Protein 1VBF (pdb70)

InterPro domains:
  IPR000682 Protein-L-isoaspartate(D-aspartate) O-methyltransferase [PTHR11579] (11-193)
  IPR029063 S-adenosyl-L-methionine-dependent methyltransferase superfamily [G3DSA:3.40.50.150] (1-231)
  IPR029063 S-adenosyl-L-methionine-dependent methyltransferase superfamily [SSF53335] (1-206)

Nearest PDB structures (foldseek):
  1vbf-assembly1_B  TM=9.746E-01  e=4.438E-43  Sulfurisphaera tokodaii
  3lbf-assembly3_C  TM=8.540E-01  e=3.222E-17  Escherichia coli K-12
  3lbf-assembly4_D  TM=7.979E-01  e=1.001E-14  Escherichia coli K-12
  4l7v-assembly1_A  TM=8.134E-01  e=1.181E-13  Vibrio cholerae O395
  8x47-assembly1_A  TM=7.461E-01  e=2.552E-05  Pyrococcus horikoshii OT3

Secondary structure (DSSP, 8-state):
--HHHHHHHH---HHHHHHHHHS-HHHHS-GGGGGGSSSSTT--EEEETTEEEPPHHHHH--TTTT--TT-EEEEE--TTSHHHHHHHHHSSEEEEEES----HHHHHHHTT-SSEEEEES-GGG--GGG--BSEEEESSBBSS--HHHHHTB-TT---EEE-SSSS-EEEEEE--TTS-EEEEEEE--PBP-STTS-SS----HHHHHHHHHHHT----/--SHHHHHHH---HHHHHHHHHS-GGGTS-STTGGGSSSSTTSPEEEETTEEEPPHHHHH--GGG---TT-EEEEE--TTSHHHHHHHHHSSEEEEEE-----HHHHTTTTT-SSEEEEES-GGG--GGG--BSEEEESSBBSS--HHHHHHB-TT---EEE-SSSS-EEEEEE-BTB--EEEEEEE--PBP-STTS-SS---SHHHHHHHHHHHHHHHTT-/--HHHHHHHH--SHHHHHHHHHS-GGGTS-GGGGGGTTSSTT--EEEETTEEE--HHHHH--TTT---TT-EEEEE--TTSHHHHHHHTTSSEEEEEES----HHHHHHHTT-TTEEEEES-GGG--GGG--BSEEEESSBBSS--HHHHHHB-TT---EEE-SSS--EEEEEE--TT--EEEEEEE--PBP-STTS-SS----HHHHHHHHHHHHHHT-/--HHHHHHHH---HHHHHHHHHS-GGGGS-GGGGGGGSSSTT--EEEETTEEEPPHHHHH--TTTT--TT-EEEEE--TTSHHHHHHHTTSSEEEEEE-----HHHHHHGGG-SSEEEEES-GGG--STT--BSEEEESSBBSS--HHHHHSB-TT---EEE-SSS--EEEEEE-BTB--EEEEEEE--PBP-STTS-SS---SHHHHHHHHHHHHHT--

Foldseek 3Di:
DFLLVVLLVPQPAPLLSVLSVPDFQLVLDDPVCSVVRSPPQQDWADDDVLDTHHRNSVLSCVRLQRFAEAFEEFEEACDSPRSVSSNLSGYQAYEYEHQDVCLVNNVVVCPVGDRYHYHHHQCLQTDCVVQEGQTYYYAAEFQDDSPNVLNSYDQQHWWHWYDAADKTWIWIWTHHPPDIDTDTPGIDHGWGDDDRTDDDHRDDVVVVVVVVVVVPPDDD/DVCLVVLLVPQPAPLLSVLSVPDQQLLLPDPVCSVVSRPPQCDWADDDVLDTHHRNSVLSCVSLQPAAEAFEEFEEACDSPPSVSSNLSGYQAYEYEHADDVLVSNVPSCVVGDRYHYYHHQCLQGDCVVQEGQGYEYAAEACDDSDNVLNSYDQQHWWHWYDAAPKTWIWIWGHHPVDIDIDTPDIDHGWGDDPRTDDDHHDDVVVVVVVVVVVVVVVVVD/DFQLVVLLVVQPQVLLSVLSVVDQQLLLDDPVCSVVSRPPQCDWADDDVLDTHHRNSVLSCVSLQNFAEAFEEFEEACDSVRSVSSRLSGYQAYEYEHADVVLVNNCVVCVPRPRYHYYHHQCLQTCCVVQEGQEYEYAAEAQAPRDNVLNSYDQQHWWHWYDAAPKTWIWIWGHDPVDTDTDTPDMDHGWGDDPRTDDDDGDDDPCVVVVVVCVVVPVD/DFQLVVLLVPQPQVLLSVLSVVDQQLVLDDPVCSVVSRPPQCDWADDDDQDTHHRNSVLSCCRLQNAAEAFEEFEEACDSVRSVSSNLSGYQAYEYEHQDVCCVSNVVVCVVGPRYHYHHHQCLQTDPVVQEGQEYEYAAEAQAPSPNVLNSYDAQHWWHWYDAAPKTWIWIWGHHPPDTDTDTPGMDHGWRDDDRTDDDHRDDPPVVVVVVVVVVVVVD

Structure (mmCIF, N/CA/C/O backbone):
data_1VBF
#
_entry.id   1VBF
#
_cell.length_a   277.803
_cell.length_b   277.803
_cell.length_c   277.803
_cell.angle_alpha   90.00
_cell.angle_beta   90.00
_cell.angle_gamma   90.00
#
_symmetry.space_group_name_H-M   'F 2 3'
#
loop_
_entity.id
_entity.type
_entity.pdbx_description
1 polymer '231aa long hypothetical protein-L-isoaspartate O-methyltransferase'
2 water water
#
loop_
_atom_site.group_PDB
_atom_site.id
_atom_site.type_symbol
_atom_site.label_atom_id
_atom_site.label_alt_id
_atom_site.label_comp_id
_atom_site.label_asym_id
_atom_site.label_entity_id
_atom_site.label_seq_id
_atom_site.pdbx_PDB_ins_code
_atom_site.Cartn_x
_atom_site.Cartn_y
_atom_site.Cartn_z
_atom_site.occupancy
_atom_site.B_iso_or_equiv
_atom_site.auth_seq_id
_atom_site.auth_comp_id
_atom_site.auth_asym_id
_atom_site.auth_atom_id
_atom_site.pdbx_PDB_model_num
ATOM 1 N N . ALA A 1 1 ? 18.617 84.426 9.214 1.00 62.39 1 ALA A N 1
ATOM 2 C CA . ALA A 1 1 ? 19.469 83.512 8.392 1.00 61.83 1 ALA A CA 1
ATOM 3 C C . ALA A 1 1 ? 20.223 82.507 9.258 1.00 61.90 1 ALA A C 1
ATOM 4 O O . ALA A 1 1 ? 20.230 82.610 10.494 1.00 63.12 1 ALA A O 1
ATOM 6 N N . SER A 1 2 ? 20.857 81.548 8.589 1.00 60.76 2 SER A N 1
ATOM 7 C CA . SER A 1 2 ? 21.630 80.494 9.217 1.00 58.52 2 SER A CA 1
ATOM 8 C C . SER A 1 2 ? 22.954 81.075 9.722 1.00 58.27 2 SER A C 1
ATOM 9 O O . SER A 1 2 ? 23.594 81.861 9.012 1.00 57.22 2 SER A O 1
ATOM 12 N N . GLU A 1 3 ? 23.360 80.713 10.940 1.00 57.84 3 GLU A N 1
ATOM 13 C CA . GLU A 1 3 ? 24.626 81.216 11.474 1.00 57.61 3 GLU A CA 1
ATOM 14 C C . GLU A 1 3 ? 25.740 80.928 10.484 1.00 57.22 3 GLU A C 1
ATOM 15 O O . GLU A 1 3 ? 26.586 81.789 10.246 1.00 56.87 3 GLU A O 1
ATOM 21 N N . LYS A 1 4 ? 25.733 79.726 9.905 1.00 57.37 4 LYS A N 1
ATOM 22 C CA . LYS A 1 4 ? 26.740 79.365 8.911 1.00 58.69 4 LYS A CA 1
ATOM 23 C C . LYS A 1 4 ? 26.625 80.317 7.713 1.00 59.99 4 LYS A C 1
ATOM 24 O O . LYS A 1 4 ? 27.627 80.744 7.131 1.00 59.49 4 LYS A O 1
ATOM 30 N N . GLU A 1 5 ? 25.386 80.658 7.368 1.00 62.17 5 GLU A N 1
ATOM 31 C CA . GLU A 1 5 ? 25.108 81.547 6.245 1.00 63.65 5 GLU A CA 1
ATOM 32 C C . GLU A 1 5 ? 25.553 82.984 6.506 1.00 62.85 5 GLU A C 1
ATOM 33 O O . GLU A 1 5 ? 26.097 83.643 5.620 1.00 61.46 5 GLU A O 1
ATOM 39 N N . GLU A 1 6 ? 25.323 83.461 7.724 1.00 63.13 6 GLU A N 1
ATOM 40 C CA . GLU A 1 6 ? 25.704 84.816 8.092 1.00 64.41 6 GLU A CA 1
ATOM 41 C C . GLU A 1 6 ? 27.197 85.035 7.914 1.00 64.10 6 GLU A C 1
ATOM 42 O O . GLU A 1 6 ? 27.630 86.088 7.433 1.00 65.52 6 GLU A O 1
ATOM 48 N N . ILE A 1 7 ? 27.987 84.044 8.310 1.00 62.86 7 ILE A N 1
ATOM 49 C CA . ILE A 1 7 ? 29.437 84.129 8.183 1.00 61.89 7 ILE A CA 1
ATOM 50 C C . ILE A 1 7 ? 29.832 84.097 6.705 1.00 62.28 7 ILE A C 1
ATOM 51 O O . ILE A 1 7 ? 30.690 84.861 6.265 1.00 61.59 7 ILE A O 1
ATOM 56 N N . LEU A 1 8 ? 29.189 83.210 5.949 1.00 62.29 8 LEU A N 1
ATOM 57 C CA . LEU A 1 8 ? 29.455 83.055 4.522 1.00 62.89 8 LEU A CA 1
ATOM 58 C C . LEU A 1 8 ? 29.247 84.354 3.741 1.00 63.76 8 LEU A C 1
ATOM 59 O O . LEU A 1 8 ? 30.003 84.664 2.818 1.00 63.30 8 LEU A O 1
ATOM 64 N N . ARG A 1 9 ? 28.215 85.107 4.109 1.00 64.47 9 ARG A N 1
ATOM 65 C CA . ARG A 1 9 ? 27.895 86.349 3.424 1.00 64.84 9 ARG A CA 1
ATOM 66 C C . ARG A 1 9 ? 28.979 87.402 3.578 1.00 64.83 9 ARG A C 1
ATOM 67 O O . ARG A 1 9 ? 29.198 88.223 2.681 1.00 65.52 9 ARG A O 1
ATOM 75 N N . LYS A 1 10 ? 29.660 87.375 4.718 1.00 63.53 10 LYS A N 1
ATOM 76 C CA . LYS A 1 10 ? 30.705 88.350 5.002 1.00 61.90 10 LYS A CA 1
ATOM 77 C C . LYS A 1 10 ? 32.036 88.107 4.293 1.00 60.05 10 LYS A C 1
ATOM 78 O O . LYS A 1 10 ? 32.779 89.052 4.007 1.00 59.09 10 LYS A O 1
ATOM 84 N N . ILE A 1 11 ? 32.330 86.838 4.029 1.00 58.24 11 ILE A N 1
ATOM 85 C CA . ILE A 1 11 ? 33.569 86.431 3.383 1.00 57.35 11 ILE A CA 1
ATOM 86 C C . ILE A 1 11 ? 33.766 87.189 2.089 1.00 58.38 11 ILE A C 1
ATOM 87 O O . ILE A 1 11 ? 32.906 87.168 1.226 1.00 60.10 11 ILE A O 1
ATOM 92 N N . LYS A 1 12 ? 34.895 87.867 1.962 1.00 58.76 12 LYS A N 1
ATOM 93 C CA . LYS A 1 12 ? 35.178 88.641 0.765 1.00 60.05 12 LYS A CA 1
ATOM 94 C C . LYS A 1 12 ? 36.066 87.864 -0.199 1.00 59.56 12 LYS A C 1
ATOM 95 O O . LYS A 1 12 ? 36.059 88.115 -1.397 1.00 59.51 12 LYS A O 1
ATOM 101 N N . THR A 1 13 ? 36.833 86.922 0.338 1.00 59.78 13 THR A N 1
ATOM 102 C CA . THR A 1 13 ? 37.738 86.099 -0.454 1.00 59.54 13 THR A CA 1
ATOM 103 C C . THR A 1 13 ? 37.007 84.909 -1.062 1.00 59.88 13 THR A C 1
ATOM 104 O O . THR A 1 13 ? 36.735 83.910 -0.390 1.00 58.68 13 THR A O 1
ATOM 108 N N . GLN A 1 14 ? 36.714 85.031 -2.350 1.00 59.61 14 GLN A N 1
ATOM 109 C CA . GLN A 1 14 ? 35.986 84.014 -3.080 1.00 60.09 14 GLN A CA 1
ATOM 110 C C . GLN A 1 14 ? 36.422 82.578 -2.766 1.00 59.12 14 GLN A C 1
ATOM 111 O O . GLN A 1 14 ? 35.586 81.709 -2.452 1.00 57.17 14 GLN A O 1
ATOM 117 N N . GLU A 1 15 ? 37.727 82.331 -2.843 1.00 57.29 15 GLU A N 1
ATOM 118 C CA . GLU A 1 15 ? 38.244 80.998 -2.571 1.00 56.80 15 GLU A CA 1
ATOM 119 C C . GLU A 1 15 ? 37.925 80.541 -1.145 1.00 55.98 15 GLU A C 1
ATOM 120 O O . GLU A 1 15 ? 37.631 79.362 -0.909 1.00 55.24 15 GLU A O 1
ATOM 126 N N . LEU A 1 16 ? 37.990 81.478 -0.200 1.00 54.75 16 LEU A N 1
ATOM 127 C CA . LEU A 1 16 ? 37.718 81.176 1.201 1.00 52.64 16 LEU A CA 1
ATOM 128 C C . LEU A 1 16 ? 36.249 80.780 1.334 1.00 51.48 16 LEU A C 1
ATOM 129 O O . LEU A 1 16 ? 35.895 79.874 2.087 1.00 50.55 16 LEU A O 1
ATOM 134 N N . ALA A 1 17 ? 35.401 81.481 0.592 1.00 51.29 17 ALA A N 1
ATOM 135 C CA . ALA A 1 17 ? 33.978 81.207 0.581 1.00 50.63 17 ALA A CA 1
ATOM 136 C C . ALA A 1 17 ? 33.743 79.774 0.097 1.00 50.61 17 ALA A C 1
ATOM 137 O O . ALA A 1 17 ? 32.958 79.022 0.695 1.00 49.14 17 ALA A O 1
ATOM 139 N N . GLU A 1 18 ? 34.434 79.393 -0.977 1.00 50.62 18 GLU A N 1
ATOM 140 C CA . GLU A 1 18 ? 34.272 78.053 -1.532 1.00 52.66 18 GLU A CA 1
ATOM 141 C C . GLU A 1 18 ? 34.751 76.974 -0.568 1.00 52.73 18 GLU A C 1
ATOM 142 O O . GLU A 1 18 ? 34.099 75.931 -0.399 1.00 52.17 18 GLU A O 1
ATOM 148 N N . ALA A 1 19 ? 35.895 77.231 0.056 1.00 53.07 19 ALA A N 1
ATOM 149 C CA . ALA A 1 19 ? 36.483 76.291 0.995 1.00 53.74 19 ALA A CA 1
ATOM 150 C C . ALA A 1 19 ? 35.578 76.126 2.208 1.00 54.92 19 ALA A C 1
ATOM 151 O O . ALA A 1 19 ? 35.263 75.000 2.619 1.00 54.22 19 ALA A O 1
ATOM 153 N N . PHE A 1 20 ? 35.158 77.256 2.772 1.00 55.90 20 PHE A N 1
ATOM 154 C CA . PHE A 1 20 ? 34.293 77.251 3.943 1.00 57.41 20 PHE A CA 1
ATOM 155 C C . PHE A 1 20 ? 33.054 76.428 3.688 1.00 59.30 20 PHE A C 1
ATOM 156 O O . PHE A 1 20 ? 32.514 75.783 4.587 1.00 60.08 20 PHE A O 1
ATOM 164 N N . ASN A 1 21 ? 32.618 76.450 2.438 1.00 61.64 21 ASN A N 1
ATOM 165 C CA . ASN A 1 21 ? 31.422 75.754 2.020 1.00 62.48 21 ASN A CA 1
ATOM 166 C C . ASN A 1 21 ? 31.560 74.245 1.881 1.00 62.08 21 ASN A C 1
ATOM 167 O O . ASN A 1 21 ? 30.573 73.519 2.012 1.00 62.83 21 ASN A O 1
ATOM 172 N N . LYS A 1 22 ? 32.766 73.756 1.617 1.00 59.92 22 LYS A N 1
ATOM 173 C CA . LYS A 1 22 ? 32.920 72.323 1.464 1.00 58.41 22 LYS A CA 1
ATOM 174 C C . LYS A 1 22 ? 33.669 71.596 2.590 1.00 57.92 22 LYS A C 1
ATOM 175 O O . LYS A 1 22 ? 33.556 70.371 2.704 1.00 58.99 22 LYS A O 1
ATOM 181 N N . VAL A 1 23 ? 34.421 72.321 3.422 1.00 55.71 23 VAL A N 1
ATOM 182 C CA . VAL A 1 23 ? 35.149 71.669 4.519 1.00 53.08 23 VAL A CA 1
ATOM 183 C C . VAL A 1 23 ? 34.234 71.516 5.724 1.00 52.18 23 VAL A C 1
ATOM 184 O O . VAL A 1 23 ? 33.682 72.493 6.227 1.00 51.34 23 VAL A O 1
ATOM 188 N N . ASP A 1 24 ? 34.081 70.279 6.182 1.00 52.17 24 ASP A N 1
ATOM 189 C CA . ASP A 1 24 ? 33.198 69.969 7.300 1.00 52.90 24 ASP A CA 1
ATOM 190 C C . ASP A 1 24 ? 33.848 70.171 8.655 1.00 52.03 24 ASP A C 1
ATOM 191 O O . ASP A 1 24 ? 34.655 69.359 9.110 1.00 51.78 24 ASP A O 1
ATOM 196 N N . ARG A 1 25 ? 33.467 71.255 9.314 1.00 51.41 25 ARG A N 1
ATOM 197 C CA . ARG A 1 25 ? 34.050 71.575 10.592 1.00 49.91 25 ARG A CA 1
ATOM 198 C C . ARG A 1 25 ? 33.688 70.561 11.650 1.00 50.39 25 ARG A C 1
ATOM 199 O O . ARG A 1 25 ? 34.404 70.423 12.635 1.00 53.02 25 ARG A O 1
ATOM 207 N N . SER A 1 26 ? 32.604 69.827 11.463 1.00 49.28 26 SER A N 1
ATOM 208 C CA . SER A 1 26 ? 32.215 68.881 12.507 1.00 49.92 26 SER A CA 1
ATOM 209 C C . SER A 1 26 ? 33.109 67.649 12.633 1.00 49.58 26 SER A C 1
ATOM 210 O O . SER A 1 26 ? 33.015 66.896 13.616 1.00 48.93 26 SER A O 1
ATOM 213 N N . LEU A 1 27 ? 33.982 67.450 11.650 1.00 48.98 27 LEU A N 1
ATOM 214 C CA . LEU A 1 27 ? 34.892 66.306 11.665 1.00 48.43 27 LEU A CA 1
ATOM 215 C C . LEU A 1 27 ? 36.081 66.601 12.575 1.00 48.61 27 LEU A C 1
ATOM 216 O O . LEU A 1 27 ? 36.584 65.720 13.277 1.00 47.43 27 LEU A O 1
ATOM 221 N N . PHE A 1 28 ? 36.523 67.857 12.545 1.00 48.78 28 PHE A N 1
ATOM 222 C CA . PHE A 1 28 ? 37.640 68.312 13.357 1.00 47.70 28 PHE A CA 1
ATOM 223 C C . PHE A 1 28 ? 37.265 68.465 14.831 1.00 46.51 28 PHE A C 1
ATOM 224 O O . PHE A 1 28 ? 38.134 68.462 15.696 1.00 48.27 28 PHE A O 1
ATOM 232 N N . LEU A 1 29 ? 35.979 68.586 15.117 1.00 44.23 29 LEU A N 1
ATOM 233 C CA . LEU A 1 29 ? 35.525 68.766 16.479 1.00 44.20 29 LEU A CA 1
ATOM 234 C C . LEU A 1 29 ? 35.221 67.471 17.203 1.00 44.85 29 LEU A C 1
ATOM 235 O O . LEU A 1 29 ? 34.749 66.514 16.610 1.00 46.01 29 LEU A O 1
ATOM 240 N N . PRO A 1 30 ? 35.491 67.424 18.510 1.00 45.17 30 PRO A N 1
ATOM 241 C CA . PRO A 1 30 ? 35.229 66.226 19.304 1.00 45.69 30 PRO A CA 1
ATOM 242 C C . PRO A 1 30 ? 33.737 65.936 19.410 1.00 45.91 30 PRO A C 1
ATOM 243 O O . PRO A 1 30 ? 32.891 66.805 19.146 1.00 45.50 30 PRO A O 1
ATOM 247 N N . GLU A 1 31 ? 33.434 64.712 19.828 1.00 45.22 31 GLU A N 1
ATOM 248 C CA . GLU A 1 31 ? 32.069 64.251 20.007 1.00 44.79 31 GLU A CA 1
ATOM 249 C C . GLU A 1 31 ? 31.273 65.272 20.819 1.00 43.65 31 GLU A C 1
ATOM 250 O O . GLU A 1 31 ? 30.240 65.772 20.386 1.00 43.75 31 GLU A O 1
ATOM 256 N N . ASN A 1 32 ? 31.795 65.598 21.991 1.00 43.22 32 ASN A N 1
ATOM 257 C CA . ASN A 1 32 ? 31.175 66.538 22.911 1.00 42.02 32 ASN A CA 1
ATOM 258 C C . ASN A 1 32 ? 30.987 67.953 22.348 1.00 42.02 32 ASN A C 1
ATOM 259 O O . ASN A 1 32 ? 30.297 68.775 22.951 1.00 40.99 32 ASN A O 1
ATOM 264 N N . LEU A 1 33 ? 31.563 68.244 21.190 1.00 42.08 33 LEU A N 1
ATOM 265 C CA . LEU A 1 33 ? 31.416 69.590 20.651 1.00 43.97 33 LEU A CA 1
ATOM 266 C C . LEU A 1 33 ? 30.846 69.704 19.241 1.00 44.35 33 LEU A C 1
ATOM 267 O O . LEU A 1 33 ? 30.840 70.797 18.666 1.00 42.02 33 LEU A O 1
ATOM 272 N N . LYS A 1 34 ? 30.357 68.607 18.674 1.00 46.30 34 LYS A N 1
ATOM 273 C CA . LYS A 1 34 ? 29.872 68.682 17.298 1.00 47.49 34 LYS A CA 1
ATOM 274 C C . LYS A 1 34 ? 28.647 69.568 17.069 1.00 46.74 34 LYS A C 1
ATOM 275 O O . LYS A 1 34 ? 28.473 70.126 15.980 1.00 45.19 34 LYS A O 1
ATOM 281 N N . ASP A 1 35 ? 27.827 69.737 18.103 1.00 45.94 35 ASP A N 1
ATOM 282 C CA . ASP A 1 35 ? 26.666 70.605 17.996 1.00 45.19 35 ASP A CA 1
ATOM 283 C C . ASP A 1 35 ? 27.125 72.036 17.752 1.00 44.71 35 ASP A C 1
ATOM 284 O O . ASP A 1 35 ? 26.341 72.872 17.322 1.00 45.11 35 ASP A O 1
ATOM 289 N N . TYR A 1 36 ? 28.393 72.323 18.035 1.00 44.26 36 TYR A N 1
ATOM 290 C CA . TYR A 1 36 ? 28.930 73.674 17.853 1.00 44.07 36 TYR A CA 1
ATOM 291 C C . TYR A 1 36 ? 29.530 73.958 16.467 1.00 44.24 36 TYR A C 1
ATOM 292 O O . TYR A 1 36 ? 29.882 75.102 16.169 1.00 44.41 36 TYR A O 1
ATOM 301 N N . ALA A 1 37 ? 29.634 72.935 15.622 1.00 43.48 37 ALA A N 1
ATOM 302 C CA . ALA A 1 37 ? 30.223 73.116 14.297 1.00 42.48 37 ALA A CA 1
ATOM 303 C C . ALA A 1 37 ? 29.840 74.444 13.633 1.00 40.79 37 ALA A C 1
ATOM 304 O O . ALA A 1 37 ? 30.702 75.235 13.288 1.00 38.30 37 ALA A O 1
ATOM 306 N N . TYR A 1 38 ? 28.551 74.687 13.444 1.00 42.76 38 TYR A N 1
ATOM 307 C CA . TYR A 1 38 ? 28.110 75.943 12.840 1.00 45.10 38 TYR A CA 1
ATOM 308 C C . TYR A 1 38 ? 27.025 76.588 13.701 1.00 47.03 38 TYR A C 1
ATOM 309 O O . TYR A 1 38 ? 26.226 77.385 13.219 1.00 49.41 38 TYR A O 1
ATOM 318 N N . ALA A 1 39 ? 27.013 76.238 14.982 1.00 47.65 39 ALA A N 1
ATOM 319 C CA . ALA A 1 39 ? 26.064 76.782 15.942 1.00 47.75 39 ALA A CA 1
ATOM 320 C C . ALA A 1 39 ? 26.874 77.488 17.031 1.00 48.29 39 ALA A C 1
ATOM 321 O O . ALA A 1 39 ? 27.879 76.947 17.502 1.00 48.72 39 ALA A O 1
ATOM 323 N N . HIS A 1 40 ? 26.429 78.678 17.433 1.00 48.19 40 HIS A N 1
ATOM 324 C CA . HIS A 1 40 ? 27.122 79.479 18.443 1.00 48.42 40 HIS A CA 1
ATOM 325 C C . HIS A 1 40 ? 28.473 79.847 17.860 1.00 47.69 40 HIS A C 1
ATOM 326 O O . HIS A 1 40 ? 29.510 79.651 18.492 1.00 46.28 40 HIS A O 1
ATOM 333 N N . THR A 1 41 ? 28.433 80.385 16.643 1.00 46.78 41 THR A N 1
ATOM 334 C CA . THR A 1 41 ? 29.626 80.753 15.900 1.00 46.23 41 THR A CA 1
ATOM 335 C C . THR A 1 41 ? 30.542 81.772 16.554 1.00 45.69 41 THR A C 1
ATOM 336 O O . THR A 1 41 ? 31.656 81.986 16.080 1.00 45.18 41 THR A O 1
ATOM 340 N N . HIS A 1 42 ? 30.086 82.396 17.636 1.00 45.15 42 HIS A N 1
ATOM 341 C CA . HIS A 1 42 ? 30.905 83.399 18.323 1.00 44.41 42 HIS A CA 1
ATOM 342 C C . HIS A 1 42 ? 31.645 82.893 19.559 1.00 42.17 42 HIS A C 1
ATOM 343 O O . HIS A 1 42 ? 32.326 83.658 20.221 1.00 42.86 42 HIS A O 1
ATOM 350 N N . GLU A 1 43 ? 31.522 81.614 19.863 1.00 39.62 43 GLU A N 1
ATOM 351 C CA . GLU A 1 43 ? 32.172 81.078 21.031 1.00 40.09 43 GLU A CA 1
ATOM 352 C C . GLU A 1 43 ? 33.453 80.314 20.799 1.00 40.21 43 GLU A C 1
ATOM 353 O O . GLU A 1 43 ? 33.508 79.432 19.951 1.00 42.06 43 GLU A O 1
ATOM 359 N N . ALA A 1 44 ? 34.480 80.634 21.575 1.00 38.37 44 ALA A N 1
ATOM 360 C CA . ALA A 1 44 ? 35.734 79.913 21.468 1.00 38.06 44 ALA A CA 1
ATOM 361 C C . ALA A 1 44 ? 35.425 78.525 22.039 1.00 37.78 44 ALA A C 1
ATOM 362 O O . ALA A 1 44 ? 34.649 78.407 22.988 1.00 37.61 44 ALA A O 1
ATOM 364 N N . LEU A 1 45 ? 36.019 77.480 21.470 1.00 37.05 45 LEU A N 1
ATOM 365 C CA . LEU A 1 45 ? 35.744 76.132 21.944 1.00 37.44 45 LEU A CA 1
ATOM 366 C C . LEU A 1 45 ? 36.917 75.391 22.627 1.00 37.20 45 LEU A C 1
ATOM 367 O O . LEU A 1 45 ? 37.999 75.226 22.057 1.00 35.02 45 LEU A O 1
ATOM 372 N N . PRO A 1 46 ? 36.682 74.893 23.851 1.00 37.61 46 PRO A N 1
ATOM 373 C CA . PRO A 1 46 ? 37.627 74.159 24.711 1.00 38.32 46 PRO A CA 1
ATOM 374 C C . PRO A 1 46 ? 38.085 72.818 24.153 1.00 38.47 46 PRO A C 1
ATOM 375 O O . PRO A 1 46 ? 37.259 71.924 23.978 1.00 40.22 46 PRO A O 1
ATOM 379 N N . ILE A 1 47 ? 39.383 72.663 23.903 1.00 38.43 47 ILE A N 1
ATOM 380 C CA . ILE A 1 47 ? 39.911 71.398 23.386 1.00 37.97 47 ILE A CA 1
ATOM 381 C C . ILE A 1 47 ? 40.832 70.718 24.395 1.00 39.13 47 ILE A C 1
ATOM 382 O O . ILE A 1 47 ? 40.645 69.548 24.738 1.00 41.58 47 ILE A O 1
ATOM 387 N N . LEU A 1 48 ? 41.843 71.430 24.868 1.00 38.18 48 LEU A N 1
ATOM 388 C CA . LEU A 1 48 ? 42.727 70.852 25.873 1.00 36.83 48 LEU A CA 1
ATOM 389 C C . LEU A 1 48 ? 42.790 71.824 27.031 1.00 36.11 48 LEU A C 1
ATOM 390 O O . LEU A 1 48 ? 42.390 72.977 26.899 1.00 37.09 48 LEU A O 1
ATOM 395 N N . PRO A 1 49 ? 43.261 71.370 28.196 1.00 36.04 49 PRO A N 1
ATOM 396 C CA . PRO A 1 49 ? 43.327 72.331 29.298 1.00 35.30 49 PRO A CA 1
ATOM 397 C C . PRO A 1 49 ? 44.171 73.509 28.802 1.00 35.81 49 PRO A C 1
ATOM 398 O O . PRO A 1 49 ? 45.285 73.321 28.298 1.00 36.22 49 PRO A O 1
ATOM 402 N N . GLY A 1 50 ? 43.622 74.713 28.898 1.00 35.89 50 GLY A N 1
ATOM 403 C CA . GLY A 1 50 ? 44.357 75.878 28.453 1.00 35.86 50 GLY A CA 1
ATOM 404 C C . GLY A 1 50 ? 44.430 76.078 26.951 1.00 36.75 50 GLY A C 1
ATOM 405 O O . GLY A 1 50 ? 45.143 76.964 26.489 1.00 38.89 50 GLY A O 1
ATOM 406 N N . ILE A 1 51 ? 43.720 75.266 26.176 1.00 35.93 51 ILE A N 1
ATOM 407 C CA . ILE A 1 51 ? 43.721 75.434 24.728 1.00 35.49 51 ILE A CA 1
ATOM 408 C C . ILE A 1 51 ? 42.302 75.425 24.174 1.00 36.87 51 ILE A C 1
ATOM 409 O O . ILE A 1 51 ? 41.529 74.500 24.448 1.00 37.34 51 ILE A O 1
ATOM 414 N N . ASN A 1 52 ? 41.971 76.462 23.406 1.00 36.21 52 ASN A N 1
ATOM 415 C CA . ASN A 1 52 ? 40.650 76.618 22.801 1.00 38.77 52 ASN A CA 1
ATOM 416 C C . ASN A 1 52 ? 40.830 76.929 21.332 1.00 40.39 52 ASN A C 1
ATOM 417 O O . ASN A 1 52 ? 41.795 77.598 20.965 1.00 43.37 52 ASN A O 1
ATOM 422 N N . THR A 1 53 ? 39.912 76.460 20.490 1.00 38.91 53 THR A N 1
ATOM 423 C CA . THR A 1 53 ? 40.013 76.765 19.074 1.00 37.96 53 THR A CA 1
ATOM 424 C C . THR A 1 53 ? 39.231 78.053 18.883 1.00 36.03 53 THR A C 1
ATOM 425 O O . THR A 1 53 ? 38.171 78.204 19.470 1.00 37.66 53 THR A O 1
ATOM 429 N N . THR A 1 54 ? 39.755 78.977 18.084 1.00 33.85 54 THR A N 1
ATOM 430 C CA . THR A 1 54 ? 39.109 80.264 17.866 1.00 32.49 54 THR A CA 1
ATOM 431 C C . THR A 1 54 ? 37.664 80.181 17.424 1.00 34.06 54 THR A C 1
ATOM 432 O O . THR A 1 54 ? 37.283 79.279 16.691 1.00 35.62 54 THR A O 1
ATOM 436 N N . ALA A 1 55 ? 36.852 81.133 17.869 1.00 34.15 55 ALA A N 1
ATOM 437 C CA . ALA A 1 55 ? 35.450 81.165 17.491 1.00 33.49 55 ALA A CA 1
ATOM 438 C C . ALA A 1 55 ? 35.374 81.341 15.970 1.00 34.36 55 ALA A C 1
ATOM 439 O O . ALA A 1 55 ? 36.101 82.159 15.396 1.00 31.93 55 ALA A O 1
ATOM 441 N N . LEU A 1 56 ? 34.497 80.557 15.336 1.00 34.98 56 LEU A N 1
ATOM 442 C CA . LEU A 1 56 ? 34.314 80.584 13.891 1.00 36.97 56 LEU A CA 1
ATOM 443 C C . LEU A 1 56 ? 34.232 81.965 13.229 1.00 38.16 56 LEU A C 1
ATOM 444 O O . LEU A 1 56 ? 34.937 82.238 12.247 1.00 38.66 56 LEU A O 1
ATOM 449 N N . ASN A 1 57 ? 33.373 82.838 13.744 1.00 39.39 57 ASN A N 1
ATOM 450 C CA . ASN A 1 57 ? 33.226 84.148 13.136 1.00 41.39 57 ASN A CA 1
ATOM 451 C C . ASN A 1 57 ? 34.571 84.849 13.029 1.00 41.52 57 ASN A C 1
ATOM 452 O O . ASN A 1 57 ? 34.890 85.427 11.983 1.00 42.38 57 ASN A O 1
ATOM 457 N N . LEU A 1 58 ? 35.375 84.759 14.090 1.00 40.73 58 LEU A N 1
ATOM 458 C CA . LEU A 1 58 ? 36.692 85.410 14.133 1.00 40.25 58 LEU A CA 1
ATOM 459 C C . LEU A 1 58 ? 37.715 84.670 13.291 1.00 40.76 58 LEU A C 1
ATOM 460 O O . LEU A 1 58 ? 38.569 85.287 12.632 1.00 39.03 58 LEU A O 1
ATOM 465 N N . GLY A 1 59 ? 37.622 83.340 13.347 1.00 42.27 59 GLY A N 1
ATOM 466 C CA . GLY A 1 59 ? 38.502 82.480 12.588 1.00 43.33 59 GLY A CA 1
ATOM 467 C C . GLY A 1 59 ? 38.377 82.836 11.122 1.00 45.17 59 GLY A C 1
ATOM 468 O O . GLY A 1 59 ? 39.362 83.189 10.470 1.00 45.51 59 GLY A O 1
ATOM 469 N N . ILE A 1 60 ? 37.155 82.767 10.596 1.00 44.88 60 ILE A N 1
ATOM 470 C CA . ILE A 1 60 ? 36.951 83.095 9.197 1.00 43.91 60 ILE A CA 1
ATOM 471 C C . ILE A 1 60 ? 37.384 84.530 8.943 1.00 43.85 60 ILE A C 1
ATOM 472 O O . ILE A 1 60 ? 38.134 84.789 8.005 1.00 45.71 60 ILE A O 1
ATOM 477 N N . PHE A 1 61 ? 36.944 85.458 9.782 1.00 43.28 61 PHE A N 1
ATOM 478 C CA . PHE A 1 61 ? 37.325 86.854 9.598 1.00 43.49 61 PHE A CA 1
ATOM 479 C C . PHE A 1 61 ? 38.828 87.053 9.456 1.00 44.56 61 PHE A C 1
ATOM 480 O O . PHE A 1 61 ? 39.286 87.856 8.639 1.00 43.91 61 PHE A O 1
ATOM 496 N N . LEU A 1 63 ? 41.113 84.648 8.510 1.00 48.10 63 LEU A N 1
ATOM 497 C CA . LEU A 1 63 ? 41.584 84.000 7.288 1.00 47.63 63 LEU A CA 1
ATOM 498 C C . LEU A 1 63 ? 41.225 84.869 6.112 1.00 47.93 63 LEU A C 1
ATOM 499 O O . LEU A 1 63 ? 41.931 84.898 5.113 1.00 47.68 63 LEU A O 1
ATOM 504 N N . ASP A 1 64 ? 40.121 85.590 6.246 1.00 48.53 64 ASP A N 1
ATOM 505 C CA . ASP A 1 64 ? 39.661 86.455 5.183 1.00 50.02 64 ASP A CA 1
ATOM 506 C C . ASP A 1 64 ? 40.488 87.738 5.099 1.00 50.67 64 ASP A C 1
ATOM 507 O O . ASP A 1 64 ? 40.805 88.220 4.010 1.00 50.70 64 ASP A O 1
ATOM 512 N N . GLU A 1 65 ? 40.844 88.281 6.254 1.00 51.24 65 GLU A N 1
ATOM 513 C CA . GLU A 1 65 ? 41.648 89.492 6.314 1.00 51.53 65 GLU A CA 1
ATOM 514 C C . GLU A 1 65 ? 43.083 89.175 5.927 1.00 50.87 65 GLU A C 1
ATOM 515 O O . GLU A 1 65 ? 43.892 90.066 5.683 1.00 49.92 65 GLU A O 1
ATOM 521 N N . LEU A 1 66 ? 43.375 87.882 5.868 1.00 51.70 66 LEU A N 1
ATOM 522 C CA . LEU A 1 66 ? 44.695 87.368 5.525 1.00 51.84 66 LEU A CA 1
ATOM 523 C C . LEU A 1 66 ? 44.950 87.475 4.028 1.00 52.59 66 LEU A C 1
ATOM 524 O O . LEU A 1 66 ? 46.097 87.449 3.590 1.00 52.27 66 LEU A O 1
ATOM 529 N N . ASP A 1 67 ? 43.866 87.564 3.255 1.00 54.12 67 ASP A N 1
ATOM 530 C CA . ASP A 1 67 ? 43.930 87.664 1.796 1.00 54.92 67 ASP A CA 1
ATOM 531 C C . ASP A 1 67 ? 44.627 86.465 1.107 1.00 54.88 67 ASP A C 1
ATOM 532 O O . ASP A 1 67 ? 45.611 86.615 0.385 1.00 54.74 67 ASP A O 1
ATOM 537 N N . LEU A 1 68 ? 44.083 85.277 1.314 1.00 54.30 68 LEU A N 1
ATOM 538 C CA . LEU A 1 68 ? 44.634 84.059 0.747 1.00 55.43 68 LEU A CA 1
ATOM 539 C C . LEU A 1 68 ? 44.426 83.889 -0.765 1.00 58.61 68 LEU A C 1
ATOM 540 O O . LEU A 1 68 ? 43.356 84.179 -1.287 1.00 59.60 68 LEU A O 1
ATOM 545 N N . HIS A 1 69 ? 45.452 83.412 -1.466 1.00 62.93 69 HIS A N 1
ATOM 546 C CA . HIS A 1 69 ? 45.376 83.185 -2.918 1.00 66.01 69 HIS A CA 1
ATOM 547 C C . HIS A 1 69 ? 45.940 81.813 -3.266 1.00 66.56 69 HIS A C 1
ATOM 548 O O . HIS A 1 69 ? 46.543 81.131 -2.433 1.00 66.46 69 HIS A O 1
ATOM 555 N N . LYS A 1 70 ? 45.764 81.429 -4.521 1.00 67.36 70 LYS A N 1
ATOM 556 C CA . LYS A 1 70 ? 46.269 80.156 -4.992 1.00 66.39 70 LYS A CA 1
ATOM 557 C C . LYS A 1 70 ? 47.763 80.272 -5.255 1.00 64.12 70 LYS A C 1
ATOM 558 O O . LYS A 1 70 ? 48.260 81.325 -5.661 1.00 62.85 70 LYS A O 1
ATOM 564 N N . GLY A 1 71 ? 48.475 79.187 -4.977 1.00 62.65 71 GLY A N 1
ATOM 565 C CA . GLY A 1 71 ? 49.905 79.150 -5.200 1.00 60.62 71 GLY A CA 1
ATOM 566 C C . GLY A 1 71 ? 50.787 79.701 -4.099 1.00 59.56 71 GLY A C 1
ATOM 567 O O . GLY A 1 71 ? 52.007 79.528 -4.137 1.00 60.75 71 GLY A O 1
ATOM 568 N N . GLN A 1 72 ? 50.191 80.351 -3.109 1.00 57.73 72 GLN A N 1
ATOM 569 C CA . GLN A 1 72 ? 50.972 80.919 -2.021 1.00 55.17 72 GLN A CA 1
ATOM 570 C C . GLN A 1 72 ? 51.599 79.894 -1.085 1.00 54.73 72 GLN A C 1
ATOM 571 O O . GLN A 1 72 ? 51.296 78.693 -1.127 1.00 53.86 72 GLN A O 1
ATOM 577 N N . LYS A 1 73 ? 52.493 80.388 -0.239 1.00 53.81 73 LYS A N 1
ATOM 578 C CA . LYS A 1 73 ? 53.148 79.560 0.754 1.00 51.91 73 LYS A CA 1
ATOM 579 C C . LYS A 1 73 ? 52.733 80.220 2.068 1.00 51.61 73 LYS A C 1
ATOM 580 O O . LYS A 1 73 ? 53.030 81.396 2.307 1.00 52.18 73 LYS A O 1
ATOM 586 N N . VAL A 1 74 ? 52.016 79.484 2.907 1.00 49.78 74 VAL A N 1
ATOM 587 C CA . VAL A 1 74 ? 51.559 80.050 4.166 1.00 47.27 74 VAL A CA 1
ATOM 588 C C . VAL A 1 74 ? 52.151 79.388 5.402 1.00 45.12 74 VAL A C 1
ATOM 589 O O . VAL A 1 74 ? 52.366 78.172 5.444 1.00 43.27 74 VAL A O 1
ATOM 593 N N . LEU A 1 75 ? 52.420 80.219 6.404 1.00 43.84 75 LEU A N 1
ATOM 594 C CA . LEU A 1 75 ? 52.956 79.748 7.674 1.00 41.04 75 LEU A CA 1
ATOM 595 C C . LEU A 1 75 ? 51.880 79.947 8.750 1.00 38.81 75 LEU A C 1
ATOM 596 O O . LEU A 1 75 ? 51.472 81.068 9.033 1.00 37.03 75 LEU A O 1
ATOM 601 N N . GLU A 1 76 ? 51.404 78.849 9.317 1.00 37.50 76 GLU A N 1
ATOM 602 C CA . GLU A 1 76 ? 50.386 78.918 10.356 1.00 37.57 76 GLU A CA 1
ATOM 603 C C . GLU A 1 76 ? 51.019 78.514 11.685 1.00 36.73 76 GLU A C 1
ATOM 604 O O . GLU A 1 76 ? 51.611 77.434 11.805 1.00 36.98 76 GLU A O 1
ATOM 610 N N . ILE A 1 77 ? 50.893 79.390 12.675 1.00 35.09 77 ILE A N 1
ATOM 611 C CA . ILE A 1 77 ? 51.449 79.139 13.985 1.00 35.04 77 ILE A CA 1
ATOM 612 C C . ILE A 1 77 ? 50.314 78.831 14.960 1.00 35.84 77 ILE A C 1
ATOM 613 O O . ILE A 1 77 ? 49.561 79.723 15.365 1.00 35.90 77 ILE A O 1
ATOM 618 N N . GLY A 1 78 ? 50.197 77.551 15.307 1.00 35.93 78 GLY A N 1
ATOM 619 C CA . GLY A 1 78 ? 49.154 77.097 16.213 1.00 38.90 78 GLY A CA 1
ATOM 620 C C . GLY A 1 78 ? 48.060 76.252 15.559 1.00 41.78 78 GLY A C 1
ATOM 621 O O . GLY A 1 78 ? 46.869 76.586 15.634 1.00 43.61 78 GLY A O 1
ATOM 622 N N . THR A 1 79 ? 48.471 75.159 14.921 1.00 42.46 79 THR A N 1
ATOM 623 C CA . THR A 1 79 ? 47.583 74.215 14.249 1.00 42.82 79 THR A CA 1
ATOM 624 C C . THR A 1 79 ? 46.247 74.018 14.966 1.00 42.07 79 THR A C 1
ATOM 625 O O . THR A 1 79 ? 45.191 74.275 14.411 1.00 42.41 79 THR A O 1
ATOM 629 N N . GLY A 1 80 ? 46.295 73.544 16.200 1.00 41.80 80 GLY A N 1
ATOM 630 C CA . GLY A 1 80 ? 45.063 73.348 16.943 1.00 42.38 80 GLY A CA 1
ATOM 631 C C . GLY A 1 80 ? 44.321 72.124 16.481 1.00 42.29 80 GLY A C 1
ATOM 632 O O . GLY A 1 80 ? 44.920 71.062 16.348 1.00 43.37 80 GLY A O 1
ATOM 633 N N . ILE A 1 81 ? 43.022 72.246 16.243 1.00 42.61 81 ILE A N 1
ATOM 634 C CA . ILE A 1 81 ? 42.263 71.093 15.782 1.00 42.52 81 ILE A CA 1
ATOM 635 C C . ILE A 1 81 ? 42.447 70.857 14.284 1.00 42.53 81 ILE A C 1
ATOM 636 O O . ILE A 1 81 ? 42.031 69.825 13.763 1.00 42.20 81 ILE A O 1
ATOM 641 N N . GLY A 1 82 ? 43.064 71.811 13.597 1.00 41.71 82 GLY A N 1
ATOM 642 C CA . GLY A 1 82 ? 43.310 71.628 12.184 1.00 41.13 82 GLY A CA 1
ATOM 643 C C . GLY A 1 82 ? 42.330 72.247 11.212 1.00 40.46 82 GLY A C 1
ATOM 644 O O . GLY A 1 82 ? 42.669 72.422 10.045 1.00 41.16 82 GLY A O 1
ATOM 645 N N . TYR A 1 83 ? 41.128 72.569 11.674 1.00 39.99 83 TYR A N 1
ATOM 646 C CA . TYR A 1 83 ? 40.106 73.180 10.822 1.00 40.03 83 TYR A CA 1
ATOM 647 C C . TYR A 1 83 ? 40.589 74.344 9.924 1.00 38.82 83 TYR A C 1
ATOM 648 O O . TYR A 1 83 ? 40.500 74.256 8.710 1.00 38.08 83 TYR A O 1
ATOM 657 N N . TYR A 1 84 ? 41.085 75.433 10.506 1.00 38.99 84 TYR A N 1
ATOM 658 C CA . TYR A 1 84 ? 41.548 76.568 9.699 1.00 38.85 84 TYR A CA 1
ATOM 659 C C . TYR A 1 84 ? 42.723 76.173 8.802 1.00 39.43 84 TYR A C 1
ATOM 660 O O . TYR A 1 84 ? 42.975 76.804 7.775 1.00 40.23 84 TYR A O 1
ATOM 669 N N . THR A 1 85 ? 43.453 75.135 9.190 1.00 40.37 85 THR A N 1
ATOM 670 C CA . THR A 1 85 ? 44.593 74.694 8.398 1.00 41.92 85 THR A CA 1
ATOM 671 C C . THR A 1 85 ? 44.035 74.086 7.119 1.00 42.59 85 THR A C 1
ATOM 672 O O . THR A 1 85 ? 44.560 74.314 6.024 1.00 41.60 85 THR A O 1
ATOM 676 N N . ALA A 1 86 ? 42.970 73.300 7.286 1.00 43.36 86 ALA A N 1
ATOM 677 C CA . ALA A 1 86 ? 42.273 72.641 6.185 1.00 43.79 86 ALA A CA 1
ATOM 678 C C . ALA A 1 86 ? 41.773 73.699 5.196 1.00 44.90 86 ALA A C 1
ATOM 679 O O . ALA A 1 86 ? 42.011 73.596 3.993 1.00 47.12 86 ALA A O 1
ATOM 681 N N . LEU A 1 87 ? 41.090 74.721 5.699 1.00 43.89 87 LEU A N 1
ATOM 682 C CA . LEU A 1 87 ? 40.597 75.772 4.831 1.00 44.44 87 LEU A CA 1
ATOM 683 C C . LEU A 1 87 ? 41.722 76.422 4.049 1.00 44.35 87 LEU A C 1
ATOM 684 O O . LEU A 1 87 ? 41.546 76.801 2.904 1.00 45.09 87 LEU A O 1
ATOM 689 N N . ILE A 1 88 ? 42.887 76.543 4.660 1.00 45.05 88 ILE A N 1
ATOM 690 C CA . ILE A 1 88 ? 43.993 77.188 3.975 1.00 45.80 88 ILE A CA 1
ATOM 691 C C . ILE A 1 88 ? 44.580 76.315 2.886 1.00 45.76 88 ILE A C 1
ATOM 692 O O . ILE A 1 88 ? 44.947 76.801 1.818 1.00 44.94 88 ILE A O 1
ATOM 697 N N . ALA A 1 89 ? 44.645 75.018 3.164 1.00 46.98 89 ALA A N 1
ATOM 698 C CA . ALA A 1 89 ? 45.183 74.038 2.230 1.00 47.86 89 ALA A CA 1
ATOM 699 C C . ALA A 1 89 ? 44.283 73.873 0.993 1.00 49.15 89 ALA A C 1
ATOM 700 O O . ALA A 1 89 ? 44.716 73.396 -0.053 1.00 49.13 89 ALA A O 1
ATOM 702 N N . GLU A 1 90 ? 43.022 74.264 1.133 1.00 50.74 90 GLU A N 1
ATOM 703 C CA . GLU A 1 90 ? 42.064 74.201 0.046 1.00 50.94 90 GLU A CA 1
ATOM 704 C C . GLU A 1 90 ? 42.275 75.396 -0.873 1.00 51.16 90 GLU A C 1
ATOM 705 O O . GLU A 1 90 ? 41.926 75.357 -2.044 1.00 54.28 90 GLU A O 1
ATOM 711 N N . ILE A 1 91 ? 42.868 76.455 -0.350 1.00 49.66 91 ILE A N 1
ATOM 712 C CA . ILE A 1 91 ? 43.046 77.674 -1.119 1.00 48.81 91 ILE A CA 1
ATOM 713 C C . ILE A 1 91 ? 44.454 77.902 -1.628 1.00 49.13 91 ILE A C 1
ATOM 714 O O . ILE A 1 91 ? 44.662 78.429 -2.718 1.00 49.12 91 ILE A O 1
ATOM 719 N N . VAL A 1 92 ? 45.418 77.498 -0.820 1.00 49.16 92 VAL A N 1
ATOM 720 C CA . VAL A 1 92 ? 46.817 77.750 -1.112 1.00 49.07 92 VAL A CA 1
ATOM 721 C C . VAL A 1 92 ? 47.652 76.578 -1.652 1.00 50.29 92 VAL A C 1
ATOM 722 O O . VAL A 1 92 ? 47.281 75.398 -1.547 1.00 49.13 92 VAL A O 1
ATOM 726 N N . ASP A 1 93 ? 48.792 76.932 -2.232 1.00 51.45 93 ASP A N 1
ATOM 727 C CA . ASP A 1 93 ? 49.731 75.971 -2.774 1.00 53.80 93 ASP A CA 1
ATOM 728 C C . ASP A 1 93 ? 50.191 75.050 -1.652 1.00 54.98 93 ASP A C 1
ATOM 729 O O . ASP A 1 93 ? 49.711 73.918 -1.541 1.00 55.17 93 ASP A O 1
ATOM 734 N N . LYS A 1 94 ? 51.116 75.537 -0.818 1.00 55.92 94 LYS A N 1
ATOM 735 C CA . LYS A 1 94 ? 51.619 74.760 0.316 1.00 55.55 94 LYS A CA 1
ATOM 736 C C . LYS A 1 94 ? 51.386 75.472 1.654 1.00 54.25 94 LYS A C 1
ATOM 737 O O . LYS A 1 94 ? 51.336 76.705 1.721 1.00 53.59 94 LYS A O 1
ATOM 743 N N . VAL A 1 95 ? 51.254 74.679 2.715 1.00 53.25 95 VAL A N 1
ATOM 744 C CA . VAL A 1 95 ? 51.016 75.184 4.067 1.00 51.43 95 VAL A CA 1
ATOM 745 C C . VAL A 1 95 ? 51.886 74.505 5.138 1.00 50.43 95 VAL A C 1
ATOM 746 O O . VAL A 1 95 ? 51.891 73.273 5.269 1.00 51.38 95 VAL A O 1
ATOM 750 N N . VAL A 1 96 ? 52.632 75.310 5.893 1.00 47.47 96 VAL A N 1
ATOM 751 C CA . VAL A 1 96 ? 53.469 74.789 6.968 1.00 44.28 96 VAL A CA 1
ATOM 752 C C . VAL A 1 96 ? 52.717 75.241 8.190 1.00 42.03 96 VAL A C 1
ATOM 753 O O . VAL A 1 96 ? 52.333 76.396 8.279 1.00 42.13 96 VAL A O 1
ATOM 757 N N . SER A 1 97 ? 52.499 74.333 9.125 1.00 40.35 97 SER A N 1
ATOM 758 C CA . SER A 1 97 ? 51.756 74.643 10.332 1.00 39.42 97 SER A CA 1
ATOM 759 C C . SER A 1 97 ? 52.511 74.051 11.514 1.00 40.05 97 SER A C 1
ATOM 760 O O . SER A 1 97 ? 52.920 72.888 11.477 1.00 39.57 97 SER A O 1
ATOM 763 N N . VAL A 1 98 ? 52.691 74.858 12.559 1.00 38.78 98 VAL A N 1
ATOM 764 C CA . VAL A 1 98 ? 53.416 74.426 13.741 1.00 36.87 98 VAL A CA 1
ATOM 765 C C . VAL A 1 98 ? 52.495 74.334 14.939 1.00 36.95 98 VAL A C 1
ATOM 766 O O . VAL A 1 98 ? 51.638 75.184 15.120 1.00 37.59 98 VAL A O 1
ATOM 770 N N . GLU A 1 99 ? 52.685 73.304 15.756 1.00 35.55 99 GLU A N 1
ATOM 771 C CA . GLU A 1 99 ? 51.913 73.103 16.970 1.00 34.77 99 GLU A CA 1
ATOM 772 C C . GLU A 1 99 ? 52.902 72.688 18.065 1.00 35.94 99 GLU A C 1
ATOM 773 O O . GLU A 1 99 ? 53.597 71.680 17.937 1.00 38.21 99 GLU A O 1
ATOM 779 N N . ILE A 1 100 ? 52.945 73.442 19.156 1.00 33.51 100 ILE A N 1
ATOM 780 C CA . ILE A 1 100 ? 53.902 73.169 20.209 1.00 32.24 100 ILE A CA 1
ATOM 781 C C . ILE A 1 100 ? 53.442 72.103 21.194 1.00 34.31 100 ILE A C 1
ATOM 782 O O . ILE A 1 100 ? 54.255 71.500 21.893 1.00 32.69 100 ILE A O 1
ATOM 787 N N . ASN A 1 101 ? 52.138 71.871 21.249 1.00 36.90 101 ASN A N 1
ATOM 788 C CA . ASN A 1 101 ? 51.587 70.895 22.176 1.00 39.66 101 ASN A CA 1
ATOM 789 C C . ASN A 1 101 ? 51.495 69.557 21.467 1.00 42.24 101 ASN A C 1
ATOM 790 O O . ASN A 1 101 ? 50.882 69.453 20.403 1.00 41.80 101 ASN A O 1
ATOM 795 N N . GLU A 1 102 ? 52.090 68.521 22.050 1.00 44.52 102 GLU A N 1
ATOM 796 C CA . GLU A 1 102 ? 52.063 67.237 21.375 1.00 46.64 102 GLU A CA 1
ATOM 797 C C . GLU A 1 102 ? 50.699 66.575 21.309 1.00 46.28 102 GLU A C 1
ATOM 798 O O . GLU A 1 102 ? 50.327 66.021 20.274 1.00 43.82 102 GLU A O 1
ATOM 804 N N . LYS A 1 103 ? 49.965 66.626 22.416 1.00 47.09 103 LYS A N 1
ATOM 805 C CA . LYS A 1 103 ? 48.636 66.040 22.464 1.00 47.91 103 LYS A CA 1
ATOM 806 C C . LYS A 1 103 ? 47.750 66.670 21.419 1.00 47.65 103 LYS A C 1
ATOM 807 O O . LYS A 1 103 ? 46.927 65.993 20.833 1.00 49.11 103 LYS A O 1
ATOM 821 N N . TYR A 1 105 ? 48.995 68.123 18.651 1.00 46.72 105 TYR A N 1
ATOM 822 C CA . TYR A 1 105 ? 49.642 67.741 17.392 1.00 45.14 105 TYR A CA 1
ATOM 823 C C . TYR A 1 105 ? 49.079 66.399 16.909 1.00 45.43 105 TYR A C 1
ATOM 824 O O . TYR A 1 105 ? 48.641 66.254 15.768 1.00 44.57 105 TYR A O 1
ATOM 833 N N . ASN A 1 106 ? 49.098 65.413 17.796 1.00 45.85 106 ASN A N 1
ATOM 834 C CA . ASN A 1 106 ? 48.587 64.092 17.478 1.00 46.51 106 ASN A CA 1
ATOM 835 C C . ASN A 1 106 ? 47.159 64.176 16.983 1.00 46.54 106 ASN A C 1
ATOM 836 O O . ASN A 1 106 ? 46.857 63.781 15.850 1.00 48.04 106 ASN A O 1
ATOM 841 N N . TYR A 1 107 ? 46.280 64.699 17.830 1.00 45.02 107 TYR A N 1
ATOM 842 C CA . TYR A 1 107 ? 44.885 64.839 17.461 1.00 43.42 107 TYR A CA 1
ATOM 843 C C . TYR A 1 107 ? 44.713 65.400 16.042 1.00 43.69 107 TYR A C 1
ATOM 844 O O . TYR A 1 107 ? 43.995 64.820 15.232 1.00 45.87 107 TYR A O 1
ATOM 853 N N . ALA A 1 108 ? 45.366 66.514 15.736 1.00 42.24 108 ALA A N 1
ATOM 854 C CA . ALA A 1 108 ? 45.230 67.126 14.427 1.00 43.46 108 ALA A CA 1
ATOM 855 C C . ALA A 1 108 ? 45.957 66.373 13.324 1.00 46.33 108 ALA A C 1
ATOM 856 O O . ALA A 1 108 ? 45.624 66.498 12.144 1.00 46.71 108 ALA A O 1
ATOM 858 N N . SER A 1 109 ? 46.957 65.585 13.699 1.00 48.31 109 SER A N 1
ATOM 859 C CA . SER A 1 109 ? 47.721 64.850 12.705 1.00 49.59 109 SER A CA 1
ATOM 860 C C . SER A 1 109 ? 46.844 63.827 11.999 1.00 50.38 109 SER A C 1
ATOM 861 O O . SER A 1 109 ? 46.914 63.684 10.782 1.00 50.37 109 SER A O 1
ATOM 864 N N . LYS A 1 110 ? 46.018 63.122 12.764 1.00 51.94 110 LYS A N 1
ATOM 865 C CA . LYS A 1 110 ? 45.122 62.120 12.198 1.00 53.39 110 LYS A CA 1
ATOM 866 C C . LYS A 1 110 ? 44.186 62.731 11.159 1.00 53.41 110 LYS A C 1
ATOM 867 O O . LYS A 1 110 ? 44.055 62.220 10.044 1.00 53.38 110 LYS A O 1
ATOM 873 N N . LEU A 1 111 ? 43.545 63.832 11.539 1.00 52.89 111 LEU A N 1
ATOM 874 C CA . LEU A 1 111 ? 42.603 64.525 10.677 1.00 52.35 111 LEU A CA 1
ATOM 875 C C . LEU A 1 111 ? 43.230 65.199 9.457 1.00 51.67 111 LEU A C 1
ATOM 876 O O . LEU A 1 111 ? 42.583 65.335 8.429 1.00 52.20 111 LEU A O 1
ATOM 881 N N . LEU A 1 112 ? 44.483 65.617 9.549 1.00 51.61 112 LEU A N 1
ATOM 882 C CA . LEU A 1 112 ? 45.097 66.301 8.412 1.00 53.11 112 LEU A CA 1
ATOM 883 C C . LEU A 1 112 ? 45.745 65.407 7.346 1.00 53.39 112 LEU A C 1
ATOM 884 O O . LEU A 1 112 ? 46.252 65.896 6.333 1.00 52.47 112 LEU A O 1
ATOM 889 N N . SER A 1 113 ? 45.708 64.100 7.575 1.00 54.18 113 SER A N 1
ATOM 890 C CA . SER A 1 113 ? 46.273 63.130 6.644 1.00 55.41 113 SER A CA 1
ATOM 891 C C . SER A 1 113 ? 45.609 63.233 5.280 1.00 56.85 113 SER A C 1
ATOM 892 O O . SER A 1 113 ? 46.220 62.936 4.253 1.00 57.84 113 SER A O 1
ATOM 895 N N . TYR A 1 114 ? 44.345 63.637 5.283 1.00 57.06 114 TYR A N 1
ATOM 896 C CA . TYR A 1 114 ? 43.584 63.753 4.060 1.00 57.50 114 TYR A CA 1
ATOM 897 C C . TYR A 1 114 ? 44.271 64.672 3.057 1.00 57.09 114 TYR A C 1
ATOM 898 O O . TYR A 1 114 ? 44.392 64.339 1.884 1.00 58.29 114 TYR A O 1
ATOM 907 N N . TYR A 1 115 ? 44.741 65.815 3.530 1.00 57.02 115 TYR A N 1
ATOM 908 C CA . TYR A 1 115 ? 45.387 66.804 2.678 1.00 57.37 115 TYR A CA 1
ATOM 909 C C . TYR A 1 115 ? 46.829 66.420 2.348 1.00 58.03 115 TYR A C 1
ATOM 910 O O . TYR A 1 115 ? 47.466 65.702 3.114 1.00 58.51 115 TYR A O 1
ATOM 919 N N . ASN A 1 116 ? 47.345 66.880 1.209 1.00 57.70 116 ASN A N 1
ATOM 920 C CA . ASN A 1 116 ? 48.715 66.541 0.838 1.00 57.06 116 ASN A CA 1
ATOM 921 C C . ASN A 1 116 ? 49.634 67.753 0.640 1.00 57.08 116 ASN A C 1
ATOM 922 O O . ASN A 1 116 ? 50.797 67.597 0.251 1.00 57.52 116 ASN A O 1
ATOM 927 N N . ASN A 1 117 ? 49.124 68.956 0.897 1.00 54.38 117 ASN A N 1
ATOM 928 C CA . ASN A 1 117 ? 49.954 70.147 0.747 1.00 51.58 117 ASN A CA 1
ATOM 929 C C . ASN A 1 117 ? 50.140 70.858 2.103 1.00 51.29 117 ASN A C 1
ATOM 930 O O . ASN A 1 117 ? 50.361 72.082 2.173 1.00 49.55 117 ASN A O 1
ATOM 935 N N . ILE A 1 118 ? 50.069 70.057 3.172 1.00 50.13 118 ILE A N 1
ATOM 936 C CA . ILE A 1 118 ? 50.225 70.538 4.548 1.00 49.53 118 ILE A CA 1
ATOM 937 C C . ILE A 1 118 ? 51.406 69.885 5.267 1.00 48.77 118 ILE A C 1
ATOM 938 O O . ILE A 1 118 ? 51.455 68.655 5.407 1.00 48.14 118 ILE A O 1
ATOM 943 N N . LYS A 1 119 ? 52.353 70.702 5.727 1.00 48.33 119 LYS A N 1
ATOM 944 C CA . LYS A 1 119 ? 53.484 70.170 6.482 1.00 47.94 119 LYS A CA 1
ATOM 945 C C . LYS A 1 119 ? 53.276 70.509 7.959 1.00 46.78 119 LYS A C 1
ATOM 946 O O . LYS A 1 119 ? 53.248 71.671 8.343 1.00 47.11 119 LYS A O 1
ATOM 952 N N . LEU A 1 120 ? 53.128 69.481 8.780 1.00 45.44 120 LEU A N 1
ATOM 953 C CA . LEU A 1 120 ? 52.889 69.670 10.200 1.00 45.49 120 LEU A CA 1
ATOM 954 C C . LEU A 1 120 ? 54.119 69.519 11.078 1.00 45.15 120 LEU A C 1
ATOM 955 O O . LEU A 1 120 ? 54.602 68.410 11.322 1.00 45.90 120 LEU A O 1
ATOM 960 N N . ILE A 1 121 ? 54.617 70.639 11.577 1.00 44.04 121 ILE A N 1
ATOM 961 C CA . ILE A 1 121 ? 55.770 70.611 12.452 1.00 41.18 121 ILE A CA 1
ATOM 962 C C . ILE A 1 121 ? 55.322 70.591 13.905 1.00 39.46 121 ILE A C 1
ATOM 963 O O . ILE A 1 121 ? 54.519 71.417 14.331 1.00 39.41 121 ILE A O 1
ATOM 968 N N . LEU A 1 122 ? 55.829 69.629 14.659 1.00 37.84 122 LEU A N 1
ATOM 969 C CA . LEU A 1 122 ? 55.527 69.549 16.077 1.00 36.96 122 LEU A CA 1
ATOM 970 C C . LEU A 1 122 ? 56.689 70.311 16.726 1.00 38.38 122 LEU A C 1
ATOM 971 O O . LEU A 1 122 ? 57.760 69.739 16.927 1.00 38.35 122 LEU A O 1
ATOM 976 N N . GLY A 1 123 ? 56.492 71.596 17.031 1.00 38.49 123 GLY A N 1
ATOM 977 C CA . GLY A 1 123 ? 57.554 72.382 17.639 1.00 37.67 123 GLY A CA 1
ATOM 978 C C . GLY A 1 123 ? 57.207 73.820 18.017 1.00 38.91 123 GLY A C 1
ATOM 979 O O . GLY A 1 123 ? 56.039 74.220 18.058 1.00 39.10 123 GLY A O 1
ATOM 980 N N . ASP A 1 124 ? 58.248 74.602 18.282 1.00 37.23 124 ASP A N 1
ATOM 981 C CA . ASP A 1 124 ? 58.125 75.992 18.686 1.00 35.41 124 ASP A CA 1
ATOM 982 C C . ASP A 1 124 ? 57.730 76.913 17.528 1.00 36.30 124 ASP A C 1
ATOM 983 O O . ASP A 1 124 ? 58.567 77.304 16.700 1.00 36.45 124 ASP A O 1
ATOM 988 N N . GLY A 1 125 ? 56.452 77.272 17.476 1.00 37.75 125 GLY A N 1
ATOM 989 C CA . GLY A 1 125 ? 55.965 78.147 16.416 1.00 36.86 125 GLY A CA 1
ATOM 990 C C . GLY A 1 125 ? 56.490 79.557 16.564 1.00 35.77 125 GLY A C 1
ATOM 991 O O . GLY A 1 125 ? 56.393 80.399 15.674 1.00 34.16 125 GLY A O 1
ATOM 992 N N . THR A 1 126 ? 57.070 79.810 17.717 1.00 36.82 126 THR A N 1
ATOM 993 C CA . THR A 1 126 ? 57.612 81.120 17.990 1.00 37.58 126 THR A CA 1
ATOM 994 C C . THR A 1 126 ? 58.897 81.362 17.187 1.00 37.34 126 THR A C 1
ATOM 995 O O . THR A 1 126 ? 59.357 82.491 17.047 1.00 36.10 126 THR A O 1
ATOM 999 N N . LEU A 1 127 ? 59.446 80.280 16.648 1.00 37.48 127 LEU A N 1
ATOM 1000 C CA . LEU A 1 127 ? 60.656 80.317 15.846 1.00 39.06 127 LEU A CA 1
ATOM 1001 C C . LEU A 1 127 ? 60.244 80.327 14.380 1.00 41.84 127 LEU A C 1
ATOM 1002 O O . LEU A 1 127 ? 61.081 80.459 13.490 1.00 41.08 127 LEU A O 1
ATOM 1007 N N . GLY A 1 128 ? 58.946 80.162 14.140 1.00 45.09 128 GLY A N 1
ATOM 1008 C CA . GLY A 1 128 ? 58.440 80.105 12.782 1.00 46.85 128 GLY A CA 1
ATOM 1009 C C . GLY A 1 128 ? 58.958 78.823 12.169 1.00 48.64 128 GLY A C 1
ATOM 1010 O O . GLY A 1 128 ? 58.918 77.776 12.804 1.00 48.39 128 GLY A O 1
ATOM 1011 N N . TYR A 1 129 ? 59.444 78.896 10.936 1.00 50.57 129 TYR A N 1
ATOM 1012 C CA . TYR A 1 129 ? 60.003 77.719 10.289 1.00 52.56 129 TYR A CA 1
ATOM 1013 C C . TYR A 1 129 ? 60.985 78.115 9.211 1.00 54.32 129 TYR A C 1
ATOM 1014 O O . TYR A 1 129 ? 60.627 78.251 8.050 1.00 54.05 129 TYR A O 1
ATOM 1023 N N . GLU A 1 130 ? 62.225 78.304 9.635 1.00 57.52 130 GLU A N 1
ATOM 1024 C CA . GLU A 1 130 ? 63.316 78.730 8.777 1.00 59.76 130 GLU A CA 1
ATOM 1025 C C . GLU A 1 130 ? 63.427 77.991 7.445 1.00 59.36 130 GLU A C 1
ATOM 1026 O O . GLU A 1 130 ? 63.419 78.588 6.383 1.00 58.54 130 GLU A O 1
ATOM 1032 N N . GLU A 1 131 ? 63.535 76.679 7.525 1.00 59.54 131 GLU A N 1
ATOM 1033 C CA . GLU A 1 131 ? 63.741 75.820 6.374 1.00 60.80 131 GLU A CA 1
ATOM 1034 C C . GLU A 1 131 ? 62.921 76.070 5.065 1.00 60.19 131 GLU A C 1
ATOM 1035 O O . GLU A 1 131 ? 63.423 75.769 3.980 1.00 60.75 131 GLU A O 1
ATOM 1041 N N . GLU A 1 132 ? 61.694 76.607 5.138 1.00 59.52 132 GLU A N 1
ATOM 1042 C CA . GLU A 1 132 ? 60.900 76.950 3.935 1.00 58.75 132 GLU A CA 1
ATOM 1043 C C . GLU A 1 132 ? 60.811 78.460 3.863 1.00 57.95 132 GLU A C 1
ATOM 1044 O O . GLU A 1 132 ? 60.000 79.030 3.146 1.00 56.15 132 GLU A O 1
ATOM 1050 N N . LYS A 1 133 ? 61.698 79.075 4.632 1.00 58.53 133 LYS A N 1
ATOM 1051 C CA . LYS A 1 133 ? 61.767 80.492 4.826 1.00 58.80 133 LYS A CA 1
ATOM 1052 C C . LYS A 1 133 ? 60.850 81.442 4.062 1.00 57.31 133 LYS A C 1
ATOM 1053 O O . LYS A 1 133 ? 60.028 82.075 4.723 1.00 59.98 133 LYS A O 1
ATOM 1059 N N . PRO A 1 134 ? 60.917 81.573 2.718 1.00 53.63 134 PRO A N 1
ATOM 1060 C CA . PRO A 1 134 ? 60.000 82.585 2.137 1.00 50.91 134 PRO A CA 1
ATOM 1061 C C . PRO A 1 134 ? 58.516 82.259 2.236 1.00 48.58 134 PRO A C 1
ATOM 1062 O O . PRO A 1 134 ? 58.045 81.231 1.681 1.00 48.85 134 PRO A O 1
ATOM 1066 N N . TYR A 1 135 ? 57.766 83.103 2.943 1.00 44.83 135 TYR A N 1
ATOM 1067 C CA . TYR A 1 135 ? 56.316 82.888 3.117 1.00 41.26 135 TYR A CA 1
ATOM 1068 C C . TYR A 1 135 ? 55.539 84.119 2.656 1.00 40.73 135 TYR A C 1
ATOM 1069 O O . TYR A 1 135 ? 55.985 85.259 2.853 1.00 39.92 135 TYR A O 1
ATOM 1078 N N . ASP A 1 136 ? 54.387 83.888 2.031 1.00 39.93 136 ASP A N 1
ATOM 1079 C CA . ASP A 1 136 ? 53.544 84.978 1.549 1.00 42.10 136 ASP A CA 1
ATOM 1080 C C . ASP A 1 136 ? 52.615 85.466 2.658 1.00 41.11 136 ASP A C 1
ATOM 1081 O O . ASP A 1 136 ? 52.324 86.659 2.754 1.00 40.40 136 ASP A O 1
ATOM 1086 N N . ARG A 1 137 ? 52.155 84.526 3.484 1.00 41.19 137 ARG A N 1
ATOM 1087 C CA . ARG A 1 137 ? 51.239 84.809 4.586 1.00 40.23 137 ARG A CA 1
ATOM 1088 C C . ARG A 1 137 ? 51.560 84.028 5.868 1.00 39.32 137 ARG A C 1
ATOM 1089 O O . ARG A 1 137 ? 52.009 82.864 5.824 1.00 36.45 137 ARG A O 1
ATOM 1097 N N . VAL A 1 138 ? 51.313 84.695 7.000 1.00 37.97 138 VAL A N 1
ATOM 1098 C CA . VAL A 1 138 ? 51.516 84.123 8.326 1.00 37.48 138 VAL A CA 1
ATOM 1099 C C . VAL A 1 138 ? 50.300 84.402 9.241 1.00 37.65 138 VAL A C 1
ATOM 1100 O O . VAL A 1 138 ? 49.813 85.528 9.343 1.00 39.06 138 VAL A O 1
ATOM 1104 N N . VAL A 1 139 ? 49.792 83.371 9.896 1.00 37.43 139 VAL A N 1
ATOM 1105 C CA . VAL A 1 139 ? 48.674 83.559 10.802 1.00 37.30 139 VAL A CA 1
ATOM 1106 C C . VAL A 1 139 ? 49.077 83.001 12.149 1.00 36.33 139 VAL A C 1
ATOM 1107 O O . VAL A 1 139 ? 49.706 81.945 12.228 1.00 35.96 139 VAL A O 1
ATOM 1111 N N . VAL A 1 140 ? 48.710 83.707 13.212 1.00 35.27 140 VAL A N 1
ATOM 1112 C CA . VAL A 1 140 ? 49.048 83.260 14.555 1.00 33.31 140 VAL A CA 1
ATOM 1113 C C . VAL A 1 140 ? 47.775 83.238 15.389 1.00 32.29 140 VAL A C 1
ATOM 1114 O O . VAL A 1 140 ? 47.084 84.250 15.506 1.00 30.88 140 VAL A O 1
ATOM 1118 N N . TRP A 1 141 ? 47.488 82.075 15.966 1.00 32.53 141 TRP A N 1
ATOM 1119 C CA . TRP A 1 141 ? 46.293 81.869 16.772 1.00 32.29 141 TRP A CA 1
ATOM 1120 C C . TRP A 1 141 ? 46.488 82.088 18.272 1.00 31.34 141 TRP A C 1
ATOM 1121 O O . TRP A 1 141 ? 45.770 81.527 19.091 1.00 31.22 141 TRP A O 1
ATOM 1132 N N . ALA A 1 142 ? 47.456 82.907 18.645 1.00 30.81 142 ALA A N 1
ATOM 1133 C CA . ALA A 1 142 ? 47.690 83.163 20.064 1.00 31.04 142 ALA A CA 1
ATOM 1134 C C . ALA A 1 142 ? 48.372 84.509 20.190 1.00 30.41 142 ALA A C 1
ATOM 1135 O O . ALA A 1 142 ? 49.152 84.868 19.323 1.00 32.75 142 ALA A O 1
ATOM 1137 N N . THR A 1 143 ? 48.079 85.253 21.255 1.00 28.72 143 THR A N 1
ATOM 1138 C CA . THR A 1 143 ? 48.706 86.567 21.464 1.00 26.63 143 THR A CA 1
ATOM 1139 C C . THR A 1 143 ? 50.202 86.466 21.824 1.00 25.42 143 THR A C 1
ATOM 1140 O O . THR A 1 143 ? 50.653 85.489 22.434 1.00 23.64 143 THR A O 1
ATOM 1144 N N . ALA A 1 144 ? 50.954 87.492 21.440 1.00 25.07 144 ALA A N 1
ATOM 1145 C CA . ALA A 1 144 ? 52.400 87.548 21.657 1.00 25.23 144 ALA A CA 1
ATOM 1146 C C . ALA A 1 144 ? 52.807 88.833 22.363 1.00 27.02 144 ALA A C 1
ATOM 1147 O O . ALA A 1 144 ? 52.105 89.846 22.257 1.00 28.97 144 ALA A O 1
ATOM 1149 N N . PRO A 1 145 ? 53.962 88.822 23.071 1.00 27.41 145 PRO A N 1
ATOM 1150 C CA . PRO A 1 145 ? 54.534 89.959 23.817 1.00 26.64 145 PRO A CA 1
ATOM 1151 C C . PRO A 1 145 ? 54.873 91.139 22.898 1.00 27.48 145 PRO A C 1
ATOM 1152 O O . PRO A 1 145 ? 54.713 92.290 23.287 1.00 27.24 145 PRO A O 1
ATOM 1156 N N . THR A 1 146 ? 55.376 90.842 21.697 1.00 28.20 146 THR A N 1
ATOM 1157 C CA . THR A 1 146 ? 55.736 91.862 20.695 1.00 30.47 146 THR A CA 1
ATOM 1158 C C . THR A 1 146 ? 55.469 91.277 19.319 1.00 33.86 146 THR A C 1
ATOM 1159 O O . THR A 1 146 ? 54.869 90.213 19.175 1.00 37.24 146 THR A O 1
ATOM 1163 N N . LEU A 1 147 ? 55.970 91.981 18.311 1.00 34.89 147 LEU A N 1
ATOM 1164 C CA . LEU A 1 147 ? 55.891 91.535 16.938 1.00 35.88 147 LEU A CA 1
ATOM 1165 C C . LEU A 1 147 ? 56.751 90.275 16.959 1.00 36.45 147 LEU A C 1
ATOM 1166 O O . LEU A 1 147 ? 57.870 90.324 17.452 1.00 37.85 147 LEU A O 1
ATOM 1171 N N . LEU A 1 148 ? 56.244 89.156 16.454 1.00 37.23 148 LEU A N 1
ATOM 1172 C CA . LEU A 1 148 ? 57.018 87.919 16.422 1.00 38.46 148 LEU A CA 1
ATOM 1173 C C . LEU A 1 148 ? 58.103 88.013 15.353 1.00 40.74 148 LEU A C 1
ATOM 1174 O O . LEU A 1 148 ? 57.831 87.927 14.159 1.00 41.79 148 LEU A O 1
ATOM 1179 N N . CYS A 1 149 ? 59.335 88.174 15.808 1.00 42.56 149 CYS A N 1
ATOM 1180 C CA . CYS A 1 149 ? 60.520 88.320 14.971 1.00 45.21 149 CYS A CA 1
ATOM 1181 C C . CYS A 1 149 ? 60.777 87.229 13.929 1.00 44.28 149 CYS A C 1
ATOM 1182 O O . CYS A 1 149 ? 60.888 87.521 12.748 1.00 44.53 149 CYS A O 1
ATOM 1185 N N . LYS A 1 150 ? 60.879 85.978 14.354 1.00 43.06 150 LYS A N 1
ATOM 1186 C CA . LYS A 1 150 ? 61.142 84.912 13.410 1.00 43.71 150 LYS A CA 1
ATOM 1187 C C . LYS A 1 150 ? 60.139 84.833 12.270 1.00 44.80 150 LYS A C 1
ATOM 1188 O O . LYS A 1 150 ? 60.519 84.833 11.099 1.00 45.67 150 LYS A O 1
ATOM 1194 N N . PRO A 1 151 ? 58.839 84.737 12.590 1.00 45.38 151 PRO A N 1
ATOM 1195 C CA . PRO A 1 151 ? 57.866 84.669 11.494 1.00 43.59 151 PRO A CA 1
ATOM 1196 C C . PRO A 1 151 ? 57.943 85.920 10.612 1.00 41.60 151 PRO A C 1
ATOM 1197 O O . PRO A 1 151 ? 57.865 85.822 9.402 1.00 41.81 151 PRO A O 1
ATOM 1201 N N . TYR A 1 152 ? 58.107 87.091 11.217 1.00 40.91 152 TYR A N 1
ATOM 1202 C CA . TYR A 1 152 ? 58.221 88.340 10.457 1.00 40.41 152 TYR A CA 1
ATOM 1203 C C . TYR A 1 152 ? 59.445 88.330 9.531 1.00 42.03 152 TYR A C 1
ATOM 1204 O O . TYR A 1 152 ? 59.389 88.817 8.404 1.00 41.54 152 TYR A O 1
ATOM 1213 N N . GLU A 1 153 ? 60.562 87.800 10.019 1.00 43.97 153 GLU A N 1
ATOM 1214 C CA . GLU A 1 153 ? 61.764 87.726 9.206 1.00 46.30 153 GLU A CA 1
ATOM 1215 C C . GLU A 1 153 ? 61.499 86.817 8.013 1.00 47.28 153 GLU A C 1
ATOM 1216 O O . GLU A 1 153 ? 61.916 87.101 6.900 1.00 49.67 153 GLU A O 1
ATOM 1222 N N . GLN A 1 154 ? 60.811 85.714 8.258 1.00 46.40 154 GLN A N 1
ATOM 1223 C CA . GLN A 1 154 ? 60.507 84.754 7.215 1.00 46.96 154 GLN A CA 1
ATOM 1224 C C . GLN A 1 154 ? 59.388 85.182 6.233 1.00 48.29 154 GLN A C 1
ATOM 1225 O O . GLN A 1 154 ? 58.912 84.390 5.417 1.00 48.68 154 GLN A O 1
ATOM 1231 N N . LEU A 1 155 ? 58.976 86.436 6.299 1.00 48.60 155 LEU A N 1
ATOM 1232 C CA . LEU A 1 155 ? 57.935 86.907 5.404 1.00 50.27 155 LEU A CA 1
ATOM 1233 C C . LEU A 1 155 ? 58.535 87.451 4.117 1.00 52.12 155 LEU A C 1
ATOM 1234 O O . LEU A 1 155 ? 59.685 87.862 4.102 1.00 52.49 155 LEU A O 1
ATOM 1239 N N . LYS A 1 156 ? 57.760 87.452 3.035 1.00 54.21 156 LYS A N 1
ATOM 1240 C CA . LYS A 1 156 ? 58.228 88.040 1.786 1.00 54.90 156 LYS A CA 1
ATOM 1241 C C . LYS A 1 156 ? 58.212 89.539 2.052 1.00 53.59 156 LYS A C 1
ATOM 1242 O O . LYS A 1 156 ? 57.566 89.988 2.990 1.00 53.45 156 LYS A O 1
ATOM 1248 N N . GLU A 1 157 ? 58.886 90.328 1.234 1.00 53.92 157 GLU A N 1
ATOM 1249 C CA . GLU A 1 157 ? 58.918 91.750 1.524 1.00 54.24 157 GLU A CA 1
ATOM 1250 C C . GLU A 1 157 ? 57.596 92.471 1.597 1.00 54.05 157 GLU A C 1
ATOM 1251 O O . GLU A 1 157 ? 57.516 93.519 2.227 1.00 57.25 157 GLU A O 1
ATOM 1257 N N . GLY A 1 158 ? 56.553 91.948 0.976 1.00 51.03 158 GLY A N 1
ATOM 1258 C CA . GLY A 1 158 ? 55.290 92.660 1.067 1.00 48.81 158 GLY A CA 1
ATOM 1259 C C . GLY A 1 158 ? 54.268 91.809 1.777 1.00 47.67 158 GLY A C 1
ATOM 1260 O O . GLY A 1 158 ? 53.084 92.132 1.831 1.00 46.01 158 GLY A O 1
ATOM 1261 N N . GLY A 1 159 ? 54.762 90.700 2.317 1.00 47.05 159 GLY A N 1
ATOM 1262 C CA . GLY A 1 159 ? 53.928 89.755 3.021 1.00 45.20 159 GLY A CA 1
ATOM 1263 C C . GLY A 1 159 ? 53.016 90.316 4.091 1.00 44.37 159 GLY A C 1
ATOM 1264 O O . GLY A 1 159 ? 53.154 91.440 4.580 1.00 43.22 159 GLY A O 1
ATOM 1265 N N . ILE A 1 160 ? 52.075 89.476 4.470 1.00 43.42 160 ILE A N 1
ATOM 1266 C CA . ILE A 1 160 ? 51.101 89.834 5.460 1.00 43.18 160 ILE A CA 1
ATOM 1267 C C . ILE A 1 160 ? 51.077 88.816 6.581 1.00 44.00 160 ILE A C 1
ATOM 1268 O O . ILE A 1 160 ? 51.044 87.590 6.361 1.00 43.13 160 ILE A O 1
ATOM 1281 N N . ILE A 1 162 ? 49.112 88.124 10.343 1.00 40.20 162 ILE A N 1
ATOM 1282 C CA . ILE A 1 162 ? 48.013 88.523 11.188 1.00 38.86 162 ILE A CA 1
ATOM 1283 C C . ILE A 1 162 ? 48.232 87.841 12.527 1.00 38.28 162 ILE A C 1
ATOM 1284 O O . ILE A 1 162 ? 48.328 86.612 12.606 1.00 36.68 162 ILE A O 1
ATOM 1289 N N . LEU A 1 163 ? 48.368 88.667 13.567 1.00 38.05 163 LEU A N 1
ATOM 1290 C CA . LEU A 1 163 ? 48.569 88.192 14.939 1.00 36.26 163 LEU A CA 1
ATOM 1291 C C . LEU A 1 163 ? 48.041 89.156 15.975 1.00 35.61 163 LEU A C 1
ATOM 1292 O O . LEU A 1 163 ? 47.821 90.337 15.708 1.00 34.61 163 LEU A O 1
ATOM 1297 N N . PRO A 1 164 ? 47.809 88.646 17.182 1.00 36.27 164 PRO A N 1
ATOM 1298 C CA . PRO A 1 164 ? 47.318 89.496 18.258 1.00 36.29 164 PRO A CA 1
ATOM 1299 C C . PRO A 1 164 ? 48.566 89.843 19.083 1.00 37.63 164 PRO A C 1
ATOM 1300 O O . PRO A 1 164 ? 49.362 88.954 19.413 1.00 36.99 164 PRO A O 1
ATOM 1304 N N . ILE A 1 165 ? 48.771 91.119 19.381 1.00 37.72 165 ILE A N 1
ATOM 1305 C CA . ILE A 1 165 ? 49.908 91.495 20.215 1.00 39.64 165 ILE A CA 1
ATOM 1306 C C . ILE A 1 165 ? 49.407 92.119 21.532 1.00 41.21 165 ILE A C 1
ATOM 1307 O O . ILE A 1 165 ? 48.532 92.986 21.542 1.00 42.54 165 ILE A O 1
ATOM 1312 N N . GLY A 1 166 ? 49.934 91.675 22.657 1.00 41.00 166 GLY A N 1
ATOM 1313 C CA . GLY A 1 166 ? 49.476 92.275 23.885 1.00 42.24 166 GLY A CA 1
ATOM 1314 C C . GLY A 1 166 ? 49.552 91.368 25.080 1.00 43.67 166 GLY A C 1
ATOM 1315 O O . GLY A 1 166 ? 49.468 90.151 24.970 1.00 42.01 166 GLY A O 1
ATOM 1316 N N . VAL A 1 167 ? 49.747 91.993 26.231 1.00 45.79 167 VAL A N 1
ATOM 1317 C CA . VAL A 1 167 ? 49.822 91.293 27.497 1.00 47.22 167 VAL A CA 1
ATOM 1318 C C . VAL A 1 167 ? 48.471 91.610 28.060 1.00 48.68 167 VAL A C 1
ATOM 1319 O O . VAL A 1 167 ? 47.880 92.629 27.686 1.00 51.80 167 VAL A O 1
ATOM 1323 N N . GLY A 1 168 ? 47.943 90.785 28.940 1.00 47.20 168 GLY A N 1
ATOM 1324 C CA . GLY A 1 168 ? 46.631 91.145 29.434 1.00 48.96 168 GLY A CA 1
ATOM 1325 C C . GLY A 1 168 ? 45.568 90.251 28.834 1.00 50.02 168 GLY A C 1
ATOM 1326 O O . GLY A 1 168 ? 45.852 89.517 27.886 1.00 50.73 168 GLY A O 1
ATOM 1327 N N . ARG A 1 169 ? 44.346 90.318 29.368 1.00 50.06 169 ARG A N 1
ATOM 1328 C CA . ARG A 1 169 ? 43.267 89.448 28.910 1.00 48.12 169 ARG A CA 1
ATOM 1329 C C . ARG A 1 169 ? 42.589 89.874 27.626 1.00 44.55 169 ARG A C 1
ATOM 1330 O O . ARG A 1 169 ? 41.889 89.081 27.010 1.00 43.15 169 ARG A O 1
ATOM 1338 N N . VAL A 1 170 ? 42.800 91.113 27.215 1.00 41.55 170 VAL A N 1
ATOM 1339 C CA . VAL A 1 170 ? 42.206 91.572 25.973 1.00 40.64 170 VAL A CA 1
ATOM 1340 C C . VAL A 1 170 ? 43.286 92.176 25.089 1.00 40.69 170 VAL A C 1
ATOM 1341 O O . VAL A 1 170 ? 43.794 93.246 25.386 1.00 42.88 170 VAL A O 1
ATOM 1345 N N . GLN A 1 171 ? 43.643 91.495 24.002 1.00 38.92 171 GLN A N 1
ATOM 1346 C CA . GLN A 1 171 ? 44.680 92.000 23.109 1.00 36.64 171 GLN A CA 1
ATOM 1347 C C . GLN A 1 171 ? 44.147 92.734 21.874 1.00 37.79 171 GLN A C 1
ATOM 1348 O O . GLN A 1 171 ? 42.943 92.871 21.668 1.00 39.26 171 GLN A O 1
ATOM 1354 N N . LYS A 1 172 ? 45.059 93.225 21.051 1.00 38.51 172 LYS A N 1
ATOM 1355 C CA . LYS A 1 172 ? 44.680 93.876 19.811 1.00 38.95 172 LYS A CA 1
ATOM 1356 C C . LYS A 1 172 ? 45.043 92.935 18.655 1.00 39.26 172 LYS A C 1
ATOM 1357 O O . LYS A 1 172 ? 46.083 92.268 18.696 1.00 39.32 172 LYS A O 1
ATOM 1363 N N . LEU A 1 173 ? 44.174 92.865 17.641 1.00 38.51 173 LEU A N 1
ATOM 1364 C CA . LEU A 1 173 ? 44.391 92.018 16.460 1.00 37.14 173 LEU A CA 1
ATOM 1365 C C . LEU A 1 173 ? 45.122 92.872 15.447 1.00 37.18 173 LEU A C 1
ATOM 1366 O O . LEU A 1 173 ? 44.617 93.912 15.044 1.00 39.62 173 LEU A O 1
ATOM 1371 N N . TYR A 1 174 ? 46.314 92.465 15.037 1.00 36.77 174 TYR A N 1
ATOM 1372 C CA . TYR A 1 174 ? 47.059 93.270 14.077 1.00 36.79 174 TYR A CA 1
ATOM 1373 C C . TYR A 1 174 ? 47.243 92.628 12.728 1.00 36.55 174 TYR A C 1
ATOM 1374 O O . TYR A 1 174 ? 47.406 91.409 12.626 1.00 36.35 174 TYR A O 1
ATOM 1383 N N . LYS A 1 175 ? 47.222 93.471 11.698 1.00 36.96 175 LYS A N 1
ATOM 1384 C CA . LYS A 1 175 ? 47.458 93.048 10.331 1.00 38.37 175 LYS A CA 1
ATOM 1385 C C . LYS A 1 175 ? 48.763 93.752 9.998 1.00 37.82 175 LYS A C 1
ATOM 1386 O O . LYS A 1 175 ? 48.810 94.969 9.913 1.00 38.14 175 LYS A O 1
ATOM 1392 N N . VAL A 1 176 ? 49.822 92.975 9.827 1.00 37.76 176 VAL A N 1
ATOM 1393 C CA . VAL A 1 176 ? 51.138 93.526 9.570 1.00 39.50 176 VAL A CA 1
ATOM 1394 C C . VAL A 1 176 ? 51.609 93.292 8.155 1.00 41.20 176 VAL A C 1
ATOM 1395 O O . VAL A 1 176 ? 51.489 92.176 7.632 1.00 41.70 176 VAL A O 1
ATOM 1399 N N . ILE A 1 177 ? 52.158 94.343 7.548 1.00 41.19 177 ILE A N 1
ATOM 1400 C CA . ILE A 1 177 ? 52.683 94.251 6.195 1.00 42.12 177 ILE A CA 1
ATOM 1401 C C . ILE A 1 177 ? 54.160 94.575 6.265 1.00 42.69 177 ILE A C 1
ATOM 1402 O O . ILE A 1 177 ? 54.554 95.716 6.550 1.00 41.97 177 ILE A O 1
ATOM 1407 N N . LYS A 1 178 ? 54.969 93.562 5.980 1.00 43.02 178 LYS A N 1
ATOM 1408 C CA . LYS A 1 178 ? 56.407 93.688 6.039 1.00 44.80 178 LYS A CA 1
ATOM 1409 C C . LYS A 1 178 ? 56.939 94.791 5.151 1.00 46.53 178 LYS A C 1
ATOM 1410 O O . LYS A 1 178 ? 56.569 94.880 3.997 1.00 48.07 178 LYS A O 1
ATOM 1416 N N . LYS A 1 179 ? 57.800 95.637 5.709 1.00 49.29 179 LYS A N 1
ATOM 1417 C CA . LYS A 1 179 ? 58.431 96.754 4.998 1.00 51.67 179 LYS A CA 1
ATOM 1418 C C . LYS A 1 179 ? 59.764 96.978 5.680 1.00 52.73 179 LYS A C 1
ATOM 1419 O O . LYS A 1 179 ? 59.973 98.021 6.306 1.00 52.31 179 LYS A O 1
ATOM 1425 N N . GLY A 1 180 ? 60.660 95.999 5.568 1.00 54.17 180 GLY A N 1
ATOM 1426 C CA . GLY A 1 180 ? 61.963 96.111 6.208 1.00 56.09 180 GLY A CA 1
ATOM 1427 C C . GLY A 1 180 ? 61.814 96.141 7.721 1.00 57.19 180 GLY A C 1
ATOM 1428 O O . GLY A 1 180 ? 61.214 95.226 8.291 1.00 58.23 180 GLY A O 1
ATOM 1429 N N . ASN A 1 181 ? 62.335 97.178 8.379 1.00 56.37 181 ASN A N 1
ATOM 1430 C CA . ASN A 1 181 ? 62.206 97.268 9.829 1.00 55.23 181 ASN A CA 1
ATOM 1431 C C . ASN A 1 181 ? 61.204 98.334 10.251 1.00 55.48 181 ASN A C 1
ATOM 1432 O O . ASN A 1 181 ? 61.306 98.882 11.350 1.00 57.16 181 ASN A O 1
ATOM 1437 N N . SER A 1 182 ? 60.239 98.618 9.380 1.00 53.94 182 SER A N 1
ATOM 1438 C CA . SER A 1 182 ? 59.195 99.600 9.658 1.00 52.32 182 SER A CA 1
ATOM 1439 C C . SER A 1 182 ? 57.889 99.081 9.093 1.00 52.50 182 SER A C 1
ATOM 1440 O O . SER A 1 182 ? 57.310 99.661 8.178 1.00 53.12 182 SER A O 1
ATOM 1443 N N . PRO A 1 183 ? 57.404 97.972 9.645 1.00 51.84 183 PRO A N 1
ATOM 1444 C CA . PRO A 1 183 ? 56.165 97.326 9.227 1.00 51.34 183 PRO A CA 1
ATOM 1445 C C . PRO A 1 183 ? 54.985 98.236 9.464 1.00 51.27 183 PRO A C 1
ATOM 1446 O O . PRO A 1 183 ? 55.028 99.119 10.315 1.00 51.27 183 PRO A O 1
ATOM 1450 N N . SER A 1 184 ? 53.923 98.016 8.708 1.00 51.55 184 SER A N 1
ATOM 1451 C CA . SER A 1 184 ? 52.712 98.793 8.897 1.00 51.43 184 SER A CA 1
ATOM 1452 C C . SER A 1 184 ? 51.831 97.903 9.768 1.00 52.06 184 SER A C 1
ATOM 1453 O O . SER A 1 184 ? 51.697 96.691 9.510 1.00 52.24 184 SER A O 1
ATOM 1456 N N . LEU A 1 185 ? 51.261 98.485 10.819 1.00 51.49 185 LEU A N 1
ATOM 1457 C CA . LEU A 1 185 ? 50.404 97.726 11.715 1.00 50.84 185 LEU A CA 1
ATOM 1458 C C . LEU A 1 185 ? 48.990 98.271 11.735 1.00 50.97 185 LEU A C 1
ATOM 1459 O O . LEU A 1 185 ? 48.753 99.388 12.174 1.00 52.24 185 LEU A O 1
ATOM 1464 N N . GLU A 1 186 ? 48.044 97.482 11.254 1.00 50.94 186 GLU A N 1
ATOM 1465 C CA . GLU A 1 186 ? 46.659 97.912 11.258 1.00 52.31 186 GLU A CA 1
ATOM 1466 C C . GLU A 1 186 ? 45.943 97.188 12.388 1.00 51.82 186 GLU A C 1
ATOM 1467 O O . GLU A 1 186 ? 46.035 95.972 12.519 1.00 52.43 186 GLU A O 1
ATOM 1473 N N . ASN A 1 187 ? 45.244 97.949 13.214 1.00 50.71 187 ASN A N 1
ATOM 1474 C CA . ASN A 1 187 ? 44.522 97.393 14.341 1.00 49.84 187 ASN A CA 1
ATOM 1475 C C . ASN A 1 187 ? 43.155 96.958 13.877 1.00 49.08 187 ASN A C 1
ATOM 1476 O O . ASN A 1 187 ? 42.297 97.784 13.599 1.00 49.93 187 ASN A O 1
ATOM 1481 N N . LEU A 1 188 ? 42.934 95.658 13.801 1.00 48.07 188 LEU A N 1
ATOM 1482 C CA . LEU A 1 188 ? 41.643 95.177 13.351 1.00 47.33 188 LEU A CA 1
ATOM 1483 C C . LEU A 1 188 ? 40.629 95.051 14.472 1.00 47.78 188 LEU A C 1
ATOM 1484 O O . LEU A 1 188 ? 39.502 94.637 14.226 1.00 49.32 188 LEU A O 1
ATOM 1489 N N . GLY A 1 189 ? 41.014 95.390 15.700 1.00 47.04 189 GLY A N 1
ATOM 1490 C CA . GLY A 1 189 ? 40.070 95.292 16.803 1.00 45.77 189 GLY A CA 1
ATOM 1491 C C . GLY A 1 189 ? 40.594 94.534 17.998 1.00 45.36 189 GLY A C 1
ATOM 1492 O O . GLY A 1 189 ? 41.698 94.014 17.959 1.00 45.91 189 GLY A O 1
ATOM 1493 N N . GLU A 1 190 ? 39.801 94.469 19.062 1.00 46.03 190 GLU A N 1
ATOM 1494 C CA . GLU A 1 190 ? 40.196 93.770 20.288 1.00 47.08 190 GLU A CA 1
ATOM 1495 C C . GLU A 1 190 ? 39.789 92.309 20.316 1.00 45.64 190 GLU A C 1
ATOM 1496 O O . GLU A 1 190 ? 38.651 91.980 20.020 1.00 45.79 190 GLU A O 1
ATOM 1502 N N . VAL A 1 191 ? 40.721 91.439 20.689 1.00 43.68 191 VAL A N 1
ATOM 1503 C CA . VAL A 1 191 ? 40.450 90.010 20.758 1.00 42.37 191 VAL A CA 1
ATOM 1504 C C . VAL A 1 191 ? 40.899 89.416 22.095 1.00 43.49 191 VAL A C 1
ATOM 1505 O O . VAL A 1 191 ? 41.487 90.100 22.931 1.00 42.92 191 VAL A O 1
ATOM 1517 N N . PHE A 1 193 ? 42.910 86.059 22.982 1.00 41.00 193 PHE A N 1
ATOM 1518 C CA . PHE A 1 193 ? 43.567 84.810 22.679 1.00 39.27 193 PHE A CA 1
ATOM 1519 C C . PHE A 1 193 ? 44.410 84.374 23.862 1.00 39.94 193 PHE A C 1
ATOM 1520 O O . PHE A 1 193 ? 44.733 85.178 24.737 1.00 40.74 193 PHE A O 1
ATOM 1528 N N . GLY A 1 194 ? 44.772 83.096 23.873 1.00 39.34 194 GLY A N 1
ATOM 1529 C CA . GLY A 1 194 ? 45.630 82.582 24.912 1.00 37.67 194 GLY A CA 1
ATOM 1530 C C . GLY A 1 194 ? 47.039 83.072 24.625 1.00 37.66 194 GLY A C 1
ATOM 1531 O O . GLY A 1 194 ? 47.343 83.557 23.526 1.00 37.59 194 GLY A O 1
ATOM 1532 N N . ARG A 1 195 ? 47.912 82.957 25.615 1.00 36.57 195 ARG A N 1
ATOM 1533 C CA . ARG A 1 195 ? 49.270 83.412 25.443 1.00 34.12 195 ARG A CA 1
ATOM 1534 C C . ARG A 1 195 ? 50.060 82.407 24.654 1.00 32.05 195 ARG A C 1
ATOM 1535 O O . ARG A 1 195 ? 49.893 81.202 24.840 1.00 30.60 195 ARG A O 1
ATOM 1543 N N . ILE A 1 196 ? 50.911 82.904 23.762 1.00 29.93 196 ILE A N 1
ATOM 1544 C CA . ILE A 1 196 ? 51.740 82.018 22.952 1.00 29.52 196 ILE A CA 1
ATOM 1545 C C . ILE A 1 196 ? 52.962 81.582 23.742 1.00 30.64 196 ILE A C 1
ATOM 1546 O O . ILE A 1 196 ? 53.530 82.371 24.501 1.00 33.01 196 ILE A O 1
ATOM 1551 N N . GLY A 1 197 ? 53.356 80.326 23.600 1.00 31.48 197 GLY A N 1
ATOM 1552 C CA . GLY A 1 197 ? 54.535 79.863 24.306 1.00 32.54 197 GLY A CA 1
ATOM 1553 C C . GLY A 1 197 ? 55.756 79.761 23.400 1.00 34.22 197 GLY A C 1
ATOM 1554 O O . GLY A 1 197 ? 55.699 80.067 22.201 1.00 35.41 197 GLY A O 1
ATOM 1555 N N . GLY A 1 198 ? 56.875 79.333 23.975 1.00 34.97 198 GLY A N 1
ATOM 1556 C CA . GLY A 1 198 ? 58.088 79.187 23.193 1.00 33.09 198 GLY A CA 1
ATOM 1557 C C . GLY A 1 198 ? 59.145 80.233 23.464 1.00 31.95 198 GLY A C 1
ATOM 1558 O O . GLY A 1 198 ? 58.899 81.234 24.127 1.00 32.26 198 GLY A O 1
ATOM 1559 N N . LEU A 1 199 ? 60.330 79.986 22.929 1.00 31.17 199 LEU A N 1
ATOM 1560 C CA . LEU A 1 199 ? 61.467 80.870 23.078 1.00 31.38 199 LEU A CA 1
ATOM 1561 C C . LEU A 1 199 ? 61.126 82.350 23.046 1.00 32.59 199 LEU A C 1
ATOM 1562 O O . LEU A 1 199 ? 61.487 83.082 23.962 1.00 33.74 199 LEU A O 1
ATOM 1567 N N . TYR A 1 200 ? 60.447 82.794 21.990 1.00 32.51 200 TYR A N 1
ATOM 1568 C CA . TYR A 1 200 ? 60.092 84.204 21.856 1.00 32.83 200 TYR A CA 1
ATOM 1569 C C . TYR A 1 200 ? 58.662 84.438 22.280 1.00 33.33 200 TYR A C 1
ATOM 1570 O O . TYR A 1 200 ? 57.954 85.263 21.701 1.00 34.01 200 TYR A O 1
ATOM 1579 N N . GLY A 1 201 ? 58.257 83.702 23.311 1.00 33.68 201 GLY A N 1
ATOM 1580 C CA . GLY A 1 201 ? 56.912 83.807 23.833 1.00 34.95 201 GLY A CA 1
ATOM 1581 C C . GLY A 1 201 ? 56.889 84.545 25.151 1.00 35.51 201 GLY A C 1
ATOM 1582 O O . GLY A 1 201 ? 57.749 85.383 25.387 1.00 38.16 201 GLY A O 1
ATOM 1583 N N . PHE A 1 202 ? 55.928 84.252 26.018 1.00 34.01 202 PHE A N 1
ATOM 1584 C CA . PHE A 1 202 ? 55.873 84.952 27.292 1.00 34.22 202 PHE A CA 1
ATOM 1585 C C . PHE A 1 202 ? 56.738 84.281 28.337 1.00 34.26 202 PHE A C 1
ATOM 1586 O O . PHE A 1 202 ? 56.898 83.068 28.327 1.00 34.31 202 PHE A O 1
ATOM 1594 N N . TYR A 1 203 ? 57.299 85.091 29.233 1.00 35.11 203 TYR A N 1
ATOM 1595 C CA . TYR A 1 203 ? 58.138 84.602 30.316 1.00 34.61 203 TYR A CA 1
ATOM 1596 C C . TYR A 1 203 ? 57.496 84.882 31.665 1.00 36.83 203 TYR A C 1
ATOM 1597 O O . TYR A 1 203 ? 58.009 84.457 32.691 1.00 37.40 203 TYR A O 1
ATOM 1606 N N . ASP A 1 204 ? 56.385 85.615 31.673 1.00 40.61 204 ASP A N 1
ATOM 1607 C CA . ASP A 1 204 ? 55.649 85.887 32.922 1.00 44.60 204 ASP A CA 1
ATOM 1608 C C . ASP A 1 204 ? 54.166 85.547 32.708 1.00 44.91 204 ASP A C 1
ATOM 1609 O O . ASP A 1 204 ? 53.693 85.560 31.583 1.00 43.92 204 ASP A O 1
ATOM 1614 N N . ASP A 1 205 ? 53.451 85.212 33.783 1.00 47.27 205 ASP A N 1
ATOM 1615 C CA . ASP A 1 205 ? 52.028 84.869 33.691 1.00 49.71 205 ASP A CA 1
ATOM 1616 C C . ASP A 1 205 ? 51.138 86.107 33.724 1.00 50.96 205 ASP A C 1
ATOM 1617 O O . ASP A 1 205 ? 51.589 87.213 34.054 1.00 50.56 205 ASP A O 1
ATOM 1622 N N . TYR A 1 206 ? 49.869 85.926 33.377 1.00 52.07 206 TYR A N 1
ATOM 1623 C CA . TYR A 1 206 ? 48.942 87.050 33.400 1.00 54.33 206 TYR A CA 1
ATOM 1624 C C . TYR A 1 206 ? 48.897 87.544 34.839 1.00 55.20 206 TYR A C 1
ATOM 1625 O O . TYR A 1 206 ? 48.861 86.737 35.780 1.00 54.82 206 TYR A O 1
ATOM 1634 N N . ASP A 1 207 ? 48.912 88.862 35.016 1.00 56.16 207 ASP A N 1
ATOM 1635 C CA . ASP A 1 207 ? 48.897 89.420 36.362 1.00 57.97 207 ASP A CA 1
ATOM 1636 C C . ASP A 1 207 ? 47.512 89.529 36.990 1.00 57.66 207 ASP A C 1
ATOM 1637 O O . ASP A 1 207 ? 46.852 90.571 36.878 1.00 58.52 207 ASP A O 1
ATOM 1642 N N . ASP A 1 208 ? 47.079 88.456 37.648 1.00 55.53 208 ASP A N 1
ATOM 1643 C CA . ASP A 1 208 ? 45.794 88.436 38.326 1.00 54.46 208 ASP A CA 1
ATOM 1644 C C . ASP A 1 208 ? 46.157 88.510 39.798 1.00 53.23 208 ASP A C 1
ATOM 1645 O O . ASP A 1 208 ? 46.703 87.555 40.348 1.00 51.97 208 ASP A O 1
ATOM 1650 N N . ILE A 1 209 ? 45.857 89.637 40.438 1.00 51.81 209 ILE A N 1
ATOM 1651 C CA . ILE A 1 209 ? 46.225 89.813 41.842 1.00 51.63 209 ILE A CA 1
ATOM 1652 C C . ILE A 1 209 ? 45.369 89.027 42.819 1.00 51.19 209 ILE A C 1
ATOM 1653 O O . ILE A 1 209 ? 45.820 88.657 43.910 1.00 49.05 209 ILE A O 1
ATOM 1658 N N . GLU A 1 210 ? 44.130 88.772 42.423 1.00 51.82 210 GLU A N 1
ATOM 1659 C CA . GLU A 1 210 ? 43.223 88.009 43.261 1.00 52.90 210 GLU A CA 1
ATOM 1660 C C . GLU A 1 210 ? 43.909 86.686 43.564 1.00 52.65 210 GLU A C 1
ATOM 1661 O O . GLU A 1 210 ? 44.081 86.312 44.719 1.00 51.47 210 GLU A O 1
ATOM 1667 N N . PHE A 1 211 ? 44.329 85.994 42.513 1.00 52.70 211 PHE A N 1
ATOM 1668 C CA . PHE A 1 211 ? 44.990 84.728 42.686 1.00 53.19 211 PHE A CA 1
ATOM 1669 C C . PHE A 1 211 ? 46.364 84.810 43.321 1.00 52.05 211 PHE A C 1
ATOM 1670 O O . PHE A 1 211 ? 46.746 83.931 44.091 1.00 50.97 211 PHE A O 1
ATOM 1678 N N . ARG A 1 212 ? 47.111 85.861 43.005 1.00 52.10 212 ARG A N 1
ATOM 1679 C CA . ARG A 1 212 ? 48.440 86.038 43.582 1.00 51.67 212 ARG A CA 1
ATOM 1680 C C . ARG A 1 212 ? 48.291 86.132 45.103 1.00 51.99 212 ARG A C 1
ATOM 1681 O O . ARG A 1 212 ? 49.144 85.655 45.852 1.00 51.86 212 ARG A O 1
ATOM 1689 N N . VAL A 1 213 ? 47.210 86.759 45.556 1.00 51.68 213 VAL A N 1
ATOM 1690 C CA . VAL A 1 213 ? 46.976 86.864 46.986 1.00 52.71 213 VAL A CA 1
ATOM 1691 C C . VAL A 1 213 ? 46.509 85.484 47.472 1.00 53.77 213 VAL A C 1
ATOM 1692 O O . VAL A 1 213 ? 47.096 84.924 48.397 1.00 52.70 213 VAL A O 1
ATOM 1696 N N . ASN A 1 214 ? 45.478 84.929 46.832 1.00 54.71 214 ASN A N 1
ATOM 1697 C CA . ASN A 1 214 ? 44.978 83.610 47.206 1.00 57.18 214 ASN A CA 1
ATOM 1698 C C . ASN A 1 214 ? 46.138 82.701 47.557 1.00 59.60 214 ASN A C 1
ATOM 1699 O O . ASN A 1 214 ? 46.198 82.179 48.663 1.00 59.54 214 ASN A O 1
ATOM 1704 N N . LYS A 1 215 ? 47.059 82.519 46.610 1.00 62.66 215 LYS A N 1
ATOM 1705 C CA . LYS A 1 215 ? 48.216 81.655 46.818 1.00 66.71 215 LYS A CA 1
ATOM 1706 C C . LYS A 1 215 ? 48.998 82.048 48.079 1.00 68.81 215 LYS A C 1
ATOM 1707 O O . LYS A 1 215 ? 49.243 81.212 48.952 1.00 68.63 215 LYS A O 1
ATOM 1713 N N . LEU A 1 216 ? 49.381 83.319 48.174 1.00 70.99 216 LEU A N 1
ATOM 1714 C CA . LEU A 1 216 ? 50.134 83.804 49.328 1.00 73.05 216 LEU A CA 1
ATOM 1715 C C . LEU A 1 216 ? 49.423 83.438 50.632 1.00 73.91 216 LEU A C 1
ATOM 1716 O O . LEU A 1 216 ? 50.058 83.209 51.651 1.00 73.54 216 LEU A O 1
ATOM 1721 N N . GLU A 1 217 ? 48.097 83.393 50.586 1.00 76.27 217 GLU A N 1
ATOM 1722 C CA . GLU A 1 217 ? 47.294 83.031 51.750 1.00 78.89 217 GLU A CA 1
ATOM 1723 C C . GLU A 1 217 ? 47.502 81.534 52.006 1.00 80.75 217 GLU A C 1
ATOM 1724 O O . GLU A 1 217 ? 47.692 81.103 53.146 1.00 81.51 217 GLU A O 1
ATOM 1730 N N . ARG A 1 218 ? 47.464 80.752 50.930 1.00 81.64 218 ARG A N 1
ATOM 1731 C CA . ARG A 1 218 ? 47.669 79.315 51.003 1.00 82.08 218 ARG A CA 1
ATOM 1732 C C . ARG A 1 218 ? 49.091 79.095 51.493 1.00 83.29 218 ARG A C 1
ATOM 1733 O O . ARG A 1 218 ? 49.316 78.408 52.478 1.00 82.58 218 ARG A O 1
ATOM 1741 N N . GLN A 1 219 ? 50.048 79.695 50.796 1.00 85.79 219 GLN A N 1
ATOM 1742 C CA . GLN A 1 219 ? 51.448 79.573 51.168 1.00 88.76 219 GLN A CA 1
ATOM 1743 C C . GLN A 1 219 ? 51.628 79.810 52.656 1.00 90.60 219 GLN A C 1
ATOM 1744 O O . GLN A 1 219 ? 52.419 79.130 53.314 1.00 91.23 219 GLN A O 1
ATOM 1750 N N . ILE A 1 220 ? 50.880 80.771 53.189 1.00 92.20 220 ILE A N 1
ATOM 1751 C CA . ILE A 1 220 ? 50.958 81.095 54.607 1.00 93.48 220 ILE A CA 1
ATOM 1752 C C . ILE A 1 220 ? 50.339 79.987 55.462 1.00 93.74 220 ILE A C 1
ATOM 1753 O O . ILE A 1 220 ? 49.914 80.199 56.592 1.00 93.50 220 ILE A O 1
ATOM 1758 N N . LYS A 1 221 ? 50.299 78.783 54.913 1.00 94.90 221 LYS A N 1
ATOM 1759 C CA . LYS A 1 221 ? 49.772 77.659 55.668 1.00 96.24 221 LYS A CA 1
ATOM 1760 C C . LYS A 1 221 ? 50.895 76.729 56.092 1.00 96.68 221 LYS A C 1
ATOM 1761 O O . LYS A 1 221 ? 51.249 75.760 55.406 1.00 95.85 221 LYS A O 1
ATOM 1767 N N . SER A 1 222 ? 51.454 77.072 57.246 1.00 97.36 222 SER A N 1
ATOM 1768 C CA . SER A 1 222 ? 52.549 76.345 57.851 1.00 98.00 222 SER A CA 1
ATOM 1769 C C . SER A 1 222 ? 52.582 76.754 59.312 1.00 98.54 222 SER A C 1
ATOM 1770 O O . SER A 1 222 ? 52.579 77.948 59.634 1.00 98.14 222 SER A O 1
ATOM 1773 N N . ILE A 1 223 ? 52.580 75.757 60.191 1.00 99.22 223 ILE A N 1
ATOM 1774 C CA . ILE A 1 223 ? 52.635 75.989 61.632 1.00 99.87 223 ILE A CA 1
ATOM 1775 C C . ILE A 1 223 ? 53.730 75.099 62.234 1.00 99.99 223 ILE A C 1
ATOM 1776 O O . ILE A 1 223 ? 53.511 73.924 62.558 1.00 99.37 223 ILE A O 1
ATOM 1781 N N . LEU A 1 224 ? 54.919 75.683 62.362 1.00 100.00 224 LEU A N 1
ATOM 1782 C CA . LEU A 1 224 ? 56.082 74.994 62.907 1.00 100.00 224 LEU A CA 1
ATOM 1783 C C . LEU A 1 224 ? 56.435 75.516 64.314 1.00 100.00 224 LEU A C 1
ATOM 1784 O O . LEU A 1 224 ? 55.711 76.412 64.816 1.00 100.00 224 LEU A O 1
ATOM 1789 N N . ALA B 1 1 ? 84.630 106.566 46.937 1.00 64.94 1 ALA B N 1
ATOM 1790 C CA . ALA B 1 1 ? 84.887 105.090 47.027 1.00 64.72 1 ALA B CA 1
ATOM 1791 C C . ALA B 1 1 ? 84.524 104.517 48.423 1.00 63.73 1 ALA B C 1
ATOM 1792 O O . ALA B 1 1 ? 85.409 104.099 49.187 1.00 66.22 1 ALA B O 1
ATOM 1794 N N . SER B 1 2 ? 83.234 104.498 48.755 1.00 59.53 2 SER B N 1
ATOM 1795 C CA . SER B 1 2 ? 82.802 103.997 50.053 1.00 56.13 2 SER B CA 1
ATOM 1796 C C . SER B 1 2 ? 82.386 102.548 49.953 1.00 53.54 2 SER B C 1
ATOM 1797 O O . SER B 1 2 ? 82.887 101.694 50.689 1.00 52.45 2 SER B O 1
ATOM 1800 N N . GLU B 1 3 ? 81.461 102.271 49.044 1.00 50.11 3 GLU B N 1
ATOM 1801 C CA . GLU B 1 3 ? 80.998 100.909 48.863 1.00 47.15 3 GLU B CA 1
ATOM 1802 C C . GLU B 1 3 ? 81.799 100.269 47.758 1.00 42.68 3 GLU B C 1
ATOM 1803 O O . GLU B 1 3 ? 81.525 99.146 47.353 1.00 39.82 3 GLU B O 1
ATOM 1809 N N . LYS B 1 4 ? 82.808 101.000 47.295 1.00 38.97 4 LYS B N 1
ATOM 1810 C CA . LYS B 1 4 ? 83.666 100.538 46.217 1.00 37.32 4 LYS B CA 1
ATOM 1811 C C . LYS B 1 4 ? 84.405 99.230 46.537 1.00 37.97 4 LYS B C 1
ATOM 1812 O O . LYS B 1 4 ? 84.401 98.290 45.721 1.00 37.00 4 LYS B O 1
ATOM 1818 N N . GLU B 1 5 ? 85.025 99.174 47.721 1.00 37.91 5 GLU B N 1
ATOM 1819 C CA . GLU B 1 5 ? 85.752 97.988 48.172 1.00 37.01 5 GLU B CA 1
ATOM 1820 C C . GLU B 1 5 ? 84.795 96.802 48.378 1.00 36.61 5 GLU B C 1
ATOM 1821 O O . GLU B 1 5 ? 85.158 95.675 48.069 1.00 34.11 5 GLU B O 1
ATOM 1827 N N . GLU B 1 6 ? 83.584 97.041 48.889 1.00 38.06 6 GLU B N 1
ATOM 1828 C CA . GLU B 1 6 ? 82.620 95.944 49.067 1.00 40.97 6 GLU B CA 1
ATOM 1829 C C . GLU B 1 6 ? 82.393 95.256 47.712 1.00 40.58 6 GLU B C 1
ATOM 1830 O O . GLU B 1 6 ? 82.476 94.027 47.587 1.00 40.83 6 GLU B O 1
ATOM 1836 N N . ILE B 1 7 ? 82.069 96.080 46.715 1.00 38.10 7 ILE B N 1
ATOM 1837 C CA . ILE B 1 7 ? 81.776 95.611 45.377 1.00 37.16 7 ILE B CA 1
ATOM 1838 C C . ILE B 1 7 ? 82.954 94.935 44.698 1.00 37.30 7 ILE B C 1
ATOM 1839 O O . ILE B 1 7 ? 82.778 93.909 44.029 1.00 36.50 7 ILE B O 1
ATOM 1844 N N . LEU B 1 8 ? 84.144 95.504 44.886 1.00 37.25 8 LEU B N 1
ATOM 1845 C CA . LEU B 1 8 ? 85.370 94.989 44.279 1.00 37.58 8 LEU B CA 1
ATOM 1846 C C . LEU B 1 8 ? 85.723 93.610 44.810 1.00 38.41 8 LEU B C 1
ATOM 1847 O O . LEU B 1 8 ? 86.172 92.746 44.070 1.00 38.72 8 LEU B O 1
ATOM 1852 N N . ARG B 1 9 ? 85.516 93.409 46.100 1.00 41.23 9 ARG B N 1
ATOM 1853 C CA . ARG B 1 9 ? 85.806 92.140 46.759 1.00 44.41 9 ARG B CA 1
ATOM 1854 C C . ARG B 1 9 ? 85.031 90.983 46.101 1.00 44.12 9 ARG B C 1
ATOM 1855 O O . ARG B 1 9 ? 85.536 89.863 45.956 1.00 43.77 9 ARG B O 1
ATOM 1863 N N . LYS B 1 10 ? 83.796 91.280 45.711 1.00 42.86 10 LYS B N 1
ATOM 1864 C CA . LYS B 1 10 ? 82.902 90.310 45.096 1.00 41.34 10 LYS B CA 1
ATOM 1865 C C . LYS B 1 10 ? 83.221 89.928 43.650 1.00 39.52 10 LYS B C 1
ATOM 1866 O O . LYS B 1 10 ? 82.852 88.839 43.218 1.00 39.31 10 LYS B O 1
ATOM 1872 N N . ILE B 1 11 ? 83.871 90.820 42.899 1.00 35.72 11 ILE B N 1
ATOM 1873 C CA . ILE B 1 11 ? 84.173 90.545 41.495 1.00 33.70 11 ILE B CA 1
ATOM 1874 C C . ILE B 1 11 ? 85.016 89.285 41.240 1.00 34.41 11 ILE B C 1
ATOM 1875 O O . ILE B 1 11 ? 86.148 89.164 41.698 1.00 31.88 11 ILE B O 1
ATOM 1880 N N . LYS B 1 12 ? 84.424 88.359 40.488 1.00 35.52 12 LYS B N 1
ATOM 1881 C CA . LYS B 1 12 ? 85.029 87.082 40.144 1.00 36.53 12 LYS B CA 1
ATOM 1882 C C . LYS B 1 12 ? 85.919 87.123 38.902 1.00 37.21 12 LYS B C 1
ATOM 1883 O O . LYS B 1 12 ? 86.745 86.243 38.696 1.00 37.73 12 LYS B O 1
ATOM 1889 N N . THR B 1 13 ? 85.742 88.127 38.054 1.00 37.76 13 THR B N 1
ATOM 1890 C CA . THR B 1 13 ? 86.556 88.229 36.848 1.00 37.34 13 THR B CA 1
ATOM 1891 C C . THR B 1 13 ? 87.672 89.235 37.096 1.00 38.02 13 THR B C 1
ATOM 1892 O O . THR B 1 13 ? 87.438 90.435 37.190 1.00 37.91 13 THR B O 1
ATOM 1896 N N . GLN B 1 14 ? 88.889 88.728 37.219 1.00 38.92 14 GLN B N 1
ATOM 1897 C CA . GLN B 1 14 ? 90.043 89.572 37.492 1.00 40.92 14 GLN B CA 1
ATOM 1898 C C . GLN B 1 14 ? 90.138 90.813 36.622 1.00 40.63 14 GLN B C 1
ATOM 1899 O O . GLN B 1 14 ? 90.446 91.889 37.121 1.00 40.77 14 GLN B O 1
ATOM 1905 N N . GLU B 1 15 ? 89.879 90.667 35.325 1.00 41.48 15 GLU B N 1
ATOM 1906 C CA . GLU B 1 15 ? 89.953 91.792 34.393 1.00 42.83 15 GLU B CA 1
ATOM 1907 C C . GLU B 1 15 ? 88.932 92.881 34.744 1.00 41.75 15 GLU B C 1
ATOM 1908 O O . GLU B 1 15 ? 89.230 94.074 34.676 1.00 41.76 15 GLU B O 1
ATOM 1914 N N . LEU B 1 16 ? 87.733 92.458 35.135 1.00 40.01 16 LEU B N 1
ATOM 1915 C CA . LEU B 1 16 ? 86.676 93.380 35.527 1.00 38.82 16 LEU B CA 1
ATOM 1916 C C . LEU B 1 16 ? 87.092 94.086 36.814 1.00 37.11 16 LEU B C 1
ATOM 1917 O O . LEU B 1 16 ? 86.847 95.269 37.006 1.00 35.01 16 LEU B O 1
ATOM 1922 N N . ALA B 1 17 ? 87.716 93.326 37.701 1.00 38.55 17 ALA B N 1
ATOM 1923 C CA . ALA B 1 17 ? 88.175 93.844 38.979 1.00 40.32 17 ALA B CA 1
ATOM 1924 C C . ALA B 1 17 ? 89.106 95.035 38.747 1.00 40.25 17 ALA B C 1
ATOM 1925 O O . ALA B 1 17 ? 88.990 96.081 39.400 1.00 41.07 17 ALA B O 1
ATOM 1927 N N . GLU B 1 18 ? 90.010 94.879 37.792 1.00 40.49 18 GLU B N 1
ATOM 1928 C CA . GLU B 1 18 ? 90.951 95.941 37.484 1.00 41.50 18 GLU B CA 1
ATOM 1929 C C . GLU B 1 18 ? 90.303 97.120 36.804 1.00 37.79 18 GLU B C 1
ATOM 1930 O O . GLU B 1 18 ? 90.586 98.259 37.173 1.00 36.84 18 GLU B O 1
ATOM 1936 N N . ALA B 1 19 ? 89.443 96.851 35.819 1.00 34.19 19 ALA B N 1
ATOM 1937 C CA . ALA B 1 19 ? 88.723 97.913 35.121 1.00 31.17 19 ALA B CA 1
ATOM 1938 C C . ALA B 1 19 ? 87.874 98.713 36.145 1.00 30.15 19 ALA B C 1
ATOM 1939 O O . ALA B 1 19 ? 87.881 99.948 36.157 1.00 27.82 19 ALA B O 1
ATOM 1941 N N . PHE B 1 20 ? 87.173 97.994 37.026 1.00 29.10 20 PHE B N 1
ATOM 1942 C CA . PHE B 1 20 ? 86.343 98.619 38.047 1.00 28.17 20 PHE B CA 1
ATOM 1943 C C . PHE B 1 20 ? 87.138 99.539 38.976 1.00 28.89 20 PHE B C 1
ATOM 1944 O O . PHE B 1 20 ? 86.658 100.604 39.382 1.00 25.98 20 PHE B O 1
ATOM 1952 N N . ASN B 1 21 ? 88.346 99.113 39.334 1.00 30.31 21 ASN B N 1
ATOM 1953 C CA . ASN B 1 21 ? 89.156 99.925 40.204 1.00 33.23 21 ASN B CA 1
ATOM 1954 C C . ASN B 1 21 ? 89.663 101.181 39.502 1.00 34.12 21 ASN B C 1
ATOM 1955 O O . ASN B 1 21 ? 89.664 102.266 40.075 1.00 34.75 21 ASN B O 1
ATOM 1960 N N . LYS B 1 22 ? 90.053 101.033 38.244 1.00 35.03 22 LYS B N 1
ATOM 1961 C CA . LYS B 1 22 ? 90.586 102.139 37.445 1.00 36.33 22 LYS B CA 1
ATOM 1962 C C . LYS B 1 22 ? 89.621 103.239 36.909 1.00 35.96 22 LYS B C 1
ATOM 1963 O O . LYS B 1 22 ? 89.907 104.423 37.057 1.00 34.00 22 LYS B O 1
ATOM 1969 N N . VAL B 1 23 ? 88.496 102.856 36.295 1.00 35.14 23 VAL B N 1
ATOM 1970 C CA . VAL B 1 23 ? 87.555 103.834 35.733 1.00 35.40 23 VAL B CA 1
ATOM 1971 C C . VAL B 1 23 ? 86.822 104.663 36.791 1.00 36.59 23 VAL B C 1
ATOM 1972 O O . VAL B 1 23 ? 86.157 104.135 37.676 1.00 36.72 23 VAL B O 1
ATOM 1976 N N . ASP B 1 24 ? 86.946 105.975 36.691 1.00 38.67 24 ASP B N 1
ATOM 1977 C CA . ASP B 1 24 ? 86.319 106.856 37.663 1.00 41.28 24 ASP B CA 1
ATOM 1978 C C . ASP B 1 24 ? 84.881 107.153 37.269 1.00 41.10 24 ASP B C 1
ATOM 1979 O O . ASP B 1 24 ? 84.629 108.007 36.423 1.00 41.58 24 ASP B O 1
ATOM 1984 N N . ARG B 1 25 ? 83.945 106.454 37.901 1.00 40.25 25 ARG B N 1
ATOM 1985 C CA . ARG B 1 25 ? 82.525 106.614 37.606 1.00 39.57 25 ARG B CA 1
ATOM 1986 C C . ARG B 1 25 ? 81.954 108.031 37.817 1.00 38.05 25 ARG B C 1
ATOM 1987 O O . ARG B 1 25 ? 80.925 108.383 37.257 1.00 36.70 25 ARG B O 1
ATOM 1995 N N . SER B 1 26 ? 82.606 108.863 38.604 1.00 37.58 26 SER B N 1
ATOM 1996 C CA . SER B 1 26 ? 82.065 110.200 38.784 1.00 39.91 26 SER B CA 1
ATOM 1997 C C . SER B 1 26 ? 82.257 111.006 37.492 1.00 40.06 26 SER B C 1
ATOM 1998 O O . SER B 1 26 ? 81.613 112.048 37.280 1.00 39.61 26 SER B O 1
ATOM 2001 N N . LEU B 1 27 ? 83.144 110.512 36.631 1.00 39.36 27 LEU B N 1
ATOM 2002 C CA . LEU B 1 27 ? 83.425 111.158 35.357 1.00 39.07 27 LEU B CA 1
ATOM 2003 C C . LEU B 1 27 ? 82.304 110.960 34.332 1.00 40.42 27 LEU B C 1
ATOM 2004 O O . LEU B 1 27 ? 82.295 111.605 33.276 1.00 43.72 27 LEU B O 1
ATOM 2009 N N . PHE B 1 28 ? 81.358 110.074 34.615 1.00 37.41 28 PHE B N 1
ATOM 2010 C CA . PHE B 1 28 ? 80.284 109.888 33.674 1.00 34.51 28 PHE B CA 1
ATOM 2011 C C . PHE B 1 28 ? 78.983 110.347 34.278 1.00 36.30 28 PHE B C 1
ATOM 2012 O O . PHE B 1 28 ? 77.951 110.327 33.611 1.00 36.54 28 PHE B O 1
ATOM 2020 N N . LEU B 1 29 ? 79.032 110.761 35.542 1.00 37.61 29 LEU B N 1
ATOM 2021 C CA . LEU B 1 29 ? 77.843 111.238 36.243 1.00 39.37 29 LEU B CA 1
ATOM 2022 C C . LEU B 1 29 ? 77.757 112.761 36.277 1.00 40.56 29 LEU B C 1
ATOM 2023 O O . LEU B 1 29 ? 78.781 113.436 36.403 1.00 41.45 29 LEU B O 1
ATOM 2028 N N . PRO B 1 30 ? 76.535 113.321 36.171 1.00 41.33 30 PRO B N 1
ATOM 2029 C CA . PRO B 1 30 ? 76.315 114.777 36.192 1.00 43.01 30 PRO B CA 1
ATOM 2030 C C . PRO B 1 30 ? 76.755 115.337 37.546 1.00 45.51 30 PRO B C 1
ATOM 2031 O O . PRO B 1 30 ? 77.114 114.578 38.449 1.00 46.87 30 PRO B O 1
ATOM 2035 N N . GLU B 1 31 ? 76.702 116.656 37.688 1.00 46.51 31 GLU B N 1
ATOM 2036 C CA . GLU B 1 31 ? 77.089 117.333 38.922 1.00 47.44 31 GLU B CA 1
ATOM 2037 C C . GLU B 1 31 ? 76.225 116.899 40.112 1.00 46.90 31 GLU B C 1
ATOM 2038 O O . GLU B 1 31 ? 76.729 116.494 41.168 1.00 45.90 31 GLU B O 1
ATOM 2044 N N . ASN B 1 32 ? 74.916 117.002 39.927 1.00 45.99 32 ASN B N 1
ATOM 2045 C CA . ASN B 1 32 ? 73.926 116.648 40.949 1.00 44.32 32 ASN B CA 1
ATOM 2046 C C . ASN B 1 32 ? 74.102 115.252 41.570 1.00 41.93 32 ASN B C 1
ATOM 2047 O O . ASN B 1 32 ? 73.727 115.034 42.714 1.00 40.25 32 ASN B O 1
ATOM 2052 N N . LEU B 1 33 ? 74.687 114.324 40.822 1.00 40.98 33 LEU B N 1
ATOM 2053 C CA . LEU B 1 33 ? 74.858 112.949 41.283 1.00 42.02 33 LEU B CA 1
ATOM 2054 C C . LEU B 1 33 ? 76.286 112.529 41.642 1.00 43.72 33 LEU B C 1
ATOM 2055 O O . LEU B 1 33 ? 76.564 111.344 41.830 1.00 43.61 33 LEU B O 1
ATOM 2060 N N . LYS B 1 34 ? 77.187 113.492 41.748 1.00 45.74 34 LYS B N 1
ATOM 2061 C CA . LYS B 1 34 ? 78.573 113.183 42.049 1.00 48.18 34 LYS B CA 1
ATOM 2062 C C . LYS B 1 34 ? 78.748 112.340 43.305 1.00 48.90 34 LYS B C 1
ATOM 2063 O O . LYS B 1 34 ? 79.589 111.441 43.355 1.00 48.90 34 LYS B O 1
ATOM 2069 N N . ASP B 1 35 ? 77.954 112.626 44.326 1.00 48.96 35 ASP B N 1
ATOM 2070 C CA . ASP B 1 35 ? 78.057 111.873 45.559 1.00 48.80 35 ASP B CA 1
ATOM 2071 C C . ASP B 1 35 ? 77.591 110.431 45.451 1.00 47.71 35 ASP B C 1
ATOM 2072 O O . ASP B 1 35 ? 77.659 109.697 46.429 1.00 49.30 35 ASP B O 1
ATOM 2077 N N . TYR B 1 36 ? 77.109 110.009 44.286 1.00 45.35 36 TYR B N 1
ATOM 2078 C CA . TYR B 1 36 ? 76.649 108.631 44.166 1.00 41.84 36 TYR B CA 1
ATOM 2079 C C . TYR B 1 36 ? 77.616 107.771 43.388 1.00 40.10 36 TYR B C 1
ATOM 2080 O O . TYR B 1 36 ? 77.289 106.656 43.040 1.00 38.83 36 TYR B O 1
ATOM 2089 N N . ALA B 1 37 ? 78.799 108.288 43.096 1.00 38.37 37 ALA B N 1
ATOM 2090 C CA . ALA B 1 37 ? 79.767 107.500 42.353 1.00 38.49 37 ALA B CA 1
ATOM 2091 C C . ALA B 1 37 ? 79.981 106.129 43.025 1.00 38.53 37 ALA B C 1
ATOM 2092 O O . ALA B 1 37 ? 79.937 105.074 42.374 1.00 37.92 37 ALA B O 1
ATOM 2094 N N . TYR B 1 38 ? 80.207 106.140 44.333 1.00 38.00 38 TYR B N 1
ATOM 2095 C CA . TYR B 1 38 ? 80.438 104.900 45.036 1.00 37.87 38 TYR B CA 1
ATOM 2096 C C . TYR B 1 38 ? 79.690 104.782 46.370 1.00 41.08 38 TYR B C 1
ATOM 2097 O O . TYR B 1 38 ? 80.121 104.048 47.287 1.00 41.90 38 TYR B O 1
ATOM 2106 N N . ALA B 1 39 ? 78.551 105.486 46.452 1.00 41.82 39 ALA B N 1
ATOM 2107 C CA . ALA B 1 39 ? 77.689 105.472 47.639 1.00 42.10 39 ALA B CA 1
ATOM 2108 C C . ALA B 1 39 ? 76.232 105.290 47.196 1.00 43.42 39 ALA B C 1
ATOM 2109 O O . ALA B 1 39 ? 75.836 105.822 46.156 1.00 46.10 39 ALA B O 1
ATOM 2111 N N . HIS B 1 40 ? 75.437 104.555 47.974 1.00 42.59 40 HIS B N 1
ATOM 2112 C CA . HIS B 1 40 ? 74.032 104.305 47.621 1.00 42.74 40 HIS B CA 1
ATOM 2113 C C . HIS B 1 40 ? 74.032 103.410 46.413 1.00 41.03 40 HIS B C 1
ATOM 2114 O O . HIS B 1 40 ? 73.149 103.445 45.563 1.00 40.74 40 HIS B O 1
ATOM 2121 N N . THR B 1 41 ? 75.052 102.577 46.391 1.00 39.90 41 THR B N 1
ATOM 2122 C CA . THR B 1 41 ? 75.310 101.635 45.332 1.00 40.32 41 THR B CA 1
ATOM 2123 C C . THR B 1 41 ? 74.148 100.760 44.828 1.00 40.12 41 THR B C 1
ATOM 2124 O O . THR B 1 41 ? 74.230 100.158 43.748 1.00 38.26 41 THR B O 1
ATOM 2128 N N . HIS B 1 42 ? 73.056 100.718 45.584 1.00 40.76 42 HIS B N 1
ATOM 2129 C CA . HIS B 1 42 ? 71.921 99.893 45.207 1.00 40.70 42 HIS B CA 1
ATOM 2130 C C . HIS B 1 42 ? 70.818 100.664 44.509 1.00 40.26 42 HIS B C 1
ATOM 2131 O O . HIS B 1 42 ? 69.829 100.080 44.089 1.00 39.85 42 HIS B O 1
ATOM 2138 N N . GLU B 1 43 ? 70.972 101.970 44.369 1.00 40.10 43 GLU B N 1
ATOM 2139 C CA . GLU B 1 43 ? 69.934 102.730 43.699 1.00 41.63 43 GLU B CA 1
ATOM 2140 C C . GLU B 1 43 ? 70.243 103.076 42.246 1.00 41.50 43 GLU B C 1
ATOM 2141 O O . GLU B 1 43 ? 71.399 103.203 41.857 1.00 42.02 43 GLU B O 1
ATOM 2147 N N . ALA B 1 44 ? 69.186 103.250 41.459 1.00 40.98 44 ALA B N 1
ATOM 2148 C CA . ALA B 1 44 ? 69.303 103.621 40.056 1.00 39.71 44 ALA B CA 1
ATOM 2149 C C . ALA B 1 44 ? 69.271 105.129 40.074 1.00 38.79 44 ALA B C 1
ATOM 2150 O O . ALA B 1 44 ? 68.473 105.711 40.795 1.00 38.96 44 ALA B O 1
ATOM 2152 N N . LEU B 1 45 ? 70.131 105.754 39.276 1.00 39.06 45 LEU B N 1
ATOM 2153 C CA . LEU B 1 45 ? 70.226 107.207 39.245 1.00 39.64 45 LEU B CA 1
ATOM 2154 C C . LEU B 1 45 ? 69.486 107.858 38.063 1.00 39.89 45 LEU B C 1
ATOM 2155 O O . LEU B 1 45 ? 69.515 107.364 36.925 1.00 41.75 45 LEU B O 1
ATOM 2160 N N . PRO B 1 46 ? 68.802 108.975 38.331 1.00 37.99 46 PRO B N 1
ATOM 2161 C CA . PRO B 1 46 ? 68.030 109.747 37.358 1.00 37.73 46 PRO B CA 1
ATOM 2162 C C . PRO B 1 46 ? 68.930 110.513 36.417 1.00 37.86 46 PRO B C 1
ATOM 2163 O O . PRO B 1 46 ? 69.769 111.290 36.863 1.00 38.84 46 PRO B O 1
ATOM 2167 N N . ILE B 1 47 ? 68.748 110.307 35.119 1.00 37.79 47 ILE B N 1
ATOM 2168 C CA . ILE B 1 47 ? 69.545 111.001 34.116 1.00 36.95 47 ILE B CA 1
ATOM 2169 C C . ILE B 1 47 ? 68.647 111.803 33.180 1.00 37.80 47 ILE B C 1
ATOM 2170 O O . ILE B 1 47 ? 68.914 112.961 32.877 1.00 37.78 47 ILE B O 1
ATOM 2175 N N . LEU B 1 48 ? 67.577 111.170 32.723 1.00 38.76 48 LEU B N 1
ATOM 2176 C CA . LEU B 1 48 ? 66.619 111.815 31.843 1.00 40.08 48 LEU B CA 1
ATOM 2177 C C . LEU B 1 48 ? 65.210 111.416 32.264 1.00 39.63 48 LEU B C 1
ATOM 2178 O O . LEU B 1 48 ? 65.022 110.381 32.893 1.00 39.80 48 LEU B O 1
ATOM 2183 N N . PRO B 1 49 ? 64.198 112.232 31.923 1.00 38.60 49 PRO B N 1
ATOM 2184 C CA . PRO B 1 49 ? 62.834 111.870 32.306 1.00 37.12 49 PRO B CA 1
ATOM 2185 C C . PRO B 1 49 ? 62.526 110.456 31.811 1.00 37.36 49 PRO B C 1
ATOM 2186 O O . PRO B 1 49 ? 62.609 110.174 30.624 1.00 38.84 49 PRO B O 1
ATOM 2190 N N . GLY B 1 50 ? 62.203 109.561 32.734 1.00 37.40 50 GLY B N 1
ATOM 2191 C CA . GLY B 1 50 ? 61.904 108.193 32.370 1.00 35.83 50 GLY B CA 1
ATOM 2192 C C . GLY B 1 50 ? 63.121 107.306 32.209 1.00 38.15 50 GLY B C 1
ATOM 2193 O O . GLY B 1 50 ? 62.961 106.095 32.004 1.00 39.83 50 GLY B O 1
ATOM 2194 N N . ILE B 1 51 ? 64.330 107.864 32.329 1.00 38.70 51 ILE B N 1
ATOM 2195 C CA . ILE B 1 51 ? 65.553 107.072 32.153 1.00 37.78 51 ILE B CA 1
ATOM 2196 C C . ILE B 1 51 ? 66.578 107.112 33.286 1.00 37.49 51 ILE B C 1
ATOM 2197 O O . ILE B 1 51 ? 67.038 108.178 33.686 1.00 36.42 51 ILE B O 1
ATOM 2202 N N . ASN B 1 52 ? 66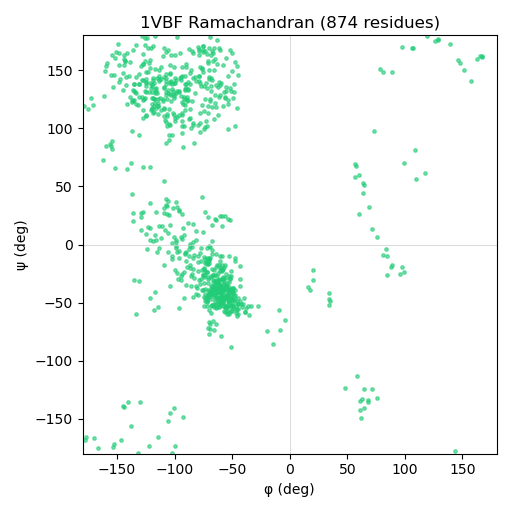.956 105.931 33.771 1.00 37.86 52 ASN B N 1
ATOM 2203 C CA . ASN B 1 52 ? 67.917 105.800 34.862 1.00 38.43 52 ASN B CA 1
ATOM 2204 C C . ASN B 1 52 ? 69.157 105.009 34.496 1.00 39.27 52 ASN B C 1
ATOM 2205 O O . ASN B 1 52 ? 69.227 104.350 33.454 1.00 41.04 52 ASN B O 1
ATOM 2210 N N . THR B 1 53 ? 70.135 105.063 35.385 1.00 38.40 53 THR B N 1
ATOM 2211 C CA . THR B 1 53 ? 71.366 104.320 35.198 1.00 38.52 53 THR B CA 1
ATOM 2212 C C . THR B 1 53 ? 71.225 103.145 36.128 1.00 36.94 53 THR B C 1
ATOM 2213 O O . THR B 1 53 ? 70.934 103.342 37.299 1.00 36.72 53 THR B O 1
ATOM 2217 N N . THR B 1 54 ? 71.432 101.934 35.628 1.00 35.96 54 THR B N 1
ATOM 2218 C CA . THR B 1 54 ? 71.339 100.764 36.490 1.00 35.22 54 THR B CA 1
ATOM 2219 C C . THR B 1 54 ? 72.175 100.969 37.765 1.00 36.44 54 THR B C 1
ATOM 2220 O O . THR B 1 54 ? 73.205 101.672 37.761 1.00 38.58 54 THR B O 1
ATOM 2224 N N . ALA B 1 55 ? 71.719 100.360 38.854 1.00 34.60 55 ALA B N 1
ATOM 2225 C CA . ALA B 1 55 ? 72.414 100.434 40.122 1.00 32.30 55 ALA B CA 1
ATOM 2226 C C . ALA B 1 55 ? 73.789 99.808 39.941 1.00 32.38 55 ALA B C 1
ATOM 2227 O O . ALA B 1 55 ? 73.934 98.767 39.273 1.00 31.56 55 ALA B O 1
ATOM 2229 N N . LEU B 1 56 ? 74.792 100.437 40.549 1.00 31.67 56 LEU B N 1
ATOM 2230 C CA . LEU B 1 56 ? 76.157 99.963 40.441 1.00 31.95 56 LEU B CA 1
ATOM 2231 C C . LEU B 1 56 ? 76.297 98.519 40.870 1.00 33.26 56 LEU B C 1
ATOM 2232 O O . LEU B 1 56 ? 76.994 97.731 40.210 1.00 30.83 56 LEU B O 1
ATOM 2237 N N . ASN B 1 57 ? 75.661 98.174 41.987 1.00 34.88 57 ASN B N 1
ATOM 2238 C CA . ASN B 1 57 ? 75.752 96.809 42.466 1.00 36.88 57 ASN B CA 1
ATOM 2239 C C . ASN B 1 57 ? 75.184 95.854 41.416 1.00 35.32 57 ASN B C 1
ATOM 2240 O O . ASN B 1 57 ? 75.736 94.783 41.158 1.00 35.08 57 ASN B O 1
ATOM 2245 N N . LEU B 1 58 ? 74.090 96.248 40.783 1.00 32.85 58 LEU B N 1
ATOM 2246 C CA . LEU B 1 58 ? 73.496 95.402 39.769 1.00 30.09 58 LEU B CA 1
ATOM 2247 C C . LEU B 1 58 ? 74.403 95.316 38.542 1.00 31.04 58 LEU B C 1
ATOM 2248 O O . LEU B 1 58 ? 74.731 94.204 38.083 1.00 29.36 58 LEU B O 1
ATOM 2253 N N . GLY B 1 59 ? 74.791 96.489 38.013 1.00 30.85 59 GLY B N 1
ATOM 2254 C CA . GLY B 1 59 ? 75.668 96.562 36.844 1.00 29.65 59 GLY B CA 1
ATOM 2255 C C . GLY B 1 59 ? 76.963 95.746 36.912 1.00 28.74 59 GLY B C 1
ATOM 2256 O O . GLY B 1 59 ? 77.326 95.012 35.977 1.00 27.28 59 GLY B O 1
ATOM 2257 N N . ILE B 1 60 ? 77.670 95.865 38.025 1.00 27.67 60 ILE B N 1
ATOM 2258 C CA . ILE B 1 60 ? 78.919 95.133 38.193 1.00 28.01 60 ILE B CA 1
ATOM 2259 C C . ILE B 1 60 ? 78.653 93.633 38.237 1.00 28.81 60 ILE B C 1
ATOM 2260 O O . ILE B 1 60 ? 79.449 92.825 37.723 1.00 27.41 60 ILE B O 1
ATOM 2265 N N . PHE B 1 61 ? 77.533 93.268 38.859 1.00 28.80 61 PHE B N 1
ATOM 2266 C CA . PHE B 1 61 ? 77.150 91.868 38.943 1.00 30.58 61 PHE B CA 1
ATOM 2267 C C . PHE B 1 61 ? 76.881 91.331 37.528 1.00 30.91 61 PHE B C 1
ATOM 2268 O O . PHE B 1 61 ? 77.338 90.252 37.158 1.00 29.10 61 PHE B O 1
ATOM 2284 N N . LEU B 1 63 ? 77.966 92.539 34.560 1.00 35.33 63 LEU B N 1
ATOM 2285 C CA . LEU B 1 63 ? 79.201 92.456 33.789 1.00 34.23 63 LEU B CA 1
ATOM 2286 C C . LEU B 1 63 ? 80.050 91.293 34.284 1.00 34.39 63 LEU B C 1
ATOM 2287 O O . LEU B 1 63 ? 80.649 90.578 33.484 1.00 35.60 63 LEU B O 1
ATOM 2292 N N . ASP B 1 64 ? 80.090 91.085 35.598 1.00 34.26 64 ASP B N 1
ATOM 2293 C CA . ASP B 1 64 ? 80.879 89.990 36.147 1.00 32.85 64 ASP B CA 1
ATOM 2294 C C . ASP B 1 64 ? 80.342 88.659 35.625 1.00 33.05 64 ASP B C 1
ATOM 2295 O O . ASP B 1 64 ? 81.101 87.737 35.317 1.00 33.06 64 ASP B O 1
ATOM 2300 N N . GLU B 1 65 ? 79.029 88.570 35.487 1.00 33.72 65 GLU B N 1
ATOM 2301 C CA . GLU B 1 65 ? 78.395 87.353 34.999 1.00 34.05 65 GLU B CA 1
ATOM 2302 C C . GLU B 1 65 ? 78.528 87.182 33.488 1.00 34.00 65 GLU B C 1
ATOM 2303 O O . GLU B 1 65 ? 78.272 86.090 32.969 1.00 32.34 65 GLU B O 1
ATOM 2309 N N . LEU B 1 66 ? 78.917 88.260 32.797 1.00 33.79 66 LEU B N 1
ATOM 2310 C CA . LEU B 1 66 ? 79.067 88.271 31.338 1.00 33.56 66 LEU B CA 1
ATOM 2311 C C . LEU B 1 66 ? 80.299 87.516 30.861 1.00 35.40 66 LEU B C 1
ATOM 2312 O O . LEU B 1 66 ? 80.425 87.198 29.665 1.00 34.31 66 LEU B O 1
ATOM 2317 N N . ASP B 1 67 ? 81.215 87.250 31.796 1.00 36.93 67 ASP B N 1
ATOM 2318 C CA . ASP B 1 67 ? 82.448 86.531 31.503 1.00 36.58 67 ASP B CA 1
ATOM 2319 C C . ASP B 1 67 ? 83.218 87.268 30.410 1.00 36.47 67 ASP B C 1
ATOM 2320 O O . ASP B 1 67 ? 83.383 86.793 29.292 1.00 35.77 67 ASP B O 1
ATOM 2325 N N . LEU B 1 68 ? 83.699 88.449 30.758 1.00 37.10 68 LEU B N 1
ATOM 2326 C CA . LEU B 1 68 ? 84.441 89.266 29.830 1.00 38.06 68 LEU B CA 1
ATOM 2327 C C . LEU B 1 68 ? 85.947 89.012 29.876 1.00 42.76 68 LEU B C 1
ATOM 2328 O O . LEU B 1 68 ? 86.535 88.931 30.953 1.00 42.94 68 LEU B O 1
ATOM 2333 N N . HIS B 1 69 ? 86.571 88.867 28.707 1.00 48.00 69 HIS B N 1
ATOM 2334 C CA . HIS B 1 69 ? 88.021 88.685 28.630 1.00 52.09 69 HIS B CA 1
ATOM 2335 C C . HIS B 1 69 ? 88.640 89.260 27.342 1.00 52.53 69 HIS B C 1
ATOM 2336 O O . HIS B 1 69 ? 87.927 89.718 26.448 1.00 52.97 69 HIS B O 1
ATOM 2343 N N . LYS B 1 70 ? 89.972 89.269 27.276 1.00 53.05 70 LYS B N 1
ATOM 2344 C CA . LYS B 1 70 ? 90.727 89.788 26.128 1.00 51.91 70 LYS B CA 1
ATOM 2345 C C . LYS B 1 70 ? 90.185 89.346 24.788 1.00 48.75 70 LYS B C 1
ATOM 2346 O O . LYS B 1 70 ? 89.706 88.230 24.638 1.00 47.23 70 LYS B O 1
ATOM 2352 N N . GLY B 1 71 ? 90.302 90.231 23.811 1.00 46.83 71 GLY B N 1
ATOM 2353 C CA . GLY B 1 71 ? 89.892 89.915 22.461 1.00 45.15 71 GLY B CA 1
ATOM 2354 C C . GLY B 1 71 ? 88.471 89.534 22.119 1.00 44.66 71 GLY B C 1
ATOM 2355 O O . GLY B 1 71 ? 88.259 88.832 21.141 1.00 43.34 71 GLY B O 1
ATOM 2356 N N . GLN B 1 72 ? 87.492 89.970 22.902 1.00 44.47 72 GLN B N 1
ATOM 2357 C CA . GLN B 1 72 ? 86.118 89.649 22.552 1.00 44.06 72 GLN B CA 1
ATOM 2358 C C . GLN B 1 72 ? 85.489 90.864 21.856 1.00 44.46 72 GLN B C 1
ATOM 2359 O O . GLN B 1 72 ? 86.005 91.987 21.929 1.00 43.69 72 GLN B O 1
ATOM 2365 N N . LYS B 1 73 ? 84.381 90.625 21.166 1.00 43.12 73 LYS B N 1
ATOM 2366 C CA . LYS B 1 73 ? 83.651 91.698 20.521 1.00 42.39 73 LYS B CA 1
ATOM 2367 C C . LYS B 1 73 ? 82.360 91.680 21.313 1.00 40.62 73 LYS B C 1
ATOM 2368 O O . LYS B 1 73 ? 81.675 90.653 21.370 1.00 41.47 73 LYS B O 1
ATOM 2374 N N . VAL B 1 74 ? 82.030 92.807 21.927 1.00 37.53 74 VAL B N 1
ATOM 2375 C CA . VAL B 1 74 ? 80.840 92.894 22.760 1.00 35.73 74 VAL B CA 1
ATOM 2376 C C . VAL B 1 74 ? 79.805 93.879 22.262 1.00 35.74 74 VAL B C 1
ATOM 2377 O O . VAL B 1 74 ? 80.130 95.026 21.963 1.00 38.01 74 VAL B O 1
ATOM 2381 N N . LEU B 1 75 ? 78.558 93.430 22.175 1.00 34.03 75 LEU B N 1
ATOM 2382 C CA . LEU B 1 75 ? 77.465 94.303 21.763 1.00 31.21 75 LEU B CA 1
ATOM 2383 C C . LEU B 1 75 ? 76.740 94.731 23.043 1.00 30.41 75 LEU B C 1
ATOM 2384 O O . LEU B 1 75 ? 76.374 93.876 23.853 1.00 31.01 75 LEU B O 1
ATOM 2389 N N . GLU B 1 76 ? 76.547 96.035 23.228 1.00 28.32 76 GLU B N 1
ATOM 2390 C CA . GLU B 1 76 ? 75.859 96.577 24.402 1.00 27.78 76 GLU B CA 1
ATOM 2391 C C . GLU B 1 76 ? 74.610 97.367 24.004 1.00 28.52 76 GLU B C 1
ATOM 2392 O O . GLU B 1 76 ? 74.733 98.401 23.342 1.00 28.64 76 GLU B O 1
ATOM 2398 N N . ILE B 1 77 ? 73.425 96.911 24.427 1.00 26.92 77 ILE B N 1
ATOM 2399 C CA . ILE B 1 77 ? 72.182 97.611 24.096 1.00 25.43 77 ILE B CA 1
ATOM 2400 C C . ILE B 1 77 ? 71.757 98.598 25.193 1.00 26.20 77 ILE B C 1
ATOM 2401 O O . ILE B 1 77 ? 71.212 98.194 26.216 1.00 26.75 77 ILE B O 1
ATOM 2406 N N . GLY B 1 78 ? 72.008 99.885 24.972 1.00 25.02 78 GLY B N 1
ATOM 2407 C CA . GLY B 1 78 ? 71.638 100.903 25.935 1.00 27.41 78 GLY B CA 1
ATOM 2408 C C . GLY B 1 78 ? 72.824 101.659 26.514 1.00 31.06 78 GLY B C 1
ATOM 2409 O O . GLY B 1 78 ? 73.057 101.647 27.722 1.00 33.78 78 GLY B O 1
ATOM 2410 N N . THR B 1 79 ? 73.567 102.352 25.665 1.00 32.17 79 THR B N 1
ATOM 2411 C CA . THR B 1 79 ? 74.752 103.092 26.094 1.00 32.36 79 THR B CA 1
ATOM 2412 C C . THR B 1 79 ? 74.564 103.927 27.353 1.00 32.12 79 THR B C 1
ATOM 2413 O O . THR B 1 79 ? 75.373 103.856 28.277 1.00 32.02 79 THR B O 1
ATOM 2417 N N . GLY B 1 80 ? 73.504 104.716 27.398 1.00 31.93 80 GLY B N 1
ATOM 2418 C CA . GLY B 1 80 ? 73.288 105.533 28.570 1.00 33.21 80 GLY B CA 1
ATOM 2419 C C . GLY B 1 80 ? 74.433 106.504 28.775 1.00 34.22 80 GLY B C 1
ATOM 2420 O O . GLY B 1 80 ? 74.872 107.130 27.814 1.00 36.27 80 GLY B O 1
ATOM 2421 N N . ILE B 1 81 ? 74.927 106.623 30.011 1.00 34.16 81 ILE B N 1
ATOM 2422 C CA . ILE B 1 81 ? 76.008 107.553 30.319 1.00 32.41 81 ILE B CA 1
ATOM 2423 C C . ILE B 1 81 ? 77.399 107.040 29.981 1.00 32.25 81 ILE B C 1
ATOM 2424 O O . ILE B 1 81 ? 78.378 107.693 30.278 1.00 33.58 81 ILE B O 1
ATOM 2429 N N . GLY B 1 82 ? 77.495 105.863 29.384 1.00 32.79 82 GLY B N 1
ATOM 2430 C CA . GLY B 1 82 ? 78.795 105.345 28.983 1.00 32.96 82 GLY B CA 1
ATOM 2431 C C . GLY B 1 82 ? 79.700 104.670 29.989 1.00 34.79 82 GLY B C 1
ATOM 2432 O O . GLY B 1 82 ? 80.709 104.084 29.589 1.00 35.94 82 GLY B O 1
ATOM 2433 N N . TYR B 1 83 ? 79.363 104.731 31.279 1.00 35.35 83 TYR B N 1
ATOM 2434 C CA . TYR B 1 83 ? 80.186 104.098 32.314 1.00 33.76 83 TYR B CA 1
ATOM 2435 C C . TYR B 1 83 ? 80.401 102.575 32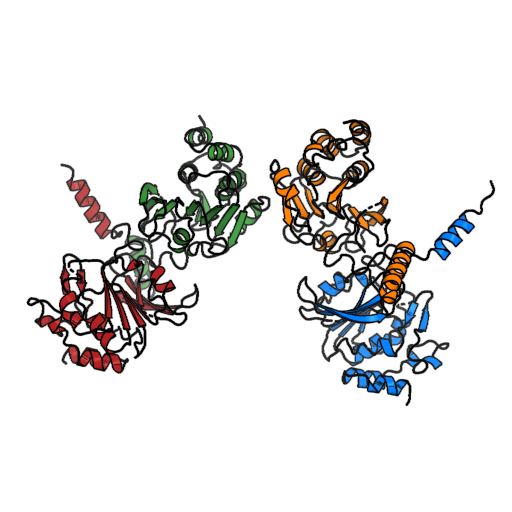.172 1.00 33.31 83 TYR B C 1
ATOM 2436 O O . TYR B 1 83 ? 81.536 102.077 32.289 1.00 31.53 83 TYR B O 1
ATOM 2445 N N . TYR B 1 84 ? 79.333 101.821 31.940 1.00 31.15 84 TYR B N 1
ATOM 2446 C CA . TYR B 1 84 ? 79.531 100.387 31.798 1.00 32.36 84 TYR B CA 1
ATOM 2447 C C . TYR B 1 84 ? 80.212 100.110 30.457 1.00 32.51 84 TYR B C 1
ATOM 2448 O O . TYR B 1 84 ? 80.885 99.081 30.283 1.00 31.42 84 TYR B O 1
ATOM 2457 N N . THR B 1 85 ? 80.041 101.044 29.519 1.00 31.40 85 THR B N 1
ATOM 2458 C CA . THR B 1 85 ? 80.642 100.901 28.210 1.00 31.23 85 THR B CA 1
ATOM 2459 C C . THR B 1 85 ? 82.148 100.977 28.447 1.00 30.95 85 THR B C 1
ATOM 2460 O O . THR B 1 85 ? 82.885 100.086 28.027 1.00 30.50 85 THR B O 1
ATOM 2464 N N . ALA B 1 86 ? 82.601 102.022 29.140 1.00 29.92 86 ALA B N 1
ATOM 2465 C CA . ALA B 1 86 ? 84.023 102.158 29.468 1.00 30.55 86 ALA B CA 1
ATOM 2466 C C . ALA B 1 86 ? 84.624 100.878 30.110 1.00 31.30 86 ALA B C 1
ATOM 2467 O O . ALA B 1 86 ? 85.650 100.389 29.642 1.00 33.87 86 ALA B O 1
ATOM 2469 N N . LEU B 1 87 ? 84.003 100.340 31.167 1.00 29.77 87 LEU B N 1
ATOM 2470 C CA . LEU B 1 87 ? 84.506 99.128 31.823 1.00 27.42 87 LEU B CA 1
ATOM 2471 C C . LEU B 1 87 ? 84.674 97.945 30.871 1.00 28.48 87 LEU B C 1
ATOM 2472 O O . LEU B 1 87 ? 85.602 97.147 31.028 1.00 28.69 87 LEU B O 1
ATOM 2477 N N . ILE B 1 88 ? 83.788 97.816 29.887 1.00 27.99 88 ILE B N 1
ATOM 2478 C CA . ILE B 1 88 ? 83.895 96.719 28.932 1.00 27.95 88 ILE B CA 1
ATOM 2479 C C . ILE B 1 88 ? 85.066 96.987 27.968 1.00 30.55 88 ILE B C 1
ATOM 2480 O O . ILE B 1 88 ? 85.900 96.111 27.689 1.00 31.01 88 ILE B O 1
ATOM 2485 N N . ALA B 1 89 ? 85.121 98.213 27.467 1.00 32.28 89 ALA B N 1
ATOM 2486 C CA . ALA B 1 89 ? 86.173 98.637 26.551 1.00 33.36 89 ALA B CA 1
ATOM 2487 C C . ALA B 1 89 ? 87.563 98.356 27.142 1.00 34.59 89 ALA B C 1
ATOM 2488 O O . ALA B 1 89 ? 88.496 97.980 26.432 1.00 35.57 89 ALA B O 1
ATOM 2490 N N . GLU B 1 90 ? 87.702 98.554 28.446 1.00 34.30 90 GLU B N 1
ATOM 2491 C CA . GLU B 1 90 ? 88.965 98.286 29.116 1.00 33.45 90 GLU B CA 1
ATOM 2492 C C . GLU B 1 90 ? 89.396 96.819 28.998 1.00 32.14 90 GLU B C 1
ATOM 2493 O O . GLU B 1 90 ? 90.568 96.522 28.856 1.00 33.81 90 GLU B O 1
ATOM 2499 N N . ILE B 1 91 ? 88.445 95.904 29.026 1.00 29.50 91 ILE B N 1
ATOM 2500 C CA . ILE B 1 91 ? 88.772 94.495 29.015 1.00 28.88 91 ILE B CA 1
ATOM 2501 C C . ILE B 1 91 ? 88.827 93.879 27.643 1.00 31.66 91 ILE B C 1
ATOM 2502 O O . ILE B 1 91 ? 89.738 93.118 27.293 1.00 32.52 91 ILE B O 1
ATOM 2507 N N . VAL B 1 92 ? 87.802 94.206 26.881 1.00 34.25 92 VAL B N 1
ATOM 2508 C CA . VAL B 1 92 ? 87.588 93.636 25.570 1.00 35.80 92 VAL B CA 1
ATOM 2509 C C . VAL B 1 92 ? 88.325 94.261 24.365 1.00 35.84 92 VAL B C 1
ATOM 2510 O O . VAL B 1 92 ? 88.872 95.355 24.450 1.00 33.85 92 VAL B O 1
ATOM 2514 N N . ASP B 1 93 ? 88.349 93.537 23.249 1.00 37.36 93 ASP B N 1
ATOM 2515 C CA . ASP B 1 93 ? 88.990 94.057 22.055 1.00 38.53 93 ASP B CA 1
ATOM 2516 C C . ASP B 1 93 ? 88.155 95.218 21.530 1.00 38.22 93 ASP B C 1
ATOM 2517 O O . ASP B 1 93 ? 88.576 96.372 21.590 1.00 38.51 93 ASP B O 1
ATOM 2522 N N . LYS B 1 94 ? 86.962 94.903 21.031 1.00 39.40 94 LYS B N 1
ATOM 2523 C CA . LYS B 1 94 ? 86.045 95.911 20.499 1.00 40.59 94 LYS B CA 1
ATOM 2524 C C . LYS B 1 94 ? 84.651 95.909 21.120 1.00 38.80 94 LYS B C 1
ATOM 2525 O O . LYS B 1 94 ? 84.134 94.867 21.514 1.00 38.81 94 LYS B O 1
ATOM 2531 N N . VAL B 1 95 ? 84.042 97.089 21.181 1.00 36.60 95 VAL B N 1
ATOM 2532 C CA . VAL B 1 95 ? 82.713 97.245 21.756 1.00 33.44 95 VAL B CA 1
ATOM 2533 C C . VAL B 1 95 ? 81.780 98.051 20.856 1.00 33.49 95 VAL B C 1
ATOM 2534 O O . VAL B 1 95 ? 82.071 99.205 20.544 1.00 34.04 95 VAL B O 1
ATOM 2538 N N . VAL B 1 96 ? 80.668 97.448 20.433 1.00 32.13 96 VAL B N 1
ATOM 2539 C CA . VAL B 1 96 ? 79.669 98.161 19.637 1.00 31.06 96 VAL B CA 1
ATOM 2540 C C . VAL B 1 96 ? 78.531 98.475 20.624 1.00 30.45 96 VAL B C 1
ATOM 2541 O O . VAL B 1 96 ? 77.984 97.572 21.242 1.00 29.71 96 VAL B O 1
ATOM 2545 N N . SER B 1 97 ? 78.176 99.744 20.777 1.00 29.57 97 SER B N 1
ATOM 2546 C CA . SER B 1 97 ? 77.138 100.119 21.723 1.00 30.24 97 SER B CA 1
ATOM 2547 C C . SER B 1 97 ? 76.030 100.998 21.132 1.00 32.63 97 SER B C 1
ATOM 2548 O O . SER B 1 97 ? 76.300 102.064 20.584 1.00 33.76 97 SER B O 1
ATOM 2551 N N . VAL B 1 98 ? 74.781 100.568 21.306 1.00 32.13 98 VAL B N 1
ATOM 2552 C CA . VAL B 1 98 ? 73.626 101.269 20.765 1.00 31.43 98 VAL B CA 1
ATOM 2553 C C . VAL B 1 98 ? 72.799 102.072 21.779 1.00 33.02 98 VAL B C 1
ATOM 2554 O O . VAL B 1 98 ? 72.555 101.606 22.879 1.00 35.99 98 VAL B O 1
ATOM 2558 N N . GLU B 1 99 ? 72.352 103.265 21.392 1.00 33.04 99 GLU B N 1
ATOM 2559 C CA . GLU B 1 99 ? 71.517 104.107 22.239 1.00 31.70 99 GLU B CA 1
ATOM 2560 C C . GLU B 1 99 ? 70.354 104.640 21.383 1.00 33.15 99 GLU B C 1
ATOM 2561 O O . GLU B 1 99 ? 70.579 105.156 20.294 1.00 35.85 99 GLU B O 1
ATOM 2567 N N . ILE B 1 100 ? 69.119 104.530 21.866 1.00 31.86 100 ILE B N 1
ATOM 2568 C CA . ILE B 1 100 ? 67.965 104.964 21.085 1.00 30.73 100 ILE B CA 1
ATOM 2569 C C . ILE B 1 100 ? 67.536 106.402 21.314 1.00 32.33 100 ILE B C 1
ATOM 2570 O O . ILE B 1 100 ? 66.906 107.019 20.451 1.00 31.57 100 ILE B O 1
ATOM 2575 N N . ASN B 1 101 ? 67.888 106.932 22.478 1.00 34.00 101 ASN B N 1
ATOM 2576 C CA . ASN B 1 101 ? 67.504 108.287 22.850 1.00 35.35 101 ASN B CA 1
ATOM 2577 C C . ASN B 1 101 ? 68.600 109.240 22.450 1.00 36.21 101 ASN B C 1
ATOM 2578 O O . ASN B 1 101 ? 69.740 109.108 22.884 1.00 35.64 101 ASN B O 1
ATOM 2583 N N . GLU B 1 102 ? 68.249 110.202 21.610 1.00 37.82 102 GLU B N 1
ATOM 2584 C CA . GLU B 1 102 ? 69.224 111.153 21.130 1.00 40.40 102 GLU B CA 1
ATOM 2585 C C . GLU B 1 102 ? 69.907 111.988 22.204 1.00 39.65 102 GLU B C 1
ATOM 2586 O O . GLU B 1 102 ? 71.130 112.094 22.200 1.00 41.32 102 GLU B O 1
ATOM 2592 N N . LYS B 1 103 ? 69.150 112.579 23.123 1.00 39.02 103 LYS B N 1
ATOM 2593 C CA . LYS B 1 103 ? 69.758 113.390 24.170 1.00 37.92 103 LYS B CA 1
ATOM 2594 C C . LYS B 1 103 ? 70.789 112.586 24.947 1.00 39.14 103 LYS B C 1
ATOM 2595 O O . LYS B 1 103 ? 71.854 113.085 25.277 1.00 40.46 103 LYS B O 1
ATOM 2609 N N . TYR B 1 105 ? 72.412 109.953 23.796 1.00 36.95 105 TYR B N 1
ATOM 2610 C CA . TYR B 1 105 ? 73.470 109.703 22.813 1.00 35.81 105 TYR B CA 1
ATOM 2611 C C . TYR B 1 105 ? 74.465 110.869 22.805 1.00 35.85 105 TYR B C 1
ATOM 2612 O O . TYR B 1 105 ? 75.687 110.679 22.722 1.00 34.53 105 TYR B O 1
ATOM 2621 N N . ASN B 1 106 ? 73.915 112.077 22.883 1.00 34.91 106 ASN B N 1
ATOM 2622 C CA . ASN B 1 106 ? 74.714 113.283 22.879 1.00 36.45 106 ASN B CA 1
ATOM 2623 C C . ASN B 1 106 ? 75.552 113.387 24.142 1.00 37.98 106 ASN B C 1
ATOM 2624 O O . ASN B 1 106 ? 76.772 113.581 24.078 1.00 37.99 106 ASN B O 1
ATOM 2629 N N . TYR B 1 107 ? 74.885 113.256 25.290 1.00 39.24 107 TYR B N 1
ATOM 2630 C CA . TYR B 1 107 ? 75.538 113.362 26.582 1.00 38.78 107 TYR B CA 1
ATOM 2631 C C . TYR B 1 107 ? 76.769 112.471 26.686 1.00 40.63 107 TYR B C 1
ATOM 2632 O O . TYR B 1 107 ? 77.782 112.878 27.255 1.00 42.11 107 TYR B O 1
ATOM 2641 N N . ALA B 1 108 ? 76.710 111.272 26.119 1.00 40.75 108 ALA B N 1
ATOM 2642 C CA . ALA B 1 108 ? 77.846 110.359 26.222 1.00 42.13 108 ALA B CA 1
ATOM 2643 C C . ALA B 1 108 ? 78.911 110.448 25.144 1.00 42.89 108 ALA B C 1
ATOM 2644 O O . ALA B 1 108 ? 80.022 109.966 25.349 1.00 42.14 108 ALA B O 1
ATOM 2646 N N . SER B 1 109 ? 78.562 111.032 23.999 1.00 45.17 109 SER B N 1
ATOM 2647 C CA . SER B 1 109 ? 79.470 111.192 22.848 1.00 45.90 109 SER B CA 1
ATOM 2648 C C . SER B 1 109 ? 80.874 111.678 23.239 1.00 46.30 109 SER B C 1
ATOM 2649 O O . SER B 1 109 ? 81.907 111.163 22.778 1.00 45.53 109 SER B O 1
ATOM 2652 N N . LYS B 1 110 ? 80.875 112.686 24.097 1.00 46.37 110 LYS B N 1
ATOM 2653 C CA . LYS B 1 110 ? 82.074 113.322 24.610 1.00 47.70 110 LYS B CA 1
ATOM 2654 C C . LYS B 1 110 ? 82.812 112.545 25.724 1.00 47.27 110 LYS B C 1
ATOM 2655 O O . LYS B 1 110 ? 84.035 112.557 25.793 1.00 47.90 110 LYS B O 1
ATOM 2661 N N . LEU B 1 111 ? 82.064 111.846 26.572 1.00 46.37 111 LEU B N 1
ATOM 2662 C CA . LEU B 1 111 ? 82.634 111.109 27.695 1.00 44.59 111 LEU B CA 1
ATOM 2663 C C . LEU B 1 111 ? 83.458 109.860 27.413 1.00 44.62 111 LEU B C 1
ATOM 2664 O O . LEU B 1 111 ? 84.109 109.346 28.320 1.00 43.05 111 LEU B O 1
ATOM 2669 N N . LEU B 1 112 ? 83.441 109.357 26.183 1.00 45.50 112 LEU B N 1
ATOM 2670 C CA . LEU B 1 112 ? 84.202 108.145 25.871 1.00 45.85 112 LEU B CA 1
ATOM 2671 C C . LEU B 1 112 ? 85.371 108.346 24.901 1.00 47.84 112 LEU B C 1
ATOM 2672 O O . LEU B 1 112 ? 85.908 107.380 24.339 1.00 46.96 112 LEU B O 1
ATOM 2677 N N . SER B 1 113 ? 85.770 109.603 24.723 1.00 49.92 113 SER B N 1
ATOM 2678 C CA . SER B 1 113 ? 86.856 109.969 23.813 1.00 49.87 113 SER B CA 1
ATOM 2679 C C . SER B 1 113 ? 88.142 109.182 24.069 1.00 49.19 113 SER B C 1
ATOM 2680 O O . SER B 1 113 ? 88.784 108.701 23.140 1.00 50.82 113 SER B O 1
ATOM 2683 N N . TYR B 1 114 ? 88.512 109.057 25.331 1.00 47.80 114 TYR B N 1
ATOM 2684 C CA . TYR B 1 114 ? 89.707 108.321 25.712 1.00 46.77 114 TYR B CA 1
ATOM 2685 C C . TYR B 1 114 ? 89.765 106.906 25.135 1.00 43.91 114 TYR B C 1
ATOM 2686 O O . TYR B 1 114 ? 90.788 106.228 25.224 1.00 44.86 114 TYR B O 1
ATOM 2695 N N . TYR B 1 115 ? 88.674 106.438 24.554 1.00 39.47 115 TYR B N 1
ATOM 2696 C CA . TYR B 1 115 ? 88.690 105.079 24.038 1.00 37.01 115 TYR B CA 1
ATOM 2697 C C . TYR B 1 115 ? 88.726 105.038 22.526 1.00 36.32 115 TYR B C 1
ATOM 2698 O O . TYR B 1 115 ? 88.148 105.896 21.859 1.00 37.00 115 TYR B O 1
ATOM 2707 N N . ASN B 1 116 ? 89.398 104.039 21.977 1.00 34.84 116 ASN B N 1
ATOM 2708 C CA . ASN B 1 116 ? 89.484 103.908 20.536 1.00 34.95 116 ASN B CA 1
ATOM 2709 C C . ASN B 1 116 ? 88.916 102.571 20.081 1.00 34.98 116 ASN B C 1
ATOM 2710 O O . ASN B 1 116 ? 89.123 102.151 18.942 1.00 34.59 116 ASN B O 1
ATOM 2715 N N . ASN B 1 117 ? 88.194 101.898 20.974 1.00 34.59 117 ASN B N 1
ATOM 2716 C CA . ASN B 1 117 ? 87.625 100.599 20.639 1.00 34.05 117 ASN B CA 1
ATOM 2717 C C . ASN B 1 117 ? 86.138 100.486 20.936 1.00 34.99 117 ASN B C 1
ATOM 2718 O O . ASN B 1 117 ? 85.622 99.383 21.156 1.00 36.10 117 ASN B O 1
ATOM 2723 N N . ILE B 1 118 ? 85.451 101.627 20.898 1.00 34.99 118 ILE B N 1
ATOM 2724 C CA . ILE B 1 118 ? 84.014 101.693 21.154 1.00 34.25 118 ILE B CA 1
ATOM 2725 C C . ILE B 1 118 ? 83.241 102.365 20.002 1.00 34.40 118 ILE B C 1
ATOM 2726 O O . ILE B 1 118 ? 83.363 103.567 19.783 1.00 34.51 118 ILE B O 1
ATOM 2731 N N . LYS B 1 119 ? 82.447 101.589 19.272 1.00 34.84 119 LYS B N 1
ATOM 2732 C CA . LYS B 1 119 ? 81.621 102.137 18.202 1.00 34.49 119 LYS B CA 1
ATOM 2733 C C . LYS B 1 119 ? 80.242 102.507 18.795 1.00 34.71 119 LYS B C 1
ATOM 2734 O O . LYS B 1 119 ? 79.500 101.628 19.252 1.00 34.81 119 LYS B O 1
ATOM 2740 N N . LEU B 1 120 ? 79.917 103.799 18.776 1.00 32.35 120 LEU B N 1
ATOM 2741 C CA . LEU B 1 120 ? 78.666 104.313 19.301 1.00 32.64 120 LEU B CA 1
ATOM 2742 C C . LEU B 1 120 ? 77.566 104.564 18.247 1.00 33.58 120 LEU B C 1
ATOM 2743 O O . LEU B 1 120 ? 77.636 105.512 17.469 1.00 34.74 120 LEU B O 1
ATOM 2748 N N . ILE B 1 121 ? 76.526 103.737 18.275 1.00 33.32 121 ILE B N 1
ATOM 2749 C CA . ILE B 1 121 ? 75.392 103.828 17.358 1.00 31.86 121 ILE B CA 1
ATOM 2750 C C . ILE B 1 121 ? 74.162 104.504 17.973 1.00 32.62 121 ILE B C 1
ATOM 2751 O O . ILE B 1 121 ? 73.828 104.243 19.128 1.00 32.67 121 ILE B O 1
ATOM 2756 N N . LEU B 1 122 ? 73.495 105.361 17.190 1.00 31.52 122 LEU B N 1
ATOM 2757 C CA . LEU B 1 122 ? 72.266 106.037 17.617 1.00 30.08 122 LEU B CA 1
ATOM 2758 C C . LEU B 1 122 ? 71.157 105.303 16.859 1.00 30.09 122 LEU B C 1
ATOM 2759 O O . LEU B 1 122 ? 70.990 105.528 15.681 1.00 31.82 122 LEU B O 1
ATOM 2764 N N . GLY B 1 123 ? 70.403 104.430 17.519 1.00 29.43 123 GLY B N 1
ATOM 2765 C CA . GLY B 1 123 ? 69.379 103.693 16.807 1.00 28.64 123 GLY B CA 1
ATOM 2766 C C . GLY B 1 123 ? 68.558 102.771 17.684 1.00 30.99 123 GLY B C 1
ATOM 2767 O O . GLY B 1 123 ? 68.618 102.843 18.909 1.00 34.03 123 GLY B O 1
ATOM 2768 N N . ASP B 1 124 ? 67.785 101.898 17.052 1.00 29.90 124 ASP B N 1
ATOM 2769 C CA . ASP B 1 124 ? 66.906 100.962 17.734 1.00 28.15 124 ASP B CA 1
ATOM 2770 C C . ASP B 1 124 ? 67.718 99.783 18.229 1.00 28.56 124 ASP B C 1
ATOM 2771 O O . ASP B 1 124 ? 68.063 98.885 17.453 1.00 30.59 124 ASP B O 1
ATOM 2776 N N . GLY B 1 125 ? 68.010 99.769 19.520 1.00 28.50 125 GLY B N 1
ATOM 2777 C CA . GLY B 1 125 ? 68.797 98.687 20.084 1.00 30.53 125 GLY B CA 1
ATOM 2778 C C . GLY B 1 125 ? 68.162 97.318 19.932 1.00 31.95 125 GLY B C 1
ATOM 2779 O O . GLY B 1 125 ? 68.839 96.292 19.984 1.00 32.09 125 GLY B O 1
ATOM 2780 N N . THR B 1 126 ? 66.848 97.307 19.759 1.00 32.97 126 THR B N 1
ATOM 2781 C CA . THR B 1 126 ? 66.087 96.081 19.575 1.00 33.12 126 THR B CA 1
ATOM 2782 C C . THR B 1 126 ? 66.563 95.334 18.323 1.00 33.63 126 THR B C 1
ATOM 2783 O O . THR B 1 126 ? 66.356 94.126 18.173 1.00 31.13 126 THR B O 1
ATOM 2787 N N . LEU B 1 127 ? 67.227 96.067 17.437 1.00 34.29 127 LEU B N 1
ATOM 2788 C CA . LEU B 1 127 ? 67.741 95.487 16.208 1.00 36.86 127 LEU B CA 1
ATOM 2789 C C . LEU B 1 127 ? 69.163 94.995 16.430 1.00 37.89 127 LEU B C 1
ATOM 2790 O O . LEU B 1 127 ? 69.741 94.307 15.580 1.00 37.93 127 LEU B O 1
ATOM 2795 N N . GLY B 1 128 ? 69.719 95.324 17.588 1.00 38.10 128 GLY B N 1
ATOM 2796 C CA . GLY B 1 128 ? 71.087 94.937 17.842 1.00 37.93 128 GLY B CA 1
ATOM 2797 C C . GLY B 1 128 ? 71.886 95.706 16.818 1.00 37.87 128 GLY B C 1
ATOM 2798 O O . GLY B 1 128 ? 71.563 96.861 16.552 1.00 36.77 128 GLY B O 1
ATOM 2799 N N . TYR B 1 129 ? 72.907 95.078 16.239 1.00 39.61 129 TYR B N 1
ATOM 2800 C CA . TYR B 1 129 ? 73.742 95.719 15.224 1.00 40.58 129 TYR B CA 1
ATOM 2801 C C . TYR B 1 129 ? 74.383 94.688 14.302 1.00 42.31 129 TYR B C 1
ATOM 2802 O O . TYR B 1 129 ? 75.483 94.198 14.532 1.00 39.13 129 TYR B O 1
ATOM 2811 N N . GLU B 1 130 ? 73.632 94.394 13.247 1.00 46.54 130 GLU B N 1
ATOM 2812 C CA . GLU B 1 130 ? 73.970 93.427 12.206 1.00 49.16 130 GLU B CA 1
ATOM 2813 C C . GLU B 1 130 ? 75.393 93.505 11.704 1.00 49.82 130 GLU B C 1
ATOM 2814 O O . GLU B 1 130 ? 76.126 92.541 11.694 1.00 50.05 130 GLU B O 1
ATOM 2820 N N . GLU B 1 131 ? 75.735 94.702 11.259 1.00 50.83 131 GLU B N 1
ATOM 2821 C CA . GLU B 1 131 ? 77.002 95.054 10.622 1.00 51.22 131 GLU B CA 1
ATOM 2822 C C . GLU B 1 131 ? 78.344 94.698 11.247 1.00 50.62 131 GLU B C 1
ATOM 2823 O O . GLU B 1 131 ? 79.332 94.648 10.523 1.00 52.09 131 GLU B O 1
ATOM 2829 N N . GLU B 1 132 ? 78.426 94.469 12.558 1.00 48.81 132 GLU B N 1
ATOM 2830 C CA . GLU B 1 132 ? 79.678 93.998 13.185 1.00 47.48 132 GLU B CA 1
ATOM 2831 C C . GLU B 1 132 ? 79.253 92.685 13.822 1.00 48.16 132 GLU B C 1
ATOM 2832 O O . GLU B 1 132 ? 79.735 92.270 14.874 1.00 49.00 132 GLU B O 1
ATOM 2838 N N . LYS B 1 133 ? 78.351 92.050 13.081 1.00 49.45 133 LYS B N 1
ATOM 2839 C CA . LYS B 1 133 ? 77.647 90.834 13.412 1.00 49.22 133 LYS B CA 1
ATOM 2840 C C . LYS B 1 133 ? 78.093 89.864 14.442 1.00 47.81 133 LYS B C 1
ATOM 2841 O O . LYS B 1 133 ? 77.498 89.833 15.509 1.00 52.38 133 LYS B O 1
ATOM 2847 N N . PRO B 1 134 ? 79.130 89.061 14.180 1.00 43.78 134 PRO B N 1
ATOM 2848 C CA . PRO B 1 134 ? 79.477 88.100 15.240 1.00 41.29 134 PRO B CA 1
ATOM 2849 C C . PRO B 1 134 ? 79.917 88.708 16.558 1.00 39.85 134 PRO B C 1
ATOM 2850 O O . PRO B 1 134 ? 80.971 89.337 16.623 1.00 41.28 134 PRO B O 1
ATOM 2854 N N . TYR B 1 135 ? 79.108 88.560 17.607 1.00 37.33 135 TYR B N 1
ATOM 2855 C CA . TYR B 1 135 ? 79.489 89.106 18.909 1.00 35.23 135 TYR B CA 1
ATOM 2856 C C . TYR B 1 135 ? 79.774 87.963 19.866 1.00 34.94 135 TYR B C 1
ATOM 2857 O O . TYR B 1 135 ? 79.240 86.860 19.716 1.00 33.37 135 TYR B O 1
ATOM 2866 N N . ASP B 1 136 ? 80.630 88.224 20.845 1.00 34.53 136 ASP B N 1
ATOM 2867 C CA . ASP B 1 136 ? 80.966 87.217 21.843 1.00 35.05 136 ASP B CA 1
ATOM 2868 C C . ASP B 1 136 ? 80.007 87.335 23.013 1.00 33.81 136 ASP B C 1
ATOM 2869 O O . ASP B 1 136 ? 79.610 86.339 23.603 1.00 34.61 136 ASP B O 1
ATOM 2874 N N . ARG B 1 137 ? 79.616 88.565 23.316 1.00 31.98 137 ARG B N 1
ATOM 2875 C CA . ARG B 1 137 ? 78.745 88.840 24.436 1.00 29.76 137 ARG B CA 1
ATOM 2876 C C . ARG B 1 137 ? 77.785 89.967 24.089 1.00 30.49 137 ARG B C 1
ATOM 2877 O O . ARG B 1 137 ? 78.064 90.789 23.205 1.00 30.41 137 ARG B O 1
ATOM 2885 N N . VAL B 1 138 ? 76.667 90.010 24.816 1.00 30.00 138 VAL B N 1
ATOM 2886 C CA . VAL B 1 138 ? 75.671 91.055 24.669 1.00 27.50 138 VAL B CA 1
ATOM 2887 C C . VAL B 1 138 ? 75.063 91.375 26.037 1.00 29.28 138 VAL B C 1
ATOM 2888 O O . VAL B 1 138 ? 74.713 90.471 26.795 1.00 30.83 138 VAL B O 1
ATOM 2892 N N . VAL B 1 139 ? 74.954 92.658 26.364 1.00 29.40 139 VAL B N 1
ATOM 2893 C CA . VAL B 1 139 ? 74.359 93.085 27.626 1.00 29.11 139 VAL B CA 1
ATOM 2894 C C . VAL B 1 139 ? 73.249 94.043 27.271 1.00 29.33 139 VAL B C 1
ATOM 2895 O O . VAL B 1 139 ? 73.447 94.918 26.434 1.00 31.52 139 VAL B O 1
ATOM 2899 N N . VAL B 1 140 ? 72.091 93.917 27.908 1.00 28.40 140 VAL B N 1
ATOM 2900 C CA . VAL B 1 140 ? 70.991 94.836 27.614 1.00 25.87 140 VAL B CA 1
ATOM 2901 C C . VAL B 1 140 ? 70.674 95.515 28.928 1.00 23.84 140 VAL B C 1
ATOM 2902 O O . VAL B 1 140 ? 70.612 94.842 29.925 1.00 25.25 140 VAL B O 1
ATOM 2906 N N . TRP B 1 141 ? 70.491 96.830 28.938 1.00 23.13 141 TRP B N 1
ATOM 2907 C CA . TRP B 1 141 ? 70.224 97.547 30.180 1.00 23.86 141 TRP B CA 1
ATOM 2908 C C . TRP B 1 141 ? 68.795 98.022 30.310 1.00 24.40 141 TRP B C 1
ATOM 2909 O O . TRP B 1 141 ? 68.517 99.089 30.863 1.00 25.88 141 TRP B O 1
ATOM 2920 N N . ALA B 1 142 ? 67.884 97.238 29.768 1.00 24.93 142 ALA B N 1
ATOM 2921 C CA . ALA B 1 142 ? 66.463 97.551 29.857 1.00 26.25 142 ALA B CA 1
ATOM 2922 C C . ALA B 1 142 ? 65.685 96.260 29.595 1.00 26.66 142 ALA B C 1
ATOM 2923 O O . ALA B 1 142 ? 66.140 95.372 28.868 1.00 27.98 142 ALA B O 1
ATOM 2925 N N . THR B 1 143 ? 64.522 96.144 30.211 1.00 27.31 143 THR B N 1
ATOM 2926 C CA . THR B 1 143 ? 63.730 94.934 30.064 1.00 27.52 143 THR B CA 1
ATOM 2927 C C . THR B 1 143 ? 63.022 94.839 28.702 1.00 28.64 143 THR B C 1
ATOM 2928 O O . THR B 1 143 ? 62.657 95.856 28.091 1.00 28.38 143 THR B O 1
ATOM 2932 N N . ALA B 1 144 ? 62.859 93.606 28.227 1.00 28.86 144 ALA B N 1
ATOM 2933 C CA . ALA B 1 144 ? 62.186 93.334 26.954 1.00 29.66 144 ALA B CA 1
ATOM 2934 C C . ALA B 1 144 ? 60.961 92.420 27.142 1.00 30.97 144 ALA B C 1
ATOM 2935 O O . ALA B 1 144 ? 60.853 91.701 28.136 1.00 32.02 144 ALA B O 1
ATOM 2937 N N . PRO B 1 145 ? 60.020 92.437 26.188 1.00 30.66 145 PRO B N 1
ATOM 2938 C CA . PRO B 1 145 ? 58.847 91.574 26.349 1.00 30.09 145 PRO B CA 1
ATOM 2939 C C . PRO B 1 145 ? 59.239 90.100 26.292 1.00 30.58 145 PRO B C 1
ATOM 2940 O O . PRO B 1 145 ? 58.606 89.258 26.910 1.00 29.78 145 PRO B O 1
ATOM 2944 N N . THR B 1 146 ? 60.293 89.796 25.543 1.00 31.87 146 THR B N 1
ATOM 2945 C CA . THR B 1 146 ? 60.781 88.424 25.412 1.00 33.38 146 THR B CA 1
ATOM 2946 C C . THR B 1 146 ? 62.256 88.530 25.108 1.00 35.09 146 THR B C 1
ATOM 2947 O O . THR B 1 146 ? 62.833 89.616 25.136 1.00 37.56 146 THR B O 1
ATOM 2951 N N . LEU B 1 147 ? 62.836 87.382 24.776 1.00 34.82 147 LEU B N 1
ATOM 2952 C CA . LEU B 1 147 ? 64.225 87.272 24.398 1.00 33.89 147 LEU B CA 1
ATOM 2953 C C . LEU B 1 147 ? 64.405 88.133 23.145 1.00 33.32 147 LEU B C 1
ATOM 2954 O O . LEU B 1 147 ? 63.670 87.987 22.171 1.00 32.38 147 LEU B O 1
ATOM 2959 N N . LEU B 1 148 ? 65.368 89.045 23.179 1.00 33.48 148 LEU B N 1
ATOM 2960 C CA . LEU B 1 148 ? 65.625 89.898 22.036 1.00 33.81 148 LEU B CA 1
ATOM 2961 C C . LEU B 1 148 ? 66.248 89.048 20.946 1.00 35.64 148 LEU B C 1
ATOM 2962 O O . LEU B 1 148 ? 67.356 88.552 21.065 1.00 35.28 148 LEU B O 1
ATOM 2967 N N . CYS B 1 149 ? 65.491 88.898 19.878 1.00 38.17 149 CYS B N 1
ATOM 2968 C CA . CYS B 1 149 ? 65.835 88.111 18.719 1.00 40.73 149 CYS B CA 1
ATOM 2969 C C . CYS B 1 149 ? 67.054 88.545 17.892 1.00 39.11 149 CYS B C 1
ATOM 2970 O O . CYS B 1 149 ? 67.906 87.721 17.582 1.00 39.22 149 CYS B O 1
ATOM 2973 N N . LYS B 1 150 ? 67.151 89.815 17.523 1.00 36.98 150 LYS B N 1
ATOM 2974 C CA . LYS B 1 150 ? 68.300 90.257 16.734 1.00 36.54 150 LYS B CA 1
ATOM 2975 C C . LYS B 1 150 ? 69.623 90.052 17.488 1.00 37.01 150 LYS B C 1
ATOM 2976 O O . LYS B 1 150 ? 70.557 89.439 16.966 1.00 36.62 150 LYS B O 1
ATOM 2982 N N . PRO B 1 151 ? 69.726 90.575 18.724 1.00 36.84 151 PRO B N 1
ATOM 2983 C CA . PRO B 1 151 ? 70.973 90.388 19.479 1.00 36.83 151 PRO B CA 1
ATOM 2984 C C . PRO B 1 151 ? 71.312 88.897 19.539 1.00 37.63 151 PRO B C 1
ATOM 2985 O O . PRO B 1 151 ? 72.417 88.483 19.201 1.00 37.62 151 PRO B O 1
ATOM 2989 N N . TYR B 1 152 ? 70.340 88.091 19.954 1.00 37.43 152 TYR B N 1
ATOM 2990 C CA . TYR B 1 152 ? 70.547 86.660 20.027 1.00 38.46 152 TYR B CA 1
ATOM 2991 C C . TYR B 1 152 ? 71.059 86.081 18.702 1.00 41.19 152 TYR B C 1
ATOM 2992 O O . TYR B 1 152 ? 71.933 85.206 18.707 1.00 42.20 152 TYR B O 1
ATOM 3001 N N . GLU B 1 153 ? 70.524 86.544 17.572 1.00 42.49 153 GLU B N 1
ATOM 3002 C CA . GLU B 1 153 ? 70.981 86.008 16.288 1.00 45.23 153 GLU B CA 1
ATOM 3003 C C . GLU B 1 153 ? 72.415 86.452 16.040 1.00 44.41 153 GLU B C 1
ATOM 3004 O O . GLU B 1 153 ? 73.233 85.696 15.520 1.00 45.29 153 GLU B O 1
ATOM 3010 N N . GLN B 1 154 ? 72.713 87.688 16.415 1.00 42.35 154 GLN B N 1
ATOM 3011 C CA . GLN B 1 154 ? 74.040 88.237 16.235 1.00 42.36 154 GLN B CA 1
ATOM 3012 C C . GLN B 1 154 ? 75.116 87.607 17.165 1.00 42.55 154 GLN B C 1
ATOM 3013 O O . GLN B 1 154 ? 76.315 87.733 16.928 1.00 42.48 154 GLN B O 1
ATOM 3019 N N . LEU B 1 155 ? 74.690 86.909 18.208 1.00 43.19 155 LEU B N 1
ATOM 3020 C CA . LEU B 1 155 ? 75.623 86.248 19.123 1.00 44.27 155 LEU B CA 1
ATOM 3021 C C . LEU B 1 155 ? 76.387 85.120 18.437 1.00 45.55 155 LEU B C 1
ATOM 3022 O O . LEU B 1 155 ? 75.879 84.491 17.518 1.00 45.55 155 LEU B O 1
ATOM 3027 N N . LYS B 1 156 ? 77.610 84.860 18.894 1.00 47.88 156 LYS B N 1
ATOM 3028 C CA . LYS B 1 156 ? 78.392 83.754 18.354 1.00 48.02 156 LYS B CA 1
ATOM 3029 C C . LYS B 1 156 ? 77.755 82.499 18.908 1.00 48.35 156 LYS B C 1
ATOM 3030 O O . LYS B 1 156 ? 76.972 82.558 19.854 1.00 48.04 156 LYS B O 1
ATOM 3036 N N . GLU B 1 157 ? 78.111 81.358 18.347 1.00 48.44 157 GLU B N 1
ATOM 3037 C CA . GLU B 1 157 ? 77.505 80.123 18.782 1.00 47.60 157 GLU B CA 1
ATOM 3038 C C . GLU B 1 157 ? 77.517 79.892 20.266 1.00 46.79 157 GLU B C 1
ATOM 3039 O O . GLU B 1 157 ? 76.465 79.700 20.867 1.00 51.10 157 GLU B O 1
ATOM 3045 N N . GLY B 1 158 ? 78.675 79.901 20.894 1.00 43.27 158 GLY B N 1
ATOM 3046 C CA . GLY B 1 158 ? 78.642 79.654 22.322 1.00 40.58 158 GLY B CA 1
ATOM 3047 C C . GLY B 1 158 ? 78.557 80.928 23.123 1.00 39.38 158 GLY B C 1
ATOM 3048 O O . GLY B 1 158 ? 78.775 80.910 24.333 1.00 39.86 158 GLY B O 1
ATOM 3049 N N . GLY B 1 159 ? 78.240 82.029 22.443 1.00 37.91 159 GLY B N 1
ATOM 3050 C CA . GLY B 1 159 ? 78.158 83.325 23.089 1.00 37.02 159 GLY B CA 1
ATOM 3051 C C . GLY B 1 159 ? 77.293 83.372 24.325 1.00 37.20 159 GLY B C 1
ATOM 3052 O O . GLY B 1 159 ? 76.535 82.460 24.593 1.00 38.22 159 GLY B O 1
ATOM 3053 N N . ILE B 1 160 ? 77.401 84.454 25.082 1.00 38.00 160 ILE B N 1
ATOM 3054 C CA . ILE B 1 160 ? 76.615 84.615 26.296 1.00 36.95 160 ILE B CA 1
ATOM 3055 C C . ILE B 1 160 ? 75.926 85.942 26.244 1.00 37.66 160 ILE B C 1
ATOM 3056 O O . ILE B 1 160 ? 76.551 86.938 25.890 1.00 38.47 160 ILE B O 1
ATOM 3069 N N . ILE B 1 162 ? 73.166 88.588 28.480 1.00 34.88 162 ILE B N 1
ATOM 3070 C CA . ILE B 1 162 ? 72.497 88.888 29.730 1.00 31.79 162 ILE B CA 1
ATOM 3071 C C . ILE B 1 162 ? 71.495 90.016 29.502 1.00 31.64 162 ILE B C 1
ATOM 3072 O O . ILE B 1 162 ? 71.855 91.063 28.966 1.00 32.34 162 ILE B O 1
ATOM 3077 N N . LEU B 1 163 ? 70.233 89.788 29.871 1.00 29.52 163 LEU B N 1
ATOM 3078 C CA . LEU B 1 163 ? 69.193 90.809 29.738 1.00 30.56 163 LEU B CA 1
ATOM 3079 C C . LEU B 1 163 ? 68.026 90.556 30.647 1.00 32.21 163 LEU B C 1
ATOM 3080 O O . LEU B 1 163 ? 67.796 89.419 31.045 1.00 34.91 163 LEU B O 1
ATOM 3085 N N . PRO B 1 164 ? 67.265 91.612 30.989 1.00 33.01 164 PRO B N 1
ATOM 3086 C CA . PRO B 1 164 ? 66.085 91.502 31.853 1.00 33.57 164 PRO B CA 1
ATOM 3087 C C . PRO B 1 164 ? 64.873 91.244 30.943 1.00 35.49 164 PRO B C 1
ATOM 3088 O O . PRO B 1 164 ? 64.627 91.997 29.992 1.00 36.69 164 PRO B O 1
ATOM 3092 N N . ILE B 1 165 ? 64.134 90.175 31.209 1.00 36.14 165 ILE B N 1
ATOM 3093 C CA . ILE B 1 165 ? 62.947 89.881 30.419 1.00 36.70 165 ILE B CA 1
ATOM 3094 C C . ILE B 1 165 ? 61.689 89.977 31.275 1.00 36.95 165 ILE B C 1
ATOM 3095 O O . ILE B 1 165 ? 61.609 89.402 32.360 1.00 39.21 165 ILE B O 1
ATOM 3100 N N . GLY B 1 166 ? 60.701 90.705 30.787 1.00 36.77 166 GLY B N 1
ATOM 3101 C CA . GLY B 1 166 ? 59.476 90.801 31.537 1.00 36.56 166 GLY B CA 1
ATOM 3102 C C . GLY B 1 166 ? 58.613 91.995 31.240 1.00 37.49 166 GLY B C 1
ATOM 3103 O O . GLY B 1 166 ? 59.103 93.088 30.975 1.00 37.35 166 GLY B O 1
ATOM 3104 N N . VAL B 1 167 ? 57.308 91.755 31.226 1.00 39.17 167 VAL B N 1
ATOM 3105 C CA . VAL B 1 167 ? 56.334 92.827 31.060 1.00 39.23 167 VAL B CA 1
ATOM 3106 C C . VAL B 1 167 ? 56.069 93.048 32.557 1.00 40.58 167 VAL B C 1
ATOM 3107 O O . VAL B 1 167 ? 56.475 92.220 33.378 1.00 42.82 167 VAL B O 1
ATOM 3111 N N . GLY B 1 168 ? 55.454 94.138 32.962 1.00 40.38 168 GLY B N 1
ATOM 3112 C CA . GLY B 1 168 ? 55.250 94.280 34.396 1.00 41.97 168 GLY B CA 1
ATOM 3113 C C . GLY B 1 168 ? 56.442 94.962 35.026 1.00 42.30 168 GLY B C 1
ATOM 3114 O O . GLY B 1 168 ? 57.567 94.794 34.571 1.00 43.56 168 GLY B O 1
ATOM 3115 N N . ARG B 1 169 ? 56.182 95.714 36.088 1.00 42.90 169 ARG B N 1
ATOM 3116 C CA . ARG B 1 169 ? 57.179 96.511 36.777 1.00 42.35 169 ARG B CA 1
ATOM 3117 C C . ARG B 1 169 ? 58.294 95.801 37.544 1.00 41.09 169 ARG B C 1
ATOM 3118 O O . ARG B 1 169 ? 59.112 96.453 38.185 1.00 42.46 169 ARG B O 1
ATOM 3126 N N . VAL B 1 170 ? 58.338 94.478 37.488 1.00 38.30 170 VAL B N 1
ATOM 3127 C CA . VAL B 1 170 ? 59.419 93.726 38.135 1.00 37.12 170 VAL B CA 1
ATOM 3128 C C . VAL B 1 170 ? 59.737 92.590 37.181 1.00 36.56 170 VAL B C 1
ATOM 3129 O O . VAL B 1 170 ? 58.870 91.790 36.890 1.00 39.54 170 VAL B O 1
ATOM 3133 N N . GLN B 1 171 ? 60.969 92.503 36.697 1.00 35.06 171 GLN B N 1
ATOM 3134 C CA . GLN B 1 171 ? 61.314 91.474 35.727 1.00 32.81 171 GLN B CA 1
ATOM 3135 C C . GLN B 1 171 ? 62.313 90.472 36.248 1.00 33.34 171 GLN B C 1
ATOM 3136 O O . GLN B 1 171 ? 62.559 90.399 37.439 1.00 34.02 171 GLN B O 1
ATOM 3142 N N . LYS B 1 172 ? 62.896 89.698 35.348 1.00 34.54 172 LYS B N 1
ATOM 3143 C CA . LYS B 1 172 ? 63.892 88.714 35.736 1.00 37.18 172 LYS B CA 1
ATOM 3144 C C . LYS B 1 172 ? 65.145 88.909 34.895 1.00 37.44 172 LYS B C 1
ATOM 3145 O O . LYS B 1 172 ? 65.061 89.201 33.708 1.00 37.12 172 LYS B O 1
ATOM 3151 N N . LEU B 1 173 ? 66.305 88.740 35.527 1.00 37.06 173 LEU B N 1
ATOM 3152 C CA . LEU B 1 173 ? 67.596 88.887 34.870 1.00 35.67 173 LEU B CA 1
ATOM 3153 C C . LEU B 1 173 ? 67.966 87.522 34.288 1.00 36.24 173 LEU B C 1
ATOM 3154 O O . LEU B 1 173 ? 67.994 86.519 34.999 1.00 37.25 173 LEU B O 1
ATOM 3159 N N . TYR B 1 174 ? 68.237 87.463 32.995 1.00 35.55 174 TYR B N 1
ATOM 3160 C CA . TYR B 1 174 ? 68.582 86.180 32.409 1.00 37.36 174 TYR B CA 1
ATOM 3161 C C . TYR B 1 174 ? 69.957 86.101 31.772 1.00 37.66 174 TYR B C 1
ATOM 3162 O O . TYR B 1 174 ? 70.386 87.020 31.073 1.00 38.03 174 TYR B O 1
ATOM 3171 N N . LYS B 1 175 ? 70.633 84.983 32.009 1.00 36.26 175 LYS B N 1
ATOM 3172 C CA . LYS B 1 175 ? 71.934 84.738 31.413 1.00 36.73 175 LYS B CA 1
ATOM 3173 C C . LYS B 1 175 ? 71.681 83.670 30.335 1.00 36.49 175 LYS B C 1
ATOM 3174 O O . LYS B 1 175 ? 71.360 82.512 30.626 1.00 34.84 175 LYS B O 1
ATOM 3180 N N . VAL B 1 176 ? 71.828 84.074 29.085 1.00 35.52 176 VAL B N 1
ATOM 3181 C CA . VAL B 1 176 ? 71.558 83.200 27.960 1.00 35.38 176 VAL B CA 1
ATOM 3182 C C . VAL B 1 176 ? 72.804 82.709 27.258 1.00 36.16 176 VAL B C 1
ATOM 3183 O O . VAL B 1 176 ? 73.628 83.513 26.840 1.00 38.84 176 VAL B O 1
ATOM 3187 N N . ILE B 1 177 ? 72.956 81.398 27.124 1.00 36.35 177 ILE B N 1
ATOM 3188 C CA . ILE B 1 177 ? 74.115 80.877 26.410 1.00 37.72 177 ILE B CA 1
ATOM 3189 C C . ILE B 1 177 ? 73.620 80.317 25.091 1.00 38.54 177 ILE B C 1
ATOM 3190 O O . ILE B 1 177 ? 72.851 79.369 25.067 1.00 39.42 177 ILE B O 1
ATOM 3195 N N . LYS B 1 178 ? 74.061 80.895 23.990 1.00 40.40 178 LYS B N 1
ATOM 3196 C CA . LYS B 1 178 ? 73.582 80.430 22.710 1.00 43.95 178 LYS B CA 1
ATOM 3197 C C . LYS B 1 178 ? 73.869 78.969 22.390 1.00 47.64 178 LYS B C 1
ATOM 3198 O O . LYS B 1 178 ? 74.952 78.446 22.678 1.00 48.80 178 LYS B O 1
ATOM 3204 N N . LYS B 1 179 ? 72.866 78.318 21.802 1.00 50.96 179 LYS B N 1
ATOM 3205 C CA . LYS B 1 179 ? 72.946 76.924 21.383 1.00 53.37 179 LYS B CA 1
ATOM 3206 C C . LYS B 1 179 ? 71.826 76.660 20.368 1.00 53.81 179 LYS B C 1
ATOM 3207 O O . LYS B 1 179 ? 70.847 75.988 20.685 1.00 54.40 179 LYS B O 1
ATOM 3213 N N . GLY B 1 180 ? 71.974 77.186 19.154 1.00 54.15 180 GLY B N 1
ATOM 3214 C CA . GLY B 1 180 ? 70.941 77.007 18.151 1.00 55.14 180 GLY B CA 1
ATOM 3215 C C . GLY B 1 180 ? 69.678 77.677 18.664 1.00 56.77 180 GLY B C 1
ATOM 3216 O O . GLY B 1 180 ? 69.735 78.814 19.141 1.00 57.66 180 GLY B O 1
ATOM 3217 N N . ASN B 1 181 ? 68.538 76.993 18.582 1.00 56.30 181 ASN B N 1
ATOM 3218 C CA . ASN B 1 181 ? 67.299 77.570 19.080 1.00 55.12 181 ASN B CA 1
ATOM 3219 C C . ASN B 1 181 ? 66.929 76.954 20.396 1.00 56.15 181 ASN B C 1
ATOM 3220 O O . ASN B 1 181 ? 65.780 77.063 20.839 1.00 57.39 181 ASN B O 1
ATOM 3225 N N . SER B 1 182 ? 67.915 76.300 21.010 1.00 56.37 182 SER B N 1
ATOM 3226 C CA . SER B 1 182 ? 67.774 75.651 22.318 1.00 55.27 182 SER B CA 1
ATOM 3227 C C . SER B 1 182 ? 68.799 76.280 23.266 1.00 53.33 182 SER B C 1
ATOM 3228 O O . SER B 1 182 ? 69.747 75.622 23.701 1.00 53.69 182 SER B O 1
ATOM 3231 N N . PRO B 1 183 ? 68.627 77.567 23.593 1.00 50.96 183 PRO B N 1
ATOM 3232 C CA . PRO B 1 183 ? 69.591 78.195 24.494 1.00 49.64 183 PRO B CA 1
ATOM 3233 C C . PRO B 1 183 ? 69.421 77.612 25.878 1.00 49.06 183 PRO B C 1
ATOM 3234 O O . PRO B 1 183 ? 68.573 76.758 26.101 1.00 49.69 183 PRO B O 1
ATOM 3238 N N . SER B 1 184 ? 70.247 78.066 26.805 1.00 47.90 184 SER B N 1
ATOM 3239 C CA . SER B 1 184 ? 70.125 77.640 28.179 1.00 46.37 184 SER B CA 1
ATOM 3240 C C . SER B 1 184 ? 69.847 78.980 28.845 1.00 44.60 184 SER B C 1
ATOM 3241 O O . SER B 1 184 ? 70.568 79.941 28.619 1.00 45.07 184 SER B O 1
ATOM 3244 N N . LEU B 1 185 ? 68.770 79.073 29.608 1.00 43.22 185 LEU B N 1
ATOM 3245 C CA . LEU B 1 185 ? 68.457 80.330 30.264 1.00 43.09 185 LEU B CA 1
ATOM 3246 C C . LEU B 1 185 ? 68.512 80.140 31.755 1.00 42.91 185 LEU B C 1
ATOM 3247 O O . LEU B 1 185 ? 67.841 79.272 32.305 1.00 43.79 185 LEU B O 1
ATOM 3252 N N . GLU B 1 186 ? 69.313 80.966 32.410 1.00 42.26 186 GLU B N 1
ATOM 3253 C CA . GLU B 1 186 ? 69.469 80.887 33.838 1.00 40.45 186 GLU B CA 1
ATOM 3254 C C . GLU B 1 186 ? 68.965 82.148 34.474 1.00 38.95 186 GLU B C 1
ATOM 3255 O O . GLU B 1 186 ? 69.469 83.224 34.220 1.00 41.21 186 GLU B O 1
ATOM 3261 N N . ASN B 1 187 ? 67.937 82.008 35.290 1.00 39.21 187 ASN B N 1
ATOM 3262 C CA . ASN B 1 187 ? 67.358 83.129 36.008 1.00 38.39 187 ASN B CA 1
ATOM 3263 C C . ASN B 1 187 ? 68.352 83.548 37.072 1.00 37.12 187 ASN B C 1
ATOM 3264 O O . ASN B 1 187 ? 68.699 82.769 37.950 1.00 35.93 187 ASN B O 1
ATOM 3269 N N . LEU B 1 188 ? 68.813 84.784 36.989 1.00 37.31 188 LEU B N 1
ATOM 3270 C CA . LEU B 1 188 ? 69.768 85.296 37.961 1.00 37.12 188 LEU B CA 1
ATOM 3271 C C . LEU B 1 188 ? 69.076 86.124 39.027 1.00 36.61 188 LEU B C 1
ATOM 3272 O O . LEU B 1 188 ? 69.734 86.709 39.871 1.00 38.41 188 LEU B O 1
ATOM 3277 N N . GLY B 1 189 ? 67.754 86.199 38.989 1.00 35.88 189 GLY B N 1
ATOM 3278 C CA . GLY B 1 189 ? 67.066 86.970 40.002 1.00 37.41 189 GLY B CA 1
ATOM 3279 C C . GLY B 1 189 ? 66.064 87.993 39.532 1.00 38.42 189 GLY B C 1
ATOM 3280 O O . GLY B 1 189 ? 65.892 88.218 38.342 1.00 39.70 189 GLY B O 1
ATOM 3281 N N . GLU B 1 190 ? 65.392 88.617 40.487 1.00 39.66 190 GLU B N 1
ATOM 3282 C CA . GLU B 1 190 ? 64.389 89.622 40.188 1.00 41.68 190 GLU B CA 1
ATOM 3283 C C . GLU B 1 190 ? 65.063 90.973 40.090 1.00 40.31 190 GLU B C 1
ATOM 3284 O O . GLU B 1 190 ? 65.940 91.279 40.885 1.00 40.80 190 GLU B O 1
ATOM 3290 N N . VAL B 1 191 ? 64.639 91.778 39.125 1.00 39.60 191 VAL B N 1
ATOM 3291 C CA . VAL B 1 191 ? 65.215 93.098 38.918 1.00 39.06 191 VAL B CA 1
ATOM 3292 C C . VAL B 1 191 ? 64.124 94.057 38.478 1.00 39.77 191 VAL B C 1
ATOM 3293 O O . VAL B 1 191 ? 63.010 93.643 38.187 1.00 38.95 191 VAL B O 1
ATOM 3305 N N . PHE B 1 193 ? 63.972 97.024 35.743 1.00 40.49 193 PHE B N 1
ATOM 3306 C CA . PHE B 1 193 ? 64.497 97.909 34.720 1.00 38.54 193 PHE B CA 1
ATOM 3307 C C . PHE B 1 193 ? 63.371 98.619 34.008 1.00 36.68 193 PHE B C 1
ATOM 3308 O O . PHE B 1 193 ? 62.227 98.192 34.088 1.00 37.52 193 PHE B O 1
ATOM 3316 N N . GLY B 1 194 ? 63.716 99.706 33.319 1.00 34.75 194 GLY B N 1
ATOM 3317 C CA . GLY B 1 194 ? 62.759 100.465 32.538 1.00 31.40 194 GLY B CA 1
ATOM 3318 C C . GLY B 1 194 ? 62.571 99.677 31.255 1.00 31.50 194 GLY B C 1
ATOM 3319 O O . GLY B 1 194 ? 63.381 98.802 30.924 1.00 31.60 194 GLY B O 1
ATOM 3320 N N . ARG B 1 195 ? 61.507 99.971 30.526 1.00 30.69 195 ARG B N 1
ATOM 3321 C CA . ARG B 1 195 ? 61.208 99.251 29.305 1.00 28.45 195 ARG B CA 1
ATOM 3322 C C . ARG B 1 195 ? 62.035 99.672 28.112 1.00 28.07 195 ARG B C 1
ATOM 3323 O O . ARG B 1 195 ? 62.268 100.862 27.896 1.00 27.98 195 ARG B O 1
ATOM 3331 N N . ILE B 1 196 ? 62.467 98.687 27.329 1.00 26.25 196 ILE B N 1
ATOM 3332 C CA . ILE B 1 196 ? 63.238 98.944 26.124 1.00 23.51 196 ILE B CA 1
ATOM 3333 C C . ILE B 1 196 ? 62.249 99.376 25.050 1.00 23.67 196 ILE B C 1
ATOM 3334 O O . ILE B 1 196 ? 61.118 98.906 25.016 1.00 23.64 196 ILE B O 1
ATOM 3339 N N . GLY B 1 197 ? 62.660 100.287 24.183 1.00 24.72 197 GLY B N 1
ATOM 3340 C CA . GLY B 1 197 ? 61.767 100.753 23.145 1.00 26.44 197 GLY B CA 1
ATOM 3341 C C . GLY B 1 197 ? 62.216 100.250 21.796 1.00 28.61 197 GLY B C 1
ATOM 3342 O O . GLY B 1 197 ? 63.350 99.813 21.653 1.00 30.72 197 GLY B O 1
ATOM 3343 N N . GLY B 1 198 ? 61.339 100.282 20.803 1.00 30.14 198 GLY B N 1
ATOM 3344 C CA . GLY B 1 198 ? 61.761 99.813 19.504 1.00 31.27 198 GLY B CA 1
ATOM 3345 C C . GLY B 1 198 ? 60.869 98.747 18.915 1.00 33.34 198 GLY B C 1
ATOM 3346 O O . GLY B 1 198 ? 59.927 98.279 19.554 1.00 32.23 198 GLY B O 1
ATOM 3347 N N . LEU B 1 199 ? 61.187 98.373 17.680 1.00 33.92 199 LEU B N 1
ATOM 3348 C CA . LEU B 1 199 ? 60.437 97.387 16.928 1.00 34.00 199 LEU B CA 1
ATOM 3349 C C . LEU B 1 199 ? 60.001 96.195 17.777 1.00 34.61 199 LEU B C 1
ATOM 3350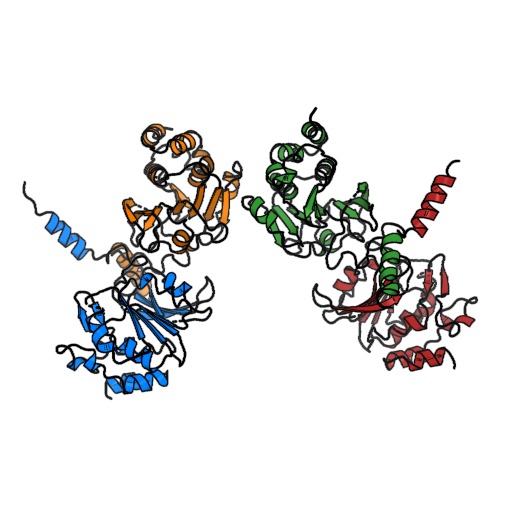 O O . LEU B 1 199 ? 58.830 95.821 17.770 1.00 34.54 199 LEU B O 1
ATOM 3355 N N . TYR B 1 200 ? 60.944 95.595 18.504 1.00 34.57 200 TYR B N 1
ATOM 3356 C CA . TYR B 1 200 ? 60.629 94.434 19.333 1.00 32.75 200 TYR B CA 1
ATOM 3357 C C . TYR B 1 200 ? 60.495 94.802 20.797 1.00 32.13 200 TYR B C 1
ATOM 3358 O O . TYR B 1 200 ? 60.783 93.999 21.686 1.00 32.55 200 TYR B O 1
ATOM 3367 N N . GLY B 1 201 ? 60.030 96.029 21.015 1.00 31.61 201 GLY B N 1
ATOM 3368 C CA . GLY B 1 201 ? 59.798 96.557 22.344 1.00 31.93 201 GLY B CA 1
ATOM 3369 C C . GLY B 1 201 ? 58.359 96.311 22.780 1.00 33.13 201 GLY B C 1
ATOM 3370 O O . GLY B 1 201 ? 57.761 95.327 22.377 1.00 34.16 201 GLY B O 1
ATOM 3371 N N . PHE B 1 202 ? 57.775 97.192 23.583 1.00 32.14 202 PHE B N 1
ATOM 3372 C CA . PHE B 1 202 ? 56.426 96.941 24.026 1.00 32.74 202 PHE B CA 1
ATOM 3373 C C . PHE B 1 202 ? 55.392 97.616 23.158 1.00 34.13 202 PHE B C 1
ATOM 3374 O O . PHE B 1 202 ? 55.602 98.732 22.693 1.00 32.87 202 PHE B O 1
ATOM 3382 N N . TYR B 1 203 ? 54.279 96.915 22.940 1.00 35.00 203 TYR B N 1
ATOM 3383 C CA . TYR B 1 203 ? 53.174 97.424 22.141 1.00 36.33 203 TYR B CA 1
ATOM 3384 C C . TYR B 1 203 ? 51.957 97.865 22.960 1.00 38.50 203 TYR B C 1
ATOM 3385 O O . TYR B 1 203 ? 51.015 98.426 22.407 1.00 38.37 203 TYR B O 1
ATOM 3394 N N . ASP B 1 204 ? 51.982 97.616 24.270 1.00 41.27 204 ASP B N 1
ATOM 3395 C CA . ASP B 1 204 ? 50.904 98.037 25.168 1.00 43.39 204 ASP B CA 1
ATOM 3396 C C . ASP B 1 204 ? 51.482 98.449 26.527 1.00 44.67 204 ASP B C 1
ATOM 3397 O O . ASP B 1 204 ? 52.629 98.141 26.827 1.00 44.40 204 ASP B O 1
ATOM 3402 N N . ASP B 1 205 ? 50.706 99.168 27.330 1.00 46.98 205 ASP B N 1
ATOM 3403 C CA . ASP B 1 205 ? 51.180 99.637 28.622 1.00 48.77 205 ASP B CA 1
ATOM 3404 C C . ASP B 1 205 ? 51.149 98.593 29.722 1.00 48.74 205 ASP B C 1
ATOM 3405 O O . ASP B 1 205 ? 50.596 97.505 29.562 1.00 49.38 205 ASP B O 1
ATOM 3410 N N . TYR B 1 206 ? 51.758 98.936 30.848 1.00 48.23 206 TYR B N 1
ATOM 3411 C CA . TYR B 1 206 ? 51.832 98.044 31.988 1.00 48.96 206 TYR B CA 1
ATOM 3412 C C . TYR B 1 206 ? 50.478 97.488 32.370 1.00 51.01 206 TYR B C 1
ATOM 3413 O O . TYR B 1 206 ? 49.514 98.243 32.524 1.00 52.09 206 TYR B O 1
ATOM 3422 N N . ASP B 1 207 ? 50.423 96.172 32.567 1.00 51.73 207 ASP B N 1
ATOM 3423 C CA . ASP B 1 207 ? 49.170 95.518 32.904 1.00 51.98 207 ASP B CA 1
ATOM 3424 C C . ASP B 1 207 ? 49.023 94.993 34.332 1.00 52.26 207 ASP B C 1
ATOM 3425 O O . ASP B 1 207 ? 48.754 93.812 34.534 1.00 53.94 207 ASP B O 1
ATOM 3430 N N . ASP B 1 208 ? 49.219 95.851 35.324 1.00 51.94 208 ASP B N 1
ATOM 3431 C CA . ASP B 1 208 ? 49.038 95.435 36.706 1.00 50.13 208 ASP B CA 1
ATOM 3432 C C . ASP B 1 208 ? 47.840 96.263 37.130 1.00 49.59 208 ASP B C 1
ATOM 3433 O O . ASP B 1 208 ? 47.598 97.342 36.572 1.00 49.39 208 ASP B O 1
ATOM 3438 N N . ILE B 1 209 ? 47.071 95.715 38.063 1.00 48.45 209 ILE B N 1
ATOM 3439 C CA . ILE B 1 209 ? 45.856 96.342 38.543 1.00 47.43 209 ILE B CA 1
ATOM 3440 C C . ILE B 1 209 ? 46.039 97.786 39.008 1.00 47.33 209 ILE B C 1
ATOM 3441 O O . ILE B 1 209 ? 45.093 98.578 38.962 1.00 46.02 209 ILE B O 1
ATOM 3446 N N . GLU B 1 210 ? 47.243 98.142 39.448 1.00 47.41 210 GLU B N 1
ATOM 3447 C CA . GLU B 1 210 ? 47.463 99.515 39.879 1.00 49.17 210 GLU B CA 1
ATOM 3448 C C . GLU B 1 210 ? 47.314 100.403 38.633 1.00 49.09 210 GLU B C 1
ATOM 3449 O O . GLU B 1 210 ? 46.514 101.340 38.601 1.00 48.51 210 GLU B O 1
ATOM 3455 N N . PHE B 1 211 ? 48.064 100.063 37.591 1.00 49.23 211 PHE B N 1
ATOM 3456 C CA . PHE B 1 211 ? 48.024 100.802 36.348 1.00 48.53 211 PHE B CA 1
ATOM 3457 C C . PHE B 1 211 ? 46.661 100.890 35.727 1.00 46.05 211 PHE B C 1
ATOM 3458 O O . PHE B 1 211 ? 46.254 101.958 35.300 1.00 44.81 211 PHE B O 1
ATOM 3466 N N . ARG B 1 212 ? 45.971 99.753 35.671 1.00 45.59 212 ARG B N 1
ATOM 3467 C CA . ARG B 1 212 ? 44.633 99.641 35.080 1.00 44.07 212 ARG B CA 1
ATOM 3468 C C . ARG B 1 212 ? 43.631 100.568 35.779 1.00 44.73 212 ARG B C 1
ATOM 3469 O O . ARG B 1 212 ? 42.783 101.200 35.132 1.00 44.26 212 ARG B O 1
ATOM 3477 N N . VAL B 1 213 ? 43.747 100.642 37.102 1.00 44.87 213 VAL B N 1
ATOM 3478 C CA . VAL B 1 213 ? 42.889 101.480 37.920 1.00 43.90 213 VAL B CA 1
ATOM 3479 C C . VAL B 1 213 ? 43.231 102.951 37.705 1.00 45.75 213 VAL B C 1
ATOM 3480 O O . VAL B 1 213 ? 42.330 103.782 37.583 1.00 45.39 213 VAL B O 1
ATOM 3484 N N . ASN B 1 214 ? 44.531 103.261 37.660 1.00 47.06 214 ASN B N 1
ATOM 3485 C CA . ASN B 1 214 ? 45.014 104.620 37.413 1.00 47.47 214 ASN B CA 1
ATOM 3486 C C . ASN B 1 214 ? 44.415 105.104 36.099 1.00 48.01 214 ASN B C 1
ATOM 3487 O O . ASN B 1 214 ? 44.064 106.267 35.948 1.00 46.50 214 ASN B O 1
ATOM 3492 N N . LYS B 1 215 ? 44.322 104.199 35.137 1.00 49.35 215 LYS B N 1
ATOM 3493 C CA . LYS B 1 215 ? 43.763 104.539 33.841 1.00 52.80 215 LYS B CA 1
ATOM 3494 C C . LYS B 1 215 ? 42.260 104.768 33.949 1.00 53.68 215 LYS B C 1
ATOM 3495 O O . LYS B 1 215 ? 41.728 105.753 33.434 1.00 54.02 215 LYS B O 1
ATOM 3501 N N . LEU B 1 216 ? 41.571 103.850 34.610 1.00 53.39 216 LEU B N 1
ATOM 3502 C CA . LEU B 1 216 ? 40.144 104.000 34.764 1.00 54.53 216 LEU B CA 1
ATOM 3503 C C . LEU B 1 216 ? 39.900 105.383 35.359 1.00 56.28 216 LEU B C 1
ATOM 3504 O O . LEU B 1 216 ? 39.086 106.155 34.843 1.00 55.54 216 LEU B O 1
ATOM 3509 N N . GLU B 1 217 ? 40.634 105.700 36.426 1.00 59.15 217 GLU B N 1
ATOM 3510 C CA . GLU B 1 217 ? 40.517 106.994 37.105 1.00 60.80 217 GLU B CA 1
ATOM 3511 C C . GLU B 1 217 ? 40.822 108.161 36.160 1.00 62.08 217 GLU B C 1
ATOM 3512 O O . GLU B 1 217 ? 40.289 109.260 36.321 1.00 62.24 217 GLU B O 1
ATOM 3518 N N . ARG B 1 218 ? 41.683 107.924 35.178 1.00 63.06 218 ARG B N 1
ATOM 3519 C CA . ARG B 1 218 ? 42.028 108.963 34.227 1.00 65.66 218 ARG B CA 1
ATOM 3520 C C . ARG B 1 218 ? 40.840 109.192 33.306 1.00 66.64 218 ARG B C 1
ATOM 3521 O O . ARG B 1 218 ? 40.418 110.325 33.087 1.00 66.92 218 ARG B O 1
ATOM 3529 N N . GLN B 1 219 ? 40.301 108.101 32.775 1.00 67.95 219 GLN B N 1
ATOM 3530 C CA . GLN B 1 219 ? 39.176 108.170 31.853 1.00 68.95 219 GLN B CA 1
ATOM 3531 C C . GLN B 1 219 ? 37.910 108.728 32.485 1.00 70.67 219 GLN B C 1
ATOM 3532 O O . GLN B 1 219 ? 37.253 109.582 31.895 1.00 71.32 219 GLN B O 1
ATOM 3538 N N . ILE B 1 220 ? 37.560 108.263 33.678 1.00 72.41 220 ILE B N 1
ATOM 3539 C CA . ILE B 1 220 ? 36.364 108.778 34.321 1.00 73.87 220 ILE B CA 1
ATOM 3540 C C . ILE B 1 220 ? 36.528 110.261 34.573 1.00 75.25 220 ILE B C 1
ATOM 3541 O O . ILE B 1 220 ? 35.563 111.015 34.518 1.00 75.44 220 ILE B O 1
ATOM 3546 N N . LYS B 1 221 ? 37.758 110.680 34.835 1.00 76.88 221 LYS B N 1
ATOM 3547 C CA . LYS B 1 221 ? 38.031 112.082 35.092 1.00 78.91 221 LYS B CA 1
ATOM 3548 C C . LYS B 1 221 ? 37.730 112.871 33.821 1.00 80.39 221 LYS B C 1
ATOM 3549 O O . LYS B 1 221 ? 37.211 113.988 33.867 1.00 80.03 221 LYS B O 1
ATOM 3555 N N . SER B 1 222 ? 38.041 112.270 32.679 1.00 82.48 222 SER B N 1
ATOM 3556 C CA . SER B 1 222 ? 37.818 112.920 31.395 1.00 84.78 222 SER B CA 1
ATOM 3557 C C . SER B 1 222 ? 36.409 112.718 30.861 1.00 86.06 222 SER B C 1
ATOM 3558 O O . SER B 1 222 ? 35.914 113.543 30.100 1.00 86.62 222 SER B O 1
ATOM 3561 N N . ILE B 1 223 ? 35.764 111.621 31.237 1.00 86.99 223 ILE B N 1
ATOM 3562 C CA . ILE B 1 223 ? 34.411 111.381 30.758 1.00 88.53 223 ILE B CA 1
ATOM 3563 C C . ILE B 1 223 ? 33.502 112.390 31.449 1.00 89.04 223 ILE B C 1
ATOM 3564 O O . ILE B 1 223 ? 32.484 112.810 30.895 1.00 88.49 223 ILE B O 1
ATOM 3569 N N . LEU B 1 224 ? 33.888 112.785 32.660 1.00 89.84 224 LEU B N 1
ATOM 3570 C CA . LEU B 1 224 ? 33.111 113.746 33.421 1.00 90.95 224 LEU B CA 1
ATOM 3571 C C . LEU B 1 224 ? 33.287 115.123 32.823 1.00 92.90 224 LEU B C 1
ATOM 3572 O O . LEU B 1 224 ? 33.201 116.139 33.507 1.00 93.67 224 LEU B O 1
ATOM 3577 N N . ASP B 1 225 ? 33.564 115.127 31.528 1.00 94.98 225 ASP B N 1
ATOM 3578 C CA . ASP B 1 225 ? 33.715 116.340 30.746 1.00 96.64 225 ASP B CA 1
ATOM 3579 C C . ASP B 1 225 ? 32.347 116.423 30.077 1.00 98.19 225 ASP B C 1
ATOM 3580 O O . ASP B 1 225 ? 31.888 117.490 29.659 1.00 99.13 225 ASP B O 1
ATOM 3585 N N . ASN B 1 226 ? 31.701 115.263 30.005 1.00 98.95 226 ASN B N 1
ATOM 3586 C CA . ASN B 1 226 ? 30.378 115.131 29.420 1.00 99.46 226 ASN B CA 1
ATOM 3587 C C . ASN B 1 226 ? 29.342 115.500 30.479 1.00 99.62 226 ASN B C 1
ATOM 3588 O O . ASN B 1 226 ? 28.640 116.518 30.292 1.00 99.97 226 ASN B O 1
ATOM 3593 N N . ALA C 1 1 ? 118.402 109.504 14.940 1.00 74.06 1 ALA C N 1
ATOM 3594 C CA . ALA C 1 1 ? 116.954 109.838 15.118 1.00 73.66 1 ALA C CA 1
ATOM 3595 C C . ALA C 1 1 ? 116.127 109.071 14.091 1.00 73.36 1 ALA C C 1
ATOM 3596 O O . ALA C 1 1 ? 116.345 109.220 12.892 1.00 74.30 1 ALA C O 1
ATOM 3598 N N . SER C 1 2 ? 115.178 108.263 14.558 1.00 71.66 2 SER C N 1
ATOM 3599 C CA . SER C 1 2 ? 114.336 107.467 13.664 1.00 70.34 2 SER C CA 1
ATOM 3600 C C . SER C 1 2 ? 113.619 108.304 12.608 1.00 70.13 2 SER C C 1
ATOM 3601 O O . SER C 1 2 ? 113.461 109.519 12.759 1.00 69.11 2 SER C O 1
ATOM 3604 N N . GLU C 1 3 ? 113.177 107.640 11.541 1.00 69.71 3 GLU C N 1
ATOM 3605 C CA . GLU C 1 3 ? 112.459 108.305 10.466 1.00 68.72 3 GLU C CA 1
ATOM 3606 C C . GLU C 1 3 ? 111.151 108.895 11.005 1.00 68.66 3 GLU C C 1
ATOM 3607 O O . GLU C 1 3 ? 110.665 109.916 10.505 1.00 68.61 3 GLU C O 1
ATOM 3613 N N . LYS C 1 4 ? 110.595 108.240 12.026 1.00 67.67 4 LYS C N 1
ATOM 3614 C CA . LYS C 1 4 ? 109.357 108.672 12.668 1.00 67.24 4 LYS C CA 1
ATOM 3615 C C . LYS C 1 4 ? 109.606 109.938 13.465 1.00 68.36 4 LYS C C 1
ATOM 3616 O O . LYS C 1 4 ? 108.772 110.836 13.492 1.00 68.31 4 LYS C O 1
ATOM 3622 N N . GLU C 1 5 ? 110.764 109.997 14.113 1.00 70.33 5 GLU C N 1
ATOM 3623 C CA . GLU C 1 5 ? 111.140 111.144 14.930 1.00 72.53 5 GLU C CA 1
ATOM 3624 C C . GLU C 1 5 ? 111.453 112.354 14.063 1.00 72.66 5 GLU C C 1
ATOM 3625 O O . GLU C 1 5 ? 111.210 113.489 14.459 1.00 73.19 5 GLU C O 1
ATOM 3631 N N . GLU C 1 6 ? 112.001 112.114 12.880 1.00 72.94 6 GLU C N 1
ATOM 3632 C CA . GLU C 1 6 ? 112.337 113.209 11.986 1.00 72.84 6 GLU C CA 1
ATOM 3633 C C . GLU C 1 6 ? 111.089 113.902 11.475 1.00 70.38 6 GLU C C 1
ATOM 3634 O O . GLU C 1 6 ? 110.970 115.122 11.572 1.00 70.73 6 GLU C O 1
ATOM 3640 N N . ILE C 1 7 ? 110.165 113.117 10.927 1.00 67.17 7 ILE C N 1
ATOM 3641 C CA . ILE C 1 7 ? 108.913 113.657 10.413 1.00 62.58 7 ILE C CA 1
ATOM 3642 C C . ILE C 1 7 ? 108.212 114.388 11.544 1.00 61.81 7 ILE C C 1
ATOM 3643 O O . ILE C 1 7 ? 107.802 115.533 11.397 1.00 62.50 7 ILE C O 1
ATOM 3648 N N . LEU C 1 8 ? 108.102 113.725 12.685 1.00 60.36 8 LEU C N 1
ATOM 3649 C CA . LEU C 1 8 ? 107.428 114.300 13.837 1.00 60.16 8 LEU C CA 1
ATOM 3650 C C . LEU C 1 8 ? 107.806 115.738 14.130 1.00 59.81 8 LEU C C 1
ATOM 3651 O O . LEU C 1 8 ? 106.962 116.615 14.115 1.00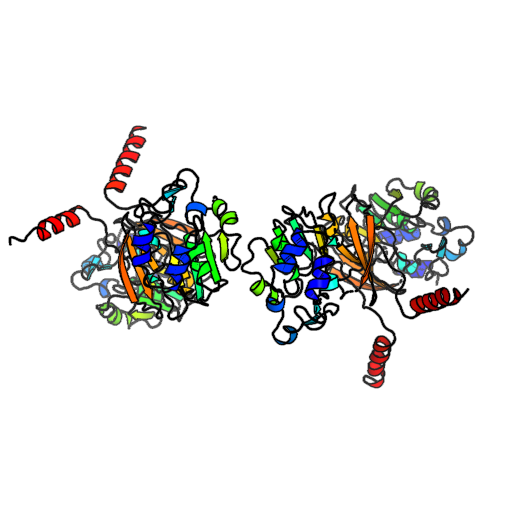 60.34 8 LEU C O 1
ATOM 3656 N N . ARG C 1 9 ? 109.073 115.993 14.390 1.00 61.02 9 ARG C N 1
ATOM 3657 C CA . ARG C 1 9 ? 109.443 117.344 14.744 1.00 63.01 9 ARG C CA 1
ATOM 3658 C C . ARG C 1 9 ? 109.385 118.402 13.668 1.00 61.42 9 ARG C C 1
ATOM 3659 O O . ARG C 1 9 ? 109.643 119.564 13.945 1.00 61.78 9 ARG C O 1
ATOM 3667 N N . LYS C 1 10 ? 109.025 118.023 12.449 1.00 59.57 10 LYS C N 1
ATOM 3668 C CA . LYS C 1 10 ? 108.888 119.018 11.392 1.00 58.03 10 LYS C CA 1
ATOM 3669 C C . LYS C 1 10 ? 107.443 119.514 11.398 1.00 57.24 10 LYS C C 1
ATOM 3670 O O . LYS C 1 10 ? 107.110 120.518 10.773 1.00 57.45 10 LYS C O 1
ATOM 3676 N N . ILE C 1 11 ? 106.581 118.791 12.100 1.00 55.95 11 ILE C N 1
ATOM 3677 C CA . ILE C 1 11 ? 105.174 119.148 12.173 1.00 55.31 11 ILE C CA 1
ATOM 3678 C C . ILE C 1 11 ? 104.963 120.439 12.969 1.00 56.87 11 ILE C C 1
ATOM 3679 O O . ILE C 1 11 ? 105.407 120.559 14.112 1.00 57.01 11 ILE C O 1
ATOM 3684 N N . LYS C 1 12 ? 104.293 121.410 12.356 1.00 57.79 12 LYS C N 1
ATOM 3685 C CA . LYS C 1 12 ? 104.044 122.679 13.016 1.00 58.98 12 LYS C CA 1
ATOM 3686 C C . LYS C 1 12 ? 102.689 122.723 13.701 1.00 58.93 12 LYS C C 1
ATOM 3687 O O . LYS C 1 12 ? 102.522 123.395 14.714 1.00 58.38 12 LYS C O 1
ATOM 3693 N N . THR C 1 13 ? 101.720 122.004 13.150 1.00 58.53 13 THR C N 1
ATOM 3694 C CA . THR C 1 13 ? 100.396 121.956 13.746 1.00 57.84 13 THR C CA 1
ATOM 3695 C C . THR C 1 13 ? 100.455 121.001 14.925 1.00 58.00 13 THR C C 1
ATOM 3696 O O . THR C 1 13 ? 100.487 119.778 14.752 1.00 57.80 13 THR C O 1
ATOM 3700 N N . GLN C 1 14 ? 100.462 121.560 16.130 1.00 58.77 14 GLN C N 1
ATOM 3701 C CA . GLN C 1 14 ? 100.557 120.746 17.330 1.00 59.29 14 GLN C CA 1
ATOM 3702 C C . GLN C 1 14 ? 99.627 119.543 17.368 1.00 56.87 14 GLN C C 1
ATOM 3703 O O . GLN C 1 14 ? 100.086 118.427 17.591 1.00 55.44 14 GLN C O 1
ATOM 3709 N N . GLU C 1 15 ? 98.331 119.767 17.155 1.00 55.65 15 GLU C N 1
ATOM 3710 C CA . GLU C 1 15 ? 97.354 118.672 17.152 1.00 55.00 15 GLU C CA 1
ATOM 3711 C C . GLU C 1 15 ? 97.739 117.570 16.152 1.00 52.92 15 GLU C C 1
ATOM 3712 O O . GLU C 1 15 ? 97.407 116.394 16.340 1.00 51.61 15 GLU C O 1
ATOM 3718 N N . LEU C 1 16 ? 98.436 117.961 15.090 1.00 50.53 16 LEU C N 1
ATOM 3719 C CA . LEU C 1 16 ? 98.865 117.022 14.071 1.00 48.90 16 LEU C CA 1
ATOM 3720 C C . LEU C 1 16 ? 99.982 116.164 14.635 1.00 48.72 16 LEU C C 1
ATOM 3721 O O . LEU C 1 16 ? 99.984 114.948 14.481 1.00 47.65 16 LEU C O 1
ATOM 3726 N N . ALA C 1 17 ? 100.935 116.800 15.303 1.00 49.05 17 ALA C N 1
ATOM 3727 C CA . ALA C 1 17 ? 102.037 116.059 15.901 1.00 49.83 17 ALA C CA 1
ATOM 3728 C C . ALA C 1 17 ? 101.497 115.030 16.893 1.00 50.80 17 ALA C C 1
ATOM 3729 O O . ALA C 1 17 ? 101.886 113.858 16.852 1.00 52.51 17 ALA C O 1
ATOM 3731 N N . GLU C 1 18 ? 100.598 115.462 17.777 1.00 50.63 18 GLU C N 1
ATOM 3732 C CA . GLU C 1 18 ? 100.012 114.554 18.758 1.00 49.89 18 GLU C CA 1
ATOM 3733 C C . GLU C 1 18 ? 99.329 113.387 18.068 1.00 48.28 18 GLU C C 1
ATOM 3734 O O . GLU C 1 18 ? 99.549 112.237 18.428 1.00 49.03 18 GLU C O 1
ATOM 3740 N N . ALA C 1 19 ? 98.491 113.684 17.080 1.00 45.97 19 ALA C N 1
ATOM 3741 C CA . ALA C 1 19 ? 97.779 112.643 16.359 1.00 44.50 19 ALA C CA 1
ATOM 3742 C C . ALA C 1 19 ? 98.793 111.690 15.715 1.00 44.43 19 ALA C C 1
ATOM 3743 O O . ALA C 1 19 ? 98.681 110.463 15.825 1.00 44.21 19 ALA C O 1
ATOM 3745 N N . PHE C 1 20 ? 99.801 112.258 15.066 1.00 43.47 20 PHE C N 1
ATOM 3746 C CA . PHE C 1 20 ? 100.829 111.447 14.425 1.00 43.38 20 PHE C CA 1
ATOM 3747 C C . PHE C 1 20 ? 101.481 110.528 15.447 1.00 44.66 20 PHE C C 1
ATOM 3748 O O . PHE C 1 20 ? 101.911 109.407 15.139 1.00 45.39 20 PHE C O 1
ATOM 3756 N N . ASN C 1 21 ? 101.562 111.005 16.677 1.00 45.27 21 ASN C N 1
ATOM 3757 C CA . ASN C 1 21 ? 102.163 110.206 17.712 1.00 45.19 21 ASN C CA 1
ATOM 3758 C C . ASN C 1 21 ? 101.217 109.166 18.224 1.00 44.35 21 ASN C C 1
ATOM 3759 O O . ASN C 1 21 ? 101.647 108.098 18.631 1.00 45.58 21 ASN C O 1
ATOM 3764 N N . LYS C 1 22 ? 99.926 109.463 18.192 1.00 43.19 22 LYS C N 1
ATOM 3765 C CA . LYS C 1 22 ? 98.930 108.526 18.702 1.00 43.48 22 LYS C CA 1
ATOM 3766 C C . LYS C 1 22 ? 98.444 107.408 17.770 1.00 42.91 22 LYS C C 1
ATOM 3767 O O . LYS C 1 22 ? 98.355 106.279 18.207 1.00 44.09 22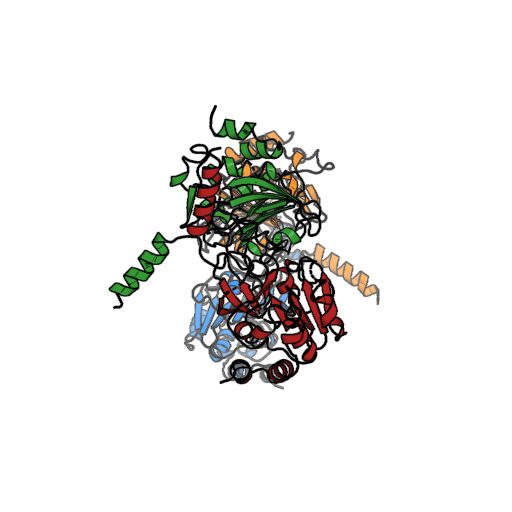 LYS C O 1
ATOM 3773 N N . VAL C 1 23 ? 98.131 107.706 16.507 1.00 40.94 23 VAL C N 1
ATOM 3774 C CA . VAL C 1 23 ? 97.644 106.683 15.572 1.00 38.73 23 VAL C CA 1
ATOM 3775 C C . VAL C 1 23 ? 98.708 105.715 15.064 1.00 38.74 23 VAL C C 1
ATOM 3776 O O . VAL C 1 23 ? 99.610 106.106 14.357 1.00 40.72 23 VAL C O 1
ATOM 3780 N N . ASP C 1 24 ? 98.606 104.445 15.404 1.00 39.73 24 ASP C N 1
ATOM 3781 C CA . ASP C 1 24 ? 99.607 103.492 14.946 1.00 41.20 24 ASP C CA 1
ATOM 3782 C C . ASP C 1 24 ? 99.361 103.117 13.500 1.00 41.48 24 ASP C C 1
ATOM 3783 O O . ASP C 1 24 ? 98.374 102.452 13.178 1.00 40.67 24 ASP C O 1
ATOM 3788 N N . ARG C 1 25 ? 100.284 103.521 12.635 1.00 41.50 25 ARG C N 1
ATOM 3789 C CA . ARG C 1 25 ? 100.125 103.271 11.212 1.00 42.78 25 ARG C CA 1
ATOM 3790 C C . ARG C 1 25 ? 100.137 101.817 10.781 1.00 42.33 25 ARG C C 1
ATOM 3791 O O . ARG C 1 25 ? 99.398 101.432 9.873 1.00 41.84 25 ARG C O 1
ATOM 3799 N N . SER C 1 26 ? 100.963 101.006 11.428 1.00 42.04 26 SER C N 1
ATOM 3800 C CA . SER C 1 26 ? 101.048 99.595 11.060 1.00 42.38 26 SER C CA 1
ATOM 3801 C C . SER C 1 26 ? 99.707 98.877 11.116 1.00 41.32 26 SER C C 1
ATOM 3802 O O . SER C 1 26 ? 99.546 97.800 10.547 1.00 40.78 26 SER C O 1
ATOM 3805 N N . LEU C 1 27 ? 98.748 99.477 11.807 1.00 40.42 27 LEU C N 1
ATOM 3806 C CA . LEU C 1 27 ? 97.418 98.914 11.917 1.00 40.48 27 LEU C CA 1
ATOM 3807 C C . LEU C 1 27 ? 96.633 99.021 10.613 1.00 41.38 27 LEU C C 1
ATOM 3808 O O . LEU C 1 27 ? 95.704 98.243 10.378 1.00 42.00 27 LEU C O 1
ATOM 3813 N N . PHE C 1 28 ? 97.001 99.974 9.759 1.00 40.50 28 PHE C N 1
ATOM 3814 C CA . PHE C 1 28 ? 96.280 100.176 8.510 1.00 40.55 28 PHE C CA 1
ATOM 3815 C C . PHE C 1 28 ? 96.898 99.484 7.302 1.00 42.23 28 PHE C C 1
ATOM 3816 O O . PHE C 1 28 ? 96.268 99.383 6.237 1.00 41.48 28 PHE C O 1
ATOM 3824 N N . LEU C 1 29 ? 98.124 99.000 7.475 1.00 43.21 29 LEU C N 1
ATOM 3825 C CA . LEU C 1 29 ? 98.846 98.320 6.406 1.00 43.48 29 LEU C CA 1
ATOM 3826 C C . LEU C 1 29 ? 98.659 96.796 6.431 1.00 44.21 29 LEU C C 1
ATOM 3827 O O . LEU C 1 29 ? 98.381 96.213 7.476 1.00 44.26 29 LEU C O 1
ATOM 3832 N N . PRO C 1 30 ? 98.775 96.138 5.265 1.00 44.81 30 PRO C N 1
ATOM 3833 C CA . PRO C 1 30 ? 98.620 94.683 5.232 1.00 44.85 30 PRO C CA 1
ATOM 3834 C C . PRO C 1 30 ? 99.904 94.086 5.811 1.00 46.33 30 PRO C C 1
ATOM 3835 O O . PRO C 1 30 ? 100.908 94.793 5.981 1.00 45.50 30 PRO C O 1
ATOM 3839 N N . GLU C 1 31 ? 99.870 92.791 6.110 1.00 47.62 31 GLU C N 1
ATOM 3840 C CA . GLU C 1 31 ? 101.012 92.091 6.694 1.00 48.89 31 GLU C CA 1
ATOM 3841 C C . GLU C 1 31 ? 102.332 92.346 5.959 1.00 48.12 31 GLU C C 1
ATOM 3842 O O . GLU C 1 31 ? 103.359 92.637 6.585 1.00 47.12 31 GLU C O 1
ATOM 3848 N N . ASN C 1 32 ? 102.298 92.232 4.633 1.00 47.22 32 ASN C N 1
ATOM 3849 C CA . ASN C 1 32 ? 103.480 92.441 3.791 1.00 45.95 32 ASN C CA 1
ATOM 3850 C C . ASN C 1 32 ? 104.116 93.823 3.939 1.00 44.53 32 ASN C C 1
ATOM 3851 O O . ASN C 1 32 ? 105.320 93.977 3.800 1.00 42.96 32 ASN C O 1
ATOM 3856 N N . LEU C 1 33 ? 103.312 94.831 4.232 1.00 43.98 33 LEU C N 1
ATOM 3857 C CA . LEU C 1 33 ? 103.856 96.165 4.365 1.00 44.42 33 LEU C CA 1
ATOM 3858 C C . LEU C 1 33 ? 104.044 96.657 5.789 1.00 45.46 33 LEU C C 1
ATOM 3859 O O . LEU C 1 33 ? 104.498 97.781 5.995 1.00 44.58 33 LEU C O 1
ATOM 3864 N N . LYS C 1 34 ? 103.722 95.824 6.773 1.00 47.33 34 LYS C N 1
ATOM 3865 C CA . LYS C 1 34 ? 103.869 96.240 8.165 1.00 50.13 34 LYS C CA 1
ATOM 3866 C C . LYS C 1 34 ? 105.247 96.841 8.448 1.00 50.59 34 LYS C C 1
ATOM 3867 O O . LYS C 1 34 ? 105.377 97.785 9.221 1.00 50.41 34 LYS C O 1
ATOM 3873 N N . ASP C 1 35 ? 106.278 96.294 7.827 1.00 51.52 35 ASP C N 1
ATOM 3874 C CA . ASP C 1 35 ? 107.619 96.799 8.058 1.00 52.95 35 ASP C CA 1
ATOM 3875 C C . ASP C 1 35 ? 107.816 98.227 7.599 1.00 53.28 35 ASP C C 1
ATOM 3876 O O . ASP C 1 35 ? 108.754 98.895 8.039 1.00 53.14 35 ASP C O 1
ATOM 3881 N N . TYR C 1 36 ? 106.939 98.707 6.722 1.00 53.21 36 TYR C N 1
ATOM 3882 C CA . TYR C 1 36 ? 107.075 100.072 6.218 1.00 52.02 36 TYR C CA 1
ATOM 3883 C C . TYR C 1 36 ? 106.312 101.099 7.029 1.00 49.97 36 TYR C C 1
ATOM 3884 O O . TYR C 1 36 ? 106.226 102.249 6.637 1.00 51.75 36 TYR C O 1
ATOM 3893 N N . ALA C 1 37 ? 105.768 100.692 8.163 1.00 47.66 37 ALA C N 1
ATOM 3894 C CA . ALA C 1 37 ? 105.008 101.609 8.993 1.00 45.98 37 ALA C CA 1
ATOM 3895 C C . ALA C 1 37 ? 105.800 102.885 9.245 1.00 45.35 37 ALA C C 1
ATOM 3896 O O . ALA C 1 37 ? 105.309 103.994 9.023 1.00 44.11 37 ALA C O 1
ATOM 3898 N N . TYR C 1 38 ? 107.031 102.735 9.707 1.00 45.07 38 TYR C N 1
ATOM 3899 C CA . TYR C 1 38 ? 107.853 103.907 9.964 1.00 46.88 38 TYR C CA 1
ATOM 3900 C C . TYR C 1 38 ? 109.290 103.738 9.487 1.00 48.03 38 TYR C C 1
ATOM 3901 O O . TYR C 1 38 ? 110.249 104.113 10.176 1.00 46.22 38 TYR C O 1
ATOM 3910 N N . ALA C 1 39 ? 109.410 103.181 8.285 1.00 49.51 39 ALA C N 1
ATOM 3911 C CA . ALA C 1 39 ? 110.689 102.946 7.632 1.00 50.66 39 ALA C CA 1
ATOM 3912 C C . ALA C 1 39 ? 110.435 103.112 6.140 1.00 51.78 39 ALA C C 1
ATOM 3913 O O . ALA C 1 39 ? 109.381 102.704 5.636 1.00 51.89 39 ALA C O 1
ATOM 3915 N N . HIS C 1 40 ? 111.396 103.702 5.434 1.00 52.09 40 HIS C N 1
ATOM 3916 C CA . HIS C 1 40 ? 111.234 103.940 4.010 1.00 53.21 40 HIS C CA 1
ATOM 3917 C C . HIS C 1 40 ? 110.081 104.909 3.879 1.00 51.68 40 HIS C C 1
ATOM 3918 O O . HIS C 1 40 ? 109.187 104.775 3.061 1.00 51.06 40 HIS C O 1
ATOM 3925 N N . THR C 1 41 ? 110.156 105.897 4.749 1.00 51.20 41 THR C N 1
ATOM 3926 C CA . THR C 1 41 ? 109.222 106.987 4.868 1.00 51.51 41 THR C CA 1
ATOM 3927 C C . THR C 1 41 ? 108.880 107.710 3.566 1.00 51.26 41 THR C C 1
ATOM 3928 O O . THR C 1 41 ? 107.722 108.078 3.347 1.00 52.17 41 THR C O 1
ATOM 3932 N N . HIS C 1 42 ? 109.877 107.934 2.714 1.00 49.35 42 HIS C N 1
ATOM 3933 C CA . HIS C 1 42 ? 109.642 108.636 1.453 1.00 47.35 42 HIS C CA 1
ATOM 3934 C C . HIS C 1 42 ? 109.090 107.795 0.307 1.00 45.86 42 HIS C C 1
ATOM 3935 O O . HIS C 1 42 ? 109.063 108.262 -0.821 1.00 45.66 42 HIS C O 1
ATOM 3942 N N . GLU C 1 43 ? 108.641 106.574 0.578 1.00 45.68 43 GLU C N 1
ATOM 3943 C CA . GLU C 1 43 ? 108.105 105.721 -0.485 1.00 46.34 43 GLU C CA 1
ATOM 3944 C C . GLU C 1 43 ? 106.600 105.478 -0.466 1.00 45.48 43 GLU C C 1
ATOM 3945 O O . GLU C 1 43 ? 106.021 105.194 0.576 1.00 46.89 43 GLU C O 1
ATOM 3951 N N . ALA C 1 44 ? 105.959 105.575 -1.623 1.00 43.34 44 ALA C N 1
ATOM 3952 C CA . ALA C 1 44 ? 104.534 105.293 -1.686 1.00 42.00 44 ALA C CA 1
ATOM 3953 C C . ALA C 1 44 ? 104.524 103.792 -1.482 1.00 40.36 44 ALA C C 1
ATOM 3954 O O . ALA C 1 44 ? 105.538 103.156 -1.716 1.00 40.67 44 ALA C O 1
ATOM 3956 N N . LEU C 1 45 ? 103.415 103.214 -1.041 1.00 39.83 45 LEU C N 1
ATOM 3957 C CA . LEU C 1 45 ? 103.390 101.766 -0.842 1.00 39.70 45 LEU C CA 1
ATOM 3958 C C . LEU C 1 45 ? 102.250 101.158 -1.623 1.00 39.98 45 LEU C C 1
ATOM 3959 O O . LEU C 1 45 ? 101.172 101.716 -1.688 1.00 40.98 45 LEU C O 1
ATOM 3964 N N . PRO C 1 46 ? 102.482 100.003 -2.239 1.00 40.88 46 PRO C N 1
ATOM 3965 C CA . PRO C 1 46 ? 101.480 99.291 -3.034 1.00 40.55 46 PRO C CA 1
ATOM 3966 C C . PRO C 1 46 ? 100.357 98.745 -2.180 1.00 40.19 46 PRO C C 1
ATOM 3967 O O . PRO C 1 46 ? 100.623 98.104 -1.165 1.00 41.07 46 PRO C O 1
ATOM 3971 N N . ILE C 1 47 ? 99.113 98.979 -2.600 1.00 39.05 47 ILE C N 1
ATOM 3972 C CA . ILE C 1 47 ? 97.942 98.485 -1.869 1.00 37.92 47 ILE C CA 1
ATOM 3973 C C . ILE C 1 47 ? 96.977 97.777 -2.806 1.00 38.59 47 ILE C C 1
ATOM 3974 O O . ILE C 1 47 ? 96.262 96.869 -2.412 1.00 38.44 47 ILE C O 1
ATOM 3979 N N . LEU C 1 48 ? 96.940 98.221 -4.051 1.00 40.92 48 LEU C N 1
ATOM 3980 C CA . LEU C 1 48 ? 96.051 97.629 -5.043 1.00 42.52 48 LEU C CA 1
ATOM 3981 C C . LEU C 1 48 ? 96.574 97.961 -6.416 1.00 42.84 48 LEU C C 1
ATOM 3982 O O . LEU C 1 48 ? 97.260 98.964 -6.592 1.00 42.35 48 LEU C O 1
ATOM 3987 N N . PRO C 1 49 ? 96.264 97.118 -7.408 1.00 43.42 49 PRO C N 1
ATOM 3988 C CA . PRO C 1 49 ? 96.733 97.384 -8.770 1.00 44.19 49 PRO C CA 1
ATOM 3989 C C . PRO C 1 49 ? 96.489 98.855 -9.118 1.00 44.94 49 PRO C C 1
ATOM 3990 O O . PRO C 1 49 ? 95.357 99.323 -9.121 1.00 44.41 49 PRO C O 1
ATOM 3994 N N . GLY C 1 50 ? 97.552 99.596 -9.376 1.00 46.45 50 GLY C N 1
ATOM 3995 C CA . GLY C 1 50 ? 97.372 100.995 -9.715 1.00 49.07 50 GLY C CA 1
ATOM 3996 C C . GLY C 1 50 ? 96.951 101.935 -8.590 1.00 50.41 50 GLY C C 1
ATOM 3997 O O . GLY C 1 50 ? 96.558 103.069 -8.859 1.00 51.95 50 GLY C O 1
ATOM 3998 N N . ILE C 1 51 ? 97.037 101.486 -7.339 1.00 51.24 51 ILE C N 1
ATOM 3999 C CA . ILE C 1 51 ? 96.676 102.317 -6.187 1.00 50.17 51 ILE C CA 1
ATOM 4000 C C . ILE C 1 51 ? 97.708 102.167 -5.074 1.00 50.70 51 ILE C C 1
ATOM 4001 O O . ILE C 1 51 ? 97.965 101.057 -4.601 1.00 50.92 51 ILE C O 1
ATOM 4006 N N . ASN C 1 52 ? 98.290 103.289 -4.660 1.00 50.50 52 ASN C N 1
ATOM 4007 C CA . ASN C 1 52 ? 99.300 103.309 -3.609 1.00 50.74 52 ASN C CA 1
ATOM 4008 C C . ASN C 1 52 ? 98.901 104.234 -2.459 1.00 50.53 52 ASN C C 1
ATOM 4009 O O . ASN C 1 52 ? 97.941 104.989 -2.563 1.00 52.83 52 ASN C O 1
ATOM 4014 N N . THR C 1 53 ? 99.630 104.167 -1.353 1.00 49.05 53 THR C N 1
ATOM 4015 C CA . THR C 1 53 ? 99.355 105.061 -0.244 1.00 47.94 53 THR C CA 1
ATOM 4016 C C . THR C 1 53 ? 100.477 106.068 -0.286 1.00 46.81 53 THR C C 1
ATOM 4017 O O . THR C 1 53 ? 101.647 105.706 -0.398 1.00 46.90 53 THR C O 1
ATOM 4021 N N . THR C 1 54 ? 100.115 107.336 -0.180 1.00 44.80 54 THR C N 1
ATOM 4022 C CA . THR C 1 54 ? 101.077 108.414 -0.223 1.00 41.65 54 THR C CA 1
ATOM 4023 C C . THR C 1 54 ? 102.216 108.218 0.764 1.00 41.39 54 THR C C 1
ATOM 4024 O O . THR C 1 54 ? 101.993 107.855 1.910 1.00 41.78 54 THR C O 1
ATOM 4028 N N . ALA C 1 55 ? 103.439 108.445 0.305 1.00 41.32 55 ALA C N 1
ATOM 4029 C CA . ALA C 1 55 ? 104.600 108.336 1.163 1.00 41.29 55 ALA C CA 1
ATOM 4030 C C . ALA C 1 55 ? 104.277 109.117 2.424 1.00 41.39 55 ALA C C 1
ATOM 4031 O O . ALA C 1 55 ? 103.715 110.195 2.360 1.00 40.65 55 ALA C O 1
ATOM 4033 N N . LEU C 1 56 ? 104.648 108.556 3.568 1.00 42.14 56 LEU C N 1
ATOM 4034 C CA . LEU C 1 56 ? 104.398 109.158 4.862 1.00 41.80 56 LEU C CA 1
ATOM 4035 C C . LEU C 1 56 ? 104.840 110.605 4.962 1.00 41.58 56 LEU C C 1
ATOM 4036 O O . LEU C 1 56 ? 104.034 111.477 5.290 1.00 42.56 56 LEU C O 1
ATOM 4041 N N . ASN C 1 57 ? 106.118 110.862 4.697 1.00 42.04 57 ASN C N 1
ATOM 4042 C CA . ASN C 1 57 ? 106.644 112.232 4.797 1.00 42.34 57 ASN C CA 1
ATOM 4043 C C . ASN C 1 57 ? 105.789 113.222 4.011 1.00 39.98 57 ASN C C 1
ATOM 4044 O O . ASN C 1 57 ? 105.465 114.294 4.516 1.00 39.81 57 ASN C O 1
ATOM 4049 N N . LEU C 1 58 ? 105.407 112.857 2.788 1.00 37.82 58 LEU C N 1
ATOM 4050 C CA . LEU C 1 58 ? 104.573 113.728 1.960 1.00 37.82 58 LEU C CA 1
ATOM 4051 C C . LEU C 1 58 ? 103.195 113.876 2.613 1.00 37.26 58 LEU C C 1
ATOM 4052 O O . LEU C 1 58 ? 102.637 114.967 2.684 1.00 36.46 58 LEU C O 1
ATOM 4057 N N . GLY C 1 59 ? 102.670 112.750 3.085 1.00 37.80 59 GLY C N 1
ATOM 4058 C CA . GLY C 1 59 ? 101.376 112.715 3.732 1.00 36.85 59 GLY C CA 1
ATOM 4059 C C . GLY C 1 59 ? 101.284 113.666 4.905 1.00 36.85 59 GLY C C 1
ATOM 4060 O O . GLY C 1 59 ? 100.435 114.559 4.929 1.00 38.07 59 GLY C O 1
ATOM 4061 N N . ILE C 1 60 ? 102.159 113.498 5.881 1.00 34.58 60 ILE C N 1
ATOM 4062 C CA . ILE C 1 60 ? 102.104 114.364 7.044 1.00 34.11 60 ILE C CA 1
ATOM 4063 C C . ILE C 1 60 ? 102.339 115.836 6.685 1.00 35.57 60 ILE C C 1
ATOM 4064 O O . ILE C 1 60 ? 101.808 116.749 7.335 1.00 33.65 60 ILE C O 1
ATOM 4069 N N . PHE C 1 61 ? 103.126 116.064 5.638 1.00 36.63 61 PHE C N 1
ATOM 4070 C CA . PHE C 1 61 ? 103.401 117.422 5.189 1.00 36.59 61 PHE C CA 1
ATOM 4071 C C . PHE C 1 61 ? 102.092 118.023 4.693 1.00 37.41 61 PHE C C 1
ATOM 4072 O O . PHE C 1 61 ? 101.684 119.094 5.117 1.00 36.31 61 PHE C O 1
ATOM 4088 N N . LEU C 1 63 ? 99.053 117.198 5.379 1.00 40.13 63 LEU C N 1
ATOM 4089 C CA . LEU C 1 63 ? 98.109 117.444 6.467 1.00 38.12 63 LEU C CA 1
ATOM 4090 C C . LEU C 1 63 ? 98.632 118.614 7.284 1.00 38.69 63 LEU C C 1
ATOM 4091 O O . LEU C 1 63 ? 97.864 119.451 7.757 1.00 38.61 63 LEU C O 1
ATOM 4096 N N . ASP C 1 64 ? 99.943 118.691 7.443 1.00 39.08 64 ASP C N 1
ATOM 4097 C CA . ASP C 1 64 ? 100.472 119.775 8.230 1.00 41.20 64 ASP C CA 1
ATOM 4098 C C . ASP C 1 64 ? 100.121 121.073 7.549 1.00 43.19 64 ASP C C 1
ATOM 4099 O O . ASP C 1 64 ? 99.887 122.079 8.204 1.00 44.95 64 ASP C O 1
ATOM 4104 N N . GLU C 1 65 ? 100.054 121.049 6.224 1.00 44.76 65 GLU C N 1
ATOM 4105 C CA . GLU C 1 65 ? 99.723 122.249 5.467 1.00 45.14 65 GLU C CA 1
ATOM 4106 C C . GLU C 1 65 ? 98.259 122.612 5.550 1.00 44.05 65 GLU C C 1
ATOM 4107 O O . GLU C 1 65 ? 97.911 123.789 5.509 1.00 44.27 65 GLU C O 1
ATOM 4113 N N . LEU C 1 66 ? 97.410 121.592 5.647 1.00 43.65 66 LEU C N 1
ATOM 4114 C CA . LEU C 1 66 ? 95.967 121.767 5.718 1.00 41.86 66 LEU C CA 1
ATOM 4115 C C . LEU C 1 66 ? 95.548 122.652 6.874 1.00 42.03 66 LEU C C 1
ATOM 4116 O O . LEU C 1 66 ? 94.431 123.174 6.889 1.00 42.26 66 LEU C O 1
ATOM 4121 N N . ASP C 1 67 ? 96.438 122.806 7.849 1.00 42.28 67 ASP C N 1
ATOM 4122 C CA . ASP C 1 67 ? 96.151 123.620 9.024 1.00 42.90 67 ASP C CA 1
ATOM 4123 C C . ASP C 1 67 ? 94.883 123.119 9.739 1.00 42.74 67 ASP C C 1
ATOM 4124 O O . ASP C 1 67 ? 93.859 123.794 9.756 1.00 41.78 67 ASP C O 1
ATOM 4129 N N . LEU C 1 68 ? 94.968 121.935 10.345 1.00 43.04 68 LEU C N 1
ATOM 4130 C CA . LEU C 1 68 ? 93.831 121.326 11.024 1.00 43.09 68 LEU C CA 1
ATOM 4131 C C . LEU C 1 68 ? 93.672 121.775 12.473 1.00 45.36 68 LEU C C 1
ATOM 4132 O O . LEU C 1 68 ? 94.654 121.886 13.211 1.00 44.50 68 LEU C O 1
ATOM 4137 N N . HIS C 1 69 ? 92.425 122.029 12.872 1.00 48.18 69 HIS C N 1
ATOM 4138 C CA . HIS C 1 69 ? 92.111 122.462 14.240 1.00 51.49 69 HIS C CA 1
ATOM 4139 C C . HIS C 1 69 ? 90.815 121.841 14.773 1.00 50.81 69 HIS C C 1
ATOM 4140 O O . HIS C 1 69 ? 90.007 121.291 14.021 1.00 51.10 69 HIS C O 1
ATOM 4147 N N . LYS C 1 70 ? 90.618 121.915 16.079 1.00 50.10 70 LYS C N 1
ATOM 4148 C CA . LYS C 1 70 ? 89.410 121.361 16.655 1.00 50.81 70 LYS C CA 1
ATOM 4149 C C . LYS C 1 70 ? 88.227 122.049 15.984 1.00 48.94 70 LYS C C 1
ATOM 4150 O O . LYS C 1 70 ? 88.363 123.152 15.475 1.00 49.16 70 LYS C O 1
ATOM 4156 N N . GLY C 1 71 ? 87.077 121.392 15.954 1.00 47.35 71 GLY C N 1
ATOM 4157 C CA . GLY C 1 71 ? 85.907 122.019 15.369 1.00 44.17 71 GLY C CA 1
ATOM 4158 C C . GLY C 1 71 ? 85.659 121.962 13.874 1.00 43.23 71 GLY C C 1
ATOM 4159 O O . GLY C 1 71 ? 84.500 122.028 13.448 1.00 43.35 71 GLY C O 1
ATOM 4160 N N . GLN C 1 72 ? 86.711 121.823 13.067 1.00 41.16 72 GLN C N 1
ATOM 4161 C CA . GLN C 1 72 ? 86.527 121.804 11.616 1.00 38.72 72 GLN C CA 1
ATOM 4162 C C . GLN C 1 72 ? 85.742 120.635 11.067 1.00 36.80 72 GLN C C 1
ATOM 4163 O O . GLN C 1 72 ? 85.590 119.616 11.705 1.00 37.25 72 GLN C O 1
ATOM 4169 N N . LYS C 1 73 ? 85.229 120.814 9.865 1.00 36.32 73 LYS C N 1
ATOM 4170 C CA . LYS C 1 73 ? 84.515 119.768 9.174 1.00 36.23 73 LYS C CA 1
ATOM 4171 C C . LYS C 1 73 ? 85.408 119.598 7.951 1.00 36.41 73 LYS C C 1
ATOM 4172 O O . LYS C 1 73 ? 85.620 120.545 7.198 1.00 37.43 73 LYS C O 1
ATOM 4178 N N . VAL C 1 74 ? 85.960 118.409 7.767 1.00 34.34 74 VAL C N 1
ATOM 4179 C CA . VAL C 1 74 ? 86.858 118.191 6.653 1.00 32.09 74 VAL C CA 1
ATOM 4180 C C . VAL C 1 74 ? 86.330 117.229 5.617 1.00 32.17 74 VAL C C 1
ATOM 4181 O O . VAL C 1 74 ? 85.681 116.235 5.951 1.00 32.92 74 VAL C O 1
ATOM 4185 N N . LEU C 1 75 ? 86.608 117.531 4.351 1.00 31.83 75 LEU C N 1
ATOM 4186 C CA . LEU C 1 75 ? 86.209 116.648 3.254 1.00 30.47 75 LEU C CA 1
ATOM 4187 C C . LEU C 1 75 ? 87.494 115.988 2.751 1.00 30.17 75 LEU C C 1
ATOM 4188 O O . LEU C 1 75 ? 88.484 116.671 2.511 1.00 31.42 75 LEU C O 1
ATOM 4193 N N . GLU C 1 76 ? 87.508 114.666 2.643 1.00 29.49 76 GLU C N 1
ATOM 4194 C CA . GLU C 1 76 ? 88.697 113.987 2.144 1.00 29.66 76 GLU C CA 1
ATOM 4195 C C . GLU C 1 76 ? 88.350 113.207 0.882 1.00 30.28 76 GLU C C 1
ATOM 4196 O O . GLU C 1 76 ? 87.403 112.396 0.880 1.00 29.39 76 GLU C O 1
ATOM 4202 N N . ILE C 1 77 ? 89.106 113.468 -0.191 1.00 29.97 77 ILE C N 1
ATOM 4203 C CA . ILE C 1 77 ? 88.875 112.782 -1.453 1.00 30.36 77 ILE C CA 1
ATOM 4204 C C . ILE C 1 77 ? 89.931 111.719 -1.693 1.00 30.63 77 ILE C C 1
ATOM 4205 O O . ILE C 1 77 ? 91.061 112.020 -2.060 1.00 30.94 77 ILE C O 1
ATOM 4210 N N . GLY C 1 78 ? 89.529 110.469 -1.464 1.00 29.93 78 GLY C N 1
ATOM 4211 C CA . GLY C 1 78 ? 90.410 109.326 -1.591 1.00 32.05 78 GLY C CA 1
ATOM 4212 C C . GLY C 1 78 ? 90.745 108.748 -0.217 1.00 34.98 78 GLY C C 1
ATOM 4213 O O . GLY C 1 78 ? 91.814 109.035 0.348 1.00 37.40 78 GLY C O 1
ATOM 4214 N N . THR C 1 79 ? 89.843 107.931 0.332 1.00 35.19 79 THR C N 1
ATOM 4215 C CA . THR C 1 79 ? 90.039 107.338 1.657 1.00 33.44 79 THR C CA 1
ATOM 4216 C C . THR C 1 79 ? 91.300 106.499 1.684 1.00 34.01 79 THR C C 1
ATOM 4217 O O . THR C 1 79 ? 92.123 106.608 2.597 1.00 34.55 79 THR C O 1
ATOM 4221 N N . GLY C 1 80 ? 91.459 105.649 0.681 1.00 32.82 80 GLY C N 1
ATOM 4222 C CA . GLY C 1 80 ? 92.642 104.823 0.676 1.00 32.85 80 GLY C CA 1
ATOM 4223 C C . GLY C 1 80 ? 92.572 103.826 1.806 1.00 32.54 80 GLY C C 1
ATOM 4224 O O . GLY C 1 80 ? 91.539 103.195 2.011 1.00 33.54 80 GLY C O 1
ATOM 4225 N N . ILE C 1 81 ? 93.664 103.688 2.550 1.00 31.96 81 ILE C N 1
ATOM 4226 C CA . ILE C 1 81 ? 93.718 102.738 3.654 1.00 30.66 81 ILE C CA 1
ATOM 4227 C C . ILE C 1 81 ? 93.155 103.295 4.964 1.00 32.05 81 ILE C C 1
ATOM 4228 O O . ILE C 1 81 ? 93.105 102.601 5.967 1.00 32.77 81 ILE C O 1
ATOM 4233 N N . GLY C 1 82 ? 92.728 104.550 4.961 1.00 32.32 82 GLY C N 1
ATOM 4234 C CA . GLY C 1 82 ? 92.157 105.117 6.165 1.00 29.72 82 GLY C CA 1
ATOM 4235 C C . GLY C 1 82 ? 93.144 105.760 7.121 1.00 29.59 82 GLY C C 1
ATOM 4236 O O . GLY C 1 82 ? 92.743 106.572 7.962 1.00 28.93 82 GLY C O 1
ATOM 4237 N N . TYR C 1 83 ? 94.426 105.427 7.007 1.00 28.87 83 TYR C N 1
ATOM 4238 C CA . TYR C 1 83 ? 95.401 106.012 7.920 1.00 29.60 83 TYR C CA 1
ATOM 4239 C C . TYR C 1 83 ? 95.289 107.537 8.034 1.00 30.27 83 TYR C C 1
ATOM 4240 O O . TYR C 1 83 ? 95.169 108.060 9.132 1.00 30.45 83 TYR C O 1
ATOM 4249 N N . TYR C 1 84 ? 95.325 108.262 6.917 1.00 31.44 84 TYR C N 1
ATOM 4250 C CA . TYR C 1 84 ? 95.226 109.718 7.004 1.00 32.95 84 TYR C CA 1
ATOM 4251 C C . TYR C 1 84 ? 93.854 110.159 7.503 1.00 33.41 84 TYR C C 1
ATOM 4252 O O . TYR C 1 84 ? 93.734 111.171 8.197 1.00 34.03 84 TYR C O 1
ATOM 4261 N N . THR C 1 85 ? 92.821 109.396 7.164 1.00 32.65 85 THR C N 1
ATOM 4262 C CA . THR C 1 85 ? 91.494 109.740 7.624 1.00 33.03 85 THR C CA 1
ATOM 4263 C C . THR C 1 85 ? 91.495 109.711 9.141 1.00 33.71 85 THR C C 1
ATOM 4264 O O . THR C 1 85 ? 90.885 110.562 9.781 1.00 35.37 85 THR C O 1
ATOM 4268 N N . ALA C 1 86 ? 92.192 108.739 9.718 1.00 33.42 86 ALA C N 1
ATOM 4269 C CA . ALA C 1 86 ? 92.257 108.624 11.166 1.00 32.91 86 ALA C CA 1
ATOM 4270 C C . ALA C 1 86 ? 93.023 109.776 11.786 1.00 33.47 86 ALA C C 1
ATOM 4271 O O . ALA C 1 86 ? 92.643 110.270 12.841 1.00 35.01 86 ALA C O 1
ATOM 4273 N N . LEU C 1 87 ? 94.105 110.220 11.156 1.00 33.44 87 LEU C N 1
ATOM 4274 C CA . LEU C 1 87 ? 94.848 111.328 11.755 1.00 33.78 87 LEU C CA 1
ATOM 4275 C C . LEU C 1 87 ? 93.986 112.574 11.779 1.00 33.66 87 LEU C C 1
ATOM 4276 O O . LEU C 1 87 ? 94.098 113.385 12.692 1.00 34.55 87 LEU C O 1
ATOM 4281 N N . ILE C 1 88 ? 93.110 112.720 10.790 1.00 33.10 88 ILE C N 1
ATOM 4282 C CA . ILE C 1 88 ? 92.243 113.892 10.726 1.00 34.50 88 ILE C CA 1
ATOM 4283 C C . ILE C 1 88 ? 91.129 113.775 11.782 1.00 35.80 88 ILE C C 1
ATOM 4284 O O . ILE C 1 88 ? 90.836 114.732 12.506 1.00 36.46 88 ILE C O 1
ATOM 4289 N N . ALA C 1 89 ? 90.515 112.598 11.869 1.00 34.54 89 ALA C N 1
ATOM 4290 C CA . ALA C 1 89 ? 89.447 112.375 12.825 1.00 33.81 89 ALA C CA 1
ATOM 4291 C C . ALA C 1 89 ? 89.904 112.657 14.272 1.00 34.26 89 ALA C C 1
ATOM 4292 O O . ALA C 1 89 ? 89.115 113.049 15.132 1.00 34.87 89 ALA C O 1
ATOM 4294 N N . GLU C 1 90 ? 91.188 112.467 14.530 1.00 33.70 90 GLU C N 1
ATOM 4295 C CA . GLU C 1 90 ? 91.760 112.696 15.840 1.00 33.87 90 GLU C CA 1
ATOM 4296 C C . GLU C 1 90 ? 91.839 114.154 16.232 1.00 34.57 90 GLU C C 1
ATOM 4297 O O . GLU C 1 90 ? 92.096 114.461 17.390 1.00 36.09 90 GLU C O 1
ATOM 4303 N N . ILE C 1 91 ? 91.641 115.054 15.276 1.00 34.47 91 ILE C N 1
ATOM 4304 C CA . ILE C 1 91 ? 91.743 116.498 15.526 1.00 33.97 91 ILE C CA 1
ATOM 4305 C C . ILE C 1 91 ? 90.425 117.214 15.278 1.00 33.63 91 ILE C C 1
ATOM 4306 O O . ILE C 1 91 ? 89.883 117.924 16.110 1.00 33.46 91 ILE C O 1
ATOM 4311 N N . VAL C 1 92 ? 89.958 117.019 14.067 1.00 35.68 92 VAL C N 1
ATOM 4312 C CA . VAL C 1 92 ? 88.754 117.604 13.545 1.00 35.99 92 VAL C CA 1
ATOM 4313 C C . VAL C 1 92 ? 87.483 117.107 14.216 1.00 37.54 92 VAL C C 1
ATOM 4314 O O . VAL C 1 92 ? 87.461 116.031 14.821 1.00 35.61 92 VAL C O 1
ATOM 4318 N N . ASP C 1 93 ? 86.433 117.919 14.106 1.00 38.71 93 ASP C N 1
ATOM 4319 C CA . ASP C 1 93 ? 85.143 117.573 14.655 1.00 40.38 93 ASP C CA 1
ATOM 4320 C C . ASP C 1 93 ? 84.492 116.455 13.832 1.00 39.70 93 ASP C C 1
ATOM 4321 O O . ASP C 1 93 ? 84.072 115.439 14.381 1.00 39.83 93 ASP C O 1
ATOM 4326 N N . LYS C 1 94 ? 84.390 116.651 12.525 1.00 38.74 94 LYS C N 1
ATOM 4327 C CA . LYS C 1 94 ? 83.822 115.629 11.665 1.00 40.03 94 LYS C CA 1
ATOM 4328 C C . LYS C 1 94 ? 84.561 115.544 10.327 1.00 40.03 94 LYS C C 1
ATOM 4329 O O . LYS C 1 94 ? 84.991 116.570 9.777 1.00 41.29 94 LYS C O 1
ATOM 4335 N N . VAL C 1 95 ? 84.693 114.322 9.808 1.00 36.51 95 VAL C N 1
ATOM 4336 C CA . VAL C 1 95 ? 85.371 114.071 8.548 1.00 32.18 95 VAL C CA 1
ATOM 4337 C C . VAL C 1 95 ? 84.475 113.318 7.597 1.00 33.35 95 VAL C C 1
ATOM 4338 O O . VAL C 1 95 ? 83.865 112.321 7.979 1.00 34.61 95 VAL C O 1
ATOM 4342 N N . VAL C 1 96 ? 84.376 113.794 6.360 1.00 34.28 96 VAL C N 1
ATOM 4343 C CA . VAL C 1 96 ? 83.622 113.070 5.338 1.00 33.58 96 VAL C CA 1
ATOM 4344 C C . VAL C 1 96 ? 84.694 112.651 4.327 1.00 34.11 96 VAL C C 1
ATOM 4345 O O . VAL C 1 96 ? 85.447 113.482 3.827 1.00 35.15 96 VAL C O 1
ATOM 4349 N N . SER C 1 97 ? 84.780 111.364 4.037 1.00 33.80 97 SER C N 1
ATOM 4350 C CA . SER C 1 97 ? 85.784 110.863 3.116 1.00 32.85 97 SER C CA 1
ATOM 4351 C C . SER C 1 97 ? 85.144 110.035 1.984 1.00 33.08 97 SER C C 1
ATOM 4352 O O . SER C 1 97 ? 84.303 109.172 2.231 1.00 31.96 97 SER C O 1
ATOM 4355 N N . VAL C 1 98 ? 85.533 110.316 0.740 1.00 31.43 98 VAL C N 1
ATOM 4356 C CA . VAL C 1 98 ? 84.971 109.590 -0.382 1.00 30.70 98 VAL C CA 1
ATOM 4357 C C . VAL C 1 98 ? 86.018 108.666 -0.973 1.00 32.27 98 VAL C C 1
ATOM 4358 O O . VAL C 1 98 ? 87.190 108.999 -1.024 1.00 33.32 98 VAL C O 1
ATOM 4362 N N . GLU C 1 99 ? 85.592 107.499 -1.425 1.00 33.68 99 GLU C N 1
ATOM 4363 C CA . GLU C 1 99 ? 86.497 106.538 -2.022 1.00 33.97 99 GLU C CA 1
ATOM 4364 C C . GLU C 1 99 ? 85.757 105.969 -3.212 1.00 34.60 99 GLU C C 1
ATOM 4365 O O . GLU C 1 99 ? 84.633 105.496 -3.061 1.00 35.57 99 GLU C O 1
ATOM 4371 N N . ILE C 1 100 ? 86.368 106.010 -4.391 1.00 33.74 100 ILE C N 1
ATOM 4372 C CA . ILE C 1 100 ? 85.700 105.499 -5.588 1.00 34.92 100 ILE C CA 1
ATOM 4373 C C . ILE C 1 100 ? 85.845 103.979 -5.834 1.00 36.63 100 ILE C C 1
ATOM 4374 O O . ILE C 1 100 ? 85.001 103.366 -6.490 1.00 35.46 100 ILE C O 1
ATOM 4379 N N . ASN C 1 101 ? 86.915 103.382 -5.311 1.00 37.57 101 ASN C N 1
ATOM 4380 C CA . ASN C 1 101 ? 87.162 101.960 -5.489 1.00 38.52 101 ASN C CA 1
ATOM 4381 C C . ASN C 1 101 ? 86.501 101.202 -4.368 1.00 39.20 101 ASN C C 1
ATOM 4382 O O . ASN C 1 101 ? 86.743 101.490 -3.211 1.00 39.97 101 ASN C O 1
ATOM 4387 N N . GLU C 1 102 ? 85.690 100.212 -4.699 1.00 40.42 102 GLU C N 1
ATOM 4388 C CA . GLU C 1 102 ? 84.988 99.474 -3.664 1.00 43.01 102 GLU C CA 1
ATOM 4389 C C . GLU C 1 102 ? 85.889 98.627 -2.767 1.00 44.41 102 GLU C C 1
ATOM 4390 O O . GLU C 1 102 ? 85.720 98.621 -1.546 1.00 43.62 102 GLU C O 1
ATOM 4396 N N . LYS C 1 103 ? 86.842 97.921 -3.370 1.00 45.49 103 LYS C N 1
ATOM 4397 C CA . LYS C 1 103 ? 87.755 97.091 -2.606 1.00 46.04 103 LYS C CA 1
ATOM 4398 C C . LYS C 1 103 ? 88.530 97.945 -1.629 1.00 46.50 103 LYS C C 1
ATOM 4399 O O . LYS C 1 103 ? 88.763 97.540 -0.501 1.00 48.09 103 LYS C O 1
ATOM 4413 N N . TYR C 1 105 ? 87.450 100.716 -0.541 1.00 45.40 105 TYR C N 1
ATOM 4414 C CA . TYR C 1 105 ? 86.388 101.191 0.329 1.00 43.33 105 TYR C CA 1
ATOM 4415 C C . TYR C 1 105 ? 86.140 100.211 1.454 1.00 42.96 105 TYR C C 1
ATOM 4416 O O . TYR C 1 105 ? 86.025 100.608 2.600 1.00 43.65 105 TYR C O 1
ATOM 4425 N N . ASN C 1 106 ? 86.045 98.929 1.118 1.00 41.95 106 ASN C N 1
ATOM 4426 C CA . ASN C 1 106 ? 85.820 97.896 2.113 1.00 40.60 106 ASN C CA 1
ATOM 4427 C C . ASN C 1 106 ? 86.980 97.807 3.094 1.00 40.73 106 ASN C C 1
ATOM 4428 O O . ASN C 1 106 ? 86.799 97.883 4.310 1.00 42.83 106 ASN C O 1
ATOM 4433 N N . TYR C 1 107 ? 88.176 97.657 2.553 1.00 39.31 107 TYR C N 1
ATOM 4434 C CA . TYR C 1 107 ? 89.374 97.537 3.356 1.00 38.21 107 TYR C CA 1
ATOM 4435 C C . TYR C 1 107 ? 89.466 98.622 4.404 1.00 39.84 107 TYR C C 1
ATOM 4436 O O . TYR C 1 107 ? 89.913 98.370 5.525 1.00 41.12 107 TYR C O 1
ATOM 4445 N N . ALA C 1 108 ? 89.044 99.829 4.042 1.00 40.61 108 ALA C N 1
ATOM 4446 C CA . ALA C 1 108 ? 89.132 100.958 4.958 1.00 42.13 108 ALA C CA 1
ATOM 4447 C C . ALA C 1 108 ? 87.989 101.042 5.943 1.00 42.94 108 ALA C C 1
ATOM 4448 O O . ALA C 1 108 ? 88.152 101.556 7.043 1.00 43.27 108 ALA C O 1
ATOM 4450 N N . SER C 1 109 ? 86.826 100.546 5.548 1.00 44.64 109 SER C N 1
ATOM 4451 C CA . SER C 1 109 ? 85.661 100.573 6.419 1.00 46.21 109 SER C CA 1
ATOM 4452 C C . SER C 1 109 ? 85.863 99.760 7.686 1.00 46.45 109 SER C C 1
ATOM 4453 O O . SER C 1 109 ? 85.424 100.169 8.759 1.00 44.92 109 SER C O 1
ATOM 4456 N N . LYS C 1 110 ? 86.523 98.610 7.566 1.00 46.03 110 LYS C N 1
ATOM 4457 C CA . LYS C 1 110 ? 86.748 97.784 8.734 1.00 46.06 110 LYS C CA 1
ATOM 4458 C C . LYS C 1 110 ? 87.718 98.498 9.683 1.00 44.21 110 LYS C C 1
ATOM 4459 O O . LYS C 1 110 ? 87.506 98.537 10.893 1.00 44.43 110 LYS C O 1
ATOM 4465 N N . LEU C 1 111 ? 88.759 99.103 9.134 1.00 41.47 111 LEU C N 1
ATOM 4466 C CA . LEU C 1 111 ? 89.731 99.785 9.965 1.00 39.39 111 LEU C CA 1
ATOM 4467 C C . LEU C 1 111 ? 89.262 101.086 10.604 1.00 39.31 111 LEU C C 1
ATOM 4468 O O . LEU C 1 111 ? 89.885 101.569 11.551 1.00 39.64 111 LEU C O 1
ATOM 4473 N N . LEU C 1 112 ? 88.177 101.665 10.102 1.00 38.11 112 LEU C N 1
ATOM 4474 C CA . LEU C 1 112 ? 87.692 102.926 10.658 1.00 37.49 112 LEU C CA 1
ATOM 4475 C C . LEU C 1 112 ? 86.352 102.816 11.389 1.00 38.87 112 LEU C C 1
ATOM 4476 O O . LEU C 1 112 ? 85.798 103.826 11.813 1.00 39.23 112 LEU C O 1
ATOM 4481 N N . SER C 1 113 ? 85.842 101.594 11.544 1.00 39.13 113 SER C N 1
ATOM 4482 C CA . SER C 1 113 ? 84.563 101.361 12.214 1.00 39.44 113 SER C CA 1
ATOM 4483 C C . SER C 1 113 ? 84.433 101.944 13.610 1.00 38.97 113 SER C C 1
ATOM 4484 O O . SER C 1 113 ? 83.350 102.362 13.989 1.00 40.38 113 SER C O 1
ATOM 4487 N N . TYR C 1 114 ? 85.514 101.956 14.388 1.00 36.69 114 TYR C N 1
ATOM 4488 C CA . TYR C 1 114 ? 85.434 102.458 15.755 1.00 33.98 114 TYR C CA 1
ATOM 4489 C C . TYR C 1 114 ? 85.851 103.898 15.898 1.00 34.18 114 TYR C C 1
ATOM 4490 O O . TYR C 1 114 ? 86.348 104.329 16.938 1.00 34.77 114 TYR C O 1
ATOM 4499 N N . TYR C 1 115 ? 85.647 104.638 14.818 1.00 33.49 115 TYR C N 1
ATOM 4500 C CA . TYR C 1 115 ? 85.912 106.072 14.784 1.00 32.43 115 TYR C CA 1
ATOM 4501 C C . TYR C 1 115 ? 84.501 106.625 14.605 1.00 33.92 115 TYR C C 1
ATOM 4502 O O . TYR C 1 115 ? 83.816 106.304 13.616 1.00 36.17 115 TYR C O 1
ATOM 4511 N N . ASN C 1 116 ? 84.031 107.423 15.557 1.00 32.49 116 ASN C N 1
ATOM 4512 C CA . ASN C 1 116 ? 82.665 107.902 15.433 1.00 32.26 116 ASN C CA 1
ATOM 4513 C C . ASN C 1 116 ? 82.450 109.207 14.706 1.00 32.78 116 ASN C C 1
ATOM 4514 O O . ASN C 1 116 ? 81.312 109.572 14.444 1.00 34.85 116 ASN C O 1
ATOM 4519 N N . ASN C 1 117 ? 83.518 109.914 14.356 1.00 31.79 117 ASN C N 1
ATOM 4520 C CA . ASN C 1 117 ? 83.337 111.167 13.655 1.00 29.65 117 ASN C CA 1
ATOM 4521 C C . ASN C 1 117 ? 83.772 111.100 12.205 1.00 30.49 117 ASN C C 1
ATOM 4522 O O . ASN C 1 117 ? 84.197 112.107 11.650 1.00 33.04 117 ASN C O 1
ATOM 4527 N N . ILE C 1 118 ? 83.627 109.928 11.583 1.00 29.92 118 ILE C N 1
ATOM 4528 C CA . ILE C 1 118 ? 84.017 109.726 10.182 1.00 28.97 118 ILE C CA 1
ATOM 4529 C C . ILE C 1 118 ? 82.898 109.125 9.323 1.00 30.78 118 ILE C C 1
ATOM 4530 O O . ILE C 1 118 ? 82.473 107.995 9.540 1.00 33.17 118 ILE C O 1
ATOM 4535 N N . LYS C 1 119 ? 82.422 109.874 8.343 1.00 31.78 119 LYS C N 1
ATOM 4536 C CA . LYS C 1 119 ? 81.392 109.364 7.453 1.00 32.11 119 LYS C CA 1
ATOM 4537 C C . LYS C 1 119 ? 82.089 108.951 6.161 1.00 32.95 119 LYS C C 1
ATOM 4538 O O . LYS C 1 119 ? 82.604 109.805 5.449 1.00 35.32 119 LYS C O 1
ATOM 4544 N N . LEU C 1 120 ? 82.120 107.659 5.859 1.00 32.44 120 LEU C N 1
ATOM 4545 C CA . LEU C 1 120 ? 82.769 107.185 4.640 1.00 31.47 120 LEU C CA 1
ATOM 4546 C C . LEU C 1 120 ? 81.759 107.006 3.538 1.00 31.97 120 LEU C C 1
ATOM 4547 O O . LEU C 1 120 ? 80.725 106.407 3.767 1.00 32.99 120 LEU C O 1
ATOM 4552 N N . ILE C 1 121 ? 82.058 107.525 2.346 1.00 32.94 121 ILE C N 1
ATOM 4553 C CA . ILE C 1 121 ? 81.169 107.401 1.196 1.00 33.29 121 ILE C CA 1
ATOM 4554 C C . ILE C 1 121 ? 81.824 106.632 0.054 1.00 33.76 121 ILE C C 1
ATOM 4555 O O . ILE C 1 121 ? 83.008 106.823 -0.233 1.00 34.73 121 ILE C O 1
ATOM 4560 N N . LEU C 1 122 ? 81.047 105.759 -0.588 1.00 31.75 122 LEU C N 1
ATOM 4561 C CA . LEU C 1 122 ? 81.522 104.987 -1.722 1.00 30.51 122 LEU C CA 1
ATOM 4562 C C . LEU C 1 122 ? 80.962 105.648 -2.977 1.00 32.88 122 LEU C C 1
ATOM 4563 O O . LEU C 1 122 ? 79.839 105.354 -3.393 1.00 34.19 122 LEU C O 1
ATOM 4568 N N . GLY C 1 123 ? 81.741 106.536 -3.585 1.00 33.73 123 GLY C N 1
ATOM 4569 C CA . GLY C 1 123 ? 81.275 107.212 -4.778 1.00 33.48 123 GLY C CA 1
ATOM 4570 C C . GLY C 1 123 ? 82.369 107.997 -5.474 1.00 34.37 123 GLY C C 1
ATOM 4571 O O . GLY C 1 123 ? 83.552 107.843 -5.152 1.00 34.35 123 GLY C O 1
ATOM 4572 N N . ASP C 1 124 ? 81.958 108.857 -6.406 1.00 33.51 124 ASP C N 1
ATOM 4573 C CA . ASP C 1 124 ? 82.853 109.682 -7.208 1.00 32.82 124 ASP C CA 1
ATOM 4574 C C . ASP C 1 124 ? 83.435 110.846 -6.406 1.00 33.25 124 ASP C C 1
ATOM 4575 O O . ASP C 1 124 ? 82.790 111.871 -6.235 1.00 33.66 124 ASP C O 1
ATOM 4580 N N . GLY C 1 125 ? 84.663 110.707 -5.933 1.00 32.96 125 GLY C N 1
ATOM 4581 C CA . GLY C 1 125 ? 85.238 111.776 -5.142 1.00 32.99 125 GLY C CA 1
ATOM 4582 C C . GLY C 1 125 ? 85.320 113.099 -5.865 1.00 33.10 125 GLY C C 1
ATOM 4583 O O . GLY C 1 125 ? 85.469 114.164 -5.250 1.00 31.98 125 GLY C O 1
ATOM 4584 N N . THR C 1 126 ? 85.218 113.020 -7.186 1.00 33.82 126 THR C N 1
ATOM 4585 C CA . THR C 1 126 ? 85.290 114.196 -8.048 1.00 34.02 126 THR C CA 1
ATOM 4586 C C . THR C 1 126 ? 84.040 115.092 -7.902 1.00 35.34 126 THR C C 1
ATOM 4587 O O . THR C 1 126 ? 84.020 116.244 -8.346 1.00 35.52 126 THR C O 1
ATOM 4591 N N . LEU C 1 127 ? 83.016 114.549 -7.247 1.00 35.20 127 LEU C N 1
ATOM 4592 C CA . LEU C 1 127 ? 81.778 115.261 -6.984 1.00 35.33 127 LEU C CA 1
ATOM 4593 C C . LEU C 1 127 ? 81.783 115.808 -5.560 1.00 36.37 127 LEU C C 1
ATOM 4594 O O . LEU C 1 127 ? 80.837 116.481 -5.137 1.00 35.65 127 LEU C O 1
ATOM 4599 N N . GLY C 1 128 ? 82.854 115.531 -4.824 1.00 38.04 128 GLY C N 1
ATOM 4600 C CA . GLY C 1 128 ? 82.914 115.962 -3.435 1.00 39.46 128 GLY C CA 1
ATOM 4601 C C . GLY C 1 128 ? 81.762 115.278 -2.707 1.00 39.88 128 GLY C C 1
ATOM 4602 O O . GLY C 1 128 ? 81.434 114.113 -2.959 1.00 39.24 128 GLY C O 1
ATOM 4603 N N . TYR C 1 129 ? 81.149 115.993 -1.784 1.00 41.00 129 TYR C N 1
ATOM 4604 C CA . TYR C 1 129 ? 79.998 115.457 -1.081 1.00 43.22 129 TYR C CA 1
ATOM 4605 C C . TYR C 1 129 ? 79.201 116.667 -0.636 1.00 45.62 129 TYR C C 1
ATOM 4606 O O . TYR C 1 129 ? 79.317 117.131 0.502 1.00 44.09 129 TYR C O 1
ATOM 4615 N N . GLU C 1 130 ? 78.411 117.174 -1.576 1.00 48.79 130 GLU C N 1
ATOM 4616 C CA . GLU C 1 130 ? 77.596 118.356 -1.390 1.00 52.49 130 GLU C CA 1
ATOM 4617 C C . GLU C 1 130 ? 76.599 118.272 -0.246 1.00 52.45 130 GLU C C 1
ATOM 4618 O O . GLU C 1 130 ? 76.254 119.287 0.353 1.00 52.91 130 GLU C O 1
ATOM 4624 N N . GLU C 1 131 ? 76.150 117.068 0.072 1.00 52.24 131 GLU C N 1
ATOM 4625 C CA . GLU C 1 131 ? 75.159 116.894 1.128 1.00 51.61 131 GLU C CA 1
ATOM 4626 C C . GLU C 1 131 ? 75.541 117.354 2.538 1.00 50.30 131 GLU C C 1
ATOM 4627 O O . GLU C 1 131 ? 74.671 117.482 3.392 1.00 50.94 131 GLU C O 1
ATOM 4633 N N . GLU C 1 132 ? 76.822 117.612 2.783 1.00 48.98 132 GLU C N 1
ATOM 4634 C CA . GLU C 1 132 ? 77.289 118.096 4.089 1.00 49.75 132 GLU C CA 1
ATOM 4635 C C . GLU C 1 132 ? 78.090 119.349 3.771 1.00 50.39 132 GLU C C 1
ATOM 4636 O O . GLU C 1 132 ? 79.001 119.771 4.485 1.00 49.57 132 GLU C O 1
ATOM 4642 N N . LYS C 1 133 ? 77.670 119.934 2.664 1.00 51.67 133 LYS C N 1
ATOM 4643 C CA . LYS C 1 133 ? 78.231 121.105 2.035 1.00 52.51 133 LYS C CA 1
ATOM 4644 C C . LYS C 1 133 ? 79.305 121.980 2.635 1.00 52.33 133 LYS C C 1
ATOM 4645 O O . LYS C 1 133 ? 80.443 121.919 2.188 1.00 57.50 133 LYS C O 1
ATOM 4651 N N . PRO C 1 134 ? 79.001 122.801 3.642 1.00 49.16 134 PRO C N 1
ATOM 4652 C CA . PRO C 1 134 ? 80.148 123.611 4.104 1.00 46.43 134 PRO C CA 1
ATOM 4653 C C . PRO C 1 134 ? 81.305 122.820 4.728 1.00 44.85 134 PRO C C 1
ATOM 4654 O O . PRO C 1 134 ? 81.107 122.087 5.699 1.00 45.75 134 PRO C O 1
ATOM 4658 N N . TYR C 1 135 ? 82.499 122.948 4.155 1.00 41.13 135 TYR C N 1
ATOM 4659 C CA . TYR C 1 135 ? 83.674 122.277 4.697 1.00 38.07 135 TYR C CA 1
ATOM 4660 C C . TYR C 1 135 ? 84.706 123.364 4.980 1.00 37.47 135 TYR C C 1
ATOM 4661 O O . TYR C 1 135 ? 84.746 124.370 4.299 1.00 35.77 135 TYR C O 1
ATOM 4670 N N . ASP C 1 136 ? 85.530 123.173 5.996 1.00 38.05 136 ASP C N 1
ATOM 4671 C CA . ASP C 1 136 ? 86.559 124.154 6.330 1.00 38.93 136 ASP C CA 1
ATOM 4672 C C . ASP C 1 136 ? 87.887 123.796 5.645 1.00 39.16 136 ASP C C 1
ATOM 4673 O O . ASP C 1 136 ? 88.728 124.673 5.410 1.00 40.30 136 ASP C O 1
ATOM 4678 N N . ARG C 1 137 ? 88.074 122.509 5.349 1.00 36.03 137 ARG C N 1
ATOM 4679 C CA . ARG C 1 137 ? 89.288 122.016 4.719 1.00 34.56 137 ARG C CA 1
ATOM 4680 C C . ARG C 1 137 ? 88.952 120.904 3.744 1.00 35.73 137 ARG C C 1
ATOM 4681 O O . ARG C 1 137 ? 87.907 120.264 3.866 1.00 36.25 137 ARG C O 1
ATOM 4689 N N . VAL C 1 138 ? 89.842 120.672 2.780 1.00 35.62 138 VAL C N 1
ATOM 4690 C CA . VAL C 1 138 ? 89.675 119.596 1.801 1.00 33.83 138 VAL C CA 1
ATOM 4691 C C . VAL C 1 138 ? 91.049 119.077 1.385 1.00 33.90 138 VAL C C 1
ATOM 4692 O O . VAL C 1 138 ? 91.977 119.858 1.240 1.00 35.17 138 VAL C O 1
ATOM 4696 N N . VAL C 1 139 ? 91.193 117.765 1.225 1.00 34.02 139 VAL C N 1
ATOM 4697 C CA . VAL C 1 139 ? 92.473 117.173 0.811 1.00 33.94 139 VAL C CA 1
ATOM 4698 C C . VAL C 1 139 ? 92.209 116.134 -0.243 1.00 33.53 139 VAL C C 1
ATOM 4699 O O . VAL C 1 139 ? 91.317 115.293 -0.060 1.00 32.48 139 VAL C O 1
ATOM 4703 N N . VAL C 1 140 ? 92.989 116.172 -1.327 1.00 31.80 140 VAL C N 1
ATOM 4704 C CA . VAL C 1 140 ? 92.830 115.189 -2.407 1.00 30.74 140 VAL C CA 1
ATOM 4705 C C . VAL C 1 140 ? 94.085 114.369 -2.532 1.00 31.04 140 VAL C C 1
ATOM 4706 O O . VAL C 1 140 ? 95.167 114.914 -2.534 1.00 32.52 140 VAL C O 1
ATOM 4710 N N . TRP C 1 141 ? 93.953 113.056 -2.638 1.00 32.78 141 TRP C N 1
ATOM 4711 C CA . TRP C 1 141 ? 95.140 112.210 -2.736 1.00 34.01 141 TRP C CA 1
ATOM 4712 C C . TRP C 1 141 ? 95.420 111.656 -4.146 1.00 35.34 141 TRP C C 1
ATOM 4713 O O . TRP C 1 141 ? 96.047 110.607 -4.319 1.00 35.37 141 TRP C O 1
ATOM 4724 N N . ALA C 1 142 ? 94.942 112.368 -5.151 1.00 35.29 142 ALA C N 1
ATOM 4725 C CA . ALA C 1 142 ? 95.179 111.981 -6.523 1.00 36.66 142 ALA C CA 1
ATOM 4726 C C . ALA C 1 142 ? 95.342 113.302 -7.259 1.00 39.20 142 ALA C C 1
ATOM 4727 O O . ALA C 1 142 ? 94.935 114.344 -6.753 1.00 41.58 142 ALA C O 1
ATOM 4729 N N . THR C 1 143 ? 95.965 113.285 -8.427 1.00 40.38 143 THR C N 1
ATOM 4730 C CA . THR C 1 143 ? 96.118 114.528 -9.173 1.00 40.49 143 THR C CA 1
ATOM 4731 C C . THR C 1 143 ? 94.903 114.713 -10.098 1.00 40.58 143 THR C C 1
ATOM 4732 O O . THR C 1 143 ? 94.254 113.740 -10.509 1.00 39.50 143 THR C O 1
ATOM 4736 N N . ALA C 1 144 ? 94.587 115.969 -10.400 1.00 41.05 144 ALA C N 1
ATOM 4737 C CA . ALA C 1 144 ? 93.444 116.286 -11.249 1.00 39.71 144 ALA C CA 1
ATOM 4738 C C . ALA C 1 144 ? 93.819 117.099 -12.505 1.00 38.13 144 ALA C C 1
ATOM 4739 O O . ALA C 1 144 ? 94.844 117.789 -12.537 1.00 38.09 144 ALA C O 1
ATOM 4741 N N . PRO C 1 145 ? 92.985 117.026 -13.552 1.00 35.85 145 PRO C N 1
ATOM 4742 C CA . PRO C 1 145 ? 93.206 117.741 -14.816 1.00 34.94 145 PRO C CA 1
ATOM 4743 C C . PRO C 1 145 ? 93.332 119.244 -14.588 1.00 35.19 145 PRO C C 1
ATOM 4744 O O . PRO C 1 145 ? 94.155 119.933 -15.197 1.00 34.51 145 PRO C O 1
ATOM 4748 N N . THR C 1 146 ? 92.490 119.742 -13.696 1.00 35.79 146 THR C N 1
ATOM 4749 C CA . THR C 1 146 ? 92.445 121.155 -13.355 1.00 35.48 146 THR C CA 1
ATOM 4750 C C . THR C 1 146 ? 91.896 121.256 -11.924 1.00 36.51 146 THR C C 1
ATOM 4751 O O . THR C 1 146 ? 91.720 120.235 -11.273 1.00 37.56 146 THR C O 1
ATOM 4755 N N . LEU C 1 147 ? 91.659 122.468 -11.425 1.00 38.00 147 LEU C N 1
ATOM 4756 C CA . LEU C 1 147 ? 91.089 122.662 -10.087 1.00 38.45 147 LEU C CA 1
ATOM 4757 C C . LEU C 1 147 ? 89.775 121.885 -9.997 1.00 38.64 147 LEU C C 1
ATOM 4758 O O . LEU C 1 147 ? 88.943 121.982 -10.901 1.00 38.55 147 LEU C O 1
ATOM 4763 N N . LEU C 1 148 ? 89.582 121.111 -8.927 1.00 39.37 148 LEU C N 1
ATOM 4764 C CA . LEU C 1 148 ? 88.335 120.354 -8.784 1.00 40.08 148 LEU C CA 1
ATOM 4765 C C . LEU C 1 148 ? 87.230 121.317 -8.352 1.00 41.85 148 LEU C C 1
ATOM 4766 O O . LEU C 1 148 ? 87.294 121.980 -7.318 1.00 41.92 148 LEU C O 1
ATOM 4771 N N . CYS C 1 149 ? 86.219 121.390 -9.192 1.00 43.02 149 CYS C N 1
ATOM 4772 C CA . CYS C 1 149 ? 85.099 122.285 -9.027 1.00 44.74 149 CYS C CA 1
ATOM 4773 C C . CYS C 1 149 ? 84.209 121.991 -7.828 1.00 43.47 149 CYS C C 1
ATOM 4774 O O . CYS C 1 149 ? 84.143 122.792 -6.900 1.00 42.59 149 CYS C O 1
ATOM 4777 N N . LYS C 1 150 ? 83.531 120.847 -7.844 1.00 41.88 150 LYS C N 1
ATOM 4778 C CA . LYS C 1 150 ? 82.645 120.460 -6.751 1.00 39.16 150 LYS C CA 1
ATOM 4779 C C . LYS C 1 150 ? 83.256 120.656 -5.361 1.00 39.39 150 LYS C C 1
ATOM 4780 O O . LYS C 1 150 ? 82.671 121.321 -4.502 1.00 38.55 150 LYS C O 1
ATOM 4786 N N . PRO C 1 151 ? 84.430 120.067 -5.105 1.00 38.87 151 PRO C N 1
ATOM 4787 C CA . PRO C 1 151 ? 84.998 120.279 -3.776 1.00 39.32 151 PRO C CA 1
ATOM 4788 C C . PRO C 1 151 ? 85.156 121.776 -3.476 1.00 39.64 151 PRO C C 1
ATOM 4789 O O . PRO C 1 151 ? 84.668 122.263 -2.468 1.00 40.90 151 PRO C O 1
ATOM 4793 N N . TYR C 1 152 ? 85.828 122.500 -4.364 1.00 40.29 152 TYR C N 1
ATOM 4794 C CA . TYR C 1 152 ? 86.047 123.943 -4.199 1.00 40.38 152 TYR C CA 1
ATOM 4795 C C . TYR C 1 152 ? 84.744 124.725 -3.933 1.00 40.39 152 TYR C C 1
ATOM 4796 O O . TYR C 1 152 ? 84.722 125.645 -3.125 1.00 40.34 152 TYR C O 1
ATOM 4805 N N . GLU C 1 153 ? 83.666 124.378 -4.624 1.00 40.02 153 GLU C N 1
ATOM 4806 C CA . GLU C 1 153 ? 82.397 125.043 -4.386 1.00 40.27 153 GLU C CA 1
ATOM 4807 C C . GLU C 1 153 ? 81.972 124.767 -2.949 1.00 39.70 153 GLU C C 1
ATOM 4808 O O . GLU C 1 153 ? 81.558 125.677 -2.230 1.00 40.45 153 GLU C O 1
ATOM 4814 N N . GLN C 1 154 ? 82.083 123.500 -2.544 1.00 38.44 154 GLN C N 1
ATOM 4815 C CA . GLN C 1 154 ? 81.694 123.058 -1.204 1.00 34.95 154 GLN C CA 1
ATOM 4816 C C . GLN C 1 154 ? 82.563 123.597 -0.093 1.00 33.99 154 GLN C C 1
ATOM 4817 O O . GLN C 1 154 ? 82.249 123.440 1.065 1.00 35.50 154 GLN C O 1
ATOM 4823 N N . LEU C 1 155 ? 83.655 124.250 -0.432 1.00 34.67 155 LEU C N 1
ATOM 4824 C CA . LEU C 1 155 ? 84.523 124.812 0.594 1.00 37.61 155 LEU C CA 1
ATOM 4825 C C . LEU C 1 155 ? 83.862 126.026 1.272 1.00 38.98 155 LEU C C 1
ATOM 4826 O O . LEU C 1 155 ? 82.982 126.649 0.702 1.00 38.66 155 LEU C O 1
ATOM 4831 N N . LYS C 1 156 ? 84.269 126.349 2.497 1.00 42.23 156 LYS C N 1
ATOM 4832 C CA . LYS C 1 156 ? 83.717 127.522 3.181 1.00 44.58 156 LYS C CA 1
ATOM 4833 C C . LYS C 1 156 ? 84.507 128.661 2.523 1.00 46.74 156 LYS C C 1
ATOM 4834 O O . LYS C 1 156 ? 85.526 128.407 1.870 1.00 46.90 156 LYS C O 1
ATOM 4840 N N . GLU C 1 157 ? 84.068 129.900 2.710 1.00 47.67 157 GLU C N 1
ATOM 4841 C CA . GLU C 1 157 ? 84.728 131.026 2.078 1.00 48.26 157 GLU C CA 1
ATOM 4842 C C . GLU C 1 157 ? 86.206 131.237 2.414 1.00 47.31 157 GLU C C 1
ATOM 4843 O O . GLU C 1 157 ? 86.983 131.666 1.575 1.00 50.30 157 GLU C O 1
ATOM 4849 N N . GLY C 1 158 ? 86.628 130.957 3.624 1.00 46.15 158 GLY C N 1
ATOM 4850 C CA . GLY C 1 158 ? 88.050 131.122 3.879 1.00 45.49 158 GLY C CA 1
ATOM 4851 C C . GLY C 1 158 ? 88.741 129.764 3.826 1.00 44.59 158 GLY C C 1
ATOM 4852 O O . GLY C 1 158 ? 89.931 129.645 4.124 1.00 42.50 158 GLY C O 1
ATOM 4853 N N . GLY C 1 159 ? 87.966 128.747 3.439 1.00 44.38 159 GLY C N 1
ATOM 4854 C CA . GLY C 1 159 ? 88.438 127.375 3.371 1.00 43.99 159 GLY C CA 1
ATOM 4855 C C . GLY C 1 159 ? 89.762 127.109 2.686 1.00 43.50 159 GLY C C 1
ATOM 4856 O O . GLY C 1 159 ? 90.228 127.897 1.861 1.00 44.25 159 GLY C O 1
ATOM 4857 N N . ILE C 1 160 ? 90.377 125.985 3.035 1.00 41.51 160 ILE C N 1
ATOM 4858 C CA . ILE C 1 160 ? 91.651 125.612 2.438 1.00 39.23 160 ILE C CA 1
ATOM 4859 C C . ILE C 1 160 ? 91.574 124.246 1.815 1.00 39.54 160 ILE C C 1
ATOM 4860 O O . ILE C 1 160 ? 91.048 123.309 2.420 1.00 40.17 160 ILE C O 1
ATOM 4873 N N . ILE C 1 162 ? 93.891 121.305 -0.464 1.00 38.81 162 ILE C N 1
ATOM 4874 C CA . ILE C 1 162 ? 95.212 120.903 -0.902 1.00 36.89 162 ILE C CA 1
ATOM 4875 C C . ILE C 1 162 ? 95.068 119.722 -1.826 1.00 37.57 162 ILE C C 1
ATOM 4876 O O . ILE C 1 162 ? 94.564 118.670 -1.422 1.00 39.59 162 ILE C O 1
ATOM 4881 N N . LEU C 1 163 ? 95.477 119.916 -3.078 1.00 37.83 163 LEU C N 1
ATOM 4882 C CA . LEU C 1 163 ? 95.412 118.872 -4.095 1.00 37.80 163 LEU C CA 1
ATOM 4883 C C . LEU C 1 163 ? 96.519 118.977 -5.116 1.00 38.48 163 LEU C C 1
ATOM 4884 O O . LEU C 1 163 ? 97.210 119.986 -5.219 1.00 38.03 163 LEU C O 1
ATOM 4889 N N . PRO C 1 164 ? 96.715 117.906 -5.876 1.00 39.87 164 PRO C N 1
ATOM 4890 C CA . PRO C 1 164 ? 97.744 117.892 -6.908 1.00 40.42 164 PRO C CA 1
ATOM 4891 C C . PRO C 1 164 ? 97.046 118.254 -8.217 1.00 40.88 164 PRO C C 1
ATOM 4892 O O . PRO C 1 164 ? 95.984 117.696 -8.542 1.00 39.63 164 PRO C O 1
ATOM 4896 N N . ILE C 1 165 ? 97.615 119.195 -8.960 1.00 41.89 165 ILE C N 1
ATOM 4897 C CA . ILE C 1 165 ? 97.021 119.553 -10.245 1.00 42.91 165 ILE C CA 1
ATOM 4898 C C . ILE C 1 165 ? 98.009 119.302 -11.379 1.00 43.10 165 ILE C C 1
ATOM 4899 O O . ILE C 1 165 ? 99.180 119.690 -11.307 1.00 41.61 165 ILE C O 1
ATOM 4904 N N . GLY C 1 166 ? 97.537 118.621 -12.416 1.00 44.46 166 GLY C N 1
ATOM 4905 C CA . GLY C 1 166 ? 98.403 118.360 -13.548 1.00 47.00 166 GLY C CA 1
ATOM 4906 C C . GLY C 1 166 ? 98.229 117.058 -14.297 1.00 48.15 166 GLY C C 1
ATOM 4907 O O . GLY C 1 166 ? 97.649 116.094 -13.795 1.00 47.77 166 GLY C O 1
ATOM 4908 N N . VAL C 1 167 ? 98.711 117.054 -15.534 1.00 50.06 167 VAL C N 1
ATOM 4909 C CA . VAL C 1 167 ? 98.680 115.860 -16.361 1.00 51.15 167 VAL C CA 1
ATOM 4910 C C . VAL C 1 167 ? 100.122 115.376 -16.373 1.00 52.39 167 VAL C C 1
ATOM 4911 O O . VAL C 1 167 ? 101.022 116.095 -15.925 1.00 53.30 167 VAL C O 1
ATOM 4915 N N . GLY C 1 168 ? 100.361 114.163 -16.844 1.00 52.91 168 GLY C N 1
ATOM 4916 C CA . GLY C 1 168 ? 101.736 113.691 -16.866 1.00 56.62 168 GLY C CA 1
ATOM 4917 C C . GLY C 1 168 ? 102.291 113.198 -15.540 1.00 57.91 168 GLY C C 1
ATOM 4918 O O . GLY C 1 168 ? 101.907 113.659 -14.460 1.00 58.83 168 GLY C O 1
ATOM 4919 N N . ARG C 1 169 ? 103.224 112.260 -15.642 1.00 59.09 169 ARG C N 1
ATOM 4920 C CA . ARG C 1 169 ? 103.842 111.632 -14.487 1.00 59.27 169 ARG C CA 1
ATOM 4921 C C . ARG C 1 169 ? 104.250 112.536 -13.317 1.00 55.95 169 ARG C C 1
ATOM 4922 O O . ARG C 1 169 ? 104.467 112.054 -12.204 1.00 55.95 169 ARG C O 1
ATOM 4930 N N . VAL C 1 170 ? 104.373 113.834 -13.545 1.00 51.63 170 VAL C N 1
ATOM 4931 C CA . VAL C 1 170 ? 104.706 114.714 -12.438 1.00 48.61 170 VAL C CA 1
ATOM 4932 C C . VAL C 1 170 ? 103.742 115.883 -12.435 1.00 48.27 170 VAL C C 1
ATOM 4933 O O . VAL C 1 170 ? 103.397 116.413 -13.498 1.00 49.41 170 VAL C O 1
ATOM 4937 N N . GLN C 1 171 ? 103.283 116.260 -11.239 1.00 46.36 171 GLN C N 1
ATOM 4938 C CA . GLN C 1 171 ? 102.340 117.356 -11.081 1.00 42.86 171 GLN C CA 1
ATOM 4939 C C . GLN C 1 171 ? 102.790 118.302 -9.995 1.00 42.60 171 GLN C C 1
ATOM 4940 O O . GLN C 1 171 ? 103.841 118.118 -9.389 1.00 42.33 171 GLN C O 1
ATOM 4946 N N . LYS C 1 172 ? 101.982 119.327 -9.760 1.00 44.00 172 LYS C N 1
ATOM 4947 C CA . LYS C 1 172 ? 102.264 120.311 -8.721 1.00 45.63 172 LYS C CA 1
ATOM 4948 C C . LYS C 1 172 ? 101.244 120.208 -7.588 1.00 43.50 172 LYS C C 1
ATOM 4949 O O . LYS C 1 172 ? 100.050 119.979 -7.816 1.00 41.88 172 LYS C O 1
ATOM 4955 N N . LEU C 1 173 ? 101.746 120.393 -6.371 1.00 41.44 173 LEU C N 1
ATOM 4956 C CA . LEU C 1 173 ? 100.951 120.314 -5.160 1.00 39.99 173 LEU C CA 1
ATOM 4957 C C . LEU C 1 173 ? 100.482 121.703 -4.805 1.00 40.52 173 LEU C C 1
ATOM 4958 O O . LEU C 1 173 ? 101.271 122.560 -4.412 1.00 41.77 173 LEU C O 1
ATOM 4963 N N . TYR C 1 174 ? 99.186 121.928 -4.928 1.00 41.75 174 TYR C N 1
ATOM 4964 C CA . TYR C 1 174 ? 98.638 123.244 -4.628 1.00 42.80 174 TYR C CA 1
ATOM 4965 C C . TYR C 1 174 ? 97.906 123.456 -3.290 1.00 41.39 174 TYR C C 1
ATOM 4966 O O . TYR C 1 174 ? 97.117 122.630 -2.841 1.00 39.94 174 TYR C O 1
ATOM 4975 N N . LYS C 1 175 ? 98.173 124.594 -2.670 1.00 40.91 175 LYS C N 1
ATOM 4976 C CA . LYS C 1 175 ? 97.489 124.977 -1.451 1.00 41.81 175 LYS C CA 1
ATOM 4977 C C . LYS C 1 175 ? 96.496 126.063 -1.892 1.00 42.44 175 LYS C C 1
ATOM 4978 O O . LYS C 1 175 ? 96.862 127.229 -1.996 1.00 44.20 175 LYS C O 1
ATOM 4984 N N . VAL C 1 176 ? 95.257 125.675 -2.174 1.00 41.03 176 VAL C N 1
ATOM 4985 C CA . VAL C 1 176 ? 94.224 126.606 -2.611 1.00 40.38 176 VAL C CA 1
ATOM 4986 C C . VAL C 1 176 ? 93.448 127.235 -1.455 1.00 41.30 176 VAL C C 1
ATOM 4987 O O . VAL C 1 176 ? 93.043 126.537 -0.535 1.00 43.46 176 VAL C O 1
ATOM 4991 N N . ILE C 1 177 ? 93.252 128.554 -1.492 1.00 41.29 177 ILE C N 1
ATOM 4992 C CA . ILE C 1 177 ? 92.482 129.242 -0.453 1.00 41.07 177 ILE C CA 1
ATOM 4993 C C . ILE C 1 177 ? 91.305 129.929 -1.118 1.00 41.66 177 ILE C C 1
ATOM 4994 O O . ILE C 1 177 ? 91.481 130.827 -1.910 1.00 43.91 177 ILE C O 1
ATOM 4999 N N . LYS C 1 178 ? 90.097 129.510 -0.784 1.00 43.56 178 LYS C N 1
ATOM 5000 C CA . LYS C 1 178 ? 88.902 130.048 -1.406 1.00 44.26 178 LYS C CA 1
ATOM 5001 C C . LYS C 1 178 ? 88.638 131.535 -1.262 1.00 47.18 178 LYS C C 1
ATOM 5002 O O . LYS C 1 178 ? 88.651 132.105 -0.172 1.00 47.49 178 LYS C O 1
ATOM 5008 N N . LYS C 1 179 ? 88.396 132.145 -2.412 1.00 50.12 179 LYS C N 1
ATOM 5009 C CA . LYS C 1 179 ? 88.082 133.549 -2.529 1.00 51.05 179 LYS C CA 1
ATOM 5010 C C . LYS C 1 179 ? 87.313 133.710 -3.812 1.00 50.34 179 LYS C C 1
ATOM 5011 O O . LYS C 1 179 ? 87.884 133.991 -4.862 1.00 50.98 179 LYS C O 1
ATOM 5017 N N . GLY C 1 180 ? 86.008 133.486 -3.718 1.00 49.52 180 GLY C N 1
ATOM 5018 C CA . GLY C 1 180 ? 85.142 133.599 -4.870 1.00 50.09 180 GLY C CA 1
ATOM 5019 C C . GLY C 1 180 ? 85.535 132.685 -6.013 1.00 50.64 180 GLY C C 1
ATOM 5020 O O . GLY C 1 180 ? 85.426 131.466 -5.915 1.00 50.81 180 GLY C O 1
ATOM 5021 N N . ASN C 1 181 ? 85.979 133.288 -7.109 1.00 50.64 181 ASN C N 1
ATOM 5022 C CA . ASN C 1 181 ? 86.395 132.546 -8.280 1.00 51.27 181 ASN C CA 1
ATOM 5023 C C . ASN C 1 181 ? 87.819 132.937 -8.578 1.00 51.91 181 ASN C C 1
ATOM 5024 O O . ASN C 1 181 ? 88.349 132.676 -9.658 1.00 52.52 181 ASN C O 1
ATOM 5029 N N . SER C 1 182 ? 88.436 133.570 -7.593 1.00 51.49 182 SER C N 1
ATOM 5030 C CA . SER C 1 182 ? 89.808 133.998 -7.717 1.00 53.04 182 SER C CA 1
ATOM 5031 C C . SER C 1 182 ? 90.550 133.466 -6.515 1.00 53.10 182 SER C C 1
ATOM 5032 O O . SER C 1 182 ? 91.000 134.225 -5.665 1.00 53.60 182 SER C O 1
ATOM 5035 N N . PRO C 1 183 ? 90.685 132.142 -6.425 1.00 52.57 183 PRO C N 1
ATOM 5036 C CA . PRO C 1 183 ? 91.392 131.549 -5.292 1.00 52.18 183 PRO C CA 1
ATOM 5037 C C . PRO C 1 183 ? 92.870 131.916 -5.380 1.00 51.94 183 PRO C C 1
ATOM 5038 O O . PRO C 1 183 ? 93.331 132.401 -6.406 1.00 52.16 183 PRO C O 1
ATOM 5042 N N . SER C 1 184 ? 93.610 131.696 -4.307 1.00 51.26 184 SER C N 1
ATOM 5043 C CA . SER C 1 184 ? 95.036 131.953 -4.346 1.00 52.70 184 SER C CA 1
ATOM 5044 C C . SER C 1 184 ? 95.732 130.585 -4.336 1.00 53.80 184 SER C C 1
ATOM 5045 O O . SER C 1 184 ? 95.757 129.899 -3.321 1.00 55.05 184 SER C O 1
ATOM 5048 N N . LEU C 1 185 ? 96.296 130.179 -5.465 1.00 53.93 185 LEU C N 1
ATOM 5049 C CA . LEU C 1 185 ? 96.957 128.887 -5.527 1.00 54.31 185 LEU C CA 1
ATOM 5050 C C . LEU C 1 185 ? 98.450 128.968 -5.253 1.00 54.96 185 LEU C C 1
ATOM 5051 O O . LEU C 1 185 ? 99.211 129.426 -6.085 1.00 55.42 185 LEU C O 1
ATOM 5056 N N . GLU C 1 186 ? 98.864 128.516 -4.077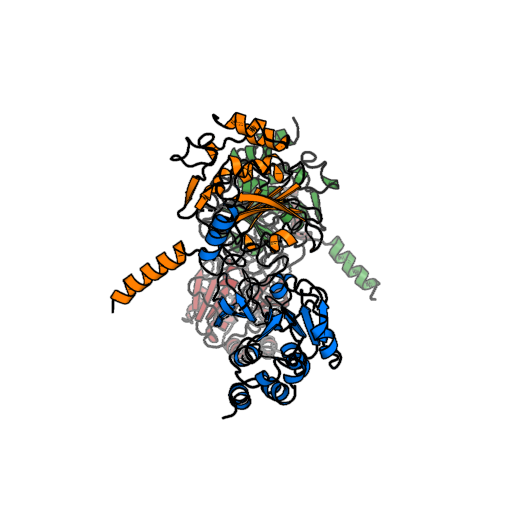 1.00 56.20 186 GLU C N 1
ATOM 5057 C CA . GLU C 1 186 ? 100.274 128.509 -3.705 1.00 57.03 186 GLU C CA 1
ATOM 5058 C C . GLU C 1 186 ? 100.867 127.162 -4.096 1.00 57.46 186 GLU C C 1
ATOM 5059 O O . GLU C 1 186 ? 100.332 126.120 -3.740 1.00 59.13 186 GLU C O 1
ATOM 5065 N N . ASN C 1 187 ? 101.954 127.163 -4.850 1.00 58.04 187 ASN C N 1
ATOM 5066 C CA . ASN C 1 187 ? 102.556 125.894 -5.221 1.00 58.52 187 ASN C CA 1
ATOM 5067 C C . ASN C 1 187 ? 103.422 125.465 -4.046 1.00 58.39 187 ASN C C 1
ATOM 5068 O O . ASN C 1 187 ? 104.218 126.252 -3.530 1.00 58.85 187 ASN C O 1
ATOM 5073 N N . LEU C 1 188 ? 103.261 124.219 -3.619 1.00 57.07 188 LEU C N 1
ATOM 5074 C CA . LEU C 1 188 ? 104.017 123.703 -2.488 1.00 55.67 188 LEU C CA 1
ATOM 5075 C C . LEU C 1 188 ? 105.173 122.808 -2.912 1.00 54.99 188 LEU C C 1
ATOM 5076 O O . LEU C 1 188 ? 106.025 122.447 -2.092 1.00 55.38 188 LEU C O 1
ATOM 5081 N N . GLY C 1 189 ? 105.206 122.455 -4.192 1.00 53.62 189 GLY C N 1
ATOM 5082 C CA . GLY C 1 189 ? 106.262 121.592 -4.686 1.00 52.87 189 GLY C CA 1
ATOM 5083 C C . GLY C 1 189 ? 105.770 120.633 -5.746 1.00 53.48 189 GLY C C 1
ATOM 5084 O O . GLY C 1 189 ? 104.599 120.661 -6.140 1.00 52.94 189 GLY C O 1
ATOM 5085 N N . GLU C 1 190 ? 106.669 119.777 -6.215 1.00 54.46 190 GLU C N 1
ATOM 5086 C CA . GLU C 1 190 ? 106.333 118.806 -7.247 1.00 54.93 190 GLU C CA 1
ATOM 5087 C C . GLU C 1 190 ? 106.051 117.465 -6.610 1.00 54.05 190 GLU C C 1
ATOM 5088 O O . GLU C 1 190 ? 106.723 117.075 -5.655 1.00 55.52 190 GLU C O 1
ATOM 5094 N N . VAL C 1 191 ? 105.063 116.754 -7.132 1.00 51.90 191 VAL C N 1
ATOM 5095 C CA . VAL C 1 191 ? 104.705 115.467 -6.566 1.00 50.60 191 VAL C CA 1
ATOM 5096 C C . VAL C 1 191 ? 104.381 114.496 -7.665 1.00 51.16 191 VAL C C 1
ATOM 5097 O O . VAL C 1 191 ? 104.343 114.862 -8.828 1.00 51.18 191 VAL C O 1
ATOM 5109 N N . PHE C 1 193 ? 101.415 111.810 -8.146 1.00 47.30 193 PHE C N 1
ATOM 5110 C CA . PHE C 1 193 ? 100.224 111.097 -7.733 1.00 43.21 193 PHE C CA 1
ATOM 5111 C C . PHE C 1 193 ? 99.598 110.355 -8.879 1.00 41.05 193 PHE C C 1
ATOM 5112 O O . PHE C 1 193 ? 99.869 110.640 -10.043 1.00 40.58 193 PHE C O 1
ATOM 5120 N N . GLY C 1 194 ? 98.760 109.391 -8.523 1.00 38.95 194 GLY C N 1
ATOM 5121 C CA . GLY C 1 194 ? 98.035 108.637 -9.514 1.00 37.19 194 GLY C CA 1
ATOM 5122 C C . GLY C 1 194 ? 96.965 109.592 -9.969 1.00 37.69 194 GLY C C 1
ATOM 5123 O O . GLY C 1 194 ? 96.772 110.648 -9.375 1.00 38.12 194 GLY C O 1
ATOM 5124 N N . ARG C 1 195 ? 96.262 109.228 -11.024 1.00 38.61 195 ARG C N 1
ATOM 5125 C CA . ARG C 1 195 ? 95.231 110.090 -11.566 1.00 38.10 195 ARG C CA 1
ATOM 5126 C C . ARG C 1 195 ? 93.878 109.827 -10.948 1.00 36.58 195 ARG C C 1
ATOM 5127 O O . ARG C 1 195 ? 93.442 108.676 -10.809 1.00 35.35 195 ARG C O 1
ATOM 5135 N N . ILE C 1 196 ? 93.215 110.921 -10.593 1.00 34.71 196 ILE C N 1
ATOM 5136 C CA . ILE C 1 196 ? 91.902 110.861 -9.989 1.00 32.79 196 ILE C CA 1
ATOM 5137 C C . ILE C 1 196 ? 90.912 110.411 -11.035 1.00 32.83 196 ILE C C 1
ATOM 5138 O O . ILE C 1 196 ? 91.024 110.797 -12.197 1.00 35.48 196 ILE C O 1
ATOM 5143 N N . GLY C 1 197 ? 89.953 109.593 -10.630 1.00 30.91 197 GLY C N 1
ATOM 5144 C CA . GLY C 1 197 ? 88.931 109.141 -11.548 1.00 33.40 197 GLY C CA 1
ATOM 5145 C C . GLY C 1 197 ? 87.633 109.933 -11.398 1.00 36.03 197 GLY C C 1
ATOM 5146 O O . GLY C 1 197 ? 87.573 110.929 -10.660 1.00 36.76 197 GLY C O 1
ATOM 5147 N N . GLY C 1 198 ? 86.589 109.507 -12.107 1.00 37.49 198 GLY C N 1
ATOM 5148 C CA . GLY C 1 198 ? 85.314 110.195 -12.010 1.00 38.63 198 GLY C CA 1
ATOM 5149 C C . GLY C 1 198 ? 84.955 111.223 -13.079 1.00 39.08 198 GLY C C 1
ATOM 5150 O O . GLY C 1 198 ? 85.781 111.623 -13.907 1.00 39.80 198 GLY C O 1
ATOM 5151 N N . LEU C 1 199 ? 83.696 111.647 -13.036 1.00 37.18 199 LEU C N 1
ATOM 5152 C CA . LEU C 1 199 ? 83.132 112.619 -13.955 1.00 36.17 199 LEU C CA 1
ATOM 5153 C C . LEU C 1 199 ? 84.070 113.779 -14.322 1.00 36.91 199 LEU C C 1
ATOM 5154 O O . LEU C 1 199 ? 84.175 114.139 -15.499 1.00 37.66 199 LEU C O 1
ATOM 5159 N N . TYR C 1 200 ? 84.730 114.369 -13.323 1.00 35.69 200 TYR C N 1
ATOM 5160 C CA . TYR C 1 200 ? 85.634 115.491 -13.549 1.00 33.17 200 TYR C CA 1
ATOM 5161 C C . TYR C 1 200 ? 87.074 115.068 -13.421 1.00 31.64 200 TYR C C 1
ATOM 5162 O O . TYR C 1 200 ? 87.899 115.816 -12.899 1.00 28.16 200 TYR C O 1
ATOM 5171 N N . GLY C 1 201 ? 87.361 113.860 -13.899 1.00 31.76 201 GLY C N 1
ATOM 5172 C CA . GLY C 1 201 ? 88.716 113.333 -13.864 1.00 35.72 201 GLY C CA 1
ATOM 5173 C C . GLY C 1 201 ? 89.419 113.451 -15.213 1.00 36.99 201 GLY C C 1
ATOM 5174 O O . GLY C 1 201 ? 89.262 114.457 -15.891 1.00 39.34 201 GLY C O 1
ATOM 5175 N N . PHE C 1 202 ? 90.201 112.446 -15.606 1.00 36.94 202 PHE C N 1
ATOM 5176 C CA . PHE C 1 202 ? 90.886 112.499 -16.889 1.00 36.43 202 PHE C CA 1
ATOM 5177 C C . PHE C 1 202 ? 90.091 111.785 -17.963 1.00 38.92 202 PHE C C 1
ATOM 5178 O O . PHE C 1 202 ? 89.460 110.768 -17.690 1.00 38.93 202 PHE C O 1
ATOM 5186 N N . TYR C 1 203 ? 90.104 112.321 -19.186 1.00 40.47 203 TYR C N 1
ATOM 5187 C CA . TYR C 1 203 ? 89.362 111.702 -20.283 1.00 41.32 203 TYR C CA 1
ATOM 5188 C C . TYR C 1 203 ? 90.256 111.197 -21.411 1.00 44.60 203 TYR C C 1
ATOM 5189 O O . TYR C 1 203 ? 89.776 110.726 -22.444 1.00 45.66 203 TYR C O 1
ATOM 5198 N N . ASP C 1 204 ? 91.558 111.301 -21.214 1.00 48.87 204 ASP C N 1
ATOM 5199 C CA . ASP C 1 204 ? 92.507 110.838 -22.203 1.00 55.02 204 ASP C CA 1
ATOM 5200 C C . ASP C 1 204 ? 93.704 110.284 -21.432 1.00 58.76 204 ASP C C 1
ATOM 5201 O O . ASP C 1 204 ? 94.023 110.748 -20.338 1.00 57.89 204 ASP C O 1
ATOM 5206 N N . ASP C 1 205 ? 94.349 109.271 -21.992 1.00 63.87 205 ASP C N 1
ATOM 5207 C CA . ASP C 1 205 ? 95.453 108.634 -21.293 1.00 70.13 205 ASP C CA 1
ATOM 5208 C C . ASP C 1 205 ? 96.671 109.461 -20.951 1.00 73.28 205 ASP C C 1
ATOM 5209 O O . ASP C 1 205 ? 96.836 110.573 -21.429 1.00 73.08 205 ASP C O 1
ATOM 5214 N N . TYR C 1 206 ? 97.540 108.902 -20.121 1.00 79.16 206 TYR C N 1
ATOM 5215 C CA . TYR C 1 206 ? 98.673 109.680 -19.658 1.00 86.10 206 TYR C CA 1
ATOM 5216 C C . TYR C 1 206 ? 99.787 110.041 -20.617 1.00 88.70 206 TYR C C 1
ATOM 5217 O O . TYR C 1 206 ? 99.818 111.174 -21.121 1.00 88.79 206 TYR C O 1
ATOM 5226 N N . ASP C 1 207 ? 100.679 109.114 -20.939 1.00 92.29 207 ASP C N 1
ATOM 5227 C CA . ASP C 1 207 ? 101.780 109.616 -21.726 1.00 95.90 207 ASP C CA 1
ATOM 5228 C C . ASP C 1 207 ? 102.441 109.094 -22.969 1.00 96.53 207 ASP C C 1
ATOM 5229 O O . ASP C 1 207 ? 102.371 109.805 -23.999 1.00 96.69 207 ASP C O 1
ATOM 5234 N N . ASP C 1 208 ? 103.010 107.894 -22.995 1.00 95.53 208 ASP C N 1
ATOM 5235 C CA . ASP C 1 208 ? 103.810 107.810 -24.166 1.00 95.06 208 ASP C CA 1
ATOM 5236 C C . ASP C 1 208 ? 103.966 106.916 -25.351 1.00 94.37 208 ASP C C 1
ATOM 5237 O O . ASP C 1 208 ? 103.415 105.826 -25.510 1.00 94.35 208 ASP C O 1
ATOM 5242 N N . ILE C 1 209 ? 104.811 107.547 -26.159 1.00 93.49 209 ILE C N 1
ATOM 5243 C CA . ILE C 1 209 ? 105.341 107.221 -27.441 1.00 92.28 209 ILE C CA 1
ATOM 5244 C C . ILE C 1 209 ? 105.782 105.778 -27.595 1.00 92.59 209 ILE C C 1
ATOM 5245 O O . ILE C 1 209 ? 105.624 105.199 -28.663 1.00 92.15 209 ILE C O 1
ATOM 5250 N N . GLU C 1 210 ? 106.320 105.197 -26.530 1.00 93.46 210 GLU C N 1
ATOM 5251 C CA . GLU C 1 210 ? 106.825 103.820 -26.551 1.00 94.22 210 GLU C CA 1
ATOM 5252 C C . GLU C 1 210 ? 105.720 102.798 -26.630 1.00 94.83 210 GLU C C 1
ATOM 5253 O O . GLU C 1 210 ? 105.500 102.127 -27.635 1.00 95.17 210 GLU C O 1
ATOM 5259 N N . PHE C 1 211 ? 105.051 102.712 -25.500 1.00 94.98 211 PHE C N 1
ATOM 5260 C CA . PHE C 1 211 ? 103.947 101.828 -25.273 1.00 95.32 211 PHE C CA 1
ATOM 5261 C C . PHE C 1 211 ? 102.871 102.048 -26.324 1.00 95.08 211 PHE C C 1
ATOM 5262 O O . PHE C 1 211 ? 102.344 101.098 -26.892 1.00 93.94 211 PHE C O 1
ATOM 5270 N N . ARG C 1 212 ? 102.566 103.317 -26.575 1.00 96.06 212 ARG C N 1
ATOM 5271 C CA . ARG C 1 212 ? 101.549 103.717 -27.553 1.00 97.43 212 ARG C CA 1
ATOM 5272 C C . ARG C 1 212 ? 101.751 103.102 -28.932 1.00 97.65 212 ARG C C 1
ATOM 5273 O O . ARG C 1 212 ? 100.889 102.376 -29.440 1.00 98.03 212 ARG C O 1
ATOM 5281 N N . VAL C 1 213 ? 102.895 103.390 -29.537 1.00 97.65 213 VAL C N 1
ATOM 5282 C CA . VAL C 1 213 ? 103.203 102.866 -30.862 1.00 98.13 213 VAL C CA 1
ATOM 5283 C C . VAL C 1 213 ? 103.318 101.360 -30.827 1.00 97.36 213 VAL C C 1
ATOM 5284 O O . VAL C 1 213 ? 102.485 100.633 -31.379 1.00 96.78 213 VAL C O 1
ATOM 5288 N N . ASN C 1 214 ? 104.381 100.929 -30.160 1.00 96.35 214 ASN C N 1
ATOM 5289 C CA . ASN C 1 214 ? 104.718 99.538 -29.985 1.00 95.86 214 ASN C CA 1
ATOM 5290 C C . ASN C 1 214 ? 103.492 98.642 -30.023 1.00 95.41 214 ASN C C 1
ATOM 5291 O O . ASN C 1 214 ? 103.422 97.685 -30.798 1.00 94.89 214 ASN C O 1
ATOM 5296 N N . LYS C 1 215 ? 102.512 98.978 -29.196 1.00 95.26 215 LYS C N 1
ATOM 5297 C CA . LYS C 1 215 ? 101.294 98.197 -29.104 1.00 95.79 215 LYS C CA 1
ATOM 5298 C C . LYS C 1 215 ? 100.435 98.172 -30.362 1.00 96.15 215 LYS C C 1
ATOM 5299 O O . LYS C 1 215 ? 100.069 97.104 -30.839 1.00 96.66 215 LYS C O 1
ATOM 5305 N N . LEU C 1 216 ? 100.109 99.331 -30.914 1.00 97.06 216 LEU C N 1
ATOM 5306 C CA . LEU C 1 216 ? 99.284 99.338 -32.116 1.00 97.38 216 LEU C CA 1
ATOM 5307 C C . LEU C 1 216 ? 100.013 98.615 -33.241 1.00 97.83 216 LEU C C 1
ATOM 5308 O O . LEU C 1 216 ? 99.398 98.198 -34.223 1.00 97.64 216 LEU C O 1
ATOM 5313 N N . GLU C 1 217 ? 101.324 98.452 -33.074 1.00 98.05 217 GLU C N 1
ATOM 5314 C CA . GLU C 1 217 ? 102.147 97.757 -34.054 1.00 98.49 217 GLU C CA 1
ATOM 5315 C C . GLU C 1 217 ? 101.824 96.270 -34.058 1.00 98.90 217 GLU C C 1
ATOM 5316 O O . GLU C 1 217 ? 101.488 95.704 -35.097 1.00 98.94 217 GLU C O 1
ATOM 5322 N N . ARG C 1 218 ? 101.941 95.637 -32.893 1.00 99.48 218 ARG C N 1
ATOM 5323 C CA . ARG C 1 218 ? 101.666 94.209 -32.783 1.00 99.63 218 ARG C CA 1
ATOM 5324 C C . ARG C 1 218 ? 100.291 93.906 -33.381 1.00 99.54 218 ARG C C 1
ATOM 5325 O O . ARG C 1 218 ? 100.063 92.819 -33.913 1.00 99.42 218 ARG C O 1
ATOM 5333 N N . GLN C 1 219 ? 99.388 94.881 -33.307 1.00 99.42 219 GLN C N 1
ATOM 5334 C CA . GLN C 1 219 ? 98.049 94.721 -33.865 1.00 99.96 219 GLN C CA 1
ATOM 5335 C C . GLN C 1 219 ? 98.116 94.571 -35.382 1.00 100.00 219 GLN C C 1
ATOM 5336 O O . GLN C 1 219 ? 97.274 93.910 -35.993 1.00 100.00 219 GLN C O 1
ATOM 5342 N N . ILE C 1 220 ? 99.120 95.210 -35.978 1.00 100.00 220 ILE C N 1
ATOM 5343 C CA . ILE C 1 220 ? 99.345 95.164 -37.422 1.00 100.00 220 ILE C CA 1
ATOM 5344 C C . ILE C 1 220 ? 99.826 93.775 -37.819 1.00 100.00 220 ILE C C 1
ATOM 5345 O O . ILE C 1 220 ? 99.134 93.032 -38.520 1.00 100.00 220 ILE C O 1
ATOM 5350 N N . LYS C 1 221 ? 101.028 93.445 -37.361 1.00 100.00 221 LYS C N 1
ATOM 5351 C CA . LYS C 1 221 ? 101.650 92.165 -37.645 1.00 99.97 221 LYS C CA 1
ATOM 5352 C C . LYS C 1 221 ? 100.704 91.000 -37.355 1.00 99.97 221 LYS C C 1
ATOM 5353 O O . LYS C 1 221 ? 100.548 90.097 -38.179 1.00 99.83 221 LYS C O 1
ATOM 5359 N N . SER C 1 222 ? 100.062 91.039 -36.191 1.00 100.00 222 SER C N 1
ATOM 5360 C CA . SER C 1 222 ? 99.147 89.978 -35.778 1.00 99.98 222 SER C CA 1
ATOM 5361 C C . SER C 1 222 ? 97.907 89.875 -36.654 1.00 99.82 222 SER C C 1
ATOM 5362 O O . SER C 1 222 ? 97.772 88.953 -37.464 1.00 99.63 222 SER C O 1
ATOM 5365 N N . ILE C 1 223 ? 97.000 90.827 -36.486 1.00 99.76 223 ILE C N 1
ATOM 5366 C CA . ILE C 1 223 ? 95.761 90.825 -37.241 1.00 100.00 223 ILE C CA 1
ATOM 5367 C C . ILE C 1 223 ? 95.979 91.284 -38.684 1.00 100.00 223 ILE C C 1
ATOM 5368 O O . ILE C 1 223 ? 95.175 92.029 -39.244 1.00 100.00 223 ILE C O 1
ATOM 5373 N N . LEU C 1 224 ? 97.076 90.818 -39.275 1.00 100.00 224 LEU C N 1
ATOM 5374 C CA . LEU C 1 224 ? 97.425 91.136 -40.659 1.00 100.00 224 LEU C CA 1
ATOM 5375 C C . LEU C 1 224 ? 98.630 90.319 -41.104 1.00 100.00 224 LEU C C 1
ATOM 5376 O O . LEU C 1 224 ? 99.680 90.939 -41.391 1.00 99.75 224 LEU C O 1
ATOM 5381 N N . ALA D 1 1 ? 80.866 120.820 -55.965 1.00 71.93 1 ALA D N 1
ATOM 5382 C CA . ALA D 1 1 ? 81.685 122.044 -56.194 1.00 72.60 1 ALA D CA 1
ATOM 5383 C C . ALA D 1 1 ? 81.178 123.125 -55.263 1.00 72.60 1 ALA D C 1
ATOM 5384 O O . ALA D 1 1 ? 80.044 123.054 -54.800 1.00 73.22 1 ALA D O 1
ATOM 5386 N N . SER D 1 2 ? 82.012 124.128 -55.002 1.00 72.71 2 SER D N 1
ATOM 5387 C CA . SER D 1 2 ? 81.650 125.215 -54.101 1.00 71.68 2 SER D CA 1
ATOM 5388 C C . SER D 1 2 ? 81.678 124.669 -52.673 1.00 71.30 2 SER D C 1
ATOM 5389 O O . SER D 1 2 ? 80.729 124.021 -52.213 1.00 70.68 2 SER D O 1
ATOM 5392 N N . GLU D 1 3 ? 82.784 124.912 -51.982 1.00 70.39 3 GLU D N 1
ATOM 5393 C CA . GLU D 1 3 ? 82.923 124.450 -50.616 1.00 69.49 3 GLU D CA 1
ATOM 5394 C C . GLU D 1 3 ? 81.723 124.915 -49.797 1.00 69.49 3 GLU D C 1
ATOM 5395 O O . GLU D 1 3 ? 81.243 124.196 -48.925 1.00 69.35 3 GLU D O 1
ATOM 5401 N N . LYS D 1 4 ? 81.238 126.119 -50.084 1.00 68.82 4 LYS D N 1
ATOM 5402 C CA . LYS D 1 4 ? 80.088 126.647 -49.368 1.00 68.01 4 LYS D CA 1
ATOM 5403 C C . LYS D 1 4 ? 78.927 125.684 -49.545 1.00 67.02 4 LYS D C 1
ATOM 5404 O O . LYS D 1 4 ? 78.256 125.321 -48.586 1.00 66.43 4 LYS D O 1
ATOM 5410 N N . GLU D 1 5 ? 78.707 125.257 -50.781 1.00 67.39 5 GLU D N 1
ATOM 5411 C CA . GLU D 1 5 ? 77.617 124.342 -51.086 1.00 68.53 5 GLU D CA 1
ATOM 5412 C C . GLU D 1 5 ? 77.786 122.984 -50.407 1.00 67.31 5 GLU D C 1
ATOM 5413 O O . GLU D 1 5 ? 76.840 122.449 -49.828 1.00 65.78 5 GLU D O 1
ATOM 5419 N N . GLU D 1 6 ? 78.991 122.429 -50.482 1.00 66.89 6 GLU D N 1
ATOM 5420 C CA . GLU D 1 6 ? 79.271 121.136 -49.868 1.00 66.78 6 GLU D CA 1
ATOM 5421 C C . GLU D 1 6 ? 78.898 121.110 -48.387 1.00 65.07 6 GLU D C 1
ATOM 5422 O O . GLU D 1 6 ? 78.379 120.111 -47.878 1.00 64.95 6 GLU D O 1
ATOM 5428 N N . ILE D 1 7 ? 79.161 122.216 -47.701 1.00 62.69 7 ILE D N 1
ATOM 5429 C CA . ILE D 1 7 ? 78.839 122.326 -46.289 1.00 59.56 7 ILE D CA 1
ATOM 5430 C C . ILE D 1 7 ? 77.332 122.446 -46.102 1.00 59.83 7 ILE D C 1
ATOM 5431 O O . ILE D 1 7 ? 76.747 121.726 -45.299 1.00 59.94 7 ILE D O 1
ATOM 5436 N N . LEU D 1 8 ? 76.709 123.347 -46.856 1.00 60.26 8 LEU D N 1
ATOM 5437 C CA . LEU D 1 8 ? 75.264 123.561 -46.768 1.00 61.14 8 LEU D CA 1
ATOM 5438 C C . LEU D 1 8 ? 74.496 122.242 -46.899 1.00 61.21 8 LEU D C 1
ATOM 5439 O O . LEU D 1 8 ? 73.598 121.942 -46.106 1.00 59.78 8 LEU D O 1
ATOM 5444 N N . ARG D 1 9 ? 74.853 121.469 -47.917 1.00 62.73 9 ARG D N 1
ATOM 5445 C CA . ARG D 1 9 ? 74.225 120.184 -48.181 1.00 64.70 9 ARG D CA 1
ATOM 5446 C C . ARG D 1 9 ? 74.146 119.327 -46.921 1.00 64.97 9 ARG D C 1
ATOM 5447 O O . ARG D 1 9 ? 73.099 118.777 -46.607 1.00 65.70 9 ARG D O 1
ATOM 5455 N N . LYS D 1 10 ? 75.262 119.217 -46.206 1.00 64.87 10 LYS D N 1
ATOM 5456 C CA . LYS D 1 10 ? 75.343 118.416 -44.986 1.00 63.88 10 LYS D CA 1
ATOM 5457 C C . LYS D 1 10 ? 74.520 118.891 -43.774 1.00 64.02 10 LYS D C 1
ATOM 5458 O O . LYS D 1 10 ? 74.150 118.079 -42.924 1.00 64.67 10 LYS D O 1
ATOM 5464 N N . ILE D 1 11 ? 74.233 120.187 -43.678 1.00 63.66 11 ILE D N 1
ATOM 5465 C CA . ILE D 1 11 ? 73.463 120.701 -42.543 1.00 63.37 11 ILE D CA 1
ATOM 5466 C C . ILE D 1 11 ? 72.113 119.978 -42.437 1.00 63.96 11 ILE D C 1
ATOM 5467 O O . ILE D 1 11 ? 71.374 119.909 -43.412 1.00 64.47 11 ILE D O 1
ATOM 5472 N N . LYS D 1 12 ? 71.798 119.435 -41.261 1.00 64.91 12 LYS D N 1
ATOM 5473 C CA . LYS D 1 12 ? 70.530 118.726 -41.042 1.00 66.33 12 LYS D CA 1
ATOM 5474 C C . LYS D 1 12 ? 69.515 119.594 -40.282 1.00 66.97 12 LYS D C 1
ATOM 5475 O O . LYS D 1 12 ? 68.330 119.267 -40.202 1.00 66.21 12 LYS D O 1
ATOM 5481 N N . THR D 1 13 ? 69.994 120.699 -39.720 1.00 67.89 13 THR D N 1
ATOM 5482 C CA . THR D 1 13 ? 69.143 121.625 -38.987 1.00 69.08 13 THR D CA 1
ATOM 5483 C C . THR D 1 13 ? 68.645 122.677 -39.968 1.00 70.09 13 THR D C 1
ATOM 5484 O O . THR D 1 13 ? 69.381 123.603 -40.325 1.00 70.38 13 THR D O 1
ATOM 5488 N N . GLN D 1 14 ? 67.395 122.526 -40.396 1.00 70.45 14 GLN D N 1
ATOM 5489 C CA . GLN D 1 14 ? 66.776 123.440 -41.351 1.00 70.84 14 GLN D CA 1
ATOM 5490 C C . GLN D 1 14 ? 67.101 124.896 -41.082 1.00 70.66 14 GLN D C 1
ATOM 5491 O O . GLN D 1 14 ? 67.585 125.600 -41.964 1.00 71.05 14 GLN D O 1
ATOM 5497 N N . GLU D 1 15 ? 66.842 125.344 -39.861 1.00 70.07 15 GLU D N 1
ATOM 5498 C CA . GLU D 1 15 ? 67.097 126.729 -39.488 1.00 70.62 15 GLU D CA 1
ATOM 5499 C C . GLU D 1 15 ? 68.561 127.116 -39.628 1.00 68.78 15 GLU D C 1
ATOM 5500 O O . GLU D 1 15 ? 68.884 128.205 -40.112 1.00 68.58 15 GLU D O 1
ATOM 5506 N N . LEU D 1 16 ? 69.448 126.219 -39.210 1.00 66.67 16 LEU D N 1
ATOM 5507 C CA . LEU D 1 16 ? 70.878 126.468 -39.313 1.00 64.06 16 LEU D CA 1
ATOM 5508 C C . LEU D 1 16 ? 71.231 126.678 -40.797 1.00 63.13 16 LEU D C 1
ATOM 5509 O O . LEU D 1 16 ? 71.982 127.588 -41.152 1.00 62.58 16 LEU D O 1
ATOM 5514 N N . ALA D 1 17 ? 70.684 125.825 -41.658 1.00 61.13 17 ALA D N 1
ATOM 5515 C CA . ALA D 1 17 ? 70.927 125.932 -43.085 1.00 59.14 17 ALA D CA 1
ATOM 5516 C C . ALA D 1 17 ? 70.591 127.349 -43.546 1.00 58.64 17 ALA D C 1
ATOM 5517 O O . ALA D 1 17 ? 71.356 127.987 -44.270 1.00 57.15 17 ALA D O 1
ATOM 5519 N N . GLU D 1 18 ? 69.439 127.838 -43.104 1.00 59.08 18 GLU D N 1
ATOM 5520 C CA . GLU D 1 18 ? 68.986 129.172 -43.466 1.00 58.84 18 GLU D CA 1
ATOM 5521 C C . GLU D 1 18 ? 69.971 130.236 -42.975 1.00 58.73 18 GLU D C 1
ATOM 5522 O O . GLU D 1 18 ? 70.409 131.098 -43.747 1.00 58.49 18 GLU D O 1
ATOM 5528 N N . ALA D 1 19 ? 70.337 130.171 -41.699 1.00 57.73 19 ALA D N 1
ATOM 5529 C CA . ALA D 1 19 ? 71.270 131.145 -41.150 1.00 57.39 19 ALA D CA 1
ATOM 5530 C C . ALA D 1 19 ? 72.592 131.107 -41.902 1.00 57.76 19 ALA D C 1
ATOM 5531 O O . ALA D 1 19 ? 73.172 132.145 -42.213 1.00 57.70 19 ALA D O 1
ATOM 5533 N N . PHE D 1 20 ? 73.064 129.899 -42.195 1.00 58.78 20 PHE D N 1
ATOM 5534 C CA . PHE D 1 20 ? 74.324 129.725 -42.904 1.00 58.73 20 PHE D CA 1
ATOM 5535 C C . PHE D 1 20 ? 74.276 130.435 -44.244 1.00 59.32 20 PHE D C 1
ATOM 5536 O O . PHE D 1 20 ? 75.261 131.028 -44.679 1.00 59.64 20 PHE D O 1
ATOM 5544 N N . ASN D 1 21 ? 73.118 130.377 -44.891 1.00 59.89 21 ASN D N 1
ATOM 5545 C CA . ASN D 1 21 ? 72.923 131.013 -46.189 1.00 60.86 21 ASN D CA 1
ATOM 5546 C C . ASN D 1 21 ? 72.773 132.524 -46.096 1.00 61.03 21 ASN D C 1
ATOM 5547 O O . ASN D 1 21 ? 73.066 133.247 -47.052 1.00 60.82 21 ASN D O 1
ATOM 5552 N N . LYS D 1 22 ? 72.309 132.995 -44.947 1.00 60.95 22 LYS D N 1
ATOM 5553 C CA . LYS D 1 22 ? 72.089 134.411 -44.756 1.00 60.93 22 LYS D CA 1
ATOM 5554 C C . LYS D 1 22 ? 73.211 135.214 -44.101 1.00 61.62 22 LYS D C 1
ATOM 5555 O O . LYS D 1 22 ? 73.324 136.419 -44.352 1.00 63.94 22 LYS D O 1
ATOM 5561 N N . VAL D 1 23 ? 74.042 134.591 -43.270 1.00 59.43 23 VAL D N 1
ATOM 5562 C CA . VAL D 1 23 ? 75.107 135.355 -42.631 1.00 57.56 23 VAL D CA 1
ATOM 5563 C C . VAL D 1 23 ? 76.416 135.304 -43.411 1.00 57.30 23 VAL D C 1
ATOM 5564 O O . VAL D 1 23 ? 77.055 134.260 -43.526 1.00 57.63 23 VAL D O 1
ATOM 5568 N N . ASP D 1 24 ? 76.816 136.451 -43.942 1.00 56.52 24 ASP D N 1
ATOM 5569 C CA . ASP D 1 24 ? 78.029 136.529 -44.729 1.00 56.03 24 ASP D CA 1
ATOM 5570 C C . ASP D 1 24 ? 79.293 136.557 -43.877 1.00 55.70 24 ASP D C 1
ATOM 5571 O O . ASP D 1 24 ? 79.740 137.601 -43.382 1.00 55.72 24 ASP D O 1
ATOM 5576 N N . ARG D 1 25 ? 79.875 135.377 -43.733 1.00 54.29 25 ARG D N 1
ATOM 5577 C CA . ARG D 1 25 ? 81.072 135.192 -42.943 1.00 52.59 25 ARG D CA 1
ATOM 5578 C C . ARG D 1 25 ? 82.182 136.185 -43.278 1.00 52.72 25 ARG D C 1
ATOM 5579 O O . ARG D 1 25 ? 82.886 136.665 -42.388 1.00 54.59 25 ARG D O 1
ATOM 5587 N N . SER D 1 26 ? 82.336 136.509 -44.551 1.00 51.71 26 SER D N 1
ATOM 5588 C CA . SER D 1 26 ? 83.401 137.423 -44.963 1.00 52.77 26 SER D CA 1
ATOM 5589 C C . SER D 1 26 ? 83.417 138.724 -44.172 1.00 52.22 26 SER D C 1
ATOM 5590 O O . SER D 1 26 ? 84.466 139.363 -44.001 1.00 52.21 26 SER D O 1
ATOM 5593 N N . LEU D 1 27 ? 82.238 139.119 -43.710 1.00 51.20 27 LEU D N 1
ATOM 5594 C CA . LEU D 1 27 ? 82.100 140.350 -42.952 1.00 49.64 27 LEU D CA 1
ATOM 5595 C C . LEU D 1 27 ? 82.818 140.234 -41.628 1.00 48.00 27 LEU D C 1
ATOM 5596 O O . LEU D 1 27 ? 83.263 141.231 -41.073 1.00 47.68 27 LEU D O 1
ATOM 5601 N N . PHE D 1 28 ? 82.959 139.004 -41.139 1.00 46.98 28 PHE D N 1
ATOM 5602 C CA . PHE D 1 28 ? 83.601 138.762 -39.857 1.00 44.46 28 PHE D CA 1
ATOM 5603 C C . PHE D 1 28 ? 85.114 138.626 -39.884 1.00 43.38 28 PHE D C 1
ATOM 5604 O O . PHE D 1 28 ? 85.763 138.773 -38.847 1.00 42.16 28 PHE D O 1
ATOM 5612 N N . LEU D 1 29 ? 85.671 138.383 -41.067 1.00 42.50 29 LEU D N 1
ATOM 5613 C CA . LEU D 1 29 ? 87.113 138.221 -41.220 1.00 42.74 29 LEU D CA 1
ATOM 5614 C C . LEU D 1 29 ? 87.875 139.487 -41.610 1.00 43.65 29 LEU D C 1
ATOM 5615 O O . LEU D 1 29 ? 87.386 140.315 -42.375 1.00 43.85 29 LEU D O 1
ATOM 5620 N N . PRO D 1 30 ? 89.097 139.649 -41.084 1.00 44.68 30 PRO D N 1
ATOM 5621 C CA . PRO D 1 30 ? 89.949 140.810 -41.372 1.00 45.93 30 PRO D CA 1
ATOM 5622 C C . PRO D 1 30 ? 90.260 140.908 -42.863 1.00 48.38 30 PRO D C 1
ATOM 5623 O O . PRO D 1 30 ? 90.033 139.954 -43.613 1.00 47.82 30 PRO D O 1
ATOM 5627 N N . GLU D 1 31 ? 90.798 142.051 -43.287 1.00 51.16 31 GLU D N 1
ATOM 5628 C CA . GLU D 1 31 ? 91.115 142.254 -44.705 1.00 54.69 31 GLU D CA 1
ATOM 5629 C C . GLU D 1 31 ? 92.060 141.177 -45.277 1.00 55.18 31 GLU D C 1
ATOM 5630 O O . GLU D 1 31 ? 91.937 140.765 -46.438 1.00 56.20 31 GLU D O 1
ATOM 5636 N N . ASN D 1 32 ? 92.982 140.701 -44.454 1.00 54.95 32 ASN D N 1
ATOM 5637 C CA . ASN D 1 32 ? 93.929 139.694 -44.893 1.00 54.22 32 ASN D CA 1
ATOM 5638 C C . ASN D 1 32 ? 93.327 138.297 -44.964 1.00 53.55 32 ASN D C 1
ATOM 5639 O O . ASN D 1 32 ? 94.000 137.365 -45.384 1.00 52.40 32 ASN D O 1
ATOM 5644 N N . LEU D 1 33 ? 92.065 138.142 -44.576 1.00 54.01 33 LEU D N 1
ATOM 5645 C CA . LEU D 1 33 ? 91.452 136.815 -44.586 1.00 54.50 33 LEU D CA 1
ATOM 5646 C C . LEU D 1 33 ? 90.121 136.712 -45.293 1.00 54.92 33 LEU D C 1
ATOM 5647 O O . LEU D 1 33 ? 89.432 135.711 -45.147 1.00 54.25 33 LEU D O 1
ATOM 5652 N N . LYS D 1 34 ? 89.747 137.732 -46.055 1.00 57.83 34 LYS D N 1
ATOM 5653 C CA . LYS D 1 34 ? 88.459 137.687 -46.732 1.00 59.30 34 LYS D CA 1
ATOM 5654 C C . LYS D 1 34 ? 88.319 136.544 -47.711 1.00 58.18 34 LYS D C 1
ATOM 5655 O O . LYS D 1 34 ? 87.224 136.013 -47.867 1.00 57.48 34 LYS D O 1
ATOM 5661 N N . ASP D 1 35 ? 89.411 136.168 -48.373 1.00 57.44 35 ASP D N 1
ATOM 5662 C CA . ASP D 1 35 ? 89.367 135.057 -49.324 1.00 58.10 35 ASP D CA 1
ATOM 5663 C C . ASP D 1 35 ? 88.916 133.744 -48.682 1.00 57.38 35 ASP D C 1
ATOM 5664 O O . ASP D 1 35 ? 88.170 132.972 -49.283 1.00 56.05 35 ASP D O 1
ATOM 5669 N N . TYR D 1 36 ? 89.366 133.501 -47.455 1.00 56.57 36 TYR D N 1
ATOM 5670 C CA . TYR D 1 36 ? 89.011 132.288 -46.741 1.00 55.92 36 TYR D CA 1
ATOM 5671 C C . TYR D 1 36 ? 87.573 132.206 -46.248 1.00 55.09 36 TYR D C 1
ATOM 5672 O O . TYR D 1 36 ? 87.177 131.198 -45.677 1.00 55.53 36 TYR D O 1
ATOM 5681 N N . ALA D 1 37 ? 86.785 133.252 -46.454 1.00 54.53 37 ALA D N 1
ATOM 5682 C CA . ALA D 1 37 ? 85.389 133.224 -46.026 1.00 53.82 37 ALA D CA 1
ATOM 5683 C C . ALA D 1 37 ? 84.730 131.873 -46.373 1.00 53.10 37 ALA D C 1
ATOM 5684 O O . ALA D 1 37 ? 84.079 131.257 -45.529 1.00 52.59 37 ALA D O 1
ATOM 5686 N N . TYR D 1 38 ? 84.886 131.412 -47.611 1.00 51.89 38 TYR D N 1
ATOM 5687 C CA . TYR D 1 38 ? 84.302 130.132 -47.992 1.00 51.68 38 TYR D CA 1
ATOM 5688 C C . T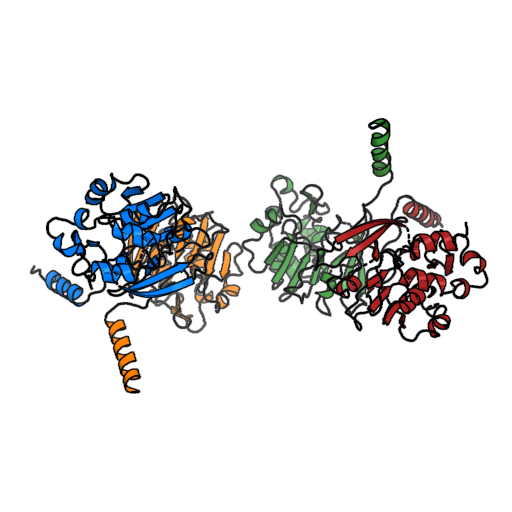YR D 1 38 ? 85.267 129.289 -48.817 1.00 52.22 38 TYR D C 1
ATOM 5689 O O . TYR D 1 38 ? 84.860 128.375 -49.536 1.00 53.22 38 TYR D O 1
ATOM 5698 N N . ALA D 1 39 ? 86.549 129.618 -48.714 1.00 51.66 39 ALA D N 1
ATOM 5699 C CA . ALA D 1 39 ? 87.588 128.873 -49.402 1.00 51.50 39 ALA D CA 1
ATOM 5700 C C . ALA D 1 39 ? 88.485 128.311 -48.297 1.00 52.41 39 ALA D C 1
ATOM 5701 O O . ALA D 1 39 ? 88.745 128.984 -47.293 1.00 50.82 39 ALA D O 1
ATOM 5703 N N . HIS D 1 40 ? 88.957 127.080 -48.484 1.00 53.23 40 HIS D N 1
ATOM 5704 C CA . HIS D 1 40 ? 89.785 126.425 -47.484 1.00 53.05 40 HIS D CA 1
ATOM 5705 C C . HIS D 1 40 ? 88.913 126.259 -46.233 1.00 51.64 40 HIS D C 1
ATOM 5706 O O . HIS D 1 40 ? 89.263 126.645 -45.129 1.00 51.67 40 HIS D O 1
ATOM 5713 N N . THR D 1 41 ? 87.754 125.665 -46.459 1.00 50.97 41 THR D N 1
ATOM 5714 C CA . THR D 1 41 ? 86.753 125.397 -45.454 1.00 51.07 41 THR D CA 1
ATOM 5715 C C . THR D 1 41 ? 87.226 124.599 -44.255 1.00 51.39 41 THR D C 1
ATOM 5716 O O . THR D 1 41 ? 86.645 124.684 -43.171 1.00 51.65 41 THR D O 1
ATOM 5720 N N . HIS D 1 42 ? 88.275 123.818 -44.455 1.00 51.72 42 HIS D N 1
ATOM 5721 C CA . HIS D 1 42 ? 88.805 122.953 -43.412 1.00 50.42 42 HIS D CA 1
ATOM 5722 C C . HIS D 1 42 ? 89.918 123.545 -42.585 1.00 49.64 42 HIS D C 1
ATOM 5723 O O . HIS D 1 42 ? 90.468 122.868 -41.726 1.00 49.21 42 HIS D O 1
ATOM 5730 N N . GLU D 1 43 ? 90.246 124.807 -42.819 1.00 49.45 43 GLU D N 1
ATOM 5731 C CA . GLU D 1 43 ? 91.320 125.428 -42.063 1.00 50.21 43 GLU D CA 1
ATOM 5732 C C . GLU D 1 43 ? 90.874 126.378 -40.982 1.00 49.08 43 GLU D C 1
ATOM 5733 O O . GLU D 1 43 ? 89.866 127.053 -41.115 1.00 50.79 43 GLU D O 1
ATOM 5739 N N . ALA D 1 44 ? 91.643 126.432 -39.909 1.00 47.43 44 ALA D N 1
ATOM 5740 C CA . ALA D 1 44 ? 91.364 127.373 -38.842 1.00 46.33 44 ALA D CA 1
ATOM 5741 C C . ALA D 1 44 ? 92.094 128.654 -39.327 1.00 45.77 44 ALA D C 1
ATOM 5742 O O . ALA D 1 44 ? 93.101 128.557 -40.037 1.00 45.65 44 ALA D O 1
ATOM 5744 N N . LEU D 1 45 ? 91.595 129.836 -38.959 1.00 44.12 45 LEU D N 1
ATOM 5745 C CA . LEU D 1 45 ? 92.203 131.092 -39.396 1.00 41.92 45 LEU D CA 1
ATOM 5746 C C . LEU D 1 45 ? 92.760 131.919 -38.255 1.00 41.45 45 LEU D C 1
ATOM 5747 O O . LEU D 1 45 ? 92.118 132.105 -37.241 1.00 41.57 45 LEU D O 1
ATOM 5752 N N . PRO D 1 46 ? 93.969 132.446 -38.425 1.00 41.45 46 PRO D N 1
ATOM 5753 C CA . PRO D 1 46 ? 94.657 133.268 -37.422 1.00 41.10 46 PRO D CA 1
ATOM 5754 C C . PRO D 1 46 ? 93.897 134.542 -37.187 1.00 41.72 46 PRO D C 1
ATOM 5755 O O . PRO D 1 46 ? 93.455 135.165 -38.146 1.00 44.65 46 PRO D O 1
ATOM 5759 N N . ILE D 1 47 ? 93.756 134.946 -35.928 1.00 40.87 47 ILE D N 1
ATOM 5760 C CA . ILE D 1 47 ? 93.067 136.188 -35.600 1.00 39.08 47 ILE D CA 1
ATOM 5761 C C . ILE D 1 47 ? 93.896 136.917 -34.553 1.00 40.96 47 ILE D C 1
ATOM 5762 O O . ILE D 1 47 ? 93.913 138.145 -34.495 1.00 43.87 47 ILE D O 1
ATOM 5767 N N . LEU D 1 48 ? 94.599 136.158 -33.723 1.00 41.01 48 LEU D N 1
ATOM 5768 C CA . LEU D 1 48 ? 95.451 136.755 -32.702 1.00 40.66 48 LEU D CA 1
ATOM 5769 C C . LEU D 1 48 ? 96.553 135.788 -32.358 1.00 41.32 48 LEU D C 1
ATOM 5770 O O . LEU D 1 48 ? 96.472 134.603 -32.677 1.00 39.26 48 LEU D O 1
ATOM 5775 N N . PRO D 1 49 ? 97.612 136.286 -31.717 1.00 43.32 49 PRO D N 1
ATOM 5776 C CA . PRO D 1 49 ? 98.725 135.418 -31.338 1.00 45.77 49 PRO D CA 1
ATOM 5777 C C . PRO D 1 49 ? 98.198 134.230 -30.525 1.00 47.74 49 PRO D C 1
ATOM 5778 O O . PRO D 1 49 ? 97.913 134.364 -29.343 1.00 47.43 49 PRO D O 1
ATOM 5782 N N . GLY D 1 50 ? 98.038 133.081 -31.172 1.00 49.46 50 GLY D N 1
ATOM 5783 C CA . GLY D 1 50 ? 97.559 131.907 -30.466 1.00 50.29 50 GLY D CA 1
ATOM 5784 C C . GLY D 1 50 ? 96.087 131.589 -30.625 1.00 50.93 50 GLY D C 1
ATOM 5785 O O . GLY D 1 50 ? 95.680 130.441 -30.456 1.00 53.25 50 GLY D O 1
ATOM 5786 N N . ILE D 1 51 ? 95.282 132.588 -30.958 1.00 50.46 51 ILE D N 1
ATOM 5787 C CA . ILE D 1 51 ? 93.844 132.384 -31.117 1.00 48.60 51 ILE D CA 1
ATOM 5788 C C . ILE D 1 51 ? 93.415 132.265 -32.582 1.00 47.80 51 ILE D C 1
ATOM 5789 O O . ILE D 1 51 ? 93.721 133.143 -33.384 1.00 47.86 51 ILE D O 1
ATOM 5794 N N . ASN D 1 52 ? 92.710 131.182 -32.913 1.00 46.77 52 ASN D N 1
ATOM 5795 C CA . ASN D 1 52 ? 92.214 130.935 -34.272 1.00 45.90 52 ASN D CA 1
ATOM 5796 C C . ASN D 1 52 ? 90.706 130.869 -34.284 1.00 44.79 52 ASN D C 1
ATOM 5797 O O . ASN D 1 52 ? 90.082 130.851 -33.234 1.00 47.23 52 ASN D O 1
ATOM 5802 N N . THR D 1 53 ? 90.114 130.830 -35.470 1.00 43.07 53 THR D N 1
ATOM 5803 C CA . THR D 1 53 ? 88.666 130.711 -35.569 1.00 42.38 53 THR D CA 1
ATOM 5804 C C . THR D 1 53 ? 88.483 129.262 -35.953 1.00 42.52 53 THR D C 1
ATOM 5805 O O . THR D 1 53 ? 89.302 128.715 -36.684 1.00 42.89 53 THR D O 1
ATOM 5809 N N . THR D 1 54 ? 87.412 128.635 -35.496 1.00 42.21 54 THR D N 1
ATOM 5810 C CA . THR D 1 54 ? 87.213 127.247 -35.841 1.00 42.15 54 THR D CA 1
ATOM 5811 C C . THR D 1 54 ? 86.915 127.053 -37.316 1.00 41.66 54 THR D C 1
ATOM 5812 O O . THR D 1 54 ? 86.138 127.796 -37.902 1.00 41.11 54 THR D O 1
ATOM 5816 N N . ALA D 1 55 ? 87.548 126.046 -37.905 1.00 42.23 55 ALA D N 1
ATOM 5817 C CA . ALA D 1 55 ? 87.340 125.729 -39.307 1.00 44.15 55 ALA D CA 1
ATOM 5818 C C . ALA D 1 55 ? 85.844 125.684 -39.618 1.00 45.46 55 ALA D C 1
ATOM 5819 O O . ALA D 1 55 ? 85.059 125.044 -38.914 1.00 46.11 55 ALA D O 1
ATOM 5821 N N . LEU D 1 56 ? 85.446 126.363 -40.685 1.00 46.07 56 LEU D N 1
ATOM 5822 C CA . LEU D 1 56 ? 84.042 126.418 -41.039 1.00 46.05 56 LEU D CA 1
ATOM 5823 C C . LEU D 1 56 ? 83.369 125.054 -40.996 1.00 45.16 56 LEU D C 1
ATOM 5824 O O . LEU D 1 56 ? 82.431 124.867 -40.234 1.00 46.01 56 LEU D O 1
ATOM 5829 N N . ASN D 1 57 ? 83.858 124.101 -41.782 1.00 44.93 57 ASN D N 1
ATOM 5830 C CA . ASN D 1 57 ? 83.244 122.772 -41.834 1.00 45.67 57 ASN D CA 1
ATOM 5831 C C . ASN D 1 57 ? 82.996 122.148 -40.459 1.00 44.10 57 ASN D C 1
ATOM 5832 O O . ASN D 1 57 ? 81.944 121.561 -40.211 1.00 43.33 57 ASN D O 1
ATOM 5837 N N . LEU D 1 58 ? 83.960 122.289 -39.563 1.00 42.25 58 LEU D N 1
ATOM 5838 C CA . LEU D 1 58 ? 83.832 121.719 -38.236 1.00 43.05 58 LEU D CA 1
ATOM 5839 C C . LEU D 1 58 ? 82.784 122.490 -37.440 1.00 44.25 58 LEU D C 1
ATOM 5840 O O . LEU D 1 58 ? 81.956 121.906 -36.730 1.00 44.60 58 LEU D O 1
ATOM 5845 N N . GLY D 1 59 ? 82.847 123.814 -37.559 1.00 45.24 59 GLY D N 1
ATOM 5846 C CA . GLY D 1 59 ? 81.931 124.689 -36.853 1.00 44.13 59 GLY D CA 1
ATOM 5847 C C . GLY D 1 59 ? 80.476 124.492 -37.210 1.00 43.50 59 GLY D C 1
ATOM 5848 O O . GLY D 1 59 ? 79.619 124.424 -36.327 1.00 43.25 59 GLY D O 1
ATOM 5849 N N . ILE D 1 60 ? 80.172 124.408 -38.496 1.00 43.23 60 ILE D N 1
ATOM 5850 C CA . ILE D 1 60 ? 78.784 124.224 -38.859 1.00 44.02 60 ILE D CA 1
ATOM 5851 C C . ILE D 1 60 ? 78.348 122.867 -38.356 1.00 45.12 60 ILE D C 1
ATOM 5852 O O . ILE D 1 60 ? 77.222 122.699 -37.887 1.00 46.74 60 ILE D O 1
ATOM 5857 N N . PHE D 1 61 ? 79.257 121.906 -38.416 1.00 45.19 61 PHE D N 1
ATOM 5858 C CA . PHE D 1 61 ? 78.947 120.570 -37.939 1.00 45.43 61 PHE D CA 1
ATOM 5859 C C . PHE D 1 61 ? 78.543 120.601 -36.466 1.00 47.17 61 PHE D C 1
ATOM 5860 O O . PHE D 1 61 ? 77.504 120.056 -36.071 1.00 46.61 61 PHE D O 1
ATOM 5876 N N . LEU D 1 63 ? 77.646 123.194 -34.651 1.00 50.17 63 LEU D N 1
ATOM 5877 C CA . LEU D 1 63 ? 76.427 123.972 -34.457 1.00 50.13 63 LEU D CA 1
ATOM 5878 C C . LEU D 1 63 ? 75.249 123.149 -34.903 1.00 50.58 63 LEU D C 1
ATOM 5879 O O . LEU D 1 63 ? 74.117 123.372 -34.484 1.00 50.18 63 LEU D O 1
ATOM 5884 N N . ASP D 1 64 ? 75.520 122.174 -35.752 1.00 51.19 64 ASP D N 1
ATOM 5885 C CA . ASP D 1 64 ? 74.449 121.335 -36.233 1.00 52.88 64 ASP D CA 1
ATOM 5886 C C . ASP D 1 64 ? 74.141 120.278 -35.195 1.00 53.02 64 ASP D C 1
ATOM 5887 O O . ASP D 1 64 ? 72.977 119.995 -34.904 1.00 52.58 64 ASP D O 1
ATOM 5892 N N . GLU D 1 65 ? 75.189 119.704 -34.621 1.00 53.45 65 GLU D N 1
ATOM 5893 C CA . GLU D 1 65 ? 75.007 118.679 -33.612 1.00 53.69 65 GLU D CA 1
ATOM 5894 C C . GLU D 1 65 ? 74.298 119.270 -32.408 1.00 53.78 65 GLU D C 1
ATOM 5895 O O . GLU D 1 65 ? 73.591 118.569 -31.686 1.00 53.51 65 GLU D O 1
ATOM 5901 N N . LEU D 1 66 ? 74.482 120.573 -32.214 1.00 53.55 66 LEU D N 1
ATOM 5902 C CA . LEU D 1 66 ? 73.888 121.297 -31.097 1.00 54.31 66 LEU D CA 1
ATOM 5903 C C . LEU D 1 66 ? 72.375 121.231 -31.041 1.00 56.27 66 LEU D C 1
ATOM 5904 O O . LEU D 1 66 ? 71.775 121.454 -29.983 1.00 57.70 66 LEU D O 1
ATOM 5909 N N . ASP D 1 67 ? 71.761 120.945 -32.186 1.00 56.82 67 ASP D N 1
ATOM 5910 C CA . ASP D 1 67 ? 70.310 120.874 -32.293 1.00 55.78 67 ASP D CA 1
ATOM 5911 C C . ASP D 1 67 ? 69.656 122.190 -31.851 1.00 55.64 67 ASP D C 1
ATOM 5912 O O . ASP D 1 67 ? 68.823 122.208 -30.942 1.00 55.79 67 ASP D O 1
ATOM 5917 N N . LEU D 1 68 ? 70.036 123.284 -32.509 1.00 55.50 68 LEU D N 1
ATOM 5918 C CA . LEU D 1 68 ? 69.504 124.618 -32.204 1.00 55.65 68 LEU D CA 1
ATOM 5919 C C . LEU D 1 68 ? 68.095 124.851 -32.756 1.00 57.06 68 LEU D C 1
ATOM 5920 O O . LEU D 1 68 ? 67.795 124.488 -33.900 1.00 55.96 68 LEU D O 1
ATOM 5925 N N . HIS D 1 69 ? 67.237 125.451 -31.932 1.00 59.77 69 HIS D N 1
ATOM 5926 C CA . HIS D 1 69 ? 65.858 125.756 -32.323 1.00 63.05 69 HIS D CA 1
ATOM 5927 C C . HIS D 1 69 ? 65.447 127.153 -31.881 1.00 63.82 69 HIS D C 1
ATOM 5928 O O . HIS D 1 69 ? 66.133 127.797 -31.084 1.00 64.99 69 HIS D O 1
ATOM 5935 N N . LYS D 1 70 ? 64.328 127.623 -32.413 1.00 63.88 70 LYS D N 1
ATOM 5936 C CA . LYS D 1 70 ? 63.821 128.934 -32.051 1.00 63.55 70 LYS D CA 1
ATOM 5937 C C . LYS D 1 70 ? 63.364 128.959 -30.597 1.00 62.38 70 LYS D C 1
ATOM 5938 O O . LYS D 1 70 ? 62.792 127.992 -30.097 1.00 61.40 70 LYS D O 1
ATOM 5944 N N . GLY D 1 71 ? 63.633 130.069 -29.920 1.00 61.75 71 GLY D N 1
ATOM 5945 C CA . GLY D 1 71 ? 63.216 130.207 -28.539 1.00 60.40 71 GLY D CA 1
ATOM 5946 C C . GLY D 1 71 ? 64.179 129.718 -27.480 1.00 59.49 71 GLY D C 1
ATOM 5947 O O . GLY D 1 71 ? 64.036 130.090 -26.313 1.00 60.29 71 GLY D O 1
ATOM 5948 N N . GLN D 1 72 ? 65.152 128.892 -27.859 1.00 57.71 72 GLN D N 1
ATOM 5949 C CA . GLN D 1 72 ? 66.105 128.387 -26.875 1.00 54.80 72 GLN D CA 1
ATOM 5950 C C . GLN D 1 72 ? 66.949 129.535 -26.335 1.00 53.62 72 GLN D C 1
ATOM 5951 O O . GLN D 1 72 ? 66.908 130.655 -26.844 1.00 52.82 72 GLN D O 1
ATOM 5957 N N . LYS D 1 73 ? 67.691 129.243 -25.275 1.00 53.16 73 LYS D N 1
ATOM 5958 C CA . LYS D 1 73 ? 68.586 130.204 -24.644 1.00 51.37 73 LYS D CA 1
ATOM 5959 C C . LYS D 1 73 ? 69.920 129.471 -24.653 1.00 50.59 73 LYS D C 1
ATOM 5960 O O . LYS D 1 73 ? 70.098 128.470 -23.956 1.00 52.10 73 LYS D O 1
ATOM 5966 N N . VAL D 1 74 ? 70.854 129.964 -25.449 1.00 48.03 74 VAL D N 1
ATOM 5967 C CA . VAL D 1 74 ? 72.140 129.310 -25.582 1.00 44.39 74 VAL D CA 1
ATOM 5968 C C . VAL D 1 74 ? 73.304 130.047 -24.905 1.00 43.02 74 VAL D C 1
ATOM 5969 O O . VAL D 1 74 ? 73.346 131.282 -24.866 1.00 43.07 74 VAL D O 1
ATOM 5973 N N . LEU D 1 75 ? 74.231 129.272 -24.341 1.00 40.48 75 LEU D N 1
ATOM 5974 C CA . LEU D 1 75 ? 75.414 129.824 -23.694 1.00 37.20 75 LEU D CA 1
ATOM 5975 C C . LEU D 1 75 ? 76.577 129.455 -24.598 1.00 36.75 75 LEU D C 1
ATOM 5976 O O . LEU D 1 75 ? 76.774 128.292 -24.928 1.00 37.88 75 LEU D O 1
ATOM 5981 N N . GLU D 1 76 ? 77.319 130.452 -25.042 1.00 36.96 76 GLU D N 1
ATOM 5982 C CA . GLU D 1 76 ? 78.455 130.214 -25.905 1.00 37.76 76 GLU D CA 1
ATOM 5983 C C . GLU D 1 76 ? 79.756 130.650 -25.231 1.00 38.63 76 GLU D C 1
ATOM 5984 O O . GLU D 1 76 ? 79.935 131.815 -24.851 1.00 37.21 76 GLU D O 1
ATOM 5990 N N . ILE D 1 77 ? 80.670 129.694 -25.097 1.00 39.63 77 ILE D N 1
ATOM 5991 C CA . ILE D 1 77 ? 81.963 129.918 -24.467 1.00 38.32 77 ILE D CA 1
ATOM 5992 C C . ILE D 1 77 ? 83.049 130.095 -25.524 1.00 38.33 77 ILE D C 1
ATOM 5993 O O . ILE D 1 77 ? 83.391 129.164 -26.249 1.00 39.95 77 ILE D O 1
ATOM 5998 N N . GLY D 1 78 ? 83.572 131.315 -25.610 1.00 39.40 78 GLY D N 1
ATOM 5999 C CA . GLY D 1 78 ? 84.600 131.649 -26.586 1.00 39.13 78 GLY D CA 1
ATOM 6000 C C . GLY D 1 78 ? 83.979 132.350 -27.781 1.00 39.54 78 GLY D C 1
ATOM 6001 O O . GLY D 1 78 ? 83.900 131.792 -28.877 1.00 40.57 78 GLY D O 1
ATOM 6002 N N . THR D 1 79 ? 83.527 133.578 -27.572 1.00 40.65 79 THR D N 1
ATOM 6003 C CA . THR D 1 79 ? 82.898 134.361 -28.633 1.00 41.49 79 THR D CA 1
ATOM 6004 C C . THR D 1 79 ? 83.789 134.420 -29.872 1.00 41.90 79 THR D C 1
ATOM 6005 O O . THR D 1 79 ? 83.388 134.026 -30.968 1.00 40.51 79 THR D O 1
ATOM 6009 N N . GLY D 1 80 ? 85.003 134.924 -29.685 1.00 43.15 80 GLY D N 1
ATOM 6010 C CA . GLY D 1 80 ? 85.936 135.015 -30.789 1.00 44.18 80 GLY D CA 1
ATOM 6011 C C . GLY D 1 80 ? 85.589 136.061 -31.825 1.00 44.76 80 GLY D C 1
ATOM 6012 O O . GLY D 1 80 ? 85.425 137.244 -31.523 1.00 46.40 80 GLY D O 1
ATOM 6013 N N . ILE D 1 81 ? 85.478 135.604 -33.061 1.00 44.71 81 ILE D N 1
ATOM 6014 C CA . ILE D 1 81 ? 85.173 136.446 -34.212 1.00 43.26 81 ILE D CA 1
ATOM 6015 C C . ILE D 1 81 ? 83.717 136.919 -34.311 1.00 42.79 81 ILE D C 1
ATOM 6016 O O . ILE D 1 81 ? 83.426 137.912 -34.981 1.00 43.45 81 ILE D O 1
ATOM 6021 N N . GLY D 1 82 ? 82.810 136.209 -33.643 1.00 40.89 82 GLY D N 1
ATOM 6022 C CA . GLY D 1 82 ? 81.407 136.577 -33.659 1.00 38.45 82 GLY D CA 1
ATOM 6023 C C . GLY D 1 82 ? 80.568 135.836 -34.680 1.00 38.32 82 GLY D C 1
ATOM 6024 O O . GLY D 1 82 ? 79.360 135.688 -34.499 1.00 38.77 82 GLY D O 1
ATOM 6025 N N . TYR D 1 83 ? 81.195 135.359 -35.750 1.00 37.92 83 TYR D N 1
ATOM 6026 C CA . TYR D 1 83 ? 80.464 134.665 -36.803 1.00 36.74 83 TYR D CA 1
ATOM 6027 C C . TYR D 1 83 ? 79.536 133.565 -36.308 1.00 35.84 83 TYR D C 1
ATOM 6028 O O . TYR D 1 83 ? 78.364 133.548 -36.664 1.00 35.90 83 TYR D O 1
ATOM 6037 N N . TYR D 1 84 ? 80.047 132.641 -35.498 1.00 36.13 84 TYR D N 1
ATOM 6038 C CA . TYR D 1 84 ? 79.213 131.540 -35.004 1.00 36.76 84 TYR D CA 1
ATOM 6039 C C . TYR D 1 84 ? 78.125 132.014 -34.055 1.00 37.51 84 TYR D C 1
ATOM 6040 O O . TYR D 1 84 ? 77.028 131.455 -34.048 1.00 36.45 84 TYR D O 1
ATOM 6049 N N . THR D 1 85 ? 78.448 133.032 -33.253 1.00 38.14 85 THR D N 1
ATOM 6050 C CA . THR D 1 85 ? 77.501 133.633 -32.309 1.00 39.57 85 THR D CA 1
ATOM 6051 C C . THR D 1 85 ? 76.283 134.131 -33.116 1.00 41.72 85 THR D C 1
ATOM 6052 O O . THR D 1 85 ? 75.117 133.801 -32.815 1.00 41.81 85 THR D O 1
ATOM 6056 N N . ALA D 1 86 ? 76.589 134.932 -34.142 1.00 41.20 86 ALA D N 1
ATOM 6057 C CA . ALA D 1 86 ? 75.597 135.510 -35.032 1.00 41.82 86 ALA D CA 1
ATOM 6058 C C . ALA D 1 86 ? 74.691 134.446 -35.650 1.00 42.65 86 ALA D C 1
ATOM 6059 O O . ALA D 1 86 ? 73.485 134.644 -35.725 1.00 41.64 86 ALA D O 1
ATOM 6061 N N . LEU D 1 87 ? 75.274 133.326 -36.089 1.00 43.94 87 LEU D N 1
ATOM 6062 C CA . LEU D 1 87 ? 74.501 132.235 -36.684 1.00 44.51 87 LEU D CA 1
ATOM 6063 C C . LEU D 1 87 ? 73.523 131.678 -35.660 1.00 45.13 87 LEU D C 1
ATOM 6064 O O . LEU D 1 87 ? 72.450 131.199 -36.021 1.00 45.18 87 LEU D O 1
ATOM 6069 N N . ILE D 1 88 ? 73.897 131.736 -34.384 1.00 45.78 88 ILE D N 1
ATOM 6070 C CA . ILE D 1 88 ? 73.031 131.228 -33.327 1.00 47.73 88 ILE D CA 1
ATOM 6071 C C . ILE D 1 88 ? 71.952 132.258 -33.005 1.00 47.78 88 ILE D C 1
ATOM 6072 O O . ILE D 1 88 ? 70.775 131.915 -32.840 1.00 46.59 88 ILE D O 1
ATOM 6077 N N . ALA D 1 89 ? 72.360 133.521 -32.923 1.00 47.72 89 ALA D N 1
ATOM 6078 C CA . ALA D 1 89 ? 71.433 134.615 -32.642 1.00 48.76 89 ALA D CA 1
ATOM 6079 C C . ALA D 1 89 ? 70.307 134.690 -33.694 1.00 49.72 89 ALA D C 1
ATOM 6080 O O . ALA D 1 89 ? 69.236 135.253 -33.445 1.00 50.51 89 ALA D O 1
ATOM 6082 N N . GLU D 1 90 ? 70.563 134.107 -34.863 1.00 50.87 90 GLU D N 1
ATOM 6083 C CA . GLU D 1 90 ? 69.619 134.076 -35.976 1.00 50.47 90 GLU D CA 1
ATOM 6084 C C . GLU D 1 90 ? 68.603 132.952 -35.870 1.00 50.48 90 GLU D C 1
ATOM 6085 O O . GLU D 1 90 ? 67.640 132.925 -36.617 1.00 50.93 90 GLU D O 1
ATOM 6091 N N . ILE D 1 91 ? 68.813 132.015 -34.954 1.00 50.91 91 ILE D N 1
ATOM 6092 C CA . ILE D 1 91 ? 67.910 130.880 -34.826 1.00 50.40 91 ILE D CA 1
ATOM 6093 C C . ILE D 1 91 ? 67.236 130.870 -33.484 1.00 50.73 91 ILE D C 1
ATOM 6094 O O . ILE D 1 91 ? 66.057 130.584 -33.344 1.00 51.57 91 ILE D O 1
ATOM 6099 N N . VAL D 1 92 ? 68.024 131.190 -32.486 1.00 51.60 92 VAL D N 1
ATOM 6100 C CA . VAL D 1 92 ? 67.583 131.165 -31.115 1.00 53.37 92 VAL D CA 1
ATOM 6101 C C . VAL D 1 92 ? 66.917 132.453 -30.612 1.00 54.36 92 VAL D C 1
ATOM 6102 O O . VAL D 1 92 ? 66.937 133.499 -31.279 1.00 54.18 92 VAL D O 1
ATOM 6106 N N . ASP D 1 93 ? 66.295 132.349 -29.441 1.00 55.24 93 ASP D N 1
ATOM 6107 C CA . ASP D 1 93 ? 65.661 133.479 -28.785 1.00 56.45 93 ASP D CA 1
ATOM 6108 C C . ASP D 1 93 ? 66.760 134.443 -28.313 1.00 56.25 93 ASP D C 1
ATOM 6109 O O . ASP D 1 93 ? 66.949 135.528 -28.873 1.00 56.20 93 ASP D O 1
ATOM 6114 N N . LYS D 1 94 ? 67.470 134.040 -27.263 1.00 55.85 94 LYS D N 1
ATOM 6115 C CA . LYS D 1 94 ? 68.571 134.835 -26.730 1.00 56.50 94 LYS D CA 1
ATOM 6116 C C . LYS D 1 94 ? 69.861 133.994 -26.603 1.00 55.10 94 LYS D C 1
ATOM 6117 O O . LYS D 1 94 ? 69.830 132.758 -26.492 1.00 53.72 94 LYS D O 1
ATOM 6123 N N . VAL D 1 95 ? 70.992 134.686 -26.630 1.00 52.66 95 VAL D N 1
ATOM 6124 C CA . VAL D 1 95 ? 72.286 134.042 -26.559 1.00 51.48 95 VAL D CA 1
ATOM 6125 C C . VAL D 1 95 ? 73.232 134.754 -25.596 1.00 51.07 95 VAL D C 1
ATOM 6126 O O . VAL D 1 95 ? 73.292 135.987 -25.559 1.00 52.58 95 VAL D O 1
ATOM 6130 N N . VAL D 1 96 ? 73.967 133.987 -24.802 1.00 49.10 96 VAL D N 1
ATOM 6131 C CA . VAL D 1 96 ? 74.951 134.593 -23.917 1.00 45.36 96 VAL D CA 1
ATOM 6132 C C . VAL D 1 96 ? 76.273 134.016 -24.393 1.00 43.43 96 VAL D C 1
ATOM 6133 O O . VAL D 1 96 ? 76.420 132.803 -24.497 1.00 42.74 96 VAL D O 1
ATOM 6137 N N . SER D 1 97 ? 77.211 134.898 -24.715 1.00 40.89 97 SER D N 1
ATOM 6138 C CA . SER D 1 97 ? 78.515 134.508 -25.201 1.00 38.65 97 SER D CA 1
ATOM 6139 C C . SER D 1 97 ? 79.617 135.158 -24.353 1.00 38.49 97 SER D C 1
ATOM 6140 O O . SER D 1 97 ? 79.663 136.389 -24.162 1.00 37.04 97 SER D O 1
ATOM 6143 N N . VAL D 1 98 ? 80.508 134.317 -23.828 1.00 36.91 98 VAL D N 1
ATOM 6144 C CA . VAL D 1 98 ? 81.603 134.802 -22.996 1.00 34.37 98 VAL D CA 1
ATOM 6145 C C . VAL D 1 98 ? 82.924 134.810 -23.774 1.00 35.01 98 VAL D C 1
ATOM 6146 O O . VAL D 1 98 ? 83.208 133.910 -24.556 1.00 34.15 98 VAL D O 1
ATOM 6150 N N . GLU D 1 99 ? 83.727 135.841 -23.564 1.00 34.29 99 GLU D N 1
ATOM 6151 C CA . GLU D 1 99 ? 85.006 135.924 -24.232 1.00 35.20 99 GLU D CA 1
ATOM 6152 C C . GLU D 1 99 ? 85.955 136.356 -23.143 1.00 35.69 99 GLU D C 1
ATOM 6153 O O . GLU D 1 99 ? 85.617 137.221 -22.352 1.00 35.97 99 GLU D O 1
ATOM 6159 N N . ILE D 1 100 ? 87.140 135.769 -23.097 1.00 35.54 100 ILE D N 1
ATOM 6160 C CA . ILE D 1 100 ? 88.080 136.115 -22.061 1.00 35.92 100 ILE D CA 1
ATOM 6161 C C . ILE D 1 100 ? 89.090 137.143 -22.537 1.00 37.96 100 ILE D C 1
ATOM 6162 O O . ILE D 1 100 ? 89.575 137.946 -21.743 1.00 39.65 100 ILE D O 1
ATOM 6167 N N . ASN D 1 101 ? 89.401 137.136 -23.830 1.00 39.52 101 ASN D N 1
ATOM 6168 C CA . ASN D 1 101 ? 90.381 138.074 -24.402 1.00 40.29 101 ASN D CA 1
ATOM 6169 C C . ASN D 1 101 ? 89.778 139.422 -24.814 1.00 40.92 101 ASN D C 1
ATOM 6170 O O . ASN D 1 101 ? 88.954 139.495 -25.721 1.00 39.75 101 ASN D O 1
ATOM 6175 N N . GLU D 1 102 ? 90.207 140.498 -24.169 1.00 43.43 102 GLU D N 1
ATOM 6176 C CA . GLU D 1 102 ? 89.658 141.810 -24.486 1.00 47.02 102 GLU D CA 1
ATOM 6177 C C . GLU D 1 102 ? 89.823 142.269 -25.936 1.00 48.62 102 GLU D C 1
ATOM 6178 O O . GLU D 1 102 ? 88.877 142.782 -26.551 1.00 49.13 102 GLU D O 1
ATOM 6184 N N . LYS D 1 103 ? 91.021 142.104 -26.485 1.00 49.75 103 LYS D N 1
ATOM 6185 C CA . LYS D 1 103 ? 91.247 142.489 -27.867 1.00 49.65 103 LYS D CA 1
ATOM 6186 C C . LYS D 1 103 ? 90.195 141.808 -28.727 1.00 50.03 103 LYS D C 1
ATOM 6187 O O . LYS D 1 103 ? 89.590 142.455 -29.569 1.00 51.32 103 LYS D O 1
ATOM 6201 N N . TYR D 1 105 ? 87.306 140.652 -27.761 1.00 48.44 105 TYR D N 1
ATOM 6202 C CA . TYR D 1 105 ? 86.034 141.219 -27.341 1.00 47.67 105 TYR D CA 1
ATOM 6203 C C . TYR D 1 105 ? 85.750 142.505 -28.118 1.00 49.36 105 TYR D C 1
ATOM 6204 O O . TYR D 1 105 ? 84.652 142.707 -28.661 1.00 49.07 105 TYR D O 1
ATOM 6213 N N . ASN D 1 106 ? 86.747 143.380 -28.166 1.00 49.74 106 ASN D N 1
ATOM 6214 C CA . ASN D 1 106 ? 86.608 144.626 -28.892 1.00 50.17 106 ASN D CA 1
ATOM 6215 C C . ASN D 1 106 ? 86.405 144.393 -30.387 1.00 51.90 106 ASN D C 1
ATOM 6216 O O . ASN D 1 106 ? 85.540 145.020 -31.013 1.00 54.02 106 ASN D O 1
ATOM 6221 N N . TYR D 1 107 ? 87.198 143.493 -30.958 1.00 50.87 107 TYR D N 1
ATOM 6222 C CA . TYR D 1 107 ? 87.094 143.180 -32.374 1.00 50.94 107 TYR D CA 1
ATOM 6223 C C . TYR D 1 107 ? 85.690 142.746 -32.801 1.00 52.08 107 TYR D C 1
ATOM 6224 O O . TYR D 1 107 ? 85.115 143.298 -33.740 1.00 53.02 107 TYR D O 1
ATOM 6233 N N . ALA D 1 108 ? 85.135 141.754 -32.118 1.00 53.24 108 ALA D N 1
ATOM 6234 C CA . ALA D 1 108 ? 83.816 141.257 -32.491 1.00 54.73 108 ALA D CA 1
ATOM 6235 C C . ALA D 1 108 ? 82.752 142.264 -32.142 1.00 56.16 108 ALA D C 1
ATOM 6236 O O . ALA D 1 108 ? 81.703 142.329 -32.785 1.00 56.71 108 ALA D O 1
ATOM 6238 N N . SER D 1 109 ? 83.043 143.055 -31.120 1.00 57.88 109 SER D N 1
ATOM 6239 C CA . SER D 1 109 ? 82.121 144.059 -30.619 1.00 59.90 109 SER D CA 1
ATOM 6240 C C . SER D 1 109 ? 81.277 144.776 -31.669 1.00 60.83 109 SER D C 1
ATOM 6241 O O . SER D 1 109 ? 80.053 144.824 -31.566 1.00 61.45 109 SER D O 1
ATOM 6244 N N . LYS D 1 110 ? 81.945 145.323 -32.677 1.00 62.36 110 LYS D N 1
ATOM 6245 C CA . LYS D 1 110 ? 81.299 146.065 -33.759 1.00 62.60 110 LYS D CA 1
ATOM 6246 C C . LYS D 1 110 ? 80.290 145.275 -34.608 1.00 61.42 110 LYS D C 1
ATOM 6247 O O . LYS D 1 110 ? 79.158 145.710 -34.797 1.00 61.40 110 LYS D O 1
ATOM 6253 N N . LEU D 1 111 ? 80.684 144.114 -35.115 1.00 60.01 111 LEU D N 1
ATOM 6254 C CA . LEU D 1 111 ? 79.780 143.341 -35.957 1.00 58.26 111 LEU D CA 1
ATOM 6255 C C . LEU D 1 111 ? 78.569 142.736 -35.275 1.00 57.92 111 LEU D C 1
ATOM 6256 O O . LEU D 1 111 ? 77.544 142.510 -35.913 1.00 57.64 111 LEU D O 1
ATOM 6261 N N . LEU D 1 112 ? 78.671 142.466 -33.984 1.00 57.23 112 LEU D N 1
ATOM 6262 C CA . LEU D 1 112 ? 77.544 141.878 -33.275 1.00 56.84 112 LEU D CA 1
ATOM 6263 C C . LEU D 1 112 ? 76.590 142.928 -32.712 1.00 56.02 112 LEU D C 1
ATOM 6264 O O . LEU D 1 112 ? 75.777 142.650 -31.823 1.00 54.71 112 LEU D O 1
ATOM 6269 N N . SER D 1 113 ? 76.690 144.135 -33.253 1.00 55.36 113 SER D N 1
ATOM 6270 C CA . SER D 1 113 ? 75.842 145.237 -32.825 1.00 55.20 113 SER D CA 1
ATOM 6271 C C . SER D 1 113 ? 74.550 145.226 -33.616 1.00 53.30 113 SER D C 1
ATOM 6272 O O . SER D 1 113 ? 73.676 146.047 -33.373 1.00 53.40 113 SER D O 1
ATOM 6275 N N . TYR D 1 114 ? 74.457 144.299 -34.568 1.00 51.53 114 TYR D N 1
ATOM 6276 C CA . TYR D 1 114 ? 73.278 144.123 -35.418 1.00 49.22 114 TYR D CA 1
ATOM 6277 C C . TYR D 1 114 ? 72.234 143.275 -34.712 1.00 48.55 114 TYR D C 1
ATOM 6278 O O . TYR D 1 114 ? 71.113 143.123 -35.191 1.00 48.69 114 TYR D O 1
ATOM 6287 N N . TYR D 1 115 ? 72.614 142.695 -33.588 1.00 48.28 115 TYR D N 1
ATOM 6288 C CA . TYR D 1 115 ? 71.692 141.843 -32.854 1.00 49.02 115 TYR D CA 1
ATOM 6289 C C . TYR D 1 115 ? 71.430 142.465 -31.499 1.00 49.99 115 TYR D C 1
ATOM 6290 O O . TYR D 1 115 ? 72.275 143.192 -30.977 1.00 50.22 115 TYR D O 1
ATOM 6299 N N . ASN D 1 116 ? 70.252 142.217 -30.943 1.00 50.44 116 ASN D N 1
ATOM 6300 C CA . ASN D 1 116 ? 69.981 142.730 -29.620 1.00 52.05 116 ASN D CA 1
ATOM 6301 C C . ASN D 1 116 ? 69.588 141.540 -28.749 1.00 51.21 116 ASN D C 1
ATOM 6302 O O . ASN D 1 116 ? 69.398 141.678 -27.541 1.00 52.10 116 ASN D O 1
ATOM 6307 N N . ASN D 1 117 ? 69.497 140.364 -29.373 1.00 49.15 117 ASN D N 1
ATOM 6308 C CA . ASN D 1 117 ? 69.164 139.132 -28.651 1.00 47.63 117 ASN D CA 1
ATOM 6309 C C . ASN D 1 117 ? 70.450 138.381 -28.289 1.00 47.55 117 ASN D C 1
ATOM 6310 O O . ASN D 1 117 ? 70.472 137.156 -28.182 1.00 47.67 117 ASN D O 1
ATOM 6315 N N . ILE D 1 118 ? 71.517 139.148 -28.091 1.00 46.16 118 ILE D N 1
ATOM 6316 C CA . ILE D 1 118 ? 72.824 138.617 -27.732 1.00 44.33 118 ILE D CA 1
ATOM 6317 C C . ILE D 1 118 ? 73.465 139.409 -26.576 1.00 42.96 118 ILE D C 1
ATOM 6318 O O . ILE D 1 118 ? 73.681 140.613 -26.695 1.00 41.55 118 ILE D O 1
ATOM 6323 N N . LYS D 1 119 ? 73.761 138.741 -25.465 1.00 42.94 119 LYS D N 1
ATOM 6324 C CA . LYS D 1 119 ? 74.433 139.404 -24.345 1.00 43.70 119 LYS D CA 1
ATOM 6325 C C . LYS D 1 119 ? 75.912 139.018 -24.441 1.00 43.33 119 LYS D C 1
ATOM 6326 O O . LYS D 1 119 ? 76.228 137.843 -24.571 1.00 44.24 119 LYS D O 1
ATOM 6332 N N . LEU D 1 120 ? 76.813 139.992 -24.389 1.00 41.94 120 LEU D N 1
ATOM 6333 C CA . LEU D 1 120 ? 78.234 139.691 -24.527 1.00 41.26 120 LEU D CA 1
ATOM 6334 C C . LEU D 1 120 ? 79.015 139.970 -23.266 1.00 41.68 120 LEU D C 1
ATOM 6335 O O . LEU D 1 120 ? 79.060 141.113 -22.812 1.00 42.23 120 LEU D O 1
ATOM 6340 N N . ILE D 1 121 ? 79.639 138.927 -22.712 1.00 41.02 121 ILE D N 1
ATOM 6341 C CA . ILE D 1 121 ? 80.434 139.066 -21.503 1.00 38.30 121 ILE D CA 1
ATOM 6342 C C . ILE D 1 121 ? 81.920 138.971 -21.780 1.00 36.84 121 ILE D C 1
ATOM 6343 O O . ILE D 1 121 ? 82.367 138.147 -22.567 1.00 36.11 121 ILE D O 1
ATOM 6348 N N . LEU D 1 122 ? 82.672 139.840 -21.124 1.00 36.11 122 LEU D N 1
ATOM 6349 C CA . LEU D 1 122 ? 84.117 139.848 -21.228 1.00 37.59 122 LEU D CA 1
ATOM 6350 C C . LEU D 1 122 ? 84.582 139.236 -19.908 1.00 39.56 122 LEU D C 1
ATOM 6351 O O . LEU D 1 122 ? 84.764 139.965 -18.935 1.00 40.15 122 LEU D O 1
ATOM 6356 N N . GLY D 1 123 ? 84.739 137.908 -19.867 1.00 40.30 123 GLY D N 1
ATOM 6357 C CA . GLY D 1 123 ? 85.204 137.246 -18.656 1.00 38.94 123 GLY D CA 1
ATOM 6358 C C . GLY D 1 123 ? 85.654 135.796 -18.808 1.00 39.11 123 GLY D C 1
ATOM 6359 O O . GLY D 1 123 ? 85.711 135.255 -19.915 1.00 39.02 123 GLY D O 1
ATOM 6360 N N . ASP D 1 124 ? 85.980 135.164 -17.680 1.00 38.35 124 ASP D N 1
ATOM 6361 C CA . ASP D 1 124 ? 86.402 133.771 -17.669 1.00 36.54 124 ASP D CA 1
ATOM 6362 C C . ASP D 1 124 ? 85.227 132.898 -18.094 1.00 36.36 124 ASP D C 1
ATOM 6363 O O . ASP D 1 124 ? 84.283 132.724 -17.345 1.00 38.52 124 ASP D O 1
ATOM 6368 N N . GLY D 1 125 ? 85.274 132.337 -19.289 1.00 36.71 125 GLY D N 1
ATOM 6369 C CA . GLY D 1 125 ? 84.158 131.522 -19.736 1.00 36.29 125 GLY D CA 1
ATOM 6370 C C . GLY D 1 125 ? 84.111 130.130 -19.148 1.00 35.39 125 GLY D C 1
ATOM 6371 O O . GLY D 1 125 ? 83.165 129.365 -19.342 1.00 33.06 125 GLY D O 1
ATOM 6372 N N . THR D 1 126 ? 85.160 129.792 -18.425 1.00 37.55 126 THR D N 1
ATOM 6373 C CA . THR D 1 126 ? 85.256 128.486 -17.800 1.00 38.12 126 THR D CA 1
ATOM 6374 C C . THR D 1 126 ? 84.237 128.411 -16.636 1.00 38.47 126 THR D C 1
ATOM 6375 O O . THR D 1 126 ? 83.906 127.334 -16.134 1.00 36.59 126 THR D O 1
ATOM 6379 N N . LEU D 1 127 ? 83.730 129.583 -16.250 1.00 39.02 127 LEU D N 1
ATOM 6380 C CA . LEU D 1 127 ? 82.725 129.744 -15.207 1.00 38.35 127 LEU D CA 1
ATOM 6381 C C . LEU D 1 127 ? 81.317 129.822 -15.832 1.00 40.61 127 LEU D C 1
ATOM 6382 O O . LEU D 1 127 ? 80.319 129.872 -15.110 1.00 41.30 127 LEU D O 1
ATOM 6387 N N . GLY D 1 128 ? 81.245 129.847 -17.165 1.00 42.13 128 GLY D N 1
ATOM 6388 C CA . GLY D 1 128 ? 79.971 129.967 -17.855 1.00 43.08 128 GLY D CA 1
ATOM 6389 C C . GLY D 1 128 ? 79.371 131.299 -17.456 1.00 45.26 128 GLY D C 1
ATOM 6390 O O . GLY D 1 128 ? 80.100 132.258 -17.200 1.00 45.02 128 GLY D O 1
ATOM 6391 N N . TYR D 1 129 ? 78.047 131.384 -17.420 1.00 47.58 129 TYR D N 1
ATOM 6392 C CA . TYR D 1 129 ? 77.400 132.613 -16.976 1.00 51.25 129 TYR D CA 1
ATOM 6393 C C . TYR D 1 129 ? 76.243 132.230 -16.066 1.00 53.54 129 TYR D C 1
ATOM 6394 O O . TYR D 1 129 ? 75.158 131.875 -16.522 1.00 51.98 129 TYR D O 1
ATOM 6403 N N . GLU D 1 130 ? 76.517 132.287 -14.771 1.00 56.69 130 GLU D N 1
ATOM 6404 C CA . GLU D 1 130 ? 75.563 131.933 -13.737 1.00 60.64 130 GLU D CA 1
ATOM 6405 C C . GLU D 1 130 ? 74.191 132.631 -13.813 1.00 61.55 130 GLU D C 1
ATOM 6406 O O . GLU D 1 130 ? 73.144 131.980 -13.749 1.00 60.94 130 GLU D O 1
ATOM 6412 N N . GLU D 1 131 ? 74.213 133.954 -13.969 1.00 61.98 131 GLU D N 1
ATOM 6413 C CA . GLU D 1 131 ? 73.022 134.817 -13.967 1.00 63.47 131 GLU D CA 1
ATOM 6414 C C . GLU D 1 131 ? 71.821 134.496 -14.848 1.00 64.09 131 GLU D C 1
ATOM 6415 O O . GLU D 1 131 ? 70.673 134.583 -14.410 1.00 65.80 131 GLU D O 1
ATOM 6421 N N . GLU D 1 132 ? 72.061 134.145 -16.096 1.00 63.74 132 GLU D N 1
ATOM 6422 C CA . GLU D 1 132 ? 70.969 133.788 -16.982 1.00 62.34 132 GLU D CA 1
ATOM 6423 C C . GLU D 1 132 ? 70.910 132.276 -16.976 1.00 60.61 132 GLU D C 1
ATOM 6424 O O . GLU D 1 132 ? 70.565 131.625 -17.957 1.00 59.24 132 GLU D O 1
ATOM 6430 N N . LYS D 1 133 ? 71.267 131.764 -15.809 1.00 59.38 133 LYS D N 1
ATOM 6431 C CA . LYS D 1 133 ? 71.365 130.347 -15.529 1.00 60.01 133 LYS D CA 1
ATOM 6432 C C . LYS D 1 133 ? 70.751 129.299 -16.445 1.00 58.49 133 LYS D C 1
ATOM 6433 O O . LYS D 1 133 ? 71.433 128.838 -17.352 1.00 61.25 133 LYS D O 1
ATOM 6439 N N . PRO D 1 134 ? 69.453 128.948 -16.306 1.00 54.97 134 PRO D N 1
ATOM 6440 C CA . PRO D 1 134 ? 69.042 127.893 -17.255 1.00 51.77 134 PRO D CA 1
ATOM 6441 C C . PRO D 1 134 ? 69.405 128.115 -18.722 1.00 49.90 134 PRO D C 1
ATOM 6442 O O . PRO D 1 134 ? 69.106 129.161 -19.294 1.00 50.98 134 PRO D O 1
ATOM 6446 N N . TYR D 1 135 ? 70.091 127.137 -19.313 1.00 47.62 135 TYR D N 1
ATOM 6447 C CA . TYR D 1 135 ? 70.440 127.210 -20.732 1.00 44.97 135 TYR D CA 1
ATOM 6448 C C . TYR D 1 135 ? 70.002 125.923 -21.384 1.00 44.80 135 TYR D C 1
ATOM 6449 O O . TYR D 1 135 ? 70.123 124.865 -20.798 1.00 44.34 135 TYR D O 1
ATOM 6458 N N . ASP D 1 136 ? 69.493 126.012 -22.602 1.00 46.24 136 ASP D N 1
ATOM 6459 C CA . ASP D 1 136 ? 69.046 124.821 -23.322 1.00 47.68 136 ASP D CA 1
ATOM 6460 C C . ASP D 1 136 ? 70.221 124.123 -23.972 1.00 47.14 136 ASP D C 1
ATOM 6461 O O . ASP D 1 136 ? 70.267 122.899 -24.037 1.00 47.76 136 ASP D O 1
ATOM 6466 N N . ARG D 1 137 ? 71.171 124.930 -24.440 1.00 45.83 137 ARG D N 1
ATOM 6467 C CA . ARG D 1 137 ? 72.355 124.458 -25.131 1.00 42.68 137 ARG D CA 1
ATOM 6468 C C . ARG D 1 137 ? 73.586 125.297 -24.791 1.00 42.25 137 ARG D C 1
ATOM 6469 O O . ARG D 1 137 ? 73.471 126.480 -24.435 1.00 39.66 137 ARG D O 1
ATOM 6477 N N . VAL D 1 138 ? 74.757 124.664 -24.932 1.00 41.47 138 VAL D N 1
ATOM 6478 C CA . VAL D 1 138 ? 76.052 125.287 -24.670 1.00 40.49 138 VAL D CA 1
ATOM 6479 C C . VAL D 1 138 ? 77.111 124.825 -25.685 1.00 39.17 138 VAL D C 1
ATOM 6480 O O . VAL D 1 138 ? 77.172 123.647 -26.026 1.00 40.23 138 VAL D O 1
ATOM 6484 N N . VAL D 1 139 ? 77.932 125.742 -26.182 1.00 36.64 139 VAL D N 1
ATOM 6485 C CA . VAL D 1 139 ? 78.995 125.355 -27.108 1.00 35.57 139 VAL D CA 1
ATOM 6486 C C . VAL D 1 139 ? 80.267 125.977 -26.629 1.00 34.85 139 VAL D C 1
ATOM 6487 O O . VAL D 1 139 ? 80.287 127.157 -26.242 1.00 31.90 139 VAL D O 1
ATOM 6491 N N . VAL D 1 140 ? 81.335 125.188 -26.686 1.00 34.48 140 VAL D N 1
ATOM 6492 C CA . VAL D 1 140 ? 82.651 125.650 -26.258 1.00 33.86 140 VAL D CA 1
ATOM 6493 C C . VAL D 1 140 ? 83.581 125.498 -27.435 1.00 34.47 140 VAL D C 1
ATOM 6494 O O . VAL D 1 140 ? 83.610 124.429 -28.048 1.00 34.01 140 VAL D O 1
ATOM 6498 N N . TRP D 1 141 ? 84.348 126.543 -27.748 1.00 34.75 141 TRP D N 1
ATOM 6499 C CA . TRP D 1 141 ? 85.260 126.473 -28.889 1.00 36.08 141 TRP D CA 1
ATOM 6500 C C . TRP D 1 141 ? 86.715 126.344 -28.487 1.00 37.25 141 TRP D C 1
ATOM 6501 O O . TRP D 1 141 ? 87.601 126.875 -29.171 1.00 40.02 141 TRP D O 1
ATOM 6512 N N . ALA D 1 142 ? 86.958 125.663 -27.376 1.00 35.70 142 ALA D N 1
ATOM 6513 C CA . ALA D 1 142 ? 88.304 125.460 -26.864 1.00 37.96 142 ALA D CA 1
ATOM 6514 C C . ALA D 1 142 ? 88.324 124.145 -26.054 1.00 39.89 142 ALA D C 1
ATOM 6515 O O . ALA D 1 142 ? 87.315 123.795 -25.448 1.00 43.10 142 ALA D O 1
ATOM 6517 N N . THR D 1 143 ? 89.429 123.392 -26.066 1.00 39.91 143 THR D N 1
ATOM 6518 C CA . THR D 1 143 ? 89.445 122.151 -25.282 1.00 39.26 143 THR D CA 1
ATOM 6519 C C . THR D 1 143 ? 89.624 122.463 -23.828 1.00 38.26 143 THR D C 1
ATOM 6520 O O . THR D 1 143 ? 90.240 123.473 -23.470 1.00 37.47 143 THR D O 1
ATOM 6524 N N . ALA D 1 144 ? 89.082 121.581 -22.996 1.00 37.91 144 ALA D N 1
ATOM 6525 C CA . ALA D 1 144 ? 89.193 121.736 -21.558 1.00 37.81 144 ALA D CA 1
ATOM 6526 C C . ALA D 1 144 ? 89.792 120.469 -20.945 1.00 36.81 144 ALA D C 1
ATOM 6527 O O . ALA D 1 144 ? 89.752 119.392 -21.565 1.00 35.61 144 ALA D O 1
ATOM 6529 N N . PRO D 1 145 ? 90.387 120.592 -19.733 1.00 36.48 145 PRO D N 1
ATOM 6530 C CA . PRO D 1 145 ? 90.997 119.456 -19.025 1.00 36.32 145 PRO D CA 1
ATOM 6531 C C . PRO D 1 145 ? 90.004 118.291 -18.836 1.00 37.87 145 PRO D C 1
ATOM 6532 O O . PRO D 1 145 ? 90.354 117.143 -19.092 1.00 37.69 145 PRO D O 1
ATOM 6536 N N . THR D 1 146 ? 88.781 118.592 -18.377 1.00 38.82 146 THR D N 1
ATOM 6537 C CA . THR D 1 146 ? 87.721 117.583 -18.180 1.00 38.29 146 THR D CA 1
ATOM 6538 C C . THR D 1 146 ? 86.480 118.253 -18.689 1.00 39.97 146 THR D C 1
ATOM 6539 O O . THR D 1 146 ? 86.553 119.181 -19.474 1.00 42.12 146 THR D O 1
ATOM 6543 N N . LEU D 1 147 ? 85.340 117.787 -18.189 1.00 40.91 147 LEU D N 1
ATOM 6544 C CA . LEU D 1 147 ? 84.052 118.353 -18.521 1.00 39.61 147 LEU D CA 1
ATOM 6545 C C . LEU D 1 147 ? 84.040 119.698 -17.805 1.00 39.99 147 LEU D C 1
ATOM 6546 O O . LEU D 1 147 ? 84.453 119.790 -16.648 1.00 37.64 147 LEU D O 1
ATOM 6551 N N . LEU D 1 148 ? 83.606 120.746 -18.501 1.00 41.52 148 LEU D N 1
ATOM 6552 C CA . LEU D 1 148 ? 83.508 122.076 -17.896 1.00 42.41 148 LEU D CA 1
ATOM 6553 C C . LEU D 1 148 ? 82.324 122.063 -16.911 1.00 44.54 148 LEU D C 1
ATOM 6554 O O . LEU D 1 148 ? 81.157 122.139 -17.293 1.00 45.93 148 LEU D O 1
ATOM 6559 N N . CYS D 1 149 ? 82.657 121.950 -15.636 1.00 45.78 149 CYS D N 1
ATOM 6560 C CA . CYS D 1 149 ? 81.698 121.869 -14.543 1.00 47.87 149 CYS D CA 1
ATOM 6561 C C . CYS D 1 149 ? 80.621 122.952 -14.465 1.00 47.59 149 CYS D C 1
ATOM 6562 O O . CYS D 1 149 ? 79.433 122.644 -14.405 1.00 47.57 149 CYS D O 1
ATOM 6565 N N . LYS D 1 150 ? 81.021 124.216 -14.462 1.00 47.32 150 LYS D N 1
ATOM 6566 C CA . LYS D 1 150 ? 80.049 125.295 -14.387 1.00 46.78 150 LYS D CA 1
ATOM 6567 C C . LYS D 1 150 ? 79.032 125.319 -15.545 1.00 46.75 150 LYS D C 1
ATOM 6568 O O . LYS D 1 150 ? 77.833 125.406 -15.319 1.00 48.03 150 LYS D O 1
ATOM 6574 N N . PRO D 1 151 ? 79.491 125.260 -16.796 1.00 46.12 151 PRO D N 1
ATOM 6575 C CA . PRO D 1 151 ? 78.489 125.282 -17.866 1.00 45.80 151 PRO D CA 1
ATOM 6576 C C . PRO D 1 151 ? 77.548 124.090 -17.774 1.00 46.05 151 PRO D C 1
ATOM 6577 O O . PRO D 1 151 ? 76.368 124.207 -18.078 1.00 46.15 151 PRO D O 1
ATOM 6581 N N . TYR D 1 152 ? 78.074 122.943 -17.350 1.00 46.56 152 TYR D N 1
ATOM 6582 C CA . TYR D 1 152 ? 77.260 121.730 -17.204 1.00 47.89 152 TYR D CA 1
ATOM 6583 C C . TYR D 1 152 ? 76.189 121.904 -16.110 1.00 48.47 152 TYR D C 1
ATOM 6584 O O . TYR D 1 152 ? 75.089 121.352 -16.205 1.00 47.73 152 TYR D O 1
ATOM 6593 N N . GLU D 1 153 ? 76.530 122.642 -15.058 1.00 48.29 153 GLU D N 1
ATOM 6594 C CA . GLU D 1 153 ? 75.577 122.903 -13.985 1.00 49.21 153 GLU D CA 1
ATOM 6595 C C . GLU D 1 153 ? 74.510 123.848 -14.525 1.00 48.08 153 GLU D C 1
ATOM 6596 O O . GLU D 1 153 ? 73.328 123.653 -14.302 1.00 49.30 153 GLU D O 1
ATOM 6602 N N . GLN D 1 154 ? 74.949 124.878 -15.234 1.00 46.32 154 GLN D N 1
ATOM 6603 C CA . GLN D 1 154 ? 74.061 125.873 -15.803 1.00 44.76 154 GLN D CA 1
ATOM 6604 C C . GLN D 1 154 ? 73.173 125.332 -16.922 1.00 46.07 154 GLN D C 1
ATOM 6605 O O . GLN D 1 154 ? 72.301 126.038 -17.441 1.00 46.94 154 GLN D O 1
ATOM 6611 N N . LEU D 1 155 ? 73.375 124.080 -17.301 1.00 46.94 155 LEU D N 1
ATOM 6612 C CA . LEU D 1 155 ? 72.561 123.495 -18.364 1.00 47.95 155 LEU D CA 1
ATOM 6613 C C . LEU D 1 155 ? 71.221 123.008 -17.806 1.00 49.47 155 LEU D C 1
ATOM 6614 O O . LEU D 1 155 ? 71.158 122.525 -16.680 1.00 49.21 155 LEU D O 1
ATOM 6619 N N . LYS D 1 156 ? 70.147 123.132 -18.581 1.00 52.45 156 LYS D N 1
ATOM 6620 C CA . LYS D 1 156 ? 68.841 122.636 -18.132 1.00 54.75 156 LYS D CA 1
ATOM 6621 C C . LYS D 1 156 ? 68.978 121.113 -18.108 1.00 55.49 156 LYS D C 1
ATOM 6622 O O . LYS D 1 156 ? 69.896 120.559 -18.720 1.00 55.51 156 LYS D O 1
ATOM 6628 N N . GLU D 1 157 ? 68.073 120.427 -17.424 1.00 55.83 157 GLU D N 1
ATOM 6629 C CA . GLU D 1 157 ? 68.189 118.981 -17.317 1.00 56.60 157 GLU D CA 1
ATOM 6630 C C . GLU D 1 157 ? 68.340 118.199 -18.621 1.00 56.81 157 GLU D C 1
ATOM 6631 O O . GLU D 1 157 ? 69.249 117.389 -18.754 1.00 58.75 157 GLU D O 1
ATOM 6637 N N . GLY D 1 158 ? 67.470 118.411 -19.591 1.00 56.02 158 GLY D N 1
ATOM 6638 C CA . GLY D 1 158 ? 67.631 117.650 -20.817 1.00 55.89 158 GLY D CA 1
ATOM 6639 C C . GLY D 1 158 ? 68.623 118.289 -21.765 1.00 55.47 158 GLY D C 1
ATOM 6640 O O . GLY D 1 158 ? 68.860 117.789 -22.868 1.00 54.08 158 GLY D O 1
ATOM 6641 N N . GLY D 1 159 ? 69.202 119.398 -21.312 1.00 55.89 159 GLY D N 1
ATOM 6642 C CA . GLY D 1 159 ? 70.153 120.165 -22.103 1.00 55.76 159 GLY D CA 1
ATOM 6643 C C . GLY D 1 159 ? 71.256 119.425 -22.835 1.00 54.81 159 GLY D C 1
ATOM 6644 O O . GLY D 1 159 ? 71.662 118.341 -22.435 1.00 56.71 159 GLY D O 1
ATOM 6645 N N . ILE D 1 160 ? 71.741 120.015 -23.919 1.00 53.00 160 ILE D N 1
ATOM 6646 C CA . ILE D 1 160 ? 72.813 119.417 -24.696 1.00 51.40 160 ILE D CA 1
ATOM 6647 C C . ILE D 1 160 ? 74.015 120.345 -24.651 1.00 51.02 160 ILE D C 1
ATOM 6648 O O . ILE D 1 160 ? 73.863 121.567 -24.736 1.00 50.90 160 ILE D O 1
ATOM 6661 N N . ILE D 1 162 ? 78.215 120.745 -26.091 1.00 46.45 162 ILE D N 1
ATOM 6662 C CA . ILE D 1 162 ? 79.178 120.230 -27.042 1.00 43.58 162 ILE D CA 1
ATOM 6663 C C . ILE D 1 162 ? 80.489 120.945 -26.837 1.00 42.15 162 ILE D C 1
ATOM 6664 O O . ILE D 1 162 ? 80.567 122.170 -26.942 1.00 41.72 162 ILE D O 1
ATOM 6669 N N . LEU D 1 163 ? 81.515 120.170 -26.508 1.00 41.57 163 LEU D N 1
ATOM 6670 C CA . LEU D 1 163 ? 82.839 120.721 -26.271 1.00 41.40 163 LEU D CA 1
ATOM 6671 C C . LEU D 1 163 ? 83.905 119.735 -26.605 1.00 41.35 163 LEU D C 1
ATOM 6672 O O . LEU D 1 163 ? 83.639 118.565 -26.804 1.00 41.90 163 LEU D O 1
ATOM 6677 N N . PRO D 1 164 ? 85.139 120.214 -26.705 1.00 43.21 164 PRO D N 1
ATOM 6678 C CA . PRO D 1 164 ? 86.247 119.315 -27.006 1.00 42.69 164 PRO D CA 1
ATOM 6679 C C . PRO D 1 164 ? 86.901 119.122 -25.637 1.00 42.42 164 PRO D C 1
ATOM 6680 O O . PRO D 1 164 ? 87.073 120.091 -24.880 1.00 41.98 164 PRO D O 1
ATOM 6684 N N . ILE D 1 165 ? 87.212 117.883 -25.287 1.00 42.82 165 ILE D N 1
ATOM 6685 C CA . ILE D 1 165 ? 87.869 117.629 -24.013 1.00 44.62 165 ILE D CA 1
ATOM 6686 C C . ILE D 1 165 ? 89.189 116.935 -24.284 1.00 45.53 165 ILE D C 1
ATOM 6687 O O . ILE D 1 165 ? 89.280 116.064 -25.157 1.00 45.65 165 ILE D O 1
ATOM 6692 N N . GLY D 1 166 ? 90.221 117.324 -23.554 1.00 45.97 166 GLY D N 1
ATOM 6693 C CA . GLY D 1 166 ? 91.489 116.670 -23.759 1.00 47.47 166 GLY D CA 1
ATOM 6694 C C . GLY D 1 166 ? 92.708 117.520 -23.540 1.00 48.84 166 GLY D C 1
ATOM 6695 O O . GLY D 1 166 ? 92.676 118.747 -23.598 1.00 49.66 166 GLY D O 1
ATOM 6696 N N . VAL D 1 167 ? 93.802 116.844 -23.250 1.00 49.50 167 VAL D N 1
ATOM 6697 C CA . VAL D 1 167 ? 95.052 117.534 -23.066 1.00 49.84 167 VAL D CA 1
ATOM 6698 C C . VAL D 1 167 ? 95.776 117.148 -24.322 1.00 49.18 167 VAL D C 1
ATOM 6699 O O . VAL D 1 167 ? 95.341 116.243 -25.024 1.00 48.46 167 VAL D O 1
ATOM 6703 N N . GLY D 1 168 ? 96.855 117.828 -24.642 1.00 49.06 168 GLY D N 1
ATOM 6704 C CA . GLY D 1 168 ? 97.539 117.427 -25.849 1.00 53.70 168 GLY D CA 1
ATOM 6705 C C . GLY D 1 168 ? 96.958 117.942 -27.152 1.00 55.58 168 GLY D C 1
ATOM 6706 O O . GLY D 1 168 ? 95.752 118.130 -27.306 1.00 56.12 168 GLY D O 1
ATOM 6707 N N . ARG D 1 169 ? 97.859 118.138 -28.104 1.00 57.17 169 ARG D N 1
ATOM 6708 C CA . ARG D 1 169 ? 97.551 118.667 -29.417 1.00 57.57 169 ARG D CA 1
ATOM 6709 C C . ARG D 1 169 ? 96.362 118.058 -30.148 1.00 55.40 169 ARG D C 1
ATOM 6710 O O . ARG D 1 169 ? 95.911 118.604 -31.154 1.00 55.70 169 ARG D O 1
ATOM 6718 N N . VAL D 1 170 ? 95.843 116.942 -29.661 1.00 52.29 170 VAL D N 1
ATOM 6719 C CA . VAL D 1 170 ? 94.694 116.344 -30.324 1.00 50.87 170 VAL D CA 1
ATOM 6720 C C . VAL D 1 170 ? 93.680 115.879 -29.313 1.00 50.14 170 VAL D C 1
ATOM 6721 O O . VAL D 1 170 ? 93.998 115.073 -28.442 1.00 52.01 170 VAL D O 1
ATOM 6725 N N . GLN D 1 171 ? 92.449 116.360 -29.442 1.00 47.80 171 GLN D N 1
ATOM 6726 C CA . GLN D 1 171 ? 91.413 116.004 -28.489 1.00 43.42 171 GLN D CA 1
ATOM 6727 C C . GLN D 1 171 ? 90.206 115.360 -29.133 1.00 44.18 171 GLN D C 1
ATOM 6728 O O . GLN D 1 171 ? 90.222 115.035 -30.318 1.00 45.19 171 GLN D O 1
ATOM 6734 N N . LYS D 1 172 ? 89.168 115.144 -28.333 1.00 45.78 172 LYS D N 1
ATOM 6735 C CA . LYS D 1 172 ? 87.929 114.543 -28.821 1.00 47.10 172 LYS D CA 1
ATOM 6736 C C . LYS D 1 172 ? 86.778 115.518 -28.631 1.00 45.39 172 LYS D C 1
ATOM 6737 O O . LYS D 1 172 ? 86.727 116.244 -27.646 1.00 45.18 172 LYS D O 1
ATOM 6743 N N . LEU D 1 173 ? 85.856 115.520 -29.583 1.00 44.49 173 LEU D N 1
ATOM 6744 C CA . LEU D 1 173 ? 84.689 116.391 -29.556 1.00 43.92 173 LEU D CA 1
ATOM 6745 C C . LEU D 1 173 ? 83.525 115.598 -28.965 1.00 45.01 173 LEU D C 1
ATOM 6746 O O . LEU D 1 173 ? 83.037 114.658 -29.588 1.00 44.77 173 LEU D O 1
ATOM 6751 N N . TYR D 1 174 ? 83.088 115.979 -27.766 1.00 46.73 174 TYR D N 1
ATOM 6752 C CA . TYR D 1 174 ? 81.989 115.295 -27.081 1.00 49.11 174 TYR D CA 1
ATOM 6753 C C . TYR D 1 174 ? 80.652 116.006 -27.091 1.00 49.48 174 TYR D C 1
ATOM 6754 O O . TYR D 1 174 ? 80.581 117.223 -26.904 1.00 48.81 174 TYR D O 1
ATOM 6763 N N . LYS D 1 175 ? 79.594 115.218 -27.266 1.00 49.54 175 LYS D N 1
ATOM 6764 C CA . LYS D 1 175 ? 78.230 115.715 -27.226 1.00 50.13 175 LYS D CA 1
ATOM 6765 C C . LYS D 1 175 ? 77.645 115.220 -25.894 1.00 50.18 175 LYS D C 1
ATOM 6766 O O . LYS D 1 175 ? 77.274 114.053 -25.755 1.00 50.29 175 LYS D O 1
ATOM 6772 N N . VAL D 1 176 ? 77.587 116.118 -24.916 1.00 49.06 176 VAL D N 1
ATOM 6773 C CA . VAL D 1 176 ? 77.083 115.819 -23.585 1.00 48.55 176 VAL D CA 1
ATOM 6774 C C . VAL D 1 176 ? 75.597 116.128 -23.386 1.00 49.75 176 VAL D C 1
ATOM 6775 O O . VAL D 1 176 ? 75.167 117.267 -23.574 1.00 51.10 176 VAL D O 1
ATOM 6779 N N . ILE D 1 177 ? 74.815 115.122 -23.002 1.00 49.99 177 ILE D N 1
ATOM 6780 C CA . ILE D 1 177 ? 73.390 115.327 -22.731 1.00 49.58 177 ILE D CA 1
ATOM 6781 C C . ILE D 1 177 ? 73.214 115.195 -21.220 1.00 49.85 177 ILE D C 1
ATOM 6782 O O . ILE D 1 177 ? 73.345 114.105 -20.663 1.00 50.26 177 ILE D O 1
ATOM 6787 N N . LYS D 1 178 ? 72.923 116.317 -20.571 1.00 50.72 178 LYS D N 1
ATOM 6788 C CA . LYS D 1 178 ? 72.785 116.379 -19.118 1.00 51.86 178 LYS D CA 1
ATOM 6789 C C . LYS D 1 178 ? 71.786 115.415 -18.502 1.00 53.48 178 LYS D C 1
ATOM 6790 O O . LYS D 1 178 ? 70.682 115.245 -18.997 1.00 53.91 178 LYS D O 1
ATOM 6796 N N . LYS D 1 179 ? 72.210 114.780 -17.412 1.00 55.26 179 LYS D N 1
ATOM 6797 C CA . LYS D 1 179 ? 71.419 113.807 -16.656 1.00 56.47 179 LYS D CA 1
ATOM 6798 C C . LYS D 1 179 ? 72.076 113.757 -15.287 1.00 56.55 179 LYS D C 1
ATOM 6799 O O . LYS D 1 179 ? 72.939 112.906 -15.036 1.00 56.30 179 LYS D O 1
ATOM 6805 N N . GLY D 1 180 ? 71.681 114.680 -14.414 1.00 55.99 180 GLY D N 1
ATOM 6806 C CA . GLY D 1 180 ? 72.265 114.735 -13.090 1.00 56.61 180 GLY D CA 1
ATOM 6807 C C . GLY D 1 180 ? 73.775 114.658 -13.198 1.00 57.73 180 GLY D C 1
ATOM 6808 O O . GLY D 1 180 ? 74.395 115.469 -13.888 1.00 58.62 180 GLY D O 1
ATOM 6809 N N . ASN D 1 181 ? 74.375 113.683 -12.522 1.00 57.84 181 ASN D N 1
ATOM 6810 C CA . ASN D 1 181 ? 75.816 113.510 -12.573 1.00 56.41 181 ASN D CA 1
ATOM 6811 C C . ASN D 1 181 ? 76.196 112.277 -13.359 1.00 55.89 181 ASN D C 1
ATOM 6812 O O . ASN D 1 181 ? 77.234 111.673 -13.127 1.00 55.66 181 ASN D O 1
ATOM 6817 N N . SER D 1 182 ? 75.336 111.909 -14.294 1.00 55.75 182 SER D N 1
ATOM 6818 C CA . SER D 1 182 ? 75.599 110.771 -15.151 1.00 57.44 182 SER D CA 1
ATOM 6819 C C . SER D 1 182 ? 75.173 111.181 -16.549 1.00 57.67 182 SER D C 1
ATOM 6820 O O . SER D 1 182 ? 74.178 110.698 -17.090 1.00 58.82 182 SER D O 1
ATOM 6823 N N . PRO D 1 183 ? 75.936 112.090 -17.157 1.00 56.69 183 PRO D N 1
ATOM 6824 C CA . PRO D 1 183 ? 75.646 112.586 -18.494 1.00 56.69 183 PRO D CA 1
ATOM 6825 C C . PRO D 1 183 ? 76.036 111.553 -19.524 1.00 57.44 183 PRO D C 1
ATOM 6826 O O . PRO D 1 183 ? 76.937 110.754 -19.288 1.00 58.25 183 PRO D O 1
ATOM 6830 N N . SER D 1 184 ? 75.357 111.554 -20.660 1.00 57.49 184 SER D N 1
ATOM 6831 C CA . SER D 1 184 ? 75.709 110.624 -21.719 1.00 57.56 184 SER D CA 1
ATOM 6832 C C . SER D 1 184 ? 76.752 111.365 -22.534 1.00 57.72 184 SER D C 1
ATOM 6833 O O . SER D 1 184 ? 76.491 112.473 -22.997 1.00 58.13 184 SER D O 1
ATOM 6836 N N . LEU D 1 185 ? 77.935 110.781 -22.696 1.00 57.16 185 LEU D N 1
ATOM 6837 C CA . LEU D 1 185 ? 78.974 111.443 -23.477 1.00 56.95 185 LEU D CA 1
ATOM 6838 C C . LEU D 1 185 ? 79.203 110.734 -24.797 1.00 57.33 185 LEU D C 1
ATOM 6839 O O . LEU D 1 185 ? 79.599 109.571 -24.834 1.00 58.01 185 LEU D O 1
ATOM 6844 N N . GLU D 1 186 ? 78.942 111.437 -25.889 1.00 57.01 186 GLU D N 1
ATOM 6845 C CA . GLU D 1 186 ? 79.147 110.858 -27.198 1.00 57.28 186 GLU D CA 1
ATOM 6846 C C . GLU D 1 186 ? 80.390 111.437 -27.845 1.00 57.18 186 GLU D C 1
ATOM 6847 O O . GLU D 1 186 ? 80.575 112.654 -27.875 1.00 56.94 186 GLU D O 1
ATOM 6853 N N . ASN D 1 187 ? 81.242 110.549 -28.350 1.00 57.06 187 ASN D N 1
ATOM 6854 C CA . ASN D 1 187 ? 82.470 110.938 -29.030 1.00 56.78 187 ASN D CA 1
ATOM 6855 C C . ASN D 1 187 ? 82.139 111.159 -30.508 1.00 55.18 187 ASN D C 1
ATOM 6856 O O . ASN D 1 187 ? 81.882 110.217 -31.251 1.00 54.17 187 ASN D O 1
ATOM 6861 N N . LEU D 1 188 ? 82.146 112.418 -30.920 1.00 54.21 188 LEU D N 1
ATOM 6862 C CA . LEU D 1 188 ? 81.822 112.764 -32.288 1.00 54.01 188 LEU D CA 1
ATOM 6863 C C . LEU D 1 188 ? 83.047 112.716 -33.174 1.00 54.51 188 LEU D C 1
ATOM 6864 O O . LEU D 1 188 ? 82.943 112.805 -34.396 1.00 54.99 188 LEU D O 1
ATOM 6869 N N . GLY D 1 189 ? 84.213 112.577 -32.560 1.00 53.97 189 GLY D N 1
ATOM 6870 C CA . GLY D 1 189 ? 85.418 112.521 -33.354 1.00 52.59 189 GLY D CA 1
ATOM 6871 C C . GLY D 1 189 ? 86.572 113.289 -32.755 1.00 53.55 189 GLY D C 1
ATOM 6872 O O . GLY D 1 189 ? 86.449 114.006 -31.758 1.00 53.80 189 GLY D O 1
ATOM 6873 N N . GLU D 1 190 ? 87.719 113.128 -33.389 1.00 54.02 190 GLU D N 1
ATOM 6874 C CA . GLU D 1 190 ? 88.937 113.778 -32.960 1.00 53.78 190 GLU D CA 1
ATOM 6875 C C . GLU D 1 190 ? 88.992 115.187 -33.539 1.00 51.45 190 GLU D C 1
ATOM 6876 O O . GLU D 1 190 ? 88.567 115.422 -34.669 1.00 50.37 190 GLU D O 1
ATOM 6882 N N . VAL D 1 191 ? 89.512 116.125 -32.760 1.00 49.21 191 VAL D N 1
ATOM 6883 C CA . VAL D 1 191 ? 89.596 117.513 -33.201 1.00 47.29 191 VAL D CA 1
ATOM 6884 C C . VAL D 1 191 ? 90.863 118.148 -32.671 1.00 47.57 191 VAL D C 1
ATOM 6885 O O . VAL D 1 191 ? 91.569 117.546 -31.878 1.00 48.59 191 VAL D O 1
ATOM 6897 N N . PHE D 1 193 ? 91.818 121.884 -31.064 1.00 39.30 193 PHE D N 1
ATOM 6898 C CA . PHE D 1 193 ? 91.436 123.218 -30.637 1.00 34.53 193 PHE D CA 1
ATOM 6899 C C . PHE D 1 193 ? 92.520 123.748 -29.751 1.00 32.89 193 PHE D C 1
ATOM 6900 O O . PHE D 1 193 ? 93.288 122.984 -29.191 1.00 34.59 193 PHE D O 1
ATOM 6908 N N . GLY D 1 194 ? 92.564 125.062 -29.609 1.00 31.28 194 GLY D N 1
ATOM 6909 C CA . GLY D 1 194 ? 93.523 125.691 -28.734 1.00 29.44 194 GLY D CA 1
ATOM 6910 C C . GLY D 1 194 ? 92.999 125.439 -27.341 1.00 30.84 194 GLY D C 1
ATOM 6911 O O . GLY D 1 194 ? 91.871 124.977 -27.169 1.00 31.41 194 GLY D O 1
ATOM 6912 N N . ARG D 1 195 ? 93.791 125.754 -26.333 1.00 31.66 195 ARG D N 1
ATOM 6913 C CA . ARG D 1 195 ? 93.377 125.480 -24.965 1.00 31.93 195 ARG D CA 1
ATOM 6914 C C . ARG D 1 195 ? 92.589 126.576 -24.307 1.00 31.95 195 ARG D C 1
ATOM 6915 O O . ARG D 1 195 ? 92.990 127.729 -24.342 1.00 31.91 195 ARG D O 1
ATOM 6923 N N . ILE D 1 196 ? 91.486 126.197 -23.671 1.00 32.00 196 ILE D N 1
ATOM 6924 C CA . ILE D 1 196 ? 90.640 127.150 -22.965 1.00 31.44 196 ILE D CA 1
ATOM 6925 C C . ILE D 1 196 ? 91.395 127.677 -21.751 1.00 31.24 196 ILE D C 1
ATOM 6926 O O . ILE D 1 196 ? 92.142 126.943 -21.114 1.00 33.27 196 ILE D O 1
ATOM 6931 N N . GLY D 1 197 ? 91.216 128.952 -21.441 1.00 30.85 197 GLY D N 1
ATOM 6932 C CA . GLY D 1 197 ? 91.911 129.544 -20.317 1.00 32.39 197 GLY D CA 1
ATOM 6933 C C . GLY D 1 197 ? 90.916 129.812 -19.232 1.00 35.30 197 GLY D C 1
ATOM 6934 O O . GLY D 1 197 ? 89.722 129.700 -19.488 1.00 38.60 197 GLY D O 1
ATOM 6935 N N . GLY D 1 198 ? 91.382 130.153 -18.035 1.00 35.89 198 GLY D N 1
ATOM 6936 C CA . GLY D 1 198 ? 90.467 130.407 -16.935 1.00 36.49 198 GLY D CA 1
ATOM 6937 C C . GLY D 1 198 ? 90.645 129.490 -15.728 1.00 37.25 198 GLY D C 1
ATOM 6938 O O . GLY D 1 198 ? 91.482 128.597 -15.725 1.00 37.94 198 GLY D O 1
ATOM 6939 N N . LEU D 1 199 ? 89.831 129.714 -14.704 1.00 37.25 199 LEU D N 1
ATOM 6940 C CA . LEU D 1 199 ? 89.868 128.947 -13.463 1.00 37.41 199 LEU D CA 1
ATOM 6941 C C . LEU D 1 199 ? 89.885 127.433 -13.632 1.00 37.80 199 LEU D C 1
ATOM 6942 O O . LEU D 1 199 ? 90.636 126.732 -12.951 1.00 38.77 199 LEU D O 1
ATOM 6947 N N . TYR D 1 200 ? 89.040 126.926 -14.516 1.00 36.26 200 TYR D N 1
ATOM 6948 C CA . TYR D 1 200 ? 88.965 125.498 -14.726 1.00 35.54 200 TYR D CA 1
ATOM 6949 C C . TYR D 1 200 ? 89.594 125.114 -16.066 1.00 34.40 200 TYR D C 1
ATOM 6950 O O . TYR D 1 200 ? 89.132 124.240 -16.798 1.00 31.05 200 TYR D O 1
ATOM 6959 N N . GLY D 1 201 ? 90.686 125.797 -16.365 1.00 35.21 201 GLY D N 1
ATOM 6960 C CA . GLY D 1 201 ? 91.405 125.525 -17.589 1.00 37.62 201 GLY D CA 1
ATOM 6961 C C . GLY D 1 201 ? 92.664 124.723 -17.294 1.00 37.87 201 GLY D C 1
ATOM 6962 O O . GLY D 1 201 ? 92.666 123.886 -16.387 1.00 38.79 201 GLY D O 1
ATOM 6963 N N . PHE D 1 202 ? 93.734 124.982 -18.040 1.00 36.24 202 PHE D N 1
ATOM 6964 C CA . PHE D 1 202 ? 94.967 124.258 -17.835 1.00 34.63 202 PHE D CA 1
ATOM 6965 C C . PHE D 1 202 ? 95.923 124.975 -16.890 1.00 36.60 202 PHE D C 1
ATOM 6966 O O . PHE D 1 202 ? 95.955 126.207 -16.858 1.00 34.05 202 PHE D O 1
ATOM 6974 N N . TYR D 1 203 ? 96.663 124.182 -16.096 1.00 39.73 203 TYR D N 1
ATOM 6975 C CA . TYR D 1 203 ? 97.631 124.680 -15.107 1.00 41.76 203 TYR D CA 1
ATOM 6976 C C . TYR D 1 203 ? 99.046 124.196 -15.402 1.00 45.13 203 TYR D C 1
ATOM 6977 O O . TYR D 1 203 ? 99.977 124.460 -14.637 1.00 45.19 203 TYR D O 1
ATOM 6986 N N . ASP D 1 204 ? 99.191 123.469 -16.503 1.00 49.25 204 ASP D N 1
ATOM 6987 C CA . ASP D 1 204 ? 100.490 122.974 -16.941 1.00 54.58 204 ASP D CA 1
ATOM 6988 C C . ASP D 1 204 ? 100.510 122.905 -18.487 1.00 57.53 204 ASP D C 1
ATOM 6989 O O . ASP D 1 204 ? 99.463 122.798 -19.131 1.00 56.52 204 ASP D O 1
ATOM 6994 N N . ASP D 1 205 ? 101.698 122.983 -19.082 1.00 61.97 205 ASP D N 1
ATOM 6995 C CA . ASP D 1 205 ? 101.816 122.975 -20.539 1.00 66.94 205 ASP D CA 1
ATOM 6996 C C . ASP D 1 205 ? 101.701 121.635 -21.233 1.00 67.68 205 ASP D C 1
ATOM 6997 O O . ASP D 1 205 ? 101.709 120.595 -20.588 1.00 66.83 205 ASP D O 1
ATOM 7002 N N . TYR D 1 206 ? 101.572 121.675 -22.558 1.00 70.05 206 TYR D N 1
ATOM 7003 C CA . TYR D 1 206 ? 101.430 120.459 -23.348 1.00 74.10 206 TYR D CA 1
ATOM 7004 C C . TYR D 1 206 ? 102.467 119.424 -22.941 1.00 78.16 206 TYR D C 1
ATOM 7005 O O . TYR D 1 206 ? 103.635 119.497 -23.330 1.00 78.30 206 TYR D O 1
ATOM 7014 N N . ASP D 1 207 ? 102.020 118.450 -22.154 1.00 82.33 207 ASP D N 1
ATOM 7015 C CA . ASP D 1 207 ? 102.903 117.405 -21.645 1.00 86.15 207 ASP D CA 1
ATOM 7016 C C . ASP D 1 207 ? 102.967 116.156 -22.509 1.00 88.26 207 ASP D C 1
ATOM 7017 O O . ASP D 1 207 ? 102.254 115.169 -22.271 1.00 89.30 207 ASP D O 1
ATOM 7022 N N . ASP D 1 208 ? 103.821 116.208 -23.524 1.00 90.07 208 ASP D N 1
ATOM 7023 C CA . ASP D 1 208 ? 104.028 115.061 -24.395 1.00 91.63 208 ASP D CA 1
ATOM 7024 C C . ASP D 1 208 ? 105.423 115.135 -24.986 1.00 91.16 208 ASP D C 1
ATOM 7025 O O . ASP D 1 208 ? 105.875 116.202 -25.387 1.00 90.59 208 ASP D O 1
ATOM 7030 N N . ILE D 1 209 ? 106.096 113.986 -24.982 1.00 91.37 209 ILE D N 1
ATOM 7031 C CA . ILE D 1 209 ? 107.457 113.816 -25.489 1.00 91.00 209 ILE D CA 1
ATOM 7032 C C . ILE D 1 209 ? 108.020 115.029 -26.248 1.00 90.61 209 ILE D C 1
ATOM 7033 O O . ILE D 1 209 ? 109.077 115.563 -25.891 1.00 89.07 209 ILE D O 1
ATOM 7038 N N . GLU D 1 210 ? 107.309 115.454 -27.289 1.00 90.77 210 GLU D N 1
ATOM 7039 C CA . GLU D 1 210 ? 107.712 116.602 -28.095 1.00 91.08 210 GLU D CA 1
ATOM 7040 C C . GLU D 1 210 ? 108.000 117.782 -27.158 1.00 90.94 210 GLU D C 1
ATOM 7041 O O . GLU D 1 210 ? 109.133 117.987 -26.714 1.00 90.83 210 GLU D O 1
ATOM 7047 N N . PHE D 1 211 ? 106.937 118.532 -26.869 1.00 90.35 211 PHE D N 1
ATOM 7048 C CA . PHE D 1 211 ? 106.957 119.707 -26.008 1.00 89.22 211 PHE D CA 1
ATOM 7049 C C . PHE D 1 211 ? 107.957 119.582 -24.873 1.00 87.92 211 PHE D C 1
ATOM 7050 O O . PHE D 1 211 ? 108.796 120.459 -24.688 1.00 88.16 211 PHE D O 1
ATOM 7058 N N . ARG D 1 212 ? 107.869 118.495 -24.112 1.00 87.06 212 ARG D N 1
ATOM 7059 C CA . ARG D 1 212 ? 108.782 118.274 -22.985 1.00 85.16 212 ARG D CA 1
ATOM 7060 C C . ARG D 1 212 ? 110.230 118.462 -23.431 1.00 85.22 212 ARG D C 1
ATOM 7061 O O . ARG D 1 212 ? 111.037 119.064 -22.713 1.00 84.91 212 ARG D O 1
ATOM 7069 N N . VAL D 1 213 ? 110.540 117.963 -24.630 1.00 84.73 213 VAL D N 1
ATOM 7070 C CA . VAL D 1 213 ? 111.883 118.054 -25.200 1.00 83.74 213 VAL D CA 1
ATOM 7071 C C . VAL D 1 213 ? 112.340 119.472 -25.557 1.00 82.61 213 VAL D C 1
ATOM 7072 O O . VAL D 1 213 ? 113.473 119.850 -25.241 1.00 82.36 213 VAL D O 1
ATOM 7076 N N . ASN D 1 214 ? 111.478 120.241 -26.227 1.00 81.05 214 ASN D N 1
ATOM 7077 C CA . ASN D 1 214 ? 111.807 121.620 -26.586 1.00 79.41 214 ASN D CA 1
ATOM 7078 C C . ASN D 1 214 ? 112.086 122.329 -25.280 1.00 79.06 214 ASN D C 1
ATOM 7079 O O . ASN D 1 214 ? 112.978 123.171 -25.189 1.00 78.21 214 ASN D O 1
ATOM 7084 N N . LYS D 1 215 ? 111.304 121.970 -24.267 1.00 79.93 215 LYS D N 1
ATOM 7085 C CA . LYS D 1 215 ? 111.442 122.553 -22.941 1.00 81.48 215 LYS D CA 1
ATOM 7086 C C . LYS D 1 215 ? 112.782 122.196 -22.323 1.00 81.32 215 LYS D C 1
ATOM 7087 O O . LYS D 1 215 ? 113.374 123.003 -21.607 1.00 80.85 215 LYS D O 1
ATOM 7093 N N . LEU D 1 216 ? 113.270 120.994 -22.602 1.00 81.73 216 LEU D N 1
ATOM 7094 C CA . LEU D 1 216 ? 114.555 120.603 -22.055 1.00 83.21 216 LEU D CA 1
ATOM 7095 C C . LEU D 1 216 ? 115.633 121.358 -22.818 1.00 83.91 216 LEU D C 1
ATOM 7096 O O . LEU D 1 216 ? 116.572 121.887 -22.216 1.00 83.94 216 LEU D O 1
ATOM 7101 N N . GLU D 1 217 ? 115.476 121.437 -24.138 1.00 84.90 217 GLU D N 1
ATOM 7102 C CA . GLU D 1 217 ? 116.439 122.134 -24.985 1.00 86.12 217 GLU D CA 1
ATOM 7103 C C . GLU D 1 217 ? 116.627 123.590 -24.586 1.00 86.93 217 GLU D C 1
ATOM 7104 O O . GLU D 1 217 ? 117.745 124.103 -24.611 1.00 86.45 217 GLU D O 1
ATOM 7110 N N . ARG D 1 218 ? 115.544 124.262 -24.212 1.00 88.69 218 ARG D N 1
ATOM 7111 C CA . ARG D 1 218 ? 115.667 125.657 -23.822 1.00 91.43 218 ARG D CA 1
ATOM 7112 C C . ARG D 1 218 ? 116.429 125.819 -22.518 1.00 92.77 218 ARG D C 1
ATOM 7113 O O . ARG D 1 218 ? 117.465 126.488 -22.481 1.00 93.47 218 ARG D O 1
ATOM 7121 N N . GLN D 1 219 ? 115.925 125.212 -21.448 1.00 94.29 219 GLN D N 1
ATOM 7122 C CA . GLN D 1 219 ? 116.599 125.302 -20.159 1.00 95.80 219 GLN D CA 1
ATOM 7123 C C . GLN D 1 219 ? 118.081 125.012 -20.338 1.00 97.06 219 GLN D C 1
ATOM 7124 O O . GLN D 1 219 ? 118.927 125.746 -19.815 1.00 97.43 219 GLN D O 1
ATOM 7130 N N . ILE D 1 220 ? 118.400 123.948 -21.077 1.00 97.49 220 ILE D N 1
ATOM 7131 C CA . ILE D 1 220 ? 119.796 123.609 -21.290 1.00 97.87 220 ILE D CA 1
ATOM 7132 C C . ILE D 1 220 ? 120.490 124.742 -22.014 1.00 98.28 220 ILE D C 1
ATOM 7133 O O . ILE D 1 220 ? 121.642 125.045 -21.718 1.00 98.71 220 ILE D O 1
ATOM 7138 N N . LYS D 1 221 ? 119.802 125.391 -22.948 1.00 98.34 221 LYS D N 1
ATOM 7139 C CA . LYS D 1 221 ? 120.448 126.490 -23.645 1.00 98.93 221 LYS D CA 1
ATOM 7140 C C . LYS D 1 221 ? 120.767 127.618 -22.670 1.00 98.85 221 LYS D C 1
ATOM 7141 O O . LYS D 1 221 ? 121.446 128.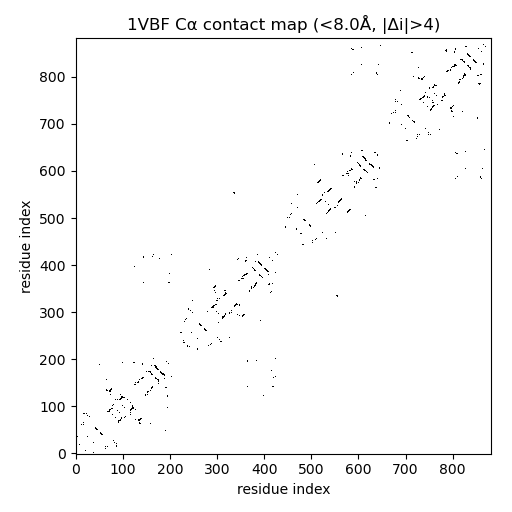589 -23.012 1.00 98.79 221 LYS D O 1
ATOM 7147 N N . SER D 1 222 ? 120.273 127.485 -21.447 1.00 98.88 222 SER D N 1
ATOM 7148 C CA . SER D 1 222 ? 120.536 128.482 -20.422 1.00 99.59 222 SER D CA 1
ATOM 7149 C C . SER D 1 222 ? 121.885 128.188 -19.760 1.00 99.72 222 SER D C 1
ATOM 7150 O O . SER D 1 222 ? 122.191 128.683 -18.668 1.00 98.87 222 SER D O 1
ATOM 7153 N N . ILE D 1 223 ? 122.688 127.373 -20.439 1.00 99.93 223 ILE D N 1
ATOM 7154 C CA . ILE D 1 223 ? 124.017 127.020 -19.960 1.00 100.00 223 ILE D CA 1
ATOM 7155 C C . ILE D 1 223 ? 124.834 128.300 -20.040 1.00 99.97 223 ILE D C 1
ATOM 7156 O O . ILE D 1 223 ? 126.062 128.292 -19.993 1.00 100.00 223 ILE D O 1
ATOM 7161 N N . LEU D 1 224 ? 124.116 129.408 -20.153 1.00 99.82 224 LEU D N 1
ATOM 7162 C CA . LEU D 1 224 ? 124.717 130.722 -20.231 1.00 99.99 224 LEU D CA 1
ATOM 7163 C C . LEU D 1 224 ? 125.494 131.020 -18.942 1.00 99.91 224 LEU D C 1
ATOM 7164 O O . LEU D 1 224 ? 125.056 131.905 -18.178 1.00 100.00 224 LEU D O 1
#

Organism: Sulfurisphaera tokodaii (strain DSM 16993 / JCM 10545 / NBRC 100140 / 7) (NCBI:txid273063)

Solvent-accessible surface area: 42756 Å² total

Radius of gyration: 38.12 Å; Cα contacts (8 Å, |Δi|>4): 1777; chains: 4; bounding box: 105×84×119 Å

CATH classification: 3.40.50.150

Sequence (882 aa):
ASEKEEILRKIKTQELAEAFNKVDRSLFLPENLKDYAYAHTHEALPILPGINTTALNLGIFLDELDLHKGQKVLEIGTGIGYYTALIAEIVDKVVSVEINEKYNYASKLLSYYNNIKLILGDGTLGYEEEKPYDRVVVWATAPTLLCKPYEQLKEGGIILPIGVGRVQKLYKVIKKGNSPSLENLGEVFGRIGGLYGFYDDYDDIEFRVNKLERQIKSILASEKEEILRKIKTQELAEAFNKVDRSLFLPENLKDYAYAHTHEALPILPGINTTALNLGIFLDELDLHKGQKVLEIGTGIGYYTALIAEIVDKVVSVEINEKYNYASKLLSYYNNIKLILGDGTLGYEEEKPYDRVVVWATAPTLLCKPYEQLKEGGIILPIGVGRVQKLYKVIKKGNSPSLENLGEVFGRIGGLYGFYDDYDDIEFRVNKLERQIKSILDNASEKEEILRKIKTQELAEAFNKVDRSLFLPENLKDYAYAHTHEALPILPGINTTALNLGIFLDELDLHKGQKVLEIGTGIGYYTALIAEIVDKVVSVEINEKYNYASKLLSYYNNIKLILGDGTLGYEEEKPYDRVVVWATAPTLLCKPYEQLKEGGIILPIGVGRVQKLYKVIKKGNSPSLENLGEVFGRIGGLYGFYDDYDDIEFRVNKLERQIKSILASEKEEILRKIKTQELAEAFNKVDRSLFLPENLKDYAYAHTHEALPILPGINTTALNLGIFLDELDLHKGQKVLEIGTGIGYYTALIAEIVDKVVSVEINEKYNYASKLLSYYNNIKLILGDGTLGYEEEKPYDRVVVWATAPTLLCKPYEQLKEGGIILPIGVGRVQKLYKVIKKGNSPSLENLGEVFGRIGGLYGFYDDYDDIEFRVNKLERQIKSIL

B-factor: mean 48.52, std 15.67, range [16.38, 100.0]